Protein AF-0000000079470196 (afdb_homodimer)

Foldseek 3Di:
DPPPDDLVRLLVVLLLCVLQVLLVSSLVSLVVSCVVPVLDLSSLQSNLLSCVLLVNLVSSLVSLVSSCVSPVLAQQSLLQNLLSCVVVVNNVVSVVSQCSSCVSVPHHCVVDPDPDSQQRARPLFQFWDFDDDPNDTDIQGWPDDRSHHFDVLQCVLLCVCVVLQLVLLVLLLVCLVVLVVAAQDDDQADLAAHASDRAFHNLRLSSLLSLCLVLLAQEEEAEADGNNLSSNLCSCVVNVGNYAYEYEDLDHPYDCVVSHPHYHNDFQLPDDLVVLQPGDASYEYHYDYLLADDVSHSLVCCLPPRVVNHDFRYKYKDFQAQPSTDRGNSCSHVNRDSNVSVVVCCSVPVVQKAWNHAQNSLCVDPVSVVSSCVSNQDDPNPSRRRGGGMTMITGD/DPPPDDLVRLLVVLLLCVLQVLLVSSLVSLVVSCVVPVLDLSSLQSNLLSCVLLVNLVSSLVSLVSSCVSPVLAQQSLLQNLLSCVVVVNNVVSVVSQCSSCVSVPHHCVVDPDPDSQQRARPSQQDWDFDDDPNDTDIQGWPDDRSHHFDVLQLVLLCVCVVLQLVLLVLLLVCLVVLVPAAQDDDQADLAAHASDRAFHNLRLSSLLSLCLVLLAQEEEAEADGRNLSSNLCSCVVNVGNYAYEYEDLDHPYDCVVSHPHYHNDFQLPDDLVVLQPGDASYEYHYDYLLADDVSHSLVCCLPPRVVNHDFRYKYKDFQAQPSTDRGNSCSHVNRDSNVSVVVCCSVPVVQKAWNHAQNSLCVDPVSVVSSCVSNQDDPNPSRRRGGGMTMITGD

Sequence (792 aa):
MSEGASIDELLTTGQTRLRAHMLNLAELIFQRVLAKEPENLTALRLLGVTLHKMGESDAAITHLRAATELAPEIQFPWWDLAVVLRDAGQTEQAQAALVRALALVGRDPAATPLPPLTNLTLSDDRASRKVTVVDYPYNASIRYGAGRPSHPELTELIGQGRTRYAAFLNGLGEIQRDFAEVPMGGSYEASTPFWLNSWYPALDGMVLTGMLRAHAPKRFIEIGSGMSTKFARRAVQTYGLATTLMSIDPEPRNSVDKLCDEVIRRPLEACDLKIFQTLEAGDILFLDSSHRAFQNSDVTVFFLEILPRLKPGVILHIHDIYLPDDYISGHVFRMWNEQYLLATALLFGGDRFEVLFPAWFVGQDPELSAHAKGLLQKGPLDRLDLYGASFWMRKTMSEGASIDELLTTGQTRLRAHMLNLAELIFQRVLAKEPENLTALRLLGVTLHKMGESDAAITHLRAATELAPEIQFPWWDLAVVLRDAGQTEQAQAALVRALALVGRDPAATPLPPLTNLTLSDDRASRKVTVVDYPYNASIRYGAGRPSHPELTELIGQGRTRYAAFLNGLGEIQRDFAEVPMGGSYEASTPFWLNSWYPALDGMVLTGMLRAHAPKRFIEIGSGMSTKFARRAVQTYGLATTLMSIDPEPRNSVDKLCDEVIRRPLEACDLKIFQTLEAGDILFLDSSHRAFQNSDVTVFFLEILPRLKPGVILHIHDIYLPDDYISGHVFRMWNEQYLLATALLFGGDRFEVLFPAWFVGQDPELSAHAKGLLQKGPLDRLDLYGASFWMRKT

Secondary structure (DSSP, 8-state):
--TT--HHHHHHHHHHHHHTT-HHHHHHHHHHHHHH-TT-HHHHHHHHHHHHHTT-HHHHHHHHHHHHHH-TT-HHHHHHHHHHHHHTT-HHHHHHHHHHHHHTTT--TTTS-PPPGGG---GGG--EEEEEETTEEEEEE-SSSTTSPPPHHHHHHHHTTHHHHHHHHHHHHHTHHHHHTS-SS--TTSSS--SS-SSS-HHHHHHHHHHHHHH--SEEEEES-SHHHHHHHHHHHHTT--PEEEEE-SS-SS--GGG-SEEE-S-GGGS-GGGGGG--TT-EEEE-S-----TT-HHHHIIIIIGGGPPTT-EEEESS--TTSPPPGGGTTTT--HHHHHHHHHHHHGGGEEEEEEHHHHHHSHHHHHHHHHHH--GGGTT-------EEEEE-/--TT--HHHHHHHHHHHHHTT-HHHHHHHHHHHHHH-TT-HHHHHHHHHHHHHTT-HHHHHHHHHHHHHH-TT-HHHHHHHHHHHHHTT-HHHHHHHHHHHHHTTT--TTTS-PPPGGG---GGG--EEEEEETTEEEEEE-SSSTTSPPPHHHHHHHHTTHHHHHHHHHHHHHTHHHHHTS-SS--TTSSS--SS-SSS-HHHHHHHHHHHHHH--SEEEEES-SHHHHHHHHHHHHTT---EEEEE-SS-SS--GGG-SEEE-S-GGGS-GGGGGG--TT-EEEE-S-----TT-HHHHIIIIIGGGPPTT-EEEESS--TTSPPPGGGTTTT--HHHHHHHHHHHHGGGEEEEEEHHHHHHSHHHHHHHHHHH--GGGTT-------EEEEE-

InterPro domains:
  IPR011990 Tetratricopeptide-like helical domain superfamily [G3DSA:1.25.40.10] (8-131)
  IPR011990 Tetratricopeptide-like helical domain superfamily [SSF48452] (8-111)
  IPR019734 Tetratricopeptide repeat [PF13181] (46-73)
  IPR019734 Tetratricopeptide repeat [PS50005] (41-74)
  IPR019734 Tetratricopeptide repeat [SM00028] (7-40)
  IPR019734 Tetratricopeptide repeat [SM00028] (41-74)
  IPR029063 S-adenosyl-L-methionine-dependent methyltransferase superfamily [G3DSA:3.40.50.150] (202-345)
  IPR029063 S-adenosyl-L-methionine-dependent methyltransferase superfamily [SSF53335] (194-334)

Solvent-accessible surface area (backbone atoms only — not comparable to full-atom values): 41294 Å² total; per-residue (Å²): 127,69,92,78,60,51,69,68,55,46,50,54,52,23,50,52,28,45,36,63,65,37,42,64,62,16,44,54,44,30,51,53,49,35,72,76,36,76,83,39,56,70,42,33,35,53,38,13,54,43,32,41,77,71,65,38,53,68,63,12,51,53,32,20,50,52,28,32,69,76,39,72,80,52,39,65,38,27,42,40,40,15,48,54,29,43,76,71,66,40,51,70,63,14,50,53,30,38,51,53,24,37,48,67,71,73,42,48,65,88,76,39,83,70,73,62,75,74,64,48,49,52,74,75,48,65,43,62,41,82,43,77,45,78,96,42,76,48,60,23,38,63,75,20,31,67,47,39,64,54,39,62,68,50,43,55,62,63,53,71,34,52,68,54,36,50,52,49,45,52,57,43,35,76,47,35,70,67,57,61,70,48,42,57,64,81,54,76,79,48,75,61,51,40,45,74,51,96,82,50,42,41,38,35,49,52,48,52,34,44,52,46,68,75,52,55,24,62,41,35,41,27,33,39,49,38,62,64,49,24,38,50,42,48,37,35,62,74,67,68,48,84,48,42,39,32,40,35,30,57,72,50,83,35,82,50,68,87,70,38,78,40,78,42,73,44,52,68,64,75,50,74,70,69,65,60,64,71,51,44,62,45,14,38,44,35,41,45,72,85,44,33,52,37,53,57,24,48,48,36,42,42,60,71,58,47,57,75,63,47,46,56,43,24,30,37,37,38,51,81,27,42,54,45,28,42,70,48,46,56,44,55,80,54,63,50,32,40,55,57,44,51,50,32,26,43,76,49,13,45,80,45,42,44,71,55,41,48,31,26,43,40,43,69,32,69,66,53,29,52,51,45,44,73,46,54,46,51,77,88,34,50,81,60,62,62,44,22,28,32,35,30,30,28,36,84,127,69,91,76,61,50,69,67,56,47,51,53,50,23,52,51,28,44,35,63,65,37,44,64,60,18,45,54,42,30,51,54,48,35,72,77,37,76,81,40,55,69,43,35,36,52,37,14,54,41,32,40,76,73,66,38,51,70,63,12,52,53,32,22,52,52,27,33,69,74,40,73,82,50,39,65,40,28,42,42,40,16,48,55,28,42,77,71,65,39,52,68,63,12,51,53,30,38,48,52,23,37,48,67,71,71,43,48,64,88,77,38,81,69,73,61,75,73,62,49,49,52,74,77,49,67,47,61,41,82,43,75,46,78,96,40,77,48,58,24,38,64,77,18,31,69,48,38,64,55,38,64,69,50,43,53,62,63,52,70,34,51,69,53,36,51,52,49,46,53,57,44,35,75,48,36,70,66,57,59,69,48,41,58,64,81,55,74,78,49,77,60,51,40,44,74,53,96,82,50,42,41,38,35,48,52,48,52,35,44,50,46,69,75,52,54,21,61,41,34,43,28,34,39,50,38,62,65,48,24,38,50,41,50,38,36,61,75,68,67,48,83,48,40,38,33,39,36,30,57,72,50,82,33,82,51,67,89,70,36,78,39,80,42,73,43,53,68,64,75,50,74,69,71,65,58,65,72,51,42,62,46,14,36,44,34,41,45,71,84,44,32,52,38,55,55,24,49,47,36,41,40,59,70,58,47,57,76,63,47,46,56,42,24,30,36,37,39,51,81,27,43,52,45,29,42,70,49,48,56,44,54,78,53,63,49,31,40,56,57,45,52,49,32,26,43,76,49,14,45,80,43,44,44,72,55,41,48,31,27,43,38,43,69,34,70,67,52,29,52,52,46,44,74,47,53,44,53,77,90,33,51,83,58,64,62,44,24,27,33,34,31,31,26,37,86

Radius of gyration: 29.62 Å; Cα contacts (8 Å, |Δi|>4): 1465; chains: 2; bounding box: 53×84×70 Å

pLDDT: mean 93.31, std 7.82, range [45.19, 98.88]

Nearest PDB structures (foldseek):
  6e37-assembly1_A  TM=3.581E-01  e=5.113E-06  Homo sapiens
  5nps-assembly1_A  TM=3.576E-01  e=4.429E-06  Homo sapiens
  4n3c-assembly1_A  TM=3.608E-01  e=5.363E-06  Homo sapiens
  5lwv-assembly1_A  TM=3.329E-01  e=1.048E-05  Homo sapiens
  6tka-assembly1_AAA  TM=3.384E-01  e=1.396E-05  Homo sapiens

Structure (mmCIF, N/CA/C/O backbone):
data_AF-0000000079470196-model_v1
#
loop_
_entity.id
_entity.type
_entity.pdbx_description
1 polymer 'Class I SAM-dependent methyltransferase'
#
loop_
_atom_site.group_PDB
_atom_site.id
_atom_site.type_symbol
_atom_site.label_atom_id
_atom_site.label_alt_id
_atom_site.label_comp_id
_atom_site.label_asym_id
_atom_site.label_entity_id
_atom_site.label_seq_id
_atom_site.pdbx_PDB_ins_code
_atom_site.Cartn_x
_atom_site.Cartn_y
_atom_site.Cartn_z
_atom_site.occupancy
_atom_site.B_iso_or_equiv
_atom_site.auth_seq_id
_atom_site.auth_comp_id
_atom_site.auth_asym_id
_atom_site.auth_atom_id
_atom_site.pdbx_PDB_model_num
ATOM 1 N N . MET A 1 1 ? 17.578 26.812 15.461 1 45.19 1 MET A N 1
ATOM 2 C CA . MET A 1 1 ? 18.25 26.938 14.164 1 45.19 1 MET A CA 1
ATOM 3 C C . MET A 1 1 ? 19.594 27.609 14.32 1 45.19 1 MET A C 1
ATOM 5 O O . MET A 1 1 ? 19.766 28.516 15.148 1 45.19 1 MET A O 1
ATOM 9 N N . SER A 1 2 ? 20.516 27.016 13.805 1 48.5 2 SER A N 1
ATOM 10 C CA . SER A 1 2 ? 21.875 27.484 14.07 1 48.5 2 SER A CA 1
ATOM 11 C C . SER A 1 2 ? 22.047 28.938 13.625 1 48.5 2 SER A C 1
ATOM 13 O O . SER A 1 2 ? 21.641 29.312 12.523 1 48.5 2 SER A O 1
ATOM 15 N N . GLU A 1 3 ? 22.188 29.828 14.5 1 57.12 3 GLU A N 1
ATOM 16 C CA . GLU A 1 3 ? 22.547 31.234 14.297 1 57.12 3 GLU A CA 1
ATOM 17 C C . GLU A 1 3 ? 23.469 31.391 13.086 1 57.12 3 GLU A C 1
ATOM 19 O O . GLU A 1 3 ? 23.453 32.438 12.422 1 57.12 3 GLU A O 1
ATOM 24 N N . GLY A 1 4 ? 24 30.344 12.648 1 65.88 4 GLY A N 1
ATOM 25 C CA . GLY A 1 4 ? 25.047 30.453 11.641 1 65.88 4 GLY A CA 1
ATOM 26 C C . GLY A 1 4 ? 24.641 29.906 10.289 1 65.88 4 GLY A C 1
ATOM 27 O O . GLY A 1 4 ? 25.469 29.797 9.383 1 65.88 4 GLY A O 1
ATOM 28 N N . ALA A 1 5 ? 23.312 29.688 10.117 1 75.44 5 ALA A N 1
ATOM 29 C CA . ALA A 1 5 ? 22.922 29.094 8.844 1 75.44 5 ALA A CA 1
ATOM 30 C C . ALA A 1 5 ? 22.906 30.141 7.734 1 75.44 5 ALA A C 1
ATOM 32 O O . ALA A 1 5 ? 22.469 31.281 7.949 1 75.44 5 ALA A O 1
ATOM 33 N N . SER A 1 6 ? 23.406 29.828 6.594 1 92 6 SER A N 1
ATOM 34 C CA . SER A 1 6 ? 23.375 30.688 5.422 1 92 6 SER A CA 1
ATOM 35 C C . SER A 1 6 ? 21.938 30.938 4.965 1 92 6 SER A C 1
ATOM 37 O O . SER A 1 6 ? 21.016 30.203 5.359 1 92 6 SER A O 1
ATOM 39 N N . ILE A 1 7 ? 21.719 31.984 4.328 1 94.62 7 ILE A N 1
ATOM 40 C CA . ILE A 1 7 ? 20.406 32.344 3.793 1 94.62 7 ILE A CA 1
ATOM 41 C C . ILE A 1 7 ? 19.875 31.188 2.938 1 94.62 7 ILE A C 1
ATOM 43 O O . ILE A 1 7 ? 18.688 30.828 3.037 1 94.62 7 ILE A O 1
ATOM 47 N N . ASP A 1 8 ? 20.719 30.625 2.229 1 93.56 8 ASP A N 1
ATOM 48 C CA . ASP A 1 8 ? 20.312 29.516 1.366 1 93.56 8 ASP A CA 1
ATOM 49 C C . ASP A 1 8 ? 19.828 28.328 2.191 1 93.56 8 ASP A C 1
ATOM 51 O O . ASP A 1 8 ? 18.844 27.672 1.823 1 93.56 8 ASP A O 1
ATOM 55 N N . GLU A 1 9 ? 20.5 28.062 3.166 1 93.5 9 GLU A N 1
ATOM 56 C CA . GLU A 1 9 ? 20.109 26.969 4.047 1 93.5 9 GLU A CA 1
ATOM 57 C C . GLU A 1 9 ? 18.766 27.25 4.715 1 93.5 9 GLU A C 1
ATOM 59 O O . GLU A 1 9 ? 17.922 26.359 4.84 1 93.5 9 GLU A O 1
ATOM 64 N N . LEU A 1 10 ? 18.562 28.453 5.133 1 94.94 10 LEU A N 1
ATOM 65 C CA . LEU A 1 10 ? 17.297 28.875 5.742 1 94.94 10 LEU A CA 1
ATOM 66 C C . LEU A 1 10 ? 16.156 28.734 4.75 1 94.94 10 LEU A C 1
ATOM 68 O O . LEU A 1 10 ? 15.086 28.219 5.102 1 94.94 10 LEU A O 1
ATOM 72 N N . LEU A 1 11 ? 16.422 29.141 3.537 1 95.25 11 LEU A N 1
ATOM 73 C CA . LEU A 1 11 ? 15.391 29.078 2.508 1 95.25 11 LEU A CA 1
ATOM 74 C C . LEU A 1 11 ? 14.992 27.625 2.236 1 95.25 11 LEU A C 1
ATOM 76 O O . LEU A 1 11 ? 13.805 27.312 2.125 1 95.25 11 LEU A O 1
ATOM 80 N N . THR A 1 12 ? 15.945 26.781 2.164 1 93.5 12 THR A N 1
ATOM 81 C CA . THR A 1 12 ? 15.695 25.375 1.927 1 93.5 12 THR A CA 1
ATOM 82 C C . THR A 1 12 ? 14.898 24.766 3.08 1 93.5 12 THR A C 1
ATOM 84 O O . THR A 1 12 ? 13.945 24.016 2.855 1 93.5 12 THR A O 1
ATOM 87 N N . THR A 1 13 ? 15.273 25.078 4.23 1 93.75 13 THR A N 1
ATOM 88 C CA . THR A 1 13 ? 14.578 24.578 5.414 1 93.75 13 THR A CA 1
ATOM 89 C C . THR A 1 13 ? 13.141 25.094 5.457 1 93.75 13 THR A C 1
ATOM 91 O O . THR A 1 13 ? 12.211 24.344 5.734 1 93.75 13 THR A O 1
ATOM 94 N N . GLY A 1 14 ? 12.984 26.375 5.199 1 95 14 GLY A N 1
ATOM 95 C CA . GLY A 1 14 ? 11.648 26.969 5.164 1 95 14 GLY A CA 1
ATOM 96 C C . GLY A 1 14 ? 10.734 26.312 4.145 1 95 14 GLY A C 1
ATOM 97 O O . GLY A 1 14 ? 9.57 26.047 4.43 1 95 14 GLY A O 1
ATOM 98 N N . GLN A 1 15 ? 11.289 26.062 2.99 1 92.88 15 GLN A N 1
ATOM 99 C CA . GLN A 1 15 ? 10.516 25.422 1.932 1 92.88 15 GLN A CA 1
ATOM 100 C C . GLN A 1 15 ? 10.094 24.016 2.34 1 92.88 15 GLN A C 1
ATOM 102 O O . GLN A 1 15 ? 8.961 23.594 2.066 1 92.88 15 GLN A O 1
ATOM 107 N N . THR A 1 16 ? 10.961 23.328 2.969 1 90.25 16 THR A N 1
ATOM 108 C CA . THR A 1 16 ? 10.656 22 3.459 1 90.25 16 THR A CA 1
ATOM 109 C C . THR A 1 16 ? 9.531 22.031 4.484 1 90.25 16 THR A C 1
ATOM 111 O O . THR A 1 16 ? 8.609 21.219 4.438 1 90.25 16 THR A O 1
ATOM 114 N N . ARG A 1 17 ? 9.562 23.016 5.398 1 92.56 17 ARG A N 1
ATOM 115 C CA . ARG A 1 17 ? 8.516 23.156 6.406 1 92.56 17 ARG A CA 1
ATOM 116 C C . ARG A 1 17 ? 7.184 23.531 5.762 1 92.56 17 ARG A C 1
ATOM 118 O O . ARG A 1 17 ? 6.129 23.016 6.16 1 92.56 17 ARG A O 1
ATOM 125 N N . LEU A 1 18 ? 7.203 24.359 4.766 1 92.75 18 LEU A N 1
ATOM 126 C CA . LEU A 1 18 ? 6.008 24.766 4.035 1 92.75 18 LEU A CA 1
ATOM 127 C C . LEU A 1 18 ? 5.352 23.578 3.354 1 92.75 18 LEU A C 1
ATOM 129 O O . LEU A 1 18 ? 4.145 23.359 3.484 1 92.75 18 LEU A O 1
ATOM 133 N N . ARG A 1 19 ? 6.141 22.766 2.701 1 89.19 19 ARG A N 1
ATOM 134 C CA . ARG A 1 19 ? 5.641 21.609 1.967 1 89.19 19 ARG A CA 1
ATOM 135 C C . ARG A 1 19 ? 5.082 20.547 2.92 1 89.19 19 ARG A C 1
ATOM 137 O O . ARG A 1 19 ? 4.164 19.812 2.564 1 89.19 19 ARG A O 1
ATOM 144 N N . ALA A 1 20 ? 5.578 20.5 4.16 1 87.94 20 ALA A N 1
ATOM 145 C CA . ALA A 1 20 ? 5.109 19.578 5.188 1 87.94 20 ALA A CA 1
ATOM 146 C C . ALA A 1 20 ? 3.953 20.172 5.984 1 87.94 20 ALA A C 1
ATOM 148 O O . ALA A 1 20 ? 3.531 19.609 6.996 1 87.94 20 ALA A O 1
ATOM 149 N N . HIS A 1 21 ? 3.506 21.391 5.59 1 90.62 21 HIS A N 1
ATOM 150 C CA . HIS A 1 21 ? 2.371 22.125 6.148 1 90.62 21 HIS A CA 1
ATOM 151 C C . HIS A 1 21 ? 2.654 22.578 7.578 1 90.62 21 HIS A C 1
ATOM 153 O O . HIS A 1 21 ? 1.729 22.75 8.375 1 90.62 21 HIS A O 1
ATOM 159 N N . MET A 1 22 ? 3.969 22.625 7.906 1 90.69 22 MET A N 1
ATOM 160 C CA . MET A 1 22 ? 4.375 23.25 9.164 1 90.69 22 MET A CA 1
ATOM 161 C C . MET A 1 22 ? 4.488 24.766 9.023 1 90.69 22 MET A C 1
ATOM 163 O O . MET A 1 22 ? 5.586 25.312 9.07 1 90.69 22 MET A O 1
ATOM 167 N N . LEU A 1 23 ? 3.383 25.422 9.047 1 93.5 23 LEU A N 1
ATOM 168 C CA . LEU A 1 23 ? 3.27 26.766 8.492 1 93.5 23 LEU A CA 1
ATOM 169 C C . LEU A 1 23 ? 3.838 27.797 9.461 1 93.5 23 LEU A C 1
ATOM 171 O O . LEU A 1 23 ? 4.465 28.781 9.047 1 93.5 23 LEU A O 1
ATOM 175 N N . ASN A 1 24 ? 3.625 27.578 10.781 1 93.88 24 ASN A N 1
ATOM 176 C CA . ASN A 1 24 ? 4.188 28.531 11.734 1 93.88 24 ASN A CA 1
ATOM 177 C C . ASN A 1 24 ? 5.715 28.531 11.68 1 93.88 24 ASN A C 1
ATOM 179 O O . ASN A 1 24 ? 6.34 29.594 11.758 1 93.88 24 ASN A O 1
ATOM 183 N N . LEU A 1 25 ? 6.227 27.375 11.539 1 93.06 25 LEU A N 1
ATOM 184 C CA . LEU A 1 25 ? 7.68 27.266 11.438 1 93.06 25 LEU A CA 1
ATOM 185 C C . LEU A 1 25 ? 8.18 27.891 10.141 1 93.06 25 LEU A C 1
ATOM 187 O O . LEU A 1 25 ? 9.188 28.609 10.141 1 93.06 25 LEU A O 1
ATOM 191 N N . ALA A 1 26 ? 7.484 27.656 9.07 1 94.88 26 ALA A N 1
ATOM 192 C CA . ALA A 1 26 ? 7.84 28.25 7.789 1 94.88 26 ALA A CA 1
ATOM 193 C C . ALA A 1 26 ? 7.781 29.781 7.863 1 94.88 26 ALA A C 1
ATOM 195 O O . ALA A 1 26 ? 8.703 30.469 7.414 1 94.88 26 ALA A O 1
ATOM 196 N N . GLU A 1 27 ? 6.758 30.312 8.422 1 95 27 GLU A N 1
ATOM 197 C CA . GLU A 1 27 ? 6.586 31.75 8.57 1 95 27 GLU A CA 1
ATOM 198 C C . GLU A 1 27 ? 7.766 32.375 9.32 1 95 27 GLU A C 1
ATOM 200 O O . GLU A 1 27 ? 8.336 33.375 8.875 1 95 27 GLU A O 1
ATOM 205 N N . LEU A 1 28 ? 8.125 31.734 10.422 1 93.69 28 LEU A N 1
ATOM 206 C CA . LEU A 1 28 ? 9.227 32.25 11.242 1 93.69 28 LEU A CA 1
ATOM 207 C C . LEU A 1 28 ? 10.531 32.281 10.453 1 93.69 28 LEU A C 1
ATOM 209 O O . LEU A 1 28 ? 11.297 33.219 10.547 1 93.69 28 LEU A O 1
ATOM 213 N N . ILE A 1 29 ? 10.742 31.281 9.727 1 95.5 29 ILE A N 1
ATOM 214 C CA . ILE A 1 29 ? 11.977 31.156 8.969 1 95.5 29 ILE A CA 1
ATOM 215 C C . ILE A 1 29 ? 12.023 32.219 7.875 1 95.5 29 ILE A C 1
ATOM 217 O O . ILE A 1 29 ? 13.031 32.906 7.715 1 95.5 29 ILE A O 1
ATOM 221 N N . PHE A 1 30 ? 10.984 32.438 7.145 1 97 30 PHE A N 1
ATOM 222 C CA . PHE A 1 30 ? 10.977 33.406 6.047 1 97 30 PHE A CA 1
ATOM 223 C C . PHE A 1 30 ? 11.039 34.812 6.57 1 97 30 PHE A C 1
ATOM 225 O O . PHE A 1 30 ? 11.648 35.688 5.949 1 97 30 PHE A O 1
ATOM 232 N N . GLN A 1 31 ? 10.422 35.094 7.707 1 96.5 31 GLN A N 1
ATOM 233 C CA . GLN A 1 31 ? 10.531 36.406 8.344 1 96.5 31 GLN A CA 1
ATOM 234 C C . GLN A 1 31 ? 11.977 36.688 8.742 1 96.5 31 GLN A C 1
ATOM 236 O O . GLN A 1 31 ? 12.445 37.812 8.617 1 96.5 31 GLN A O 1
ATOM 241 N N . ARG A 1 32 ? 12.609 35.688 9.219 1 96.12 32 ARG A N 1
ATOM 242 C CA . ARG A 1 32 ? 14.016 35.844 9.586 1 96.12 32 ARG A CA 1
ATOM 243 C C . ARG A 1 32 ? 14.859 36.156 8.367 1 96.12 32 ARG A C 1
ATOM 245 O O . ARG A 1 32 ? 15.758 37.031 8.438 1 96.12 32 ARG A O 1
ATOM 252 N N . VAL A 1 33 ? 14.625 35.562 7.309 1 97 33 VAL A N 1
ATOM 253 C CA . VAL A 1 33 ? 15.344 35.812 6.066 1 97 33 VAL A CA 1
ATOM 254 C C . VAL A 1 33 ? 15.094 37.25 5.625 1 97 33 VAL A C 1
ATOM 256 O O . VAL A 1 33 ? 16.031 37.969 5.27 1 97 33 VAL A O 1
ATOM 259 N N . LEU A 1 34 ? 13.898 37.75 5.711 1 96.75 34 LEU A N 1
ATOM 260 C CA . LEU A 1 34 ? 13.531 39.062 5.238 1 96.75 34 LEU A CA 1
ATOM 261 C C . LEU A 1 34 ? 14.062 40.156 6.176 1 96.75 34 LEU A C 1
ATOM 263 O O . LEU A 1 34 ? 14.281 41.281 5.762 1 96.75 34 LEU A O 1
ATOM 267 N N . ALA A 1 35 ? 14.195 39.781 7.383 1 96.38 35 ALA A N 1
ATOM 268 C CA . ALA A 1 35 ? 14.828 40.719 8.312 1 96.38 35 ALA A CA 1
ATOM 269 C C . ALA A 1 35 ? 16.281 41 7.922 1 96.38 35 ALA A C 1
ATOM 271 O O . ALA A 1 35 ? 16.781 42.094 8.094 1 96.38 35 ALA A O 1
ATOM 272 N N . LYS A 1 36 ? 16.906 39.969 7.387 1 96.06 36 LYS A N 1
ATOM 273 C CA . LYS A 1 36 ? 18.297 40.062 6.957 1 96.06 36 LYS A CA 1
ATOM 274 C C . LYS A 1 36 ? 18.391 40.625 5.539 1 96.06 36 LYS A C 1
ATOM 276 O O . LYS A 1 36 ? 19.281 41.406 5.234 1 96.06 36 LYS A O 1
ATOM 281 N N . GLU A 1 37 ? 17.469 40.156 4.691 1 96.75 37 GLU A N 1
ATOM 282 C CA . GLU A 1 37 ? 17.391 40.594 3.299 1 96.75 37 GLU A CA 1
ATOM 283 C C . GLU A 1 37 ? 15.969 40.938 2.904 1 96.75 37 GLU A C 1
ATOM 285 O O . GLU A 1 37 ? 15.266 40.156 2.273 1 96.75 37 GLU A O 1
ATOM 290 N N . PRO A 1 38 ? 15.625 42.188 2.967 1 96 38 PRO A N 1
ATOM 291 C CA . PRO A 1 38 ? 14.234 42.594 2.766 1 96 38 PRO A CA 1
ATOM 292 C C . PRO A 1 38 ? 13.766 42.406 1.322 1 96 38 PRO A C 1
ATOM 294 O O . PRO A 1 38 ? 12.57 42.281 1.069 1 96 38 PRO A O 1
ATOM 297 N N . GLU A 1 39 ? 14.648 42.375 0.4 1 96.31 39 GLU A N 1
ATOM 298 C CA . GLU A 1 39 ? 14.273 42.25 -1.005 1 96.31 39 GLU A CA 1
ATOM 299 C C . GLU A 1 39 ? 14.594 40.844 -1.538 1 96.31 39 GLU A C 1
ATOM 301 O O . GLU A 1 39 ? 14.961 40.688 -2.705 1 96.31 39 GLU A O 1
ATOM 306 N N . ASN A 1 40 ? 14.578 39.906 -0.66 1 96.94 40 ASN A N 1
ATOM 307 C CA . ASN A 1 40 ? 14.75 38.531 -1.109 1 96.94 40 ASN A CA 1
ATOM 308 C C . ASN A 1 40 ? 13.492 38 -1.787 1 96.94 40 ASN A C 1
ATOM 310 O O . ASN A 1 40 ? 12.477 37.75 -1.125 1 96.94 40 ASN A O 1
ATOM 314 N N . LEU A 1 41 ? 13.539 37.75 -3.045 1 96.81 41 LEU A N 1
ATOM 315 C CA . LEU A 1 41 ? 12.383 37.406 -3.865 1 96.81 41 LEU A CA 1
ATOM 316 C C . LEU A 1 41 ? 11.766 36.094 -3.402 1 96.81 41 LEU A C 1
ATOM 318 O O . LEU A 1 41 ? 10.547 36 -3.262 1 96.81 41 LEU A O 1
ATOM 322 N N . THR A 1 42 ? 12.586 35.031 -3.211 1 96.25 42 THR A N 1
ATOM 323 C CA . THR A 1 42 ? 12.109 33.719 -2.82 1 96.25 42 THR A CA 1
ATOM 324 C C . THR A 1 42 ? 11.391 33.781 -1.478 1 96.25 42 THR A C 1
ATOM 326 O O . THR A 1 42 ? 10.305 33.219 -1.324 1 96.25 42 THR A O 1
ATOM 329 N N . ALA A 1 43 ? 11.953 34.5 -0.55 1 97.38 43 ALA A N 1
ATOM 330 C CA . ALA A 1 43 ? 11.352 34.625 0.776 1 97.38 43 ALA A CA 1
ATOM 331 C C . ALA A 1 43 ? 10.039 35.406 0.716 1 97.38 43 ALA A C 1
ATOM 333 O O . ALA A 1 43 ? 9.07 35.031 1.401 1 97.38 43 ALA A O 1
ATOM 334 N N . LEU A 1 44 ? 9.945 36.469 -0.062 1 97.38 44 LEU A N 1
ATOM 335 C CA . LEU A 1 44 ? 8.719 37.25 -0.224 1 97.38 44 LEU A CA 1
ATOM 336 C C . LEU A 1 44 ? 7.594 36.375 -0.761 1 97.38 44 LEU A C 1
ATOM 338 O O . LEU A 1 44 ? 6.484 36.375 -0.222 1 97.38 44 LEU A O 1
ATOM 342 N N . ARG A 1 45 ? 7.891 35.594 -1.806 1 96.56 45 ARG A N 1
ATOM 343 C CA . ARG A 1 45 ? 6.902 34.75 -2.439 1 96.56 45 ARG A CA 1
ATOM 344 C C . ARG A 1 45 ? 6.426 33.656 -1.476 1 96.56 45 ARG A C 1
ATOM 346 O O . ARG A 1 45 ? 5.219 33.5 -1.266 1 96.56 45 ARG A O 1
ATOM 353 N N . LEU A 1 46 ? 7.375 32.938 -0.867 1 96.75 46 LEU A N 1
ATOM 354 C CA . LEU A 1 46 ? 7.039 31.781 -0.051 1 96.75 46 LEU A CA 1
ATOM 355 C C . LEU A 1 46 ? 6.363 32.219 1.247 1 96.75 46 LEU A C 1
ATOM 357 O O . LEU A 1 46 ? 5.504 31.5 1.768 1 96.75 46 LEU A O 1
ATOM 361 N N . LEU A 1 47 ? 6.699 33.375 1.749 1 97.31 47 LEU A N 1
ATOM 362 C CA . LEU A 1 47 ? 5.945 33.938 2.877 1 97.31 47 LEU A CA 1
ATOM 363 C C . LEU A 1 47 ? 4.504 34.219 2.48 1 97.31 47 LEU A C 1
ATOM 365 O O . LEU A 1 47 ? 3.574 33.938 3.24 1 97.31 47 LEU A O 1
ATOM 369 N N . GLY A 1 48 ? 4.297 34.844 1.295 1 97.25 48 GLY A N 1
ATOM 370 C CA . GLY A 1 48 ? 2.947 35.062 0.8 1 97.25 48 GLY A CA 1
ATOM 371 C C . GLY A 1 48 ? 2.133 33.781 0.719 1 97.25 48 GLY A C 1
ATOM 372 O O . GLY A 1 48 ? 0.983 33.75 1.162 1 97.25 48 GLY A O 1
ATOM 373 N N . VAL A 1 49 ? 2.686 32.719 0.189 1 94.88 49 VAL A N 1
ATOM 374 C CA . VAL A 1 49 ? 2.039 31.406 0.075 1 94.88 49 VAL A CA 1
ATOM 375 C C . VAL A 1 49 ? 1.719 30.859 1.466 1 94.88 49 VAL A C 1
ATOM 377 O O . VAL A 1 49 ? 0.621 30.344 1.702 1 94.88 49 VAL A O 1
ATOM 380 N N . THR A 1 50 ? 2.662 30.969 2.402 1 95.56 50 THR A N 1
ATOM 381 C CA . THR A 1 50 ? 2.5 30.5 3.773 1 95.56 50 THR A CA 1
ATOM 382 C C . THR A 1 50 ? 1.331 31.203 4.453 1 95.56 50 THR A C 1
ATOM 384 O O . THR A 1 50 ? 0.476 30.562 5.059 1 95.56 50 THR A O 1
ATOM 387 N N . LEU A 1 51 ? 1.267 32.5 4.293 1 95.5 51 LEU A N 1
ATOM 388 C CA . LEU A 1 51 ? 0.219 33.312 4.918 1 95.5 51 LEU A CA 1
ATOM 389 C C . LEU A 1 51 ? -1.148 32.969 4.34 1 95.5 51 LEU A C 1
ATOM 391 O O . LEU A 1 51 ? -2.146 32.938 5.062 1 95.5 51 LEU A O 1
ATOM 395 N N . HIS A 1 52 ? -1.226 32.719 3.078 1 94.06 52 HIS A N 1
ATOM 396 C CA . HIS A 1 52 ? -2.475 32.281 2.463 1 94.06 52 HIS A CA 1
ATOM 397 C C . HIS A 1 52 ? -2.979 31 3.098 1 94.06 52 HIS A C 1
ATOM 399 O O . HIS A 1 52 ? -4.156 30.891 3.445 1 94.06 52 HIS A O 1
ATOM 405 N N . LYS A 1 53 ? -2.078 30.047 3.26 1 90.94 53 LYS A N 1
ATOM 406 C CA . LYS A 1 53 ? -2.439 28.75 3.824 1 90.94 53 LYS A CA 1
ATOM 407 C C . LYS A 1 53 ? -2.869 28.891 5.281 1 90.94 53 LYS A C 1
ATOM 409 O O . LYS A 1 53 ? -3.645 28.078 5.785 1 90.94 53 LYS A O 1
ATOM 414 N N . MET A 1 54 ? -2.377 29.938 5.926 1 90.88 54 MET A N 1
ATOM 415 C CA . MET A 1 54 ? -2.744 30.219 7.312 1 90.88 54 MET A CA 1
ATOM 416 C C . MET A 1 54 ? -4.07 30.969 7.387 1 90.88 54 MET A C 1
ATOM 418 O O . MET A 1 54 ? -4.582 31.219 8.477 1 90.88 54 MET A O 1
ATOM 422 N N . GLY A 1 55 ? -4.578 31.469 6.18 1 87.56 55 GLY A N 1
ATOM 423 C CA . GLY A 1 55 ? -5.859 32.156 6.133 1 87.56 55 GLY A CA 1
ATOM 424 C C . GLY A 1 55 ? -5.723 33.656 6.18 1 87.56 55 GLY A C 1
ATOM 425 O O . GLY A 1 55 ? -6.723 34.375 6.27 1 87.56 55 GLY A O 1
ATOM 426 N N . GLU A 1 56 ? -4.512 34.125 6.121 1 90.19 56 GLU A N 1
ATOM 427 C CA . GLU A 1 56 ? -4.246 35.562 6.129 1 90.19 56 GLU A CA 1
ATOM 428 C C . GLU A 1 56 ? -4.184 36.094 4.711 1 90.19 56 GLU A C 1
ATOM 430 O O . GLU A 1 56 ? -3.129 36.562 4.266 1 90.19 56 GLU A O 1
ATOM 435 N N . SER A 1 57 ? -5.32 36.25 4.121 1 90.75 57 SER A N 1
ATOM 436 C CA . SER A 1 57 ? -5.43 36.5 2.688 1 90.75 57 SER A CA 1
ATOM 437 C C . SER A 1 57 ? -4.879 37.875 2.324 1 90.75 57 SER A C 1
ATOM 439 O O . SER A 1 57 ? -4.145 38.031 1.347 1 90.75 57 SER A O 1
ATOM 441 N N . ASP A 1 58 ? -5.215 38.875 3.082 1 94.81 58 ASP A N 1
ATOM 442 C CA . ASP A 1 58 ? -4.781 40.219 2.76 1 94.81 58 ASP A CA 1
ATOM 443 C C . ASP A 1 58 ? -3.262 40.344 2.832 1 94.81 58 ASP A C 1
ATOM 445 O O . ASP A 1 58 ? -2.639 40.938 1.942 1 94.81 58 ASP A O 1
ATOM 449 N N . ALA A 1 59 ? -2.777 39.812 3.904 1 96.31 59 ALA A N 1
ATOM 450 C CA . ALA A 1 59 ? -1.323 39.844 4.047 1 96.31 59 ALA A CA 1
ATOM 451 C C . ALA A 1 59 ? -0.647 39.031 2.936 1 96.31 59 ALA A C 1
ATOM 453 O O . ALA A 1 59 ? 0.412 39.438 2.439 1 96.31 59 ALA A O 1
ATOM 454 N N . ALA A 1 60 ? -1.239 37.969 2.58 1 97.44 60 ALA A N 1
ATOM 455 C CA . ALA A 1 60 ? -0.714 37.125 1.502 1 97.44 60 ALA A CA 1
ATOM 456 C C . ALA A 1 60 ? -0.641 37.906 0.191 1 97.44 60 ALA A C 1
ATOM 458 O O . ALA A 1 60 ? 0.393 37.906 -0.48 1 97.44 60 ALA A O 1
ATOM 459 N N . ILE A 1 61 ? -1.704 38.594 -0.135 1 97.44 61 ILE A N 1
ATOM 460 C CA . ILE A 1 61 ? -1.796 39.375 -1.365 1 97.44 61 ILE A CA 1
ATOM 461 C C . ILE A 1 61 ? -0.738 40.469 -1.358 1 97.44 61 ILE A C 1
ATOM 463 O O . ILE A 1 61 ? -0.063 40.688 -2.365 1 97.44 61 ILE A O 1
ATOM 467 N N . THR A 1 62 ? -0.548 41.094 -0.256 1 97.62 62 THR A N 1
ATOM 468 C CA . THR A 1 62 ? 0.426 42.188 -0.12 1 97.62 62 THR A CA 1
ATOM 469 C C . THR A 1 62 ? 1.833 41.688 -0.436 1 97.62 62 THR A C 1
ATOM 471 O O . THR A 1 62 ? 2.561 42.312 -1.209 1 97.62 62 THR A O 1
ATOM 474 N N . HIS A 1 63 ? 2.211 40.531 0.124 1 97.62 63 HIS A N 1
ATOM 475 C CA . HIS A 1 63 ? 3.555 40 -0.076 1 97.62 63 HIS A CA 1
ATOM 476 C C . HIS A 1 63 ? 3.74 39.5 -1.503 1 97.62 63 HIS A C 1
ATOM 478 O O . HIS A 1 63 ? 4.809 39.688 -2.096 1 97.62 63 HIS A O 1
ATOM 484 N N . LEU A 1 64 ? 2.754 38.906 -2.086 1 97.94 64 LEU A N 1
ATOM 485 C CA . LEU A 1 64 ? 2.859 38.375 -3.445 1 97.94 64 LEU A CA 1
ATOM 486 C C . LEU A 1 64 ? 2.896 39.531 -4.457 1 97.94 64 LEU A C 1
ATOM 488 O O . LEU A 1 64 ? 3.6 39.438 -5.469 1 97.94 64 LEU A O 1
ATOM 492 N N . ARG A 1 65 ? 2.199 40.594 -4.223 1 98.06 65 ARG A N 1
ATOM 493 C CA . ARG A 1 65 ? 2.289 41.781 -5.078 1 98.06 65 ARG A CA 1
ATOM 494 C C . ARG A 1 65 ? 3.68 42.406 -5.012 1 98.06 65 ARG A C 1
ATOM 496 O O . ARG A 1 65 ? 4.23 42.812 -6.035 1 98.06 65 ARG A O 1
ATOM 503 N N . ALA A 1 66 ? 4.191 42.5 -3.842 1 97.88 66 ALA A N 1
ATOM 504 C CA . ALA A 1 66 ? 5.555 43 -3.693 1 97.88 66 ALA A CA 1
ATOM 505 C C . ALA A 1 66 ? 6.535 42.156 -4.508 1 97.88 66 ALA A C 1
ATOM 507 O O . ALA A 1 66 ? 7.469 42.688 -5.113 1 97.88 66 ALA A O 1
ATOM 508 N N . ALA A 1 67 ? 6.352 40.844 -4.535 1 97.56 67 ALA A N 1
ATOM 509 C CA . ALA A 1 67 ? 7.207 39.938 -5.301 1 97.56 67 ALA A CA 1
ATOM 510 C C . ALA A 1 67 ? 7.082 40.188 -6.797 1 97.56 67 ALA A C 1
ATOM 512 O O . ALA A 1 67 ? 8.086 40.219 -7.516 1 97.56 67 ALA A O 1
ATOM 513 N N . THR A 1 68 ? 5.859 40.406 -7.297 1 97.56 68 THR A N 1
ATOM 514 C CA . THR A 1 68 ? 5.648 40.656 -8.719 1 97.56 68 THR A CA 1
ATOM 515 C C . THR A 1 68 ? 6.246 42 -9.117 1 97.56 68 THR A C 1
ATOM 517 O O . THR A 1 68 ? 6.711 42.188 -10.25 1 97.56 68 THR A O 1
ATOM 520 N N . GLU A 1 69 ? 6.246 42.938 -8.25 1 97.5 69 GLU A N 1
ATOM 521 C CA . GLU A 1 69 ? 6.844 44.25 -8.508 1 97.5 69 GLU A CA 1
ATOM 522 C C . GLU A 1 69 ? 8.367 44.156 -8.547 1 97.5 69 GLU A C 1
ATOM 524 O O . GLU A 1 69 ? 9.008 44.812 -9.375 1 97.5 69 GLU A O 1
ATOM 529 N N . LEU A 1 70 ? 8.883 43.406 -7.66 1 97.06 70 LEU A N 1
ATOM 530 C CA . LEU A 1 70 ? 10.328 43.219 -7.57 1 97.06 70 LEU A CA 1
ATOM 531 C C . LEU A 1 70 ? 10.867 42.5 -8.805 1 97.06 70 LEU A C 1
ATOM 533 O O . LEU A 1 70 ? 11.961 42.812 -9.281 1 97.06 70 LEU A O 1
ATOM 537 N N . ALA A 1 71 ? 10.141 41.5 -9.305 1 96.88 71 ALA A N 1
ATOM 538 C CA . ALA A 1 71 ? 10.57 40.719 -10.461 1 96.88 71 ALA A CA 1
ATOM 539 C C . ALA A 1 71 ? 9.406 40.469 -11.414 1 96.88 71 ALA A C 1
ATOM 541 O O . ALA A 1 71 ? 8.922 39.344 -11.523 1 96.88 71 ALA A O 1
ATOM 542 N N . PRO A 1 72 ? 9.039 41.375 -12.211 1 96.38 72 PRO A N 1
ATOM 543 C CA . PRO A 1 72 ? 7.863 41.281 -13.078 1 96.38 72 PRO A CA 1
ATOM 544 C C . PRO A 1 72 ? 8.055 40.25 -14.203 1 96.38 72 PRO A C 1
ATOM 546 O O . PRO A 1 72 ? 7.09 39.844 -14.859 1 96.38 72 PRO A O 1
ATOM 549 N N . GLU A 1 73 ? 9.273 39.75 -14.367 1 95.56 73 GLU A N 1
ATOM 550 C CA . GLU A 1 73 ? 9.562 38.844 -15.477 1 95.56 73 GLU A CA 1
ATOM 551 C C . GLU A 1 73 ? 9.555 37.406 -15.023 1 95.56 73 GLU A C 1
ATOM 553 O O . GLU A 1 73 ? 9.734 36.5 -15.836 1 95.56 73 GLU A O 1
ATOM 558 N N . ILE A 1 74 ? 9.398 37.219 -13.828 1 94.19 74 ILE A N 1
ATOM 559 C CA . ILE A 1 74 ? 9.391 35.844 -13.305 1 94.19 74 ILE A CA 1
ATOM 560 C C . ILE A 1 74 ? 7.949 35.344 -13.18 1 94.19 74 ILE A C 1
ATOM 562 O O . ILE A 1 74 ? 7.09 36.031 -12.625 1 94.19 74 ILE A O 1
ATOM 566 N N . GLN A 1 75 ? 7.566 34.094 -13.617 1 93 75 GLN A N 1
ATOM 567 C CA . GLN A 1 75 ? 6.223 33.531 -13.773 1 93 75 GLN A CA 1
ATOM 568 C C . GLN A 1 75 ? 5.605 33.188 -12.43 1 93 75 GLN A C 1
ATOM 570 O O . GLN A 1 75 ? 4.438 33.5 -12.18 1 93 75 GLN A O 1
ATOM 575 N N . PHE A 1 76 ? 6.352 32.562 -11.445 1 92.75 76 PHE A N 1
ATOM 576 C CA . PHE A 1 76 ? 5.801 31.875 -10.289 1 92.75 76 PHE A CA 1
ATOM 577 C C . PHE A 1 76 ? 5.098 32.844 -9.352 1 92.75 76 PHE A C 1
ATOM 579 O O . PHE A 1 76 ? 4.02 32.531 -8.836 1 92.75 76 PHE A O 1
ATOM 586 N N . PRO A 1 77 ? 5.648 34.031 -9.164 1 95.5 77 PRO A N 1
ATOM 587 C CA . PRO A 1 77 ? 4.922 34.969 -8.305 1 95.5 77 PRO A CA 1
ATOM 588 C C . PRO A 1 77 ? 3.551 35.344 -8.875 1 95.5 77 PRO A C 1
ATOM 590 O O . PRO A 1 77 ? 2.58 35.469 -8.117 1 95.5 77 PRO A O 1
ATOM 593 N N . TRP A 1 78 ? 3.479 35.469 -10.156 1 94.94 78 TRP A N 1
ATOM 594 C CA . TRP A 1 78 ? 2.213 35.781 -10.805 1 94.94 78 TRP A CA 1
ATOM 595 C C . TRP A 1 78 ? 1.22 34.625 -10.664 1 94.94 78 TRP A C 1
ATOM 597 O O . TRP A 1 78 ? 0.032 34.875 -10.422 1 94.94 78 TRP A O 1
ATOM 607 N N . TRP A 1 79 ? 1.698 33.469 -10.859 1 92.94 79 TRP A N 1
ATOM 608 C CA . TRP A 1 79 ? 0.859 32.281 -10.711 1 92.94 79 TRP A CA 1
ATOM 609 C C . TRP A 1 79 ? 0.274 32.188 -9.305 1 92.94 79 TRP A C 1
ATOM 611 O O . TRP A 1 79 ? -0.935 32 -9.141 1 92.94 79 TRP A O 1
ATOM 621 N N . ASP A 1 80 ? 1.135 32.281 -8.273 1 94.62 80 ASP A N 1
ATOM 622 C CA . ASP A 1 80 ? 0.692 32.156 -6.891 1 94.62 80 ASP A CA 1
ATOM 623 C C . ASP A 1 80 ? -0.265 33.312 -6.531 1 94.62 80 ASP A C 1
ATOM 625 O O . ASP A 1 80 ? -1.23 33.094 -5.789 1 94.62 80 ASP A O 1
ATOM 629 N N . LEU A 1 81 ? -0.027 34.469 -7.094 1 96.38 81 LEU A N 1
ATOM 630 C CA . LEU A 1 81 ? -0.93 35.594 -6.875 1 96.38 81 LEU A CA 1
ATOM 631 C C . LEU A 1 81 ? -2.311 35.281 -7.457 1 96.38 81 LEU A C 1
ATOM 633 O O . LEU A 1 81 ? -3.328 35.594 -6.832 1 96.38 81 LEU A O 1
ATOM 637 N N . ALA A 1 82 ? -2.352 34.719 -8.617 1 94.62 82 ALA A N 1
ATOM 638 C CA . ALA A 1 82 ? -3.621 34.375 -9.25 1 94.62 82 ALA A CA 1
ATOM 639 C C . ALA A 1 82 ? -4.438 33.438 -8.367 1 94.62 82 ALA A C 1
ATOM 641 O O . ALA A 1 82 ? -5.645 33.625 -8.195 1 94.62 82 ALA A O 1
ATOM 642 N N . VAL A 1 83 ? -3.838 32.469 -7.797 1 91.88 83 VAL A N 1
ATOM 643 C CA . VAL A 1 83 ? -4.5 31.469 -6.945 1 91.88 83 VAL A CA 1
ATOM 644 C C . VAL A 1 83 ? -5.086 32.156 -5.715 1 91.88 83 VAL A C 1
ATOM 646 O O . VAL A 1 83 ? -6.246 31.938 -5.367 1 91.88 83 VAL A O 1
ATOM 649 N N . VAL A 1 84 ? -4.316 33.031 -5.062 1 94.44 84 VAL A N 1
ATOM 650 C CA . VAL A 1 84 ? -4.719 33.656 -3.811 1 94.44 84 VAL A CA 1
ATOM 651 C C . VAL A 1 84 ? -5.855 34.656 -4.074 1 94.44 84 VAL A C 1
ATOM 653 O O . VAL A 1 84 ? -6.793 34.75 -3.281 1 94.44 84 VAL A O 1
ATOM 656 N N . LEU A 1 85 ? -5.801 35.344 -5.176 1 95.62 85 LEU A N 1
ATOM 657 C CA . LEU A 1 85 ? -6.852 36.281 -5.551 1 95.62 85 LEU A CA 1
ATOM 658 C C . LEU A 1 85 ? -8.156 35.562 -5.855 1 95.62 85 LEU A C 1
ATOM 660 O O . LEU A 1 85 ? -9.234 36.031 -5.461 1 95.62 85 LEU A O 1
ATOM 664 N N . ARG A 1 86 ? -8.055 34.469 -6.547 1 92.56 86 ARG A N 1
ATOM 665 C CA . ARG A 1 86 ? -9.234 33.625 -6.809 1 92.56 86 ARG A CA 1
ATOM 666 C C . ARG A 1 86 ? -9.922 33.219 -5.508 1 92.56 86 ARG A C 1
ATOM 668 O O . ARG A 1 86 ? -11.141 33.406 -5.363 1 92.56 86 ARG A O 1
ATOM 675 N N . ASP A 1 87 ? -9.156 32.812 -4.574 1 89.25 87 ASP A N 1
ATOM 676 C CA . ASP A 1 87 ? -9.695 32.281 -3.318 1 89.25 87 ASP A CA 1
ATOM 677 C C . ASP A 1 87 ? -10.281 33.438 -2.475 1 89.25 87 ASP A C 1
ATOM 679 O O . ASP A 1 87 ? -11.172 33.188 -1.652 1 89.25 87 ASP A O 1
ATOM 683 N N . ALA A 1 88 ? -9.797 34.625 -2.738 1 91.94 88 ALA A N 1
ATOM 684 C CA . ALA A 1 88 ? -10.289 35.812 -2.033 1 91.94 88 ALA A CA 1
ATOM 685 C C . ALA A 1 88 ? -11.531 36.375 -2.715 1 91.94 88 ALA A C 1
ATOM 687 O O . ALA A 1 88 ? -12.102 37.344 -2.258 1 91.94 88 ALA A O 1
ATOM 688 N N . GLY A 1 89 ? -11.898 35.781 -3.871 1 90.31 89 GLY A N 1
ATOM 689 C CA . GLY A 1 89 ? -13.094 36.219 -4.578 1 90.31 89 GLY A CA 1
ATOM 690 C C . GLY A 1 89 ? -12.836 37.344 -5.535 1 90.31 89 GLY A C 1
ATOM 691 O O . GLY A 1 89 ? -13.781 37.938 -6.086 1 90.31 89 GLY A O 1
ATOM 692 N N . GLN A 1 90 ? -11.633 37.719 -5.695 1 94.19 90 GLN A N 1
ATOM 693 C CA . GLN A 1 90 ? -11.266 38.781 -6.629 1 94.19 90 GLN A CA 1
ATOM 694 C C . GLN A 1 90 ? -10.984 38.219 -8.016 1 94.19 90 GLN A C 1
ATOM 696 O O . GLN A 1 90 ? -9.852 38.281 -8.508 1 94.19 90 GLN A O 1
ATOM 701 N N . THR A 1 91 ? -11.961 37.844 -8.703 1 93.06 91 THR A N 1
ATOM 702 C CA . THR A 1 91 ? -11.906 37.031 -9.898 1 93.06 91 THR A CA 1
ATOM 703 C C . THR A 1 91 ? -11.242 37.75 -11.047 1 93.06 91 THR A C 1
ATOM 705 O O . THR A 1 91 ? -10.414 37.188 -11.766 1 93.06 91 THR A O 1
ATOM 708 N N . GLU A 1 92 ? -11.586 39 -11.258 1 94 92 GLU A N 1
ATOM 709 C CA . GLU A 1 92 ? -11.031 39.75 -12.367 1 94 92 GLU A CA 1
ATOM 710 C C . GLU A 1 92 ? -9.523 39.938 -12.227 1 94 92 GLU A C 1
ATOM 712 O O . GLU A 1 92 ? -8.781 39.75 -13.195 1 94 92 GLU A O 1
ATOM 717 N N . GLN A 1 93 ? -9.188 40.312 -11.062 1 95.94 93 GLN A N 1
ATOM 718 C CA . GLN A 1 93 ? -7.758 40.469 -10.82 1 95.94 93 GLN A CA 1
ATOM 719 C C . GLN A 1 93 ? -7.023 39.156 -10.914 1 95.94 93 GLN A C 1
ATOM 721 O O . GLN A 1 93 ? -5.867 39.094 -11.336 1 95.94 93 GLN A O 1
ATOM 726 N N . ALA A 1 94 ? -7.625 38.062 -10.445 1 95 94 ALA A N 1
ATOM 727 C CA . ALA A 1 94 ? -7.055 36.719 -10.555 1 95 94 ALA A CA 1
ATOM 728 C C . ALA A 1 94 ? -6.801 36.344 -12.008 1 95 94 ALA A C 1
ATOM 730 O O . ALA A 1 94 ? -5.738 35.812 -12.344 1 95 94 ALA A O 1
ATOM 731 N N . GLN A 1 95 ? -7.695 36.625 -12.867 1 91.81 95 GLN A N 1
ATOM 732 C CA . GLN A 1 95 ? -7.566 36.344 -14.297 1 91.81 95 GLN A CA 1
ATOM 733 C C . GLN A 1 95 ? -6.422 37.125 -14.914 1 91.81 95 GLN A C 1
ATOM 735 O O . GLN A 1 95 ? -5.656 36.594 -15.719 1 91.81 95 GLN A O 1
ATOM 740 N N . ALA A 1 96 ? -6.395 38.375 -14.555 1 93.75 96 ALA A N 1
ATOM 741 C CA . ALA A 1 96 ? -5.328 39.219 -15.078 1 93.75 96 ALA A CA 1
ATOM 742 C C . ALA A 1 96 ? -3.955 38.656 -14.695 1 93.75 96 ALA A C 1
ATOM 744 O O . ALA A 1 96 ? -3.035 38.656 -15.516 1 93.75 96 ALA A O 1
ATOM 745 N N . ALA A 1 97 ? -3.793 38.312 -13.461 1 95.19 97 ALA A N 1
ATOM 746 C CA . ALA A 1 97 ? -2.533 37.719 -12.992 1 95.19 97 ALA A CA 1
ATOM 747 C C . ALA A 1 97 ? -2.211 36.438 -13.727 1 95.19 97 ALA A C 1
ATOM 749 O O . ALA A 1 97 ? -1.055 36.188 -14.078 1 95.19 97 ALA A O 1
ATOM 750 N N . LEU A 1 98 ? -3.174 35.594 -13.961 1 92.38 98 LEU A N 1
ATOM 751 C CA . LEU A 1 98 ? -2.992 34.312 -14.672 1 92.38 98 LEU A CA 1
ATOM 752 C C . LEU A 1 98 ? -2.547 34.562 -16.109 1 92.38 98 LEU A C 1
ATOM 754 O O . LEU A 1 98 ? -1.664 33.875 -16.609 1 92.38 98 LEU A O 1
ATOM 758 N N . VAL A 1 99 ? -3.168 35.438 -16.766 1 91.62 99 VAL A N 1
ATOM 759 C CA . VAL A 1 99 ? -2.803 35.781 -18.141 1 91.62 99 VAL A CA 1
ATOM 760 C C . VAL A 1 99 ? -1.335 36.219 -18.188 1 91.62 99 VAL A C 1
ATOM 762 O O . VAL A 1 99 ? -0.592 35.781 -19.078 1 91.62 99 VAL A O 1
ATOM 765 N N . ARG A 1 100 ? -0.97 37.031 -17.281 1 92.88 100 ARG A N 1
ATOM 766 C CA . ARG A 1 100 ? 0.423 37.469 -17.219 1 92.88 100 ARG A CA 1
ATOM 767 C C . ARG A 1 100 ? 1.356 36.281 -17 1 92.88 100 ARG A C 1
ATOM 769 O O . ARG A 1 100 ? 2.406 36.188 -17.641 1 92.88 100 ARG A O 1
ATOM 776 N N . ALA A 1 101 ? 1.054 35.438 -16.062 1 92.5 101 ALA A N 1
ATOM 777 C CA . ALA A 1 101 ? 1.863 34.25 -15.781 1 92.5 101 ALA A CA 1
ATOM 778 C C . ALA A 1 101 ? 2.051 33.406 -17.031 1 92.5 101 ALA A C 1
ATOM 780 O O . ALA A 1 101 ? 3.16 32.938 -17.328 1 92.5 101 ALA A O 1
ATOM 781 N N . LEU A 1 102 ? 1.01 33.188 -17.797 1 89.56 102 LEU A N 1
ATOM 782 C CA . LEU A 1 102 ? 1.047 32.344 -18.984 1 89.56 102 LEU A CA 1
ATOM 783 C C . LEU A 1 102 ? 1.821 33 -20.109 1 89.56 102 LEU A C 1
ATOM 785 O O . LEU A 1 102 ? 2.533 32.344 -20.875 1 89.56 102 LEU A O 1
ATOM 789 N N . ALA A 1 103 ? 1.691 34.219 -20.266 1 89.5 103 ALA A N 1
ATOM 790 C CA . ALA A 1 103 ? 2.422 34.969 -21.266 1 89.5 103 ALA A CA 1
ATOM 791 C C . ALA A 1 103 ? 3.93 34.844 -21.078 1 89.5 103 ALA A C 1
ATOM 793 O O . ALA A 1 103 ? 4.688 34.812 -22.047 1 89.5 103 ALA A O 1
ATOM 794 N N . LEU A 1 104 ? 4.336 34.75 -19.922 1 91.75 104 LEU A N 1
ATOM 795 C CA . LEU A 1 104 ? 5.754 34.719 -19.594 1 91.75 104 LEU A CA 1
ATOM 796 C C . LEU A 1 104 ? 6.375 33.375 -20.016 1 91.75 104 LEU A C 1
ATOM 798 O O . LEU A 1 104 ? 7.598 33.281 -20.125 1 91.75 104 LEU A O 1
ATOM 802 N N . VAL A 1 105 ? 5.57 32.438 -20.219 1 88.19 105 VAL A N 1
ATOM 803 C CA . VAL A 1 105 ? 6.109 31.156 -20.672 1 88.19 105 VAL A CA 1
ATOM 804 C C . VAL A 1 105 ? 5.676 30.891 -22.125 1 88.19 105 VAL A C 1
ATOM 806 O O . VAL A 1 105 ? 5.672 29.75 -22.578 1 88.19 105 VAL A O 1
ATOM 809 N N . GLY A 1 106 ? 5.227 31.781 -22.812 1 84.25 106 GLY A N 1
ATOM 810 C CA . GLY A 1 106 ? 4.973 31.734 -24.234 1 84.25 106 GLY A CA 1
ATOM 811 C C . GLY A 1 106 ? 3.598 31.188 -24.578 1 84.25 106 GLY A C 1
ATOM 812 O O . GLY A 1 106 ? 3.334 30.844 -25.734 1 84.25 106 GLY A O 1
ATOM 813 N N . ARG A 1 107 ? 2.809 30.969 -23.578 1 80.75 107 ARG A N 1
ATOM 814 C CA . ARG A 1 107 ? 1.457 30.5 -23.859 1 80.75 107 ARG A CA 1
ATOM 815 C C . ARG A 1 107 ? 0.524 31.672 -24.172 1 80.75 107 ARG A C 1
ATOM 817 O O . ARG A 1 107 ? 0.495 32.656 -23.438 1 80.75 107 ARG A O 1
ATOM 824 N N . ASP A 1 108 ? -0.042 31.656 -25.297 1 75.5 108 ASP A N 1
ATOM 825 C CA . ASP A 1 108 ? -0.975 32.688 -25.734 1 75.5 108 ASP A CA 1
ATOM 826 C C . ASP A 1 108 ? -2.381 32.406 -25.203 1 75.5 108 ASP A C 1
ATOM 828 O O . ASP A 1 108 ? -3.014 31.438 -25.594 1 75.5 108 ASP A O 1
ATOM 832 N N . PRO A 1 109 ? -2.725 33.25 -24.266 1 68 109 PRO A N 1
ATOM 833 C CA . PRO A 1 109 ? -4.062 33 -23.719 1 68 109 PRO A CA 1
ATOM 834 C C . PRO A 1 109 ? -5.145 32.969 -24.797 1 68 109 PRO A C 1
ATOM 836 O O . PRO A 1 109 ? -6.211 32.406 -24.578 1 68 109 PRO A O 1
ATOM 839 N N . ALA A 1 110 ? -4.875 33.562 -25.859 1 64.94 110 ALA A N 1
ATOM 840 C CA . ALA A 1 110 ? -5.855 33.562 -26.938 1 64.94 110 ALA A CA 1
ATOM 841 C C . ALA A 1 110 ? -5.891 32.219 -27.641 1 64.94 110 ALA A C 1
ATOM 843 O O . ALA A 1 110 ? -6.926 31.812 -28.188 1 64.94 110 ALA A O 1
ATOM 844 N N . ALA A 1 111 ? -4.875 31.594 -27.578 1 65.69 111 ALA A N 1
ATOM 845 C CA . ALA A 1 111 ? -4.75 30.344 -28.328 1 65.69 111 ALA A CA 1
ATOM 846 C C . ALA A 1 111 ? -5.012 29.125 -27.438 1 65.69 111 ALA A C 1
ATOM 848 O O . ALA A 1 111 ? -5.383 28.062 -27.922 1 65.69 111 ALA A O 1
ATOM 849 N N . THR A 1 112 ? -4.711 29.297 -26.25 1 64.31 112 THR A N 1
ATOM 850 C CA . THR A 1 112 ? -4.848 28.172 -25.328 1 64.31 112 THR A CA 1
ATOM 851 C C . THR A 1 112 ? -5.91 28.469 -24.266 1 64.31 112 THR A C 1
ATOM 853 O O . THR A 1 112 ? -5.836 29.5 -23.578 1 64.31 112 THR A O 1
ATOM 856 N N . PRO A 1 113 ? -6.953 27.75 -24.422 1 66.81 113 PRO A N 1
ATOM 857 C CA . PRO A 1 113 ? -7.941 27.953 -23.375 1 66.81 113 PRO A CA 1
ATOM 858 C C . PRO A 1 113 ? -7.312 28.031 -21.984 1 66.81 113 PRO A C 1
ATOM 860 O O . PRO A 1 113 ? -6.426 27.234 -21.656 1 66.81 113 PRO A O 1
ATOM 863 N N . LEU A 1 114 ? -7.602 29.062 -21.312 1 69.44 114 LEU A N 1
ATOM 864 C CA . LEU A 1 114 ? -7.168 29.219 -19.922 1 69.44 114 LEU A CA 1
ATOM 865 C C . LEU A 1 114 ? -7.719 28.094 -19.047 1 69.44 114 LEU A C 1
ATOM 867 O O . LEU A 1 114 ? -8.883 27.719 -19.188 1 69.44 114 LEU A O 1
ATOM 871 N N . PRO A 1 115 ? -6.824 27.484 -18.359 1 67.38 115 PRO A N 1
ATOM 872 C CA . PRO A 1 115 ? -7.387 26.531 -17.391 1 67.38 115 PRO A CA 1
ATOM 873 C C . PRO A 1 115 ? -8.391 27.172 -16.438 1 67.38 115 PRO A C 1
ATOM 875 O O . PRO A 1 115 ? -8.25 28.344 -16.094 1 67.38 115 PRO A O 1
ATOM 878 N N . PRO A 1 116 ? -9.406 26.375 -16.234 1 71.38 116 PRO A N 1
ATOM 879 C CA . PRO A 1 116 ? -10.328 26.922 -15.234 1 71.38 116 PRO A CA 1
ATOM 880 C C . PRO A 1 116 ? -9.625 27.281 -13.922 1 71.38 116 PRO A C 1
ATOM 882 O O . PRO A 1 116 ? -8.766 26.531 -13.453 1 71.38 116 PRO A O 1
ATOM 885 N N . LEU A 1 117 ? -9.891 28.469 -13.445 1 74.69 117 LEU A N 1
ATOM 886 C CA . LEU A 1 117 ? -9.312 28.953 -12.188 1 74.69 117 LEU A CA 1
ATOM 887 C C . LEU A 1 117 ? -9.5 27.922 -11.078 1 74.69 117 LEU A C 1
ATOM 889 O O . LEU A 1 117 ? -8.672 27.828 -10.164 1 74.69 117 LEU A O 1
ATOM 893 N N . THR A 1 118 ? -10.516 27.125 -11.242 1 69.5 118 THR A N 1
ATOM 894 C CA . THR A 1 118 ? -10.906 26.203 -10.188 1 69.5 118 THR A CA 1
ATOM 895 C C . THR A 1 118 ? -9.883 25.078 -10.055 1 69.5 118 THR A C 1
ATOM 897 O O . THR A 1 118 ? -9.828 24.406 -9.023 1 69.5 118 THR A O 1
ATOM 900 N N . ASN A 1 119 ? -9 25.016 -11 1 71.31 119 ASN A N 1
ATOM 901 C CA . ASN A 1 119 ? -8.062 23.891 -10.992 1 71.31 119 ASN A CA 1
ATOM 902 C C . ASN A 1 119 ? -6.652 24.359 -10.633 1 71.31 119 ASN A C 1
ATOM 904 O O . ASN A 1 119 ? -5.719 23.547 -10.602 1 71.31 119 ASN A O 1
ATOM 908 N N . LEU A 1 120 ? -6.562 25.594 -10.367 1 78.62 120 LEU A N 1
ATOM 909 C CA . LEU A 1 120 ? -5.23 26.125 -10.086 1 78.62 120 LEU A CA 1
ATOM 910 C C . LEU A 1 120 ? -4.77 25.703 -8.695 1 78.62 120 LEU A C 1
ATOM 912 O O . LEU A 1 120 ? -5.562 25.688 -7.75 1 78.62 120 LEU A O 1
ATOM 916 N N . THR A 1 121 ? -3.441 25.328 -8.586 1 80.94 121 THR A N 1
ATOM 917 C CA . THR A 1 121 ? -2.795 25.031 -7.312 1 80.94 121 THR A CA 1
ATOM 918 C C . THR A 1 121 ? -1.578 25.938 -7.105 1 80.94 121 THR A C 1
ATOM 920 O O . THR A 1 121 ? -1.04 26.5 -8.062 1 80.94 121 THR A O 1
ATOM 923 N N . LEU A 1 122 ? -1.296 26.156 -5.84 1 86.44 122 LEU A N 1
ATOM 924 C CA . LEU A 1 122 ? -0.046 26.859 -5.57 1 86.44 122 LEU A CA 1
ATOM 925 C C . LEU A 1 122 ? 1.133 26.125 -6.215 1 86.44 122 LEU A C 1
ATOM 927 O O . LEU A 1 122 ? 1.137 24.906 -6.309 1 86.44 122 LEU A O 1
ATOM 931 N N . SER A 1 123 ? 2.072 26.859 -6.664 1 81.94 123 SER A N 1
ATOM 932 C CA . SER A 1 123 ? 3.195 26.328 -7.426 1 81.94 123 SER A CA 1
ATOM 933 C C . SER A 1 123 ? 3.932 25.25 -6.641 1 81.94 123 SER A C 1
ATOM 935 O O . SER A 1 123 ? 4.402 24.266 -7.215 1 81.94 123 SER A O 1
ATOM 937 N N . ASP A 1 124 ? 4.016 25.422 -5.324 1 80 124 ASP A N 1
ATOM 938 C CA . ASP A 1 124 ? 4.762 24.484 -4.488 1 80 124 ASP A CA 1
ATOM 939 C C . ASP A 1 124 ? 3.939 23.234 -4.199 1 80 124 ASP A C 1
ATOM 941 O O . ASP A 1 124 ? 4.457 22.266 -3.65 1 80 124 ASP A O 1
ATOM 945 N N . ASP A 1 125 ? 2.715 23.219 -4.582 1 82.38 125 ASP A N 1
ATOM 946 C CA . ASP A 1 125 ? 1.85 22.078 -4.305 1 82.38 125 ASP A CA 1
ATOM 947 C C . ASP A 1 125 ? 1.658 21.219 -5.551 1 82.38 125 ASP A C 1
ATOM 949 O O . ASP A 1 125 ? 0.968 20.188 -5.508 1 82.38 125 ASP A O 1
ATOM 953 N N . ARG A 1 126 ? 2.199 21.547 -6.676 1 74.38 126 ARG A N 1
ATOM 954 C CA . ARG A 1 126 ? 2.121 20.812 -7.941 1 74.38 126 ARG A CA 1
ATOM 955 C C . ARG A 1 126 ? 3.176 19.719 -8.016 1 74.38 126 ARG A C 1
ATOM 957 O O . ARG A 1 126 ? 3.52 19.25 -9.102 1 74.38 126 ARG A O 1
ATOM 964 N N . ALA A 1 127 ? 3.463 19.312 -6.844 1 73.75 127 ALA A N 1
ATOM 965 C CA . ALA A 1 127 ? 4.625 18.438 -6.777 1 73.75 127 ALA A CA 1
ATOM 966 C C . ALA A 1 127 ? 4.348 17.109 -7.488 1 73.75 127 ALA A C 1
ATOM 968 O O . ALA A 1 127 ? 3.271 16.531 -7.336 1 73.75 127 ALA A O 1
ATOM 969 N N . SER A 1 128 ? 5.039 16.828 -8.391 1 80.69 128 SER A N 1
ATOM 970 C CA . SER A 1 128 ? 5.176 15.516 -9.016 1 80.69 128 SER A CA 1
ATOM 971 C C . SER A 1 128 ? 6.633 15.062 -9.031 1 80.69 128 SER A C 1
ATOM 973 O O . SER A 1 128 ? 7.543 15.891 -9.094 1 80.69 128 SER A O 1
ATOM 975 N N . ARG A 1 129 ? 6.707 13.891 -8.719 1 82.12 129 ARG A N 1
ATOM 976 C CA . ARG A 1 129 ? 8.062 13.344 -8.711 1 82.12 129 ARG A CA 1
ATOM 977 C C . ARG A 1 129 ? 8.117 12.008 -9.438 1 82.12 129 ARG A C 1
ATOM 979 O O . ARG A 1 129 ? 7.355 11.094 -9.117 1 82.12 129 ARG A O 1
ATOM 986 N N . LYS A 1 130 ? 8.953 12.008 -10.406 1 82.88 130 LYS A N 1
ATOM 987 C CA . LYS A 1 130 ? 9.211 10.711 -11.023 1 82.88 130 LYS A CA 1
ATOM 988 C C . LYS A 1 130 ? 10.008 9.805 -10.086 1 82.88 130 LYS A C 1
ATOM 990 O O . LYS A 1 130 ? 11.008 10.234 -9.508 1 82.88 130 LYS A O 1
ATOM 995 N N . VAL A 1 131 ? 9.422 8.641 -9.859 1 82.38 131 VAL A N 1
ATOM 996 C CA . VAL A 1 131 ? 10.062 7.695 -8.953 1 82.38 131 VAL A CA 1
ATOM 997 C C . VAL A 1 131 ? 10.219 6.344 -9.641 1 82.38 131 VAL A C 1
ATOM 999 O O . VAL A 1 131 ? 9.312 5.891 -10.352 1 82.38 131 VAL A O 1
ATOM 1002 N N . THR A 1 132 ? 11.359 5.707 -9.516 1 80.94 132 THR A N 1
ATOM 1003 C CA . THR A 1 132 ? 11.555 4.348 -10 1 80.94 132 THR A CA 1
ATOM 1004 C C . THR A 1 132 ? 11.703 3.371 -8.836 1 80.94 132 THR A C 1
ATOM 1006 O O . THR A 1 132 ? 12.625 3.498 -8.031 1 80.94 132 THR A O 1
ATOM 1009 N N . VAL A 1 133 ? 10.695 2.592 -8.766 1 80.25 133 VAL A N 1
ATOM 1010 C CA . VAL A 1 133 ? 10.719 1.481 -7.824 1 80.25 133 VAL A CA 1
ATOM 1011 C C . VAL A 1 133 ? 11.141 0.2 -8.539 1 80.25 133 VAL A C 1
ATOM 1013 O O . VAL A 1 133 ? 10.883 0.04 -9.734 1 80.25 133 VAL A O 1
ATOM 1016 N N . VAL A 1 134 ? 11.852 -0.689 -7.926 1 77.5 134 VAL A N 1
ATOM 1017 C CA . VAL A 1 134 ? 12.406 -1.905 -8.508 1 77.5 134 VAL A CA 1
ATOM 1018 C C . VAL A 1 134 ? 11.68 -2.232 -9.812 1 77.5 134 VAL A C 1
ATOM 1020 O O . VAL A 1 134 ? 10.672 -2.938 -9.805 1 77.5 134 VAL A O 1
ATOM 1023 N N . ASP A 1 135 ? 12.133 -1.72 -10.977 1 77.12 135 ASP A N 1
ATOM 1024 C CA . ASP A 1 135 ? 11.727 -2.018 -12.352 1 77.12 135 ASP A CA 1
ATOM 1025 C C . ASP A 1 135 ? 10.367 -1.398 -12.672 1 77.12 135 ASP A C 1
ATOM 1027 O O . ASP A 1 135 ? 9.648 -1.889 -13.539 1 77.12 135 ASP A O 1
ATOM 1031 N N . TYR A 1 136 ? 9.922 -0.442 -11.867 1 84.38 136 TYR A N 1
ATOM 1032 C CA . TYR A 1 136 ? 8.617 0.188 -12.055 1 84.38 136 TYR A CA 1
ATOM 1033 C C . TYR A 1 136 ? 8.727 1.705 -11.961 1 84.38 136 TYR A C 1
ATOM 1035 O O . TYR A 1 136 ? 8.75 2.262 -10.859 1 84.38 136 TYR A O 1
ATOM 1043 N N . PRO A 1 137 ? 8.836 2.33 -13.102 1 85.56 137 PRO A N 1
ATOM 1044 C CA . PRO A 1 137 ? 8.766 3.793 -13.086 1 85.56 137 PRO A CA 1
ATOM 1045 C C . PRO A 1 137 ? 7.328 4.312 -13.016 1 85.56 137 PRO A C 1
ATOM 1047 O O . PRO A 1 137 ? 6.445 3.793 -13.703 1 85.56 137 PRO A O 1
ATOM 1050 N N . TYR A 1 138 ? 7.023 5.234 -12.117 1 85.44 138 TYR A N 1
ATOM 1051 C CA . TYR A 1 138 ? 5.711 5.875 -12.094 1 85.44 138 TYR A CA 1
ATOM 1052 C C . TYR A 1 138 ? 5.82 7.328 -11.641 1 85.44 138 TYR A C 1
ATOM 1054 O O . TYR A 1 138 ? 6.895 7.785 -11.25 1 85.44 138 TYR A O 1
ATOM 1062 N N . ASN A 1 139 ? 4.832 8.094 -11.82 1 88.25 139 ASN A N 1
ATOM 1063 C CA . ASN A 1 139 ? 4.777 9.492 -11.406 1 88.25 139 ASN A CA 1
ATOM 1064 C C . ASN A 1 139 ? 3.955 9.664 -10.133 1 88.25 139 ASN A C 1
ATOM 1066 O O . ASN A 1 139 ? 2.732 9.508 -10.148 1 88.25 139 ASN A O 1
ATOM 1070 N N . ALA A 1 140 ? 4.73 9.953 -9.047 1 90 140 ALA A N 1
ATOM 1071 C CA . ALA A 1 140 ? 4.035 10.305 -7.812 1 90 140 ALA A CA 1
ATOM 1072 C C . ALA A 1 140 ? 3.453 11.711 -7.887 1 90 140 ALA A C 1
ATOM 1074 O O . ALA A 1 140 ? 4.184 12.688 -8.078 1 90 140 ALA A O 1
ATOM 1075 N N . SER A 1 141 ? 2.172 11.828 -7.867 1 89.5 141 SER A N 1
ATOM 1076 C CA . SER A 1 141 ? 1.521 13.133 -7.965 1 89.5 141 SER A CA 1
ATOM 1077 C C . SER A 1 141 ? 0.258 13.188 -7.113 1 89.5 141 SER A C 1
ATOM 1079 O O . SER A 1 141 ? -0.298 12.141 -6.754 1 89.5 141 SER A O 1
ATOM 1081 N N . ILE A 1 142 ? -0.161 14.312 -6.77 1 90.5 142 ILE A N 1
ATOM 1082 C CA . ILE A 1 142 ? -1.37 14.531 -5.984 1 90.5 142 ILE A CA 1
ATOM 1083 C C . ILE A 1 142 ? -2.594 14.492 -6.898 1 90.5 142 ILE A C 1
ATOM 1085 O O . ILE A 1 142 ? -2.691 15.273 -7.852 1 90.5 142 ILE A O 1
ATOM 1089 N N . ARG A 1 143 ? -3.471 13.602 -6.645 1 91.12 143 ARG A N 1
ATOM 1090 C CA . ARG A 1 143 ? -4.695 13.477 -7.43 1 91.12 143 ARG A CA 1
ATOM 1091 C C . ARG A 1 143 ? -5.859 14.18 -6.738 1 91.12 143 ARG A C 1
ATOM 1093 O O . ARG A 1 143 ? -6.719 14.766 -7.398 1 91.12 143 ARG A O 1
ATOM 1100 N N . TYR A 1 144 ? -5.863 14.125 -5.453 1 93 144 TYR A N 1
ATOM 1101 C CA . TYR A 1 144 ? -6.898 14.734 -4.621 1 93 144 TYR A CA 1
ATOM 1102 C C . TYR A 1 144 ? -6.285 15.672 -3.588 1 93 144 TYR A C 1
ATOM 1104 O O . TYR A 1 144 ? -5.34 15.305 -2.887 1 93 144 TYR A O 1
ATOM 1112 N N . GLY A 1 145 ? -6.816 16.859 -3.469 1 89 145 GLY A N 1
ATOM 1113 C CA . GLY A 1 145 ? -6.246 17.859 -2.586 1 89 145 GLY A CA 1
ATOM 1114 C C . GLY A 1 145 ? -5.281 18.797 -3.293 1 89 145 GLY A C 1
ATOM 1115 O O . GLY A 1 145 ? -5.117 18.719 -4.512 1 89 145 GLY A O 1
ATOM 1116 N N . ALA A 1 146 ? -4.77 19.781 -2.605 1 83.38 146 ALA A N 1
ATOM 1117 C CA . ALA A 1 146 ? -3.809 20.734 -3.141 1 83.38 146 ALA A CA 1
ATOM 1118 C C . ALA A 1 146 ? -4.406 21.516 -4.305 1 83.38 146 ALA A C 1
ATOM 1120 O O . ALA A 1 146 ? -3.801 21.609 -5.379 1 83.38 146 ALA A O 1
ATOM 1121 N N . GLY A 1 147 ? -5.559 22.062 -4.066 1 75.81 147 GLY A N 1
ATOM 1122 C CA . GLY A 1 147 ? -6.215 22.859 -5.078 1 75.81 147 GLY A CA 1
ATOM 1123 C C . GLY A 1 147 ? -7.188 22.078 -5.938 1 75.81 147 GLY A C 1
ATOM 1124 O O . GLY A 1 147 ? -8.039 22.656 -6.613 1 75.81 147 GLY A O 1
ATOM 1125 N N . ARG A 1 148 ? -7.078 20.781 -5.859 1 82.31 148 ARG A N 1
ATOM 1126 C CA . ARG A 1 148 ? -8.016 19.906 -6.551 1 82.31 148 ARG A CA 1
ATOM 1127 C C . ARG A 1 148 ? -9.117 19.422 -5.609 1 82.31 148 ARG A C 1
ATOM 1129 O O . ARG A 1 148 ? -9 19.562 -4.391 1 82.31 148 ARG A O 1
ATOM 1136 N N . PRO A 1 149 ? -10.172 18.891 -6.277 1 88.19 149 PRO A N 1
ATOM 1137 C CA . PRO A 1 149 ? -11.211 18.344 -5.406 1 88.19 149 PRO A CA 1
ATOM 1138 C C . PRO A 1 149 ? -10.711 17.172 -4.566 1 88.19 149 PRO A C 1
ATOM 1140 O O . PRO A 1 149 ? -9.789 16.469 -4.973 1 88.19 149 PRO A O 1
ATOM 1143 N N . SER A 1 150 ? -11.328 17.031 -3.422 1 94.94 150 SER A N 1
ATOM 1144 C CA . SER A 1 150 ? -11.055 15.859 -2.596 1 94.94 150 SER A CA 1
ATOM 1145 C C . SER A 1 150 ? -11.766 14.625 -3.137 1 94.94 150 SER A C 1
ATOM 1147 O O . SER A 1 150 ? -12.703 14.742 -3.934 1 94.94 150 SER A O 1
ATOM 1149 N N . HIS A 1 151 ? -11.328 13.414 -2.756 1 97.62 151 HIS A N 1
ATOM 1150 C CA . HIS A 1 151 ? -11.977 12.172 -3.16 1 97.62 151 HIS A CA 1
ATOM 1151 C C . HIS A 1 151 ? -13.445 12.164 -2.74 1 97.62 151 HIS A C 1
ATOM 1153 O O . HIS A 1 151 ? -13.75 12.211 -1.547 1 97.62 151 HIS A O 1
ATOM 1159 N N . PRO A 1 152 ? -14.375 12.039 -3.641 1 96.62 152 PRO A N 1
ATOM 1160 C CA . PRO A 1 152 ? -15.781 12.336 -3.348 1 96.62 152 PRO A CA 1
ATOM 1161 C C . PRO A 1 152 ? -16.391 11.352 -2.354 1 96.62 152 PRO A C 1
ATOM 1163 O O . PRO A 1 152 ? -17.047 11.766 -1.388 1 96.62 152 PRO A O 1
ATOM 1166 N N . GLU A 1 153 ? -16.234 10.023 -2.547 1 97.5 153 GLU A N 1
ATOM 1167 C CA . GLU A 1 153 ? -16.844 9.016 -1.678 1 97.5 153 GLU A CA 1
ATOM 1168 C C . GLU A 1 153 ? -16.281 9.094 -0.265 1 97.5 153 GLU A C 1
ATOM 1170 O O . GLU A 1 153 ? -17.016 8.961 0.715 1 97.5 153 GLU A O 1
ATOM 1175 N N . LEU A 1 154 ? -14.984 9.297 -0.187 1 98.44 154 LEU A N 1
ATOM 1176 C CA . LEU A 1 154 ? -14.367 9.43 1.129 1 98.44 154 LEU A CA 1
ATOM 1177 C C . LEU A 1 154 ? -14.828 10.711 1.82 1 98.44 154 LEU A C 1
ATOM 1179 O O . LEU A 1 154 ? -15.008 10.727 3.041 1 98.44 154 LEU A O 1
ATOM 1183 N N . THR A 1 155 ? -14.984 11.797 1.038 1 98.19 155 THR A N 1
ATOM 1184 C CA . THR A 1 155 ? -15.484 13.047 1.585 1 98.19 155 THR A CA 1
ATOM 1185 C C . THR A 1 155 ? -16.875 12.859 2.188 1 98.19 155 THR A C 1
ATOM 1187 O O . THR A 1 155 ? -17.156 13.344 3.285 1 98.19 155 THR A O 1
ATOM 1190 N N . GLU A 1 156 ? -17.688 12.164 1.45 1 97.12 156 GLU A N 1
ATOM 1191 C CA . GLU A 1 156 ? -19.047 11.898 1.93 1 97.12 156 GLU A CA 1
ATOM 1192 C C . GLU A 1 156 ? -19.016 11.055 3.199 1 97.12 156 GLU A C 1
ATOM 1194 O O . GLU A 1 156 ? -19.703 11.375 4.172 1 97.12 156 GLU A O 1
ATOM 1199 N N . LEU A 1 157 ? -18.25 9.984 3.193 1 97.56 157 LEU A N 1
ATOM 1200 C CA . LEU A 1 157 ? -18.172 9.062 4.32 1 97.56 157 LEU A CA 1
ATOM 1201 C C . LEU A 1 157 ? -17.641 9.766 5.566 1 97.56 157 LEU A C 1
ATOM 1203 O O . LEU A 1 157 ? -18.25 9.68 6.637 1 97.56 157 LEU A O 1
ATOM 1207 N N . ILE A 1 158 ? -16.562 10.469 5.449 1 98.12 158 ILE A N 1
ATOM 1208 C CA . ILE A 1 158 ? -15.922 11.164 6.562 1 98.12 158 ILE A CA 1
ATOM 1209 C C . ILE A 1 158 ? -16.797 12.32 7.027 1 98.12 158 ILE A C 1
ATOM 1211 O O . ILE A 1 158 ? -16.875 12.602 8.227 1 98.12 158 ILE A O 1
ATOM 1215 N N . GLY A 1 159 ? -17.516 12.922 6.105 1 97.81 159 GLY A N 1
ATOM 1216 C CA . GLY A 1 159 ? -18.328 14.094 6.387 1 97.81 159 GLY A CA 1
ATOM 1217 C C . GLY A 1 159 ? -19.562 13.773 7.199 1 97.81 159 GLY A C 1
ATOM 1218 O O . GLY A 1 159 ? -20.203 14.672 7.746 1 97.81 159 GLY A O 1
ATOM 1219 N N . GLN A 1 160 ? -19.906 12.531 7.352 1 97.12 160 GLN A N 1
ATOM 1220 C CA . GLN A 1 160 ? -21.094 12.117 8.094 1 97.12 160 GLN A CA 1
ATOM 1221 C C . GLN A 1 160 ? -20.953 12.453 9.578 1 97.12 160 GLN A C 1
ATOM 1223 O O . GLN A 1 160 ? -21.953 12.539 10.297 1 97.12 160 GLN A O 1
ATOM 1228 N N . GLY A 1 161 ? -19.766 12.648 10.016 1 97.88 161 GLY A N 1
ATOM 1229 C CA . GLY A 1 161 ? -19.531 12.875 11.438 1 97.88 161 GLY A CA 1
ATOM 1230 C C . GLY A 1 161 ? -19.375 14.344 11.789 1 97.88 161 GLY A C 1
ATOM 1231 O O . GLY A 1 161 ? -18.891 14.68 12.875 1 97.88 161 GLY A O 1
ATOM 1232 N N . ARG A 1 162 ? -19.781 15.281 10.984 1 98.12 162 ARG A N 1
ATOM 1233 C CA . ARG A 1 162 ? -19.516 16.703 11.156 1 98.12 162 ARG A CA 1
ATOM 1234 C C . ARG A 1 162 ? -20.062 17.203 12.484 1 98.12 162 ARG A C 1
ATOM 1236 O O . ARG A 1 162 ? -19.406 17.984 13.18 1 98.12 162 ARG A O 1
ATOM 1243 N N . THR A 1 163 ? -21.266 16.719 12.82 1 98.25 163 THR A N 1
ATOM 1244 C CA . THR A 1 163 ? -21.844 17.141 14.086 1 98.25 163 THR A CA 1
ATOM 1245 C C . THR A 1 163 ? -21.016 16.625 15.266 1 98.25 163 THR A C 1
ATOM 1247 O O . THR A 1 163 ? -20.797 17.328 16.25 1 98.25 163 THR A O 1
ATOM 1250 N N . ARG A 1 164 ? -20.547 15.414 15.125 1 98.38 164 ARG A N 1
ATOM 1251 C CA . ARG A 1 164 ? -19.703 14.805 16.141 1 98.38 164 ARG A CA 1
ATOM 1252 C C . ARG A 1 164 ? -18.375 15.539 16.266 1 98.38 164 ARG A C 1
ATOM 1254 O O . ARG A 1 164 ? -17.875 15.766 17.375 1 98.38 164 ARG A O 1
ATOM 1261 N N . TYR A 1 165 ? -17.828 15.922 15.141 1 98.81 165 TYR A N 1
ATOM 1262 C CA . TYR A 1 165 ? -16.547 16.641 15.141 1 98.81 165 TYR A CA 1
ATOM 1263 C C . TYR A 1 165 ? -16.703 17.984 15.836 1 98.81 165 TYR A C 1
ATOM 1265 O O . TYR A 1 165 ? -15.852 18.375 16.641 1 98.81 165 TYR A O 1
ATOM 1273 N N . ALA A 1 166 ? -17.781 18.672 15.469 1 98.75 166 ALA A N 1
ATOM 1274 C CA . ALA A 1 166 ? -18.047 19.969 16.078 1 98.75 166 ALA A CA 1
ATOM 1275 C C . ALA A 1 166 ? -18.25 19.844 17.578 1 98.75 166 ALA A C 1
ATOM 1277 O O . ALA A 1 166 ? -17.75 20.688 18.344 1 98.75 166 ALA A O 1
ATOM 1278 N N . ALA A 1 167 ? -18.984 18.859 17.969 1 98.75 167 ALA A N 1
ATOM 1279 C CA . ALA A 1 167 ? -19.219 18.625 19.391 1 98.75 167 ALA A CA 1
ATOM 1280 C C . ALA A 1 167 ? -17.906 18.359 20.109 1 98.75 167 ALA A C 1
ATOM 1282 O O . ALA A 1 167 ? -17.703 18.828 21.234 1 98.75 167 ALA A O 1
ATOM 1283 N N . PHE A 1 168 ? -17.094 17.578 19.5 1 98.75 168 PHE A N 1
ATOM 1284 C CA . PHE A 1 168 ? -15.797 17.281 20.094 1 98.75 168 PHE A CA 1
ATOM 1285 C C . PHE A 1 168 ? -14.969 18.562 20.219 1 98.75 168 PHE A C 1
ATOM 1287 O O . PHE A 1 168 ? -14.305 18.766 21.234 1 98.75 168 PHE A O 1
ATOM 1294 N N . LEU A 1 169 ? -14.961 19.375 19.219 1 98.75 169 LEU A N 1
ATOM 1295 C CA . LEU A 1 169 ? -14.273 20.672 19.266 1 98.75 169 LEU A CA 1
ATOM 1296 C C . LEU A 1 169 ? -14.773 21.516 20.422 1 98.75 169 LEU A C 1
ATOM 1298 O O . LEU A 1 169 ? -13.992 22.203 21.078 1 98.75 169 LEU A O 1
ATOM 1302 N N . ASN A 1 170 ? -16.078 21.5 20.625 1 98.75 170 ASN A N 1
ATOM 1303 C CA . ASN A 1 170 ? -16.625 22.219 21.781 1 98.75 170 ASN A CA 1
ATOM 1304 C C . ASN A 1 170 ? -15.992 21.734 23.094 1 98.75 170 ASN A C 1
ATOM 1306 O O . ASN A 1 170 ? -15.672 22.547 23.969 1 98.75 170 ASN A O 1
ATOM 1310 N N . GLY A 1 171 ? -15.852 20.453 23.125 1 98.62 171 GLY A N 1
ATOM 1311 C CA . GLY A 1 171 ? -15.188 19.891 24.281 1 98.62 171 GLY A CA 1
ATOM 1312 C C . GLY A 1 171 ? -13.758 20.375 24.453 1 98.62 171 GLY A C 1
ATOM 1313 O O . GLY A 1 171 ? -13.305 20.609 25.562 1 98.62 171 GLY A O 1
ATOM 1314 N N . LEU A 1 172 ? -13.039 20.5 23.406 1 98.62 172 LEU A N 1
ATOM 1315 C CA . LEU A 1 172 ? -11.688 21.047 23.453 1 98.62 172 LEU A CA 1
ATOM 1316 C C . LEU A 1 172 ? -11.695 22.5 23.906 1 98.62 172 LEU A C 1
ATOM 1318 O O . LEU A 1 172 ? -10.797 22.938 24.625 1 98.62 172 LEU A O 1
ATOM 1322 N N . GLY A 1 173 ? -12.672 23.25 23.422 1 98.25 173 GLY A N 1
ATOM 1323 C CA . GLY A 1 173 ? -12.812 24.641 23.812 1 98.25 173 GLY A CA 1
ATOM 1324 C C . GLY A 1 173 ? -12.938 24.828 25.312 1 98.25 173 GLY A C 1
ATOM 1325 O O . GLY A 1 173 ? -12.469 25.812 25.875 1 98.25 173 GLY A O 1
ATOM 1326 N N . GLU A 1 174 ? -13.531 23.875 25.953 1 98.12 174 GLU A N 1
ATOM 1327 C CA . GLU A 1 174 ? -13.742 23.938 27.406 1 98.12 174 GLU A CA 1
ATOM 1328 C C . GLU A 1 174 ? -12.422 23.844 28.156 1 98.12 174 GLU A C 1
ATOM 1330 O O . GLU A 1 174 ? -12.32 24.297 29.297 1 98.12 174 GLU A O 1
ATOM 1335 N N . ILE A 1 175 ? -11.422 23.266 27.531 1 98.06 175 ILE A N 1
ATOM 1336 C CA . ILE A 1 175 ? -10.148 23.125 28.219 1 98.06 175 ILE A CA 1
ATOM 1337 C C . ILE A 1 175 ? -9.07 23.922 27.5 1 98.06 175 ILE A C 1
ATOM 1339 O O . ILE A 1 175 ? -7.891 23.578 27.562 1 98.06 175 ILE A O 1
ATOM 1343 N N . GLN A 1 176 ? -9.398 24.906 26.812 1 97.69 176 GLN A N 1
ATOM 1344 C CA . GLN A 1 176 ? -8.492 25.766 26.047 1 97.69 176 GLN A CA 1
ATOM 1345 C C . GLN A 1 176 ? -7.387 26.328 26.922 1 97.69 176 GLN A C 1
ATOM 1347 O O . GLN A 1 176 ? -6.242 26.453 26.484 1 97.69 176 GLN A O 1
ATOM 1352 N N . ARG A 1 177 ? -7.68 26.672 28.172 1 97 177 ARG A N 1
ATOM 1353 C CA . ARG A 1 177 ? -6.699 27.234 29.094 1 97 177 ARG A CA 1
ATOM 1354 C C . ARG A 1 177 ? -5.57 26.25 29.375 1 97 177 ARG A C 1
ATOM 1356 O O . ARG A 1 177 ? -4.418 26.656 29.562 1 97 177 ARG A O 1
ATOM 1363 N N . ASP A 1 178 ? -5.918 24.969 29.422 1 98 178 ASP A N 1
ATOM 1364 C CA . ASP A 1 178 ? -4.902 23.938 29.641 1 98 178 ASP A CA 1
ATOM 1365 C C . ASP A 1 178 ? -3.904 23.906 28.484 1 98 178 ASP A C 1
ATOM 1367 O O . ASP A 1 178 ? -2.723 23.625 28.688 1 98 178 ASP A O 1
ATOM 1371 N N . PHE A 1 179 ? -4.348 24.172 27.25 1 98.19 179 PHE A N 1
ATOM 1372 C CA . PHE A 1 179 ? -3.473 24.188 26.078 1 98.19 179 PHE A CA 1
ATOM 1373 C C . PHE A 1 179 ? -2.547 25.406 26.125 1 98.19 179 PHE A C 1
ATOM 1375 O O . PHE A 1 179 ? -1.405 25.328 25.656 1 98.19 179 PHE A O 1
ATOM 1382 N N . ALA A 1 180 ? -3.021 26.5 26.703 1 96.19 180 ALA A N 1
ATOM 1383 C CA . ALA A 1 180 ? -2.254 27.734 26.781 1 96.19 180 ALA A CA 1
ATOM 1384 C C . ALA A 1 180 ? -1.035 27.562 27.688 1 96.19 180 ALA A C 1
ATOM 1386 O O . ALA A 1 180 ? -0.076 28.328 27.594 1 96.19 180 ALA A O 1
ATOM 1387 N N . GLU A 1 181 ? -1.059 26.547 28.484 1 96.69 181 GLU A N 1
ATOM 1388 C CA . GLU A 1 181 ? 0.04 26.281 29.422 1 96.69 181 GLU A CA 1
ATOM 1389 C C . GLU A 1 181 ? 1.187 25.562 28.719 1 96.69 181 GLU A C 1
ATOM 1391 O O . GLU A 1 181 ? 2.301 25.5 29.234 1 96.69 181 GLU A O 1
ATOM 1396 N N . VAL A 1 182 ? 0.969 24.922 27.547 1 97.56 182 VAL A N 1
ATOM 1397 C CA . VAL A 1 182 ? 2.012 24.266 26.766 1 97.56 182 VAL A CA 1
ATOM 1398 C C . VAL A 1 182 ? 2.867 25.312 26.062 1 97.56 182 VAL A C 1
ATOM 1400 O O . VAL A 1 182 ? 2.342 26.188 25.375 1 97.56 182 VAL A O 1
ATOM 1403 N N . PRO A 1 183 ? 4.156 25.266 26.234 1 96.62 183 PRO A N 1
ATOM 1404 C CA . PRO A 1 183 ? 5.004 26.266 25.594 1 96.62 183 PRO A CA 1
ATOM 1405 C C . PRO A 1 183 ? 4.973 26.188 24.062 1 96.62 183 PRO A C 1
ATOM 1407 O O . PRO A 1 183 ? 4.781 25.094 23.516 1 96.62 183 PRO A O 1
ATOM 1410 N N . MET A 1 184 ? 5.238 27.312 23.375 1 95 184 MET A N 1
ATOM 1411 C CA . MET A 1 184 ? 5.281 27.359 21.906 1 95 184 MET A CA 1
ATOM 1412 C C . MET A 1 184 ? 6.508 26.625 21.375 1 95 184 MET A C 1
ATOM 1414 O O . MET A 1 184 ? 6.418 25.875 20.406 1 95 184 MET A O 1
ATOM 1418 N N . GLY A 1 185 ? 7.672 26.891 21.953 1 93.38 185 GLY A N 1
ATOM 1419 C CA . GLY A 1 185 ? 8.922 26.25 21.594 1 93.38 185 GLY A CA 1
ATOM 1420 C C . GLY A 1 185 ? 9.562 25.484 22.719 1 93.38 185 GLY A C 1
ATOM 1421 O O . GLY A 1 185 ? 9.148 25.609 23.875 1 93.38 185 GLY A O 1
ATOM 1422 N N . GLY A 1 186 ? 10.523 24.562 22.328 1 91.94 186 GLY A N 1
ATOM 1423 C CA . GLY A 1 186 ? 11.211 23.766 23.328 1 91.94 186 GLY A CA 1
ATOM 1424 C C . GLY A 1 186 ? 12.281 22.875 22.75 1 91.94 186 GLY A C 1
ATOM 1425 O O . GLY A 1 186 ? 12.656 23.016 21.594 1 91.94 186 GLY A O 1
ATOM 1426 N N . SER A 1 187 ? 12.734 22.062 23.719 1 91.81 187 SER A N 1
ATOM 1427 C CA . SER A 1 187 ? 13.75 21.078 23.328 1 91.81 187 SER A CA 1
ATOM 1428 C C . SER A 1 187 ? 13.156 19.688 23.219 1 91.81 187 SER A C 1
ATOM 1430 O O . SER A 1 187 ? 12.32 19.297 24.031 1 91.81 187 SER A O 1
ATOM 1432 N N . TYR A 1 188 ? 13.625 18.953 22.266 1 90.88 188 TYR A N 1
ATOM 1433 C CA . TYR A 1 188 ? 13.148 17.594 22.078 1 90.88 188 TYR A CA 1
ATOM 1434 C C . TYR A 1 188 ? 13.609 16.672 23.203 1 90.88 188 TYR A C 1
ATOM 1436 O O . TYR A 1 188 ? 13.023 15.617 23.438 1 90.88 188 TYR A O 1
ATOM 1444 N N . GLU A 1 189 ? 14.617 17.078 23.953 1 90.44 189 GLU A N 1
ATOM 1445 C CA . GLU A 1 189 ? 15.172 16.281 25.047 1 90.44 189 GLU A CA 1
ATOM 1446 C C . GLU A 1 189 ? 14.344 16.438 26.328 1 90.44 189 GLU A C 1
ATOM 1448 O O . GLU A 1 189 ? 14.438 15.625 27.234 1 90.44 189 GLU A O 1
ATOM 1453 N N . ALA A 1 190 ? 13.602 17.484 26.344 1 92.19 190 ALA A N 1
ATOM 1454 C CA . ALA A 1 190 ? 12.766 17.719 27.516 1 92.19 190 ALA A CA 1
ATOM 1455 C C . ALA A 1 190 ? 11.617 16.734 27.578 1 92.19 190 ALA A C 1
ATOM 1457 O O . ALA A 1 190 ? 11.258 16.125 26.578 1 92.19 190 ALA A O 1
ATOM 1458 N N . SER A 1 191 ? 11.016 16.578 28.734 1 93.56 191 SER A N 1
ATOM 1459 C CA . SER A 1 191 ? 9.906 15.656 28.938 1 93.56 191 SER A CA 1
ATOM 1460 C C . SER A 1 191 ? 8.57 16.312 28.609 1 93.56 191 SER A C 1
ATOM 1462 O O . SER A 1 191 ? 7.555 15.625 28.469 1 93.56 191 SER A O 1
ATOM 1464 N N . THR A 1 192 ? 8.625 17.578 28.391 1 94.56 192 THR A N 1
ATOM 1465 C CA . THR A 1 192 ? 7.402 18.328 28.125 1 94.56 192 THR A CA 1
ATOM 1466 C C . THR A 1 192 ? 7.211 18.562 26.641 1 94.56 192 THR A C 1
ATOM 1468 O O . THR A 1 192 ? 8.18 18.828 25.922 1 94.56 192 THR A O 1
ATOM 1471 N N . PRO A 1 193 ? 5.949 18.484 26.188 1 96.88 193 PRO A N 1
ATOM 1472 C CA . PRO A 1 193 ? 5.703 18.797 24.781 1 96.88 193 PRO A CA 1
ATOM 1473 C C . PRO A 1 193 ? 5.699 20.297 24.5 1 96.88 193 PRO A C 1
ATOM 1475 O O . PRO A 1 193 ? 5.691 21.109 25.422 1 96.88 193 PRO A O 1
ATOM 1478 N N . PHE A 1 194 ? 5.758 20.703 23.25 1 96.5 194 PHE A N 1
ATOM 1479 C CA . PHE A 1 194 ? 5.656 22.094 22.797 1 96.5 194 PHE A CA 1
ATOM 1480 C C . PHE A 1 194 ? 5.02 22.172 21.406 1 96.5 194 PHE A C 1
ATOM 1482 O O . PHE A 1 194 ? 5.062 21.203 20.641 1 96.5 194 PHE A O 1
ATOM 1489 N N . TRP A 1 195 ? 4.387 23.266 21.078 1 96.75 195 TRP A N 1
ATOM 1490 C CA . TRP A 1 195 ? 3.492 23.359 19.938 1 96.75 195 TRP A CA 1
ATOM 1491 C C . TRP A 1 195 ? 4.281 23.422 18.625 1 96.75 195 TRP A C 1
ATOM 1493 O O . TRP A 1 195 ? 3.912 22.781 17.641 1 96.75 195 TRP A O 1
ATOM 1503 N N . LEU A 1 196 ? 5.316 24.219 18.484 1 93.81 196 LEU A N 1
ATOM 1504 C CA . LEU A 1 196 ? 6.062 24.391 17.25 1 93.81 196 LEU A CA 1
ATOM 1505 C C . LEU A 1 196 ? 7.145 23.328 17.109 1 93.81 196 LEU A C 1
ATOM 1507 O O . LEU A 1 196 ? 8.336 23.641 17.094 1 93.81 196 LEU A O 1
ATOM 1511 N N . ASN A 1 197 ? 6.738 22.078 17.031 1 92.12 197 ASN A N 1
ATOM 1512 C CA . ASN A 1 197 ? 7.621 20.953 16.766 1 92.12 197 ASN A CA 1
ATOM 1513 C C . ASN A 1 197 ? 7.445 20.422 15.352 1 92.12 197 ASN A C 1
ATOM 1515 O O . ASN A 1 197 ? 6.484 20.781 14.664 1 92.12 197 ASN A O 1
ATOM 1519 N N . SER A 1 198 ? 8.297 19.578 14.852 1 89.38 198 SER A N 1
ATOM 1520 C CA . SER A 1 198 ? 8.312 19.172 13.445 1 89.38 198 SER A CA 1
ATOM 1521 C C . SER A 1 198 ? 7.605 17.828 13.258 1 89.38 198 SER A C 1
ATOM 1523 O O . SER A 1 198 ? 7.621 17.266 12.156 1 89.38 198 SER A O 1
ATOM 1525 N N . TRP A 1 199 ? 6.906 17.312 14.305 1 90.38 199 TRP A N 1
ATOM 1526 C CA . TRP A 1 199 ? 6.5 15.914 14.188 1 90.38 199 TRP A CA 1
ATOM 1527 C C . TRP A 1 199 ? 5.008 15.758 14.461 1 90.38 199 TRP A C 1
ATOM 1529 O O . TRP A 1 199 ? 4.359 14.867 13.906 1 90.38 199 TRP A O 1
ATOM 1539 N N . TYR A 1 200 ? 4.566 16.547 15.359 1 95.31 200 TYR A N 1
ATOM 1540 C CA . TYR A 1 200 ? 3.191 16.375 15.812 1 95.31 200 TYR A CA 1
ATOM 1541 C C . TYR A 1 200 ? 2.449 17.703 15.852 1 95.31 200 TYR A C 1
ATOM 1543 O O . TYR A 1 200 ? 2.609 18.484 16.797 1 95.31 200 TYR A O 1
ATOM 1551 N N . PRO A 1 201 ? 1.557 17.969 14.875 1 96.12 201 PRO A N 1
ATOM 1552 C CA . PRO A 1 201 ? 0.893 19.266 14.703 1 96.12 201 PRO A CA 1
ATOM 1553 C C . PRO A 1 201 ? 0.037 19.641 15.906 1 96.12 201 PRO A C 1
ATOM 1555 O O . PRO A 1 201 ? -0.363 18.781 16.688 1 96.12 201 PRO A O 1
ATOM 1558 N N . ALA A 1 202 ? -0.21 20.875 16.016 1 96.69 202 ALA A N 1
ATOM 1559 C CA . ALA A 1 202 ? -0.854 21.438 17.203 1 96.69 202 ALA A CA 1
ATOM 1560 C C . ALA A 1 202 ? -2.238 20.844 17.422 1 96.69 202 ALA A C 1
ATOM 1562 O O . ALA A 1 202 ? -2.568 20.406 18.531 1 96.69 202 ALA A O 1
ATOM 1563 N N . LEU A 1 203 ? -3.041 20.812 16.344 1 97.81 203 LEU A N 1
ATOM 1564 C CA . LEU A 1 203 ? -4.387 20.266 16.5 1 97.81 203 LEU A CA 1
ATOM 1565 C C . LEU A 1 203 ? -4.332 18.812 16.922 1 97.81 203 LEU A C 1
ATOM 1567 O O . LEU A 1 203 ? -5.188 18.344 17.672 1 97.81 203 LEU A O 1
ATOM 1571 N N . ASP A 1 204 ? -3.369 18.062 16.438 1 98.62 204 ASP A N 1
ATOM 1572 C CA . ASP A 1 204 ? -3.213 16.672 16.812 1 98.62 204 ASP A CA 1
ATOM 1573 C C . ASP A 1 204 ? -2.957 16.516 18.312 1 98.62 204 ASP A C 1
ATOM 1575 O O . ASP A 1 204 ? -3.521 15.633 18.953 1 98.62 204 ASP A O 1
ATOM 1579 N N . GLY A 1 205 ? -2.076 17.391 18.828 1 98.56 205 GLY A N 1
ATOM 1580 C CA . GLY A 1 205 ? -1.82 17.375 20.266 1 98.56 205 GLY A CA 1
ATOM 1581 C C . GLY A 1 205 ? -3.051 17.703 21.094 1 98.56 205 GLY A C 1
ATOM 1582 O O . GLY A 1 205 ? -3.285 17.078 22.125 1 98.56 205 GLY A O 1
ATOM 1583 N N . MET A 1 206 ? -3.803 18.656 20.641 1 98.75 206 MET A N 1
ATOM 1584 C CA . MET A 1 206 ? -5.016 19.062 21.359 1 98.75 206 MET A CA 1
ATOM 1585 C C . MET A 1 206 ? -6.043 17.938 21.359 1 98.75 206 MET A C 1
ATOM 1587 O O . MET A 1 206 ? -6.652 17.641 22.375 1 98.75 206 MET A O 1
ATOM 1591 N N . VAL A 1 207 ? -6.191 17.281 20.203 1 98.88 207 VAL A N 1
ATOM 1592 C CA . VAL A 1 207 ? -7.176 16.219 20.062 1 98.88 207 VAL A CA 1
ATOM 1593 C C . VAL A 1 207 ? -6.75 15.008 20.891 1 98.88 207 VAL A C 1
ATOM 1595 O O . VAL A 1 207 ? -7.578 14.383 21.562 1 98.88 207 VAL A O 1
ATOM 1598 N N . LEU A 1 208 ? -5.469 14.672 20.844 1 98.88 208 LEU A N 1
ATOM 1599 C CA . LEU A 1 208 ? -4.961 13.586 21.672 1 98.88 208 LEU A CA 1
ATOM 1600 C C . LEU A 1 208 ? -5.277 13.836 23.141 1 98.88 208 LEU A C 1
ATOM 1602 O O . LEU A 1 208 ? -5.77 12.945 23.844 1 98.88 208 LEU A O 1
ATOM 1606 N N . THR A 1 209 ? -5.004 15.023 23.625 1 98.81 209 THR A N 1
ATOM 1607 C CA . THR A 1 209 ? -5.305 15.414 25 1 98.81 209 THR A CA 1
ATOM 1608 C C . THR A 1 209 ? -6.797 15.273 25.281 1 98.81 209 THR A C 1
ATOM 1610 O O . THR A 1 209 ? -7.184 14.719 26.312 1 98.81 209 THR A O 1
ATOM 1613 N N . GLY A 1 210 ? -7.621 15.773 24.359 1 98.81 210 GLY A N 1
ATOM 1614 C CA . GLY A 1 210 ? -9.062 15.672 24.516 1 98.81 210 GLY A CA 1
ATOM 1615 C C . GLY A 1 210 ? -9.562 14.242 24.516 1 98.81 210 GLY A C 1
ATOM 1616 O O . GLY A 1 210 ? -10.484 13.906 25.266 1 98.81 210 GLY A O 1
ATOM 1617 N N . MET A 1 211 ? -9.039 13.359 23.719 1 98.88 211 MET A N 1
ATOM 1618 C CA . MET A 1 211 ? -9.438 11.953 23.656 1 98.88 211 MET A CA 1
ATOM 1619 C C . MET A 1 211 ? -9.133 11.242 24.969 1 98.88 211 MET A C 1
ATOM 1621 O O . MET A 1 211 ? -9.961 10.477 25.469 1 98.88 211 MET A O 1
ATOM 1625 N N . LEU A 1 212 ? -7.941 11.5 25.5 1 98.88 212 LEU A N 1
ATOM 1626 C CA . LEU A 1 212 ? -7.566 10.891 26.766 1 98.88 212 LEU A CA 1
ATOM 1627 C C . LEU A 1 212 ? -8.469 11.391 27.891 1 98.88 212 LEU A C 1
ATOM 1629 O O . LEU A 1 212 ? -8.938 10.602 28.719 1 98.88 212 LEU A O 1
ATOM 1633 N N . ARG A 1 213 ? -8.742 12.656 27.938 1 98.62 213 ARG A N 1
ATOM 1634 C CA . ARG A 1 213 ? -9.594 13.234 28.969 1 98.62 213 ARG A CA 1
ATOM 1635 C C . ARG A 1 213 ? -11.016 12.68 28.875 1 98.62 213 ARG A C 1
ATOM 1637 O O . ARG A 1 213 ? -11.602 12.297 29.891 1 98.62 213 ARG A O 1
ATOM 1644 N N . ALA A 1 214 ? -11.562 12.617 27.688 1 98.25 214 ALA A N 1
ATOM 1645 C CA . ALA A 1 214 ? -12.969 12.273 27.469 1 98.25 214 ALA A CA 1
ATOM 1646 C C . ALA A 1 214 ? -13.203 10.781 27.719 1 98.25 214 ALA A C 1
ATOM 1648 O O . ALA A 1 214 ? -14.266 10.398 28.219 1 98.25 214 ALA A O 1
ATOM 1649 N N . HIS A 1 215 ? -12.195 9.914 27.422 1 98.38 215 HIS A N 1
ATOM 1650 C CA . HIS A 1 215 ? -12.453 8.477 27.438 1 98.38 215 HIS A CA 1
ATOM 1651 C C . HIS A 1 215 ? -11.75 7.809 28.609 1 98.38 215 HIS A C 1
ATOM 1653 O O . HIS A 1 215 ? -12.102 6.691 29 1 98.38 215 HIS A O 1
ATOM 1659 N N . ALA A 1 216 ? -10.734 8.445 29.125 1 98.62 216 ALA A N 1
ATOM 1660 C CA . ALA A 1 216 ? -10 7.922 30.281 1 98.62 216 ALA A CA 1
ATOM 1661 C C . ALA A 1 216 ? -9.688 6.438 30.094 1 98.62 216 ALA A C 1
ATOM 1663 O O . ALA A 1 216 ? -10.047 5.617 30.953 1 98.62 216 ALA A O 1
ATOM 1664 N N . PRO A 1 217 ? -9.008 6.098 29.016 1 98.81 217 PRO A N 1
ATOM 1665 C CA . PRO A 1 217 ? -8.742 4.684 28.75 1 98.81 217 PRO A CA 1
ATOM 1666 C C . PRO A 1 217 ? -7.914 4.031 29.859 1 98.81 217 PRO A C 1
ATOM 1668 O O . PRO A 1 217 ? -7.031 4.672 30.438 1 98.81 217 PRO A O 1
ATOM 1671 N N . LYS A 1 218 ? -8.188 2.756 30.125 1 98.62 218 LYS A N 1
ATOM 1672 C CA . LYS A 1 218 ? -7.328 2.006 31.031 1 98.62 218 LYS A CA 1
ATOM 1673 C C . LYS A 1 218 ? -5.957 1.751 30.406 1 98.62 218 LYS A C 1
ATOM 1675 O O . LYS A 1 218 ? -4.934 1.837 31.094 1 98.62 218 LYS A O 1
ATOM 1680 N N . ARG A 1 219 ? -5.941 1.438 29.203 1 98.56 219 ARG A N 1
ATOM 1681 C CA . ARG A 1 219 ? -4.711 1.151 28.469 1 98.56 219 ARG A CA 1
ATOM 1682 C C . ARG A 1 219 ? -4.562 2.066 27.25 1 98.56 219 ARG A C 1
ATOM 1684 O O . ARG A 1 219 ? -5.52 2.264 26.5 1 98.56 219 ARG A O 1
ATOM 1691 N N . PHE A 1 220 ? -3.441 2.641 27.141 1 98.81 220 PHE A N 1
ATOM 1692 C CA . PHE A 1 220 ? -2.977 3.363 25.953 1 98.81 220 PHE A CA 1
ATOM 1693 C C . PHE A 1 220 ? -1.736 2.699 25.375 1 98.81 220 PHE A C 1
ATOM 1695 O O . PHE A 1 220 ? -0.646 2.797 25.938 1 98.81 220 PHE A O 1
ATOM 1702 N N . ILE A 1 221 ? -1.909 1.986 24.25 1 98.75 221 ILE A N 1
ATOM 1703 C CA . ILE A 1 221 ? -0.783 1.347 23.578 1 98.75 221 ILE A CA 1
ATOM 1704 C C . ILE A 1 221 ? -0.378 2.166 22.359 1 98.75 221 ILE A C 1
ATOM 1706 O O . ILE A 1 221 ? -1.179 2.355 21.438 1 98.75 221 ILE A O 1
ATOM 1710 N N . GLU A 1 222 ? 0.824 2.627 22.375 1 98.31 222 GLU A N 1
ATOM 1711 C CA . GLU A 1 222 ? 1.338 3.51 21.328 1 98.31 222 GLU A CA 1
ATOM 1712 C C . GLU A 1 222 ? 2.43 2.822 20.516 1 98.31 222 GLU A C 1
ATOM 1714 O O . GLU A 1 222 ? 3.463 2.428 21.062 1 98.31 222 GLU A O 1
ATOM 1719 N N . ILE A 1 223 ? 2.164 2.684 19.219 1 98.12 223 ILE A N 1
ATOM 1720 C CA . ILE A 1 223 ? 3.178 2.238 18.266 1 98.12 223 ILE A CA 1
ATOM 1721 C C . ILE A 1 223 ? 3.834 3.447 17.609 1 98.12 223 ILE A C 1
ATOM 1723 O O . ILE A 1 223 ? 3.199 4.152 16.828 1 98.12 223 ILE A O 1
ATOM 1727 N N . GLY A 1 224 ? 5.059 3.674 17.75 1 95.31 224 GLY A N 1
ATOM 1728 C CA . GLY A 1 224 ? 5.699 4.941 17.438 1 95.31 224 GLY A CA 1
ATOM 1729 C C . GLY A 1 224 ? 5.609 5.949 18.562 1 95.31 224 GLY A C 1
ATOM 1730 O O . GLY A 1 224 ? 4.516 6.246 19.047 1 95.31 224 GLY A O 1
ATOM 1731 N N . SER A 1 225 ? 6.84 6.43 18.984 1 93.81 225 SER A N 1
ATOM 1732 C CA . SER A 1 225 ? 6.848 7.266 20.172 1 93.81 225 SER A CA 1
ATOM 1733 C C . SER A 1 225 ? 7.727 8.5 19.984 1 93.81 225 SER A C 1
ATOM 1735 O O . SER A 1 225 ? 8.727 8.445 19.266 1 93.81 225 SER A O 1
ATOM 1737 N N . GLY A 1 226 ? 7.34 9.547 20.594 1 95.25 226 GLY A N 1
ATOM 1738 C CA . GLY A 1 226 ? 8.031 10.828 20.531 1 95.25 226 GLY A CA 1
ATOM 1739 C C . GLY A 1 226 ? 7.242 11.969 21.141 1 95.25 226 GLY A C 1
ATOM 1740 O O . GLY A 1 226 ? 6.922 11.938 22.328 1 95.25 226 GLY A O 1
ATOM 1741 N N . MET A 1 227 ? 6.93 12.922 20.344 1 96.31 227 MET A N 1
ATOM 1742 C CA . MET A 1 227 ? 6.199 14.094 20.828 1 96.31 227 MET A CA 1
ATOM 1743 C C . MET A 1 227 ? 4.793 13.711 21.281 1 96.31 227 MET A C 1
ATOM 1745 O O . MET A 1 227 ? 4.289 14.25 22.266 1 96.31 227 MET A O 1
ATOM 1749 N N . SER A 1 228 ? 4.168 12.742 20.594 1 97.69 228 SER A N 1
ATOM 1750 C CA . SER A 1 228 ? 2.842 12.266 20.984 1 97.69 228 SER A CA 1
ATOM 1751 C C . SER A 1 228 ? 2.857 11.664 22.375 1 97.69 228 SER A C 1
ATOM 1753 O O . SER A 1 228 ? 1.909 11.836 23.141 1 97.69 228 SER A O 1
ATOM 1755 N N . THR A 1 229 ? 3.922 10.992 22.719 1 97.94 229 THR A N 1
ATOM 1756 C CA . THR A 1 229 ? 4.062 10.406 24.047 1 97.94 229 THR A CA 1
ATOM 1757 C C . THR A 1 229 ? 4.055 11.484 25.125 1 97.94 229 THR A C 1
ATOM 1759 O O . THR A 1 229 ? 3.451 11.305 26.188 1 97.94 229 THR A O 1
ATOM 1762 N N . LYS A 1 230 ? 4.75 12.562 24.859 1 98 230 LYS A N 1
ATOM 1763 C CA . LYS A 1 230 ? 4.82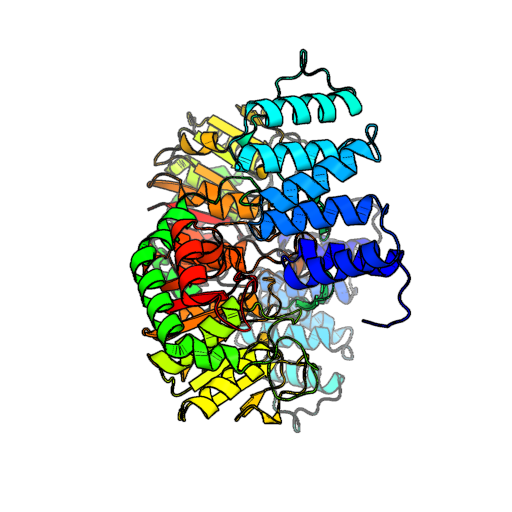 13.672 25.797 1 98 230 LYS A CA 1
ATOM 1764 C C . LYS A 1 230 ? 3.447 14.297 26.031 1 98 230 LYS A C 1
ATOM 1766 O O . LYS A 1 230 ? 3.076 14.609 27.156 1 98 230 LYS A O 1
ATOM 1771 N N . PHE A 1 231 ? 2.693 14.461 24.938 1 98.38 231 PHE A N 1
ATOM 1772 C CA . PHE A 1 231 ? 1.339 14.984 25.062 1 98.38 231 PHE A CA 1
ATOM 1773 C C . PHE A 1 231 ? 0.458 14.023 25.844 1 98.38 231 PHE A C 1
ATOM 1775 O O . PHE A 1 231 ? -0.341 14.453 26.688 1 98.38 231 PHE A O 1
ATOM 1782 N N . ALA A 1 232 ? 0.571 12.711 25.625 1 98.75 232 ALA A N 1
ATOM 1783 C CA . ALA A 1 232 ? -0.229 11.711 26.328 1 98.75 232 ALA A CA 1
ATOM 1784 C C . ALA A 1 232 ? 0.074 11.719 27.828 1 98.75 232 ALA A C 1
ATOM 1786 O O . ALA A 1 232 ? -0.842 11.719 28.641 1 98.75 232 ALA A O 1
ATOM 1787 N N . ARG A 1 233 ? 1.337 11.727 28.141 1 98.5 233 ARG A N 1
ATOM 1788 C CA . ARG A 1 233 ? 1.728 11.734 29.547 1 98.5 233 ARG A CA 1
ATOM 1789 C C . ARG A 1 233 ? 1.239 13 30.25 1 98.5 233 ARG A C 1
ATOM 1791 O O . ARG A 1 233 ? 0.755 12.945 31.375 1 98.5 233 ARG A O 1
ATOM 1798 N N . ARG A 1 234 ? 1.417 14.133 29.578 1 98.31 234 ARG A N 1
ATOM 1799 C CA . ARG A 1 234 ? 0.928 15.383 30.156 1 98.31 234 ARG A CA 1
ATOM 1800 C C . ARG A 1 234 ? -0.566 15.305 30.453 1 98.31 234 ARG A C 1
ATOM 1802 O O . ARG A 1 234 ? -1.023 15.773 31.484 1 98.31 234 ARG A O 1
ATOM 1809 N N . ALA A 1 235 ? -1.338 14.727 29.516 1 98.75 235 ALA A N 1
ATOM 1810 C CA . ALA A 1 235 ? -2.779 14.594 29.719 1 98.75 235 ALA A CA 1
ATOM 1811 C C . ALA A 1 235 ? -3.09 13.711 30.922 1 98.75 235 ALA A C 1
ATOM 1813 O O . ALA A 1 235 ? -3.943 14.055 31.75 1 98.75 235 ALA A O 1
ATOM 1814 N N . VAL A 1 236 ? -2.422 12.578 31.031 1 98.69 236 VAL A N 1
ATOM 1815 C CA . VAL A 1 236 ? -2.625 11.641 32.125 1 98.69 236 VAL A CA 1
ATOM 1816 C C . VAL A 1 236 ? -2.365 12.344 33.469 1 98.69 236 VAL A C 1
ATOM 1818 O O . VAL A 1 236 ? -3.139 12.203 34.406 1 98.69 236 VAL A O 1
ATOM 1821 N N . GLN A 1 237 ? -1.342 13.117 33.531 1 98.12 237 GLN A N 1
ATOM 1822 C CA . GLN A 1 237 ? -0.953 13.82 34.75 1 98.12 237 GLN A CA 1
ATOM 1823 C C . GLN A 1 237 ? -1.912 14.969 35.062 1 98.12 237 GLN A C 1
ATOM 1825 O O . GLN A 1 237 ? -2.354 15.125 36.188 1 98.12 237 GLN A O 1
ATOM 1830 N N . THR A 1 238 ? -2.211 15.734 34.062 1 98.31 238 THR A N 1
ATOM 1831 C CA . THR A 1 238 ? -3.037 16.922 34.219 1 98.31 238 THR A CA 1
ATOM 1832 C C . THR A 1 238 ? -4.43 16.547 34.719 1 98.31 238 THR A C 1
ATOM 1834 O O . THR A 1 238 ? -4.996 17.25 35.562 1 98.31 238 THR A O 1
ATOM 1837 N N . TYR A 1 239 ? -4.902 15.461 34.219 1 98.44 239 TYR A N 1
ATOM 1838 C CA . TYR A 1 239 ? -6.289 15.141 34.562 1 98.44 239 TYR A CA 1
ATOM 1839 C C . TYR A 1 239 ? -6.363 13.984 35.531 1 98.44 239 TYR A C 1
ATOM 1841 O O . TYR A 1 239 ? -7.449 13.469 35.812 1 98.44 239 TYR A O 1
ATOM 1849 N N . GLY A 1 240 ? -5.293 13.516 36.062 1 98.44 240 GLY A N 1
ATOM 1850 C CA . GLY A 1 240 ? -5.254 12.469 37.062 1 98.44 240 GLY A CA 1
ATOM 1851 C C . GLY A 1 240 ? -5.84 11.156 36.562 1 98.44 240 GLY A C 1
ATOM 1852 O O . GLY A 1 240 ? -6.625 10.523 37.281 1 98.44 240 GLY A O 1
ATOM 1853 N N . LEU A 1 241 ? -5.516 10.766 35.375 1 98.56 241 LEU A N 1
ATOM 1854 C CA . LEU A 1 241 ? -6.059 9.547 34.781 1 98.56 241 LEU A CA 1
ATOM 1855 C C . LEU A 1 241 ? -5.293 8.32 35.281 1 98.56 241 LEU A C 1
ATOM 1857 O O . LEU A 1 241 ? -4.098 8.406 35.562 1 98.56 241 LEU A O 1
ATOM 1861 N N . ALA A 1 242 ? -5.988 7.211 35.312 1 98.31 242 ALA A N 1
ATOM 1862 C CA . ALA A 1 242 ? -5.379 5.945 35.719 1 98.31 242 ALA A CA 1
ATOM 1863 C C . ALA A 1 242 ? -4.797 5.215 34.5 1 98.31 242 ALA A C 1
ATOM 1865 O O . ALA A 1 242 ? -4.371 4.062 34.625 1 98.31 242 ALA A O 1
ATOM 1866 N N . THR A 1 243 ? -4.676 5.863 33.406 1 98.75 243 THR A N 1
ATOM 1867 C CA . THR A 1 243 ? -4.277 5.285 32.125 1 98.75 243 THR A CA 1
ATOM 1868 C C . THR A 1 243 ? -2.836 4.785 32.188 1 98.75 243 THR A C 1
ATOM 1870 O O . THR A 1 243 ? -1.939 5.512 32.625 1 98.75 243 THR A O 1
ATOM 1873 N N . THR A 1 244 ? -2.629 3.541 31.781 1 98.62 244 THR A N 1
ATOM 1874 C CA . THR A 1 244 ? -1.282 3.016 31.594 1 98.62 244 THR A CA 1
ATOM 1875 C C . THR A 1 244 ? -0.8 3.258 30.156 1 98.62 244 THR A C 1
ATOM 1877 O O . THR A 1 244 ? -1.485 2.9 29.203 1 98.62 244 THR A O 1
ATOM 1880 N N . LEU A 1 245 ? 0.409 3.842 30.047 1 98.5 245 LEU A N 1
ATOM 1881 C CA . LEU A 1 245 ? 0.997 4.121 28.734 1 98.5 245 LEU A CA 1
ATOM 1882 C C . LEU A 1 245 ? 2.031 3.064 28.375 1 98.5 245 LEU A C 1
ATOM 1884 O O . LEU A 1 245 ? 3.049 2.922 29.047 1 98.5 245 LEU A O 1
ATOM 1888 N N . MET A 1 246 ? 1.771 2.328 27.344 1 98.12 246 MET A N 1
ATOM 1889 C CA . MET A 1 246 ? 2.736 1.386 26.781 1 98.12 246 MET A CA 1
ATOM 1890 C C . MET A 1 246 ? 3.285 1.894 25.453 1 98.12 246 MET A C 1
ATOM 1892 O O . MET A 1 246 ? 2.52 2.281 24.562 1 98.12 246 MET A O 1
ATOM 1896 N N . SER A 1 247 ? 4.637 1.903 25.328 1 97.5 247 SER A N 1
ATOM 1897 C CA . SER A 1 247 ? 5.293 2.375 24.109 1 97.5 247 SER A CA 1
ATOM 1898 C C . SER A 1 247 ? 5.984 1.231 23.375 1 97.5 247 SER A C 1
ATOM 1900 O O . SER A 1 247 ? 6.832 0.543 23.953 1 97.5 247 SER A O 1
ATOM 1902 N N . ILE A 1 248 ? 5.594 0.992 22.156 1 97.38 248 ILE A N 1
ATOM 1903 C CA . ILE A 1 248 ? 6.242 0.039 21.266 1 97.38 248 ILE A CA 1
ATOM 1904 C C . ILE A 1 248 ? 6.98 0.79 20.156 1 97.38 248 ILE A C 1
ATOM 1906 O O . ILE A 1 248 ? 6.355 1.425 19.297 1 97.38 248 ILE A O 1
ATOM 1910 N N . ASP A 1 249 ? 8.305 0.736 20.078 1 94.81 249 ASP A N 1
ATOM 1911 C CA . ASP A 1 249 ? 9.172 1.438 19.125 1 94.81 249 ASP A CA 1
ATOM 1912 C C . ASP A 1 249 ? 10.586 0.872 19.156 1 94.81 249 ASP A C 1
ATOM 1914 O O . ASP A 1 249 ? 11.219 0.815 20.219 1 94.81 249 ASP A O 1
ATOM 1918 N N . PRO A 1 250 ? 11.07 0.475 17.984 1 91.44 250 PRO A N 1
ATOM 1919 C CA . PRO A 1 250 ? 12.438 -0.049 18.031 1 91.44 250 PRO A CA 1
ATOM 1920 C C . PRO A 1 250 ? 13.461 1.017 18.406 1 91.44 250 PRO A C 1
ATOM 1922 O O . PRO A 1 250 ? 14.477 0.709 19.047 1 91.44 250 PRO A O 1
ATOM 1925 N N . GLU A 1 251 ? 13.266 2.244 17.953 1 88.69 251 GLU A N 1
ATOM 1926 C CA . GLU A 1 251 ? 14.172 3.365 18.203 1 88.69 251 GLU A CA 1
ATOM 1927 C C . GLU A 1 251 ? 13.398 4.684 18.281 1 88.69 251 GLU A C 1
ATOM 1929 O O . GLU A 1 251 ? 13.383 5.457 17.328 1 88.69 251 GLU A O 1
ATOM 1934 N N . PRO A 1 252 ? 12.938 4.961 19.453 1 84.06 252 PRO A N 1
ATOM 1935 C CA . PRO A 1 252 ? 12.156 6.195 19.547 1 84.06 252 PRO A CA 1
ATOM 1936 C C . PRO A 1 252 ? 12.984 7.445 19.266 1 84.06 252 PRO A C 1
ATOM 1938 O O . PRO A 1 252 ? 14.195 7.453 19.516 1 84.06 252 PRO A O 1
ATOM 1941 N N . ARG A 1 253 ? 12.477 8.391 18.703 1 75.88 253 ARG A N 1
ATOM 1942 C CA . ARG A 1 253 ? 13.148 9.609 18.266 1 75.88 253 ARG A CA 1
ATOM 1943 C C . ARG A 1 253 ? 13.594 10.453 19.453 1 75.88 253 ARG A C 1
ATOM 1945 O O . ARG A 1 253 ? 14.555 11.219 19.344 1 75.88 253 ARG A O 1
ATOM 1952 N N . ASN A 1 254 ? 12.812 10.367 20.469 1 77.06 254 ASN A N 1
ATOM 1953 C CA . ASN A 1 254 ? 13.117 11.086 21.688 1 77.06 254 ASN A CA 1
ATOM 1954 C C . ASN A 1 254 ? 13.219 10.133 22.891 1 77.06 254 ASN A C 1
ATOM 1956 O O . ASN A 1 254 ? 12.734 9 22.828 1 77.06 254 ASN A O 1
ATOM 1960 N N . SER A 1 255 ? 13.977 10.633 23.828 1 81.44 255 SER A N 1
ATOM 1961 C CA . SER A 1 255 ? 14.031 9.812 25.031 1 81.44 255 SER A CA 1
ATOM 1962 C C . SER A 1 255 ? 12.727 9.898 25.828 1 81.44 255 SER A C 1
ATOM 1964 O O . SER A 1 255 ? 12.484 10.883 26.531 1 81.44 255 SER A O 1
ATOM 1966 N N . VAL A 1 256 ? 11.828 8.898 25.625 1 91.75 256 VAL A N 1
ATOM 1967 C CA . VAL A 1 256 ? 10.508 8.977 26.234 1 91.75 256 VAL A CA 1
ATOM 1968 C C . VAL A 1 256 ? 10.297 7.781 27.156 1 91.75 256 VAL A C 1
ATOM 1970 O O . VAL A 1 256 ? 9.188 7.559 27.656 1 91.75 256 VAL A O 1
ATOM 1973 N N . ASP A 1 257 ? 11.312 7.066 27.5 1 93.12 257 ASP A N 1
ATOM 1974 C CA . ASP A 1 257 ? 11.164 5.852 28.297 1 93.12 257 ASP A CA 1
ATOM 1975 C C . ASP A 1 257 ? 10.617 6.172 29.688 1 93.12 257 ASP A C 1
ATOM 1977 O O . ASP A 1 257 ? 9.742 5.465 30.188 1 93.12 257 ASP A O 1
ATOM 1981 N N . LYS A 1 258 ? 11.062 7.215 30.219 1 94.12 258 LYS A N 1
ATOM 1982 C CA . LYS A 1 258 ? 10.688 7.582 31.578 1 94.12 258 LYS A CA 1
ATOM 1983 C C . LYS A 1 258 ? 9.234 8.039 31.641 1 94.12 258 LYS A C 1
ATOM 1985 O O . LYS A 1 258 ? 8.641 8.102 32.719 1 94.12 258 LYS A O 1
ATOM 1990 N N . LEU A 1 259 ? 8.68 8.344 30.484 1 96.56 259 LEU A N 1
ATOM 1991 C CA . LEU A 1 259 ? 7.312 8.844 30.438 1 96.56 259 LEU A CA 1
ATOM 1992 C C . LEU A 1 259 ? 6.316 7.699 30.297 1 96.56 259 LEU A C 1
ATOM 1994 O O . LEU A 1 259 ? 5.105 7.898 30.438 1 96.56 259 LEU A O 1
ATOM 1998 N N . CYS A 1 260 ? 6.785 6.5 30.094 1 97.31 260 CYS A N 1
ATOM 1999 C CA . CYS A 1 260 ? 5.941 5.344 29.812 1 97.31 260 CYS A CA 1
ATOM 2000 C C . CYS A 1 260 ? 5.938 4.383 31 1 97.31 260 CYS A C 1
ATOM 2002 O O . CYS A 1 260 ? 6.914 4.309 31.75 1 97.31 260 CYS A O 1
ATOM 2004 N N . ASP A 1 261 ? 4.879 3.682 31.109 1 98.12 261 ASP A N 1
ATOM 2005 C CA . ASP A 1 261 ? 4.766 2.682 32.156 1 98.12 261 ASP A CA 1
ATOM 2006 C C . ASP A 1 261 ? 5.336 1.34 31.719 1 98.12 261 ASP A C 1
ATOM 2008 O O . ASP A 1 261 ? 5.824 0.561 32.531 1 98.12 261 ASP A O 1
ATOM 2012 N N . GLU A 1 262 ? 5.168 1.028 30.484 1 96.88 262 GLU A N 1
ATOM 2013 C CA . GLU A 1 262 ? 5.73 -0.157 29.844 1 96.88 262 GLU A CA 1
ATOM 2014 C C . GLU A 1 262 ? 6.359 0.188 28.5 1 96.88 262 GLU A C 1
ATOM 2016 O O . GLU A 1 262 ? 5.84 1.025 27.766 1 96.88 262 GLU A O 1
ATOM 2021 N N . VAL A 1 263 ? 7.539 -0.473 28.219 1 96.62 263 VAL A N 1
ATOM 2022 C CA . VAL A 1 263 ? 8.227 -0.186 26.953 1 96.62 263 VAL A CA 1
ATOM 2023 C C . VAL A 1 263 ? 8.617 -1.494 26.266 1 96.62 263 VAL A C 1
ATOM 2025 O O . VAL A 1 263 ? 9.047 -2.443 26.938 1 96.62 263 VAL A O 1
ATOM 2028 N N . ILE A 1 264 ? 8.367 -1.61 25 1 96.38 264 ILE A N 1
ATOM 2029 C CA . ILE A 1 264 ? 8.859 -2.668 24.109 1 96.38 264 ILE A CA 1
ATOM 2030 C C . ILE A 1 264 ? 9.688 -2.061 22.984 1 96.38 264 ILE A C 1
ATOM 2032 O O . ILE A 1 264 ? 9.156 -1.315 22.156 1 96.38 264 ILE A O 1
ATOM 2036 N N . ARG A 1 265 ? 10.938 -2.34 22.938 1 95.31 265 ARG A N 1
ATOM 2037 C CA . ARG A 1 265 ? 11.836 -1.748 21.953 1 95.31 265 ARG A CA 1
ATOM 2038 C C . ARG A 1 265 ? 12.188 -2.754 20.859 1 95.31 265 ARG A C 1
ATOM 2040 O O . ARG A 1 265 ? 13.344 -3.148 20.719 1 95.31 265 ARG A O 1
ATOM 2047 N N . ARG A 1 266 ? 11.156 -3.113 20.109 1 93.94 266 ARG A N 1
ATOM 2048 C CA . ARG A 1 266 ? 11.188 -4.008 18.953 1 93.94 266 ARG A CA 1
ATOM 2049 C C . ARG A 1 266 ? 10.281 -3.49 17.844 1 93.94 266 ARG A C 1
ATOM 2051 O O . ARG A 1 266 ? 9.328 -2.76 18.109 1 93.94 266 ARG A O 1
ATOM 2058 N N . PRO A 1 267 ? 10.648 -3.844 16.594 1 94 267 PRO A N 1
ATOM 2059 C CA . PRO A 1 267 ? 9.688 -3.52 15.539 1 94 267 PRO A CA 1
ATOM 2060 C C . PRO A 1 267 ? 8.336 -4.207 15.734 1 94 267 PRO A C 1
ATOM 2062 O O . PRO A 1 267 ? 8.289 -5.352 16.188 1 94 267 PRO A O 1
ATOM 2065 N N . LEU A 1 268 ? 7.285 -3.527 15.414 1 96.62 268 LEU A N 1
ATOM 2066 C CA . LEU A 1 268 ? 5.934 -4.035 15.625 1 96.62 268 LEU A CA 1
ATOM 2067 C C . LEU A 1 268 ? 5.785 -5.441 15.055 1 96.62 268 LEU A C 1
ATOM 2069 O O . LEU A 1 268 ? 5.195 -6.316 15.688 1 96.62 268 LEU A O 1
ATOM 2073 N N . GLU A 1 269 ? 6.328 -5.691 13.789 1 94.56 269 GLU A N 1
ATOM 2074 C CA . GLU A 1 269 ? 6.121 -6.945 13.07 1 94.56 269 GLU A CA 1
ATOM 2075 C C . GLU A 1 269 ? 6.844 -8.102 13.766 1 94.56 269 GLU A C 1
ATOM 2077 O O . GLU A 1 269 ? 6.605 -9.266 13.445 1 94.56 269 GLU A O 1
ATOM 2082 N N . ALA A 1 270 ? 7.684 -7.762 14.703 1 93.5 270 ALA A N 1
ATOM 2083 C CA . ALA A 1 270 ? 8.43 -8.789 15.43 1 93.5 270 ALA A CA 1
ATOM 2084 C C . ALA A 1 270 ? 7.844 -9.008 16.828 1 93.5 270 ALA A C 1
ATOM 2086 O O . ALA A 1 270 ? 8.312 -9.875 17.562 1 93.5 270 ALA A O 1
ATOM 2087 N N . CYS A 1 271 ? 6.809 -8.273 17.172 1 95.38 271 CYS A N 1
ATOM 2088 C CA . CYS A 1 271 ? 6.207 -8.375 18.484 1 95.38 271 CYS A CA 1
ATOM 2089 C C . CYS A 1 271 ? 5.207 -9.523 18.547 1 95.38 271 CYS A C 1
ATOM 2091 O O . CYS A 1 271 ? 4.75 -10.008 17.516 1 95.38 271 CYS A O 1
ATOM 2093 N N . ASP A 1 272 ? 5 -10 19.766 1 95.12 272 ASP A N 1
ATOM 2094 C CA . ASP A 1 272 ? 3.85 -10.867 20 1 95.12 272 ASP A CA 1
ATOM 2095 C C . ASP A 1 272 ? 2.543 -10.078 19.922 1 95.12 272 ASP A C 1
ATOM 2097 O O . ASP A 1 272 ? 2.234 -9.289 20.828 1 95.12 272 ASP A O 1
ATOM 2101 N N . LEU A 1 273 ? 1.724 -10.383 18.984 1 96.31 273 LEU A N 1
ATOM 2102 C CA . LEU A 1 273 ? 0.574 -9.547 18.656 1 96.31 273 LEU A CA 1
ATOM 2103 C C . LEU A 1 273 ? -0.572 -9.797 19.641 1 96.31 273 LEU A C 1
ATOM 2105 O O . LEU A 1 273 ? -1.559 -9.055 19.641 1 96.31 273 LEU A O 1
ATOM 2109 N N . LYS A 1 274 ? -0.451 -10.789 20.531 1 95.31 274 LYS A N 1
ATOM 2110 C CA . LYS A 1 274 ? -1.481 -11.086 21.531 1 95.31 274 LYS A CA 1
ATOM 2111 C C . LYS A 1 274 ? -1.655 -9.922 22.5 1 95.31 274 LYS A C 1
ATOM 2113 O O . LYS A 1 274 ? -2.691 -9.805 23.156 1 95.31 274 LYS A O 1
ATOM 2118 N N . ILE A 1 275 ? -0.69 -9.062 22.547 1 96.56 275 ILE A N 1
ATOM 2119 C CA . ILE A 1 275 ? -0.73 -7.898 23.422 1 96.56 275 ILE A CA 1
ATOM 2120 C C . ILE A 1 275 ? -1.92 -7.016 23.062 1 96.56 275 ILE A C 1
ATOM 2122 O O . ILE A 1 275 ? -2.547 -6.414 23.938 1 96.56 275 ILE A O 1
ATOM 2126 N N . PHE A 1 276 ? -2.299 -6.996 21.828 1 98.06 276 PHE A N 1
ATOM 2127 C CA . PHE A 1 276 ? -3.346 -6.094 21.375 1 98.06 276 PHE A CA 1
ATOM 2128 C C . PHE A 1 276 ? -4.727 -6.668 21.672 1 98.06 276 PHE A C 1
ATOM 2130 O O . PHE A 1 276 ? -5.727 -5.945 21.641 1 98.06 276 PHE A O 1
ATOM 2137 N N . GLN A 1 277 ? -4.766 -7.906 21.953 1 95.88 277 GLN A N 1
ATOM 2138 C CA . GLN A 1 277 ? -6.027 -8.555 22.281 1 95.88 277 GLN A CA 1
ATOM 2139 C C . GLN A 1 277 ? -6.461 -8.211 23.703 1 95.88 277 GLN A C 1
ATOM 2141 O O . GLN A 1 277 ? -7.609 -8.453 24.094 1 95.88 277 GLN A O 1
ATOM 2146 N N . THR A 1 278 ? -5.594 -7.602 24.453 1 96.75 278 THR A N 1
ATOM 2147 C CA . THR A 1 278 ? -5.906 -7.184 25.812 1 96.75 278 THR A CA 1
ATOM 2148 C C . THR A 1 278 ? -6.73 -5.898 25.812 1 96.75 278 THR A C 1
ATOM 2150 O O . THR A 1 278 ? -7.32 -5.531 26.828 1 96.75 278 THR A O 1
ATOM 2153 N N . LEU A 1 279 ? -6.773 -5.199 24.719 1 98.56 279 LEU A N 1
ATOM 2154 C CA . LEU A 1 279 ? -7.516 -3.943 24.625 1 98.56 279 LEU A CA 1
ATOM 2155 C C . LEU A 1 279 ? -9.016 -4.191 24.719 1 98.56 279 LEU A C 1
ATOM 2157 O O . LEU A 1 279 ? -9.523 -5.16 24.156 1 98.56 279 LEU A O 1
ATOM 2161 N N . GLU A 1 280 ? -9.672 -3.326 25.438 1 98.31 280 GLU A N 1
ATOM 2162 C CA . GLU A 1 280 ? -11.117 -3.367 25.625 1 98.31 280 GLU A CA 1
ATOM 2163 C C . GLU A 1 280 ? -11.773 -2.072 25.141 1 98.31 280 GLU A C 1
ATOM 2165 O O . GLU A 1 280 ? -11.086 -1.107 24.812 1 98.31 280 GLU A O 1
ATOM 2170 N N . ALA A 1 281 ? -13.117 -2.102 25.141 1 98.5 281 ALA A N 1
ATOM 2171 C CA . ALA A 1 281 ? -13.859 -0.901 24.766 1 98.5 281 ALA A CA 1
ATOM 2172 C C . ALA A 1 281 ? -13.414 0.3 25.594 1 98.5 281 ALA A C 1
ATOM 2174 O O . ALA A 1 281 ? -13.312 0.211 26.828 1 98.5 281 ALA A O 1
ATOM 2175 N N . GLY A 1 282 ? -13.086 1.331 24.891 1 98.44 282 GLY A N 1
ATOM 2176 C CA . GLY A 1 282 ? -12.656 2.547 25.562 1 98.44 282 GLY A CA 1
ATOM 2177 C C . GLY A 1 282 ? -11.148 2.705 25.609 1 98.44 282 GLY A C 1
ATOM 2178 O O . GLY A 1 282 ? -10.641 3.811 25.812 1 98.44 282 GLY A O 1
ATOM 2179 N N . ASP A 1 283 ? -10.383 1.602 25.484 1 98.88 283 ASP A N 1
ATOM 2180 C CA . ASP A 1 283 ? -8.93 1.677 25.375 1 98.88 283 ASP A CA 1
ATOM 2181 C C . ASP A 1 283 ? -8.5 2.314 24.062 1 98.88 283 ASP A C 1
ATOM 2183 O O . ASP A 1 283 ? -9.297 2.408 23.125 1 98.88 283 ASP A O 1
ATOM 2187 N N . ILE A 1 284 ? -7.223 2.779 24.031 1 98.88 284 ILE A N 1
ATOM 2188 C CA . ILE A 1 284 ? -6.758 3.479 22.828 1 98.88 284 ILE A CA 1
ATOM 2189 C C . ILE A 1 284 ? -5.547 2.756 22.25 1 98.88 284 ILE A C 1
ATOM 2191 O O . ILE A 1 284 ? -4.602 2.436 22.969 1 98.88 284 ILE A O 1
ATOM 2195 N N . LEU A 1 285 ? -5.617 2.414 21.031 1 98.88 285 LEU A N 1
ATOM 2196 C CA . LEU A 1 285 ? -4.48 1.973 20.234 1 98.88 285 LEU A CA 1
ATOM 2197 C C . LEU A 1 285 ? -4.016 3.08 19.297 1 98.88 285 LEU A C 1
ATOM 2199 O O . LEU A 1 285 ? -4.777 3.535 18.438 1 98.88 285 LEU A O 1
ATOM 2203 N N . PHE A 1 286 ? -2.787 3.533 19.469 1 98.81 286 PHE A N 1
ATOM 2204 C CA . PHE A 1 286 ? -2.191 4.664 18.766 1 98.81 286 PHE A CA 1
ATOM 2205 C C . PHE A 1 286 ? -1.114 4.195 17.797 1 98.81 286 PHE A C 1
ATOM 2207 O O . PHE A 1 286 ? -0.131 3.574 18.203 1 98.81 286 PHE A O 1
ATOM 2214 N N . LEU A 1 287 ? -1.317 4.492 16.5 1 98.69 287 LEU A N 1
ATOM 2215 C CA . LEU A 1 287 ? -0.353 4.082 15.477 1 98.69 287 LEU A CA 1
ATOM 2216 C C . LEU A 1 287 ? 0.315 5.297 14.844 1 98.69 287 LEU A C 1
ATOM 2218 O O . LEU A 1 287 ? -0.36 6.145 14.25 1 98.69 287 LEU A O 1
ATOM 2222 N N . ASP A 1 288 ? 1.575 5.492 14.875 1 97.5 288 ASP A N 1
ATOM 2223 C CA . ASP A 1 288 ? 2.484 6.391 14.172 1 97.5 288 ASP A CA 1
ATOM 2224 C C . ASP A 1 288 ? 3.801 5.691 13.836 1 97.5 288 ASP A C 1
ATOM 2226 O O . ASP A 1 288 ? 4.812 5.922 14.5 1 97.5 288 ASP A O 1
ATOM 2230 N N . SER A 1 289 ? 3.738 4.895 12.781 1 94.5 289 SER A N 1
ATOM 2231 C CA . SER A 1 289 ? 4.855 4 12.508 1 94.5 289 SER A CA 1
ATOM 2232 C C . SER A 1 289 ? 5.57 4.387 11.211 1 94.5 289 SER A C 1
ATOM 2234 O O . SER A 1 289 ? 6.016 5.523 11.062 1 94.5 289 SER A O 1
ATOM 2236 N N . SER A 1 290 ? 5.828 3.508 10.289 1 94.12 290 SER A N 1
ATOM 2237 C CA . SER A 1 290 ? 6.656 3.783 9.125 1 94.12 290 SER A CA 1
ATOM 2238 C C . SER A 1 290 ? 5.852 4.477 8.031 1 94.12 290 SER A C 1
ATOM 2240 O O . SER A 1 290 ? 6.422 5.047 7.094 1 94.12 290 SER A O 1
ATOM 2242 N N . HIS A 1 291 ? 4.5 4.363 8.031 1 96.75 291 HIS A N 1
ATOM 2243 C CA . HIS A 1 291 ? 3.557 4.93 7.074 1 96.75 291 HIS A CA 1
ATOM 2244 C C . HIS A 1 291 ? 3.611 4.188 5.742 1 96.75 291 HIS A C 1
ATOM 2246 O O . HIS A 1 291 ? 3.059 4.652 4.746 1 96.75 291 HIS A O 1
ATOM 2252 N N . ARG A 1 292 ? 4.281 3.02 5.742 1 95.56 292 ARG A N 1
ATOM 2253 C CA . ARG A 1 292 ? 4.504 2.26 4.52 1 95.56 292 ARG A CA 1
ATOM 2254 C C . ARG A 1 292 ? 3.982 0.832 4.656 1 95.56 292 ARG A C 1
ATOM 2256 O O . ARG A 1 292 ? 4.352 0.119 5.594 1 95.56 292 ARG A O 1
ATOM 2263 N N . ALA A 1 293 ? 3.217 0.432 3.66 1 96.69 293 ALA A N 1
ATOM 2264 C CA . ALA A 1 293 ? 2.65 -0.915 3.65 1 96.69 293 ALA A CA 1
ATOM 2265 C C . ALA A 1 293 ? 3.295 -1.773 2.564 1 96.69 293 ALA A C 1
ATOM 2267 O O . ALA A 1 293 ? 2.965 -1.643 1.384 1 96.69 293 ALA A O 1
ATOM 2268 N N . PHE A 1 294 ? 4.223 -2.648 2.959 1 94.44 294 PHE A N 1
ATOM 2269 C CA . PHE A 1 294 ? 4.91 -3.641 2.141 1 94.44 294 PHE A CA 1
ATOM 2270 C C . PHE A 1 294 ? 4.852 -5.016 2.799 1 94.44 294 PHE A C 1
ATOM 2272 O O . PHE A 1 294 ? 4.281 -5.168 3.881 1 94.44 294 PHE A O 1
ATOM 2279 N N . GLN A 1 295 ? 5.332 -6.027 2.117 1 94.75 295 GLN A N 1
ATOM 2280 C CA . GLN A 1 295 ? 5.34 -7.383 2.666 1 94.75 295 GLN A CA 1
ATOM 2281 C C . GLN A 1 295 ? 6.109 -7.438 3.98 1 94.75 295 GLN A C 1
ATOM 2283 O O . GLN A 1 295 ? 7.289 -7.082 4.031 1 94.75 295 GLN A O 1
ATOM 2288 N N . ASN A 1 296 ? 5.414 -7.734 5.051 1 93.88 296 ASN A N 1
ATOM 2289 C CA . ASN A 1 296 ? 5.949 -7.91 6.398 1 93.88 296 ASN A CA 1
ATOM 2290 C C . ASN A 1 296 ? 6.25 -6.57 7.062 1 93.88 296 ASN A C 1
ATOM 2292 O O . ASN A 1 296 ? 6.895 -6.523 8.109 1 93.88 296 ASN A O 1
ATOM 2296 N N . SER A 1 297 ? 5.836 -5.465 6.496 1 95.31 297 SER A N 1
ATOM 2297 C CA . SER A 1 297 ? 6.059 -4.176 7.141 1 95.31 297 SER A CA 1
ATOM 2298 C C . SER A 1 297 ? 5.125 -3.984 8.336 1 95.31 297 SER A C 1
ATOM 2300 O O . SER A 1 297 ? 4.102 -4.66 8.438 1 95.31 297 SER A O 1
ATOM 2302 N N . ASP A 1 298 ? 5.449 -3.119 9.234 1 96.69 298 ASP A N 1
ATOM 2303 C CA . ASP A 1 298 ? 4.664 -2.832 10.43 1 96.69 298 ASP A CA 1
ATOM 2304 C C . ASP A 1 298 ? 3.242 -2.412 10.07 1 96.69 298 ASP A C 1
ATOM 2306 O O . ASP A 1 298 ? 2.275 -2.9 10.656 1 96.69 298 ASP A O 1
ATOM 2310 N N . VAL A 1 299 ? 3.051 -1.586 9.047 1 98 299 VAL A N 1
ATOM 2311 C CA . VAL A 1 299 ? 1.739 -1.099 8.633 1 98 299 VAL A CA 1
ATOM 2312 C C . VAL A 1 299 ? 0.896 -2.262 8.117 1 98 299 VAL A C 1
ATOM 2314 O O . VAL A 1 299 ? -0.29 -2.367 8.438 1 98 299 VAL A O 1
ATOM 2317 N N . THR A 1 300 ? 1.491 -3.152 7.32 1 98.19 300 THR A N 1
ATOM 2318 C CA . THR A 1 300 ? 0.768 -4.301 6.785 1 98.19 300 THR A CA 1
ATOM 2319 C C . THR A 1 300 ? 0.303 -5.223 7.91 1 98.19 300 THR A C 1
ATOM 2321 O O . THR A 1 300 ? -0.843 -5.672 7.914 1 98.19 300 THR A O 1
ATOM 2324 N N . VAL A 1 301 ? 1.185 -5.449 8.859 1 97.88 301 VAL A N 1
ATOM 2325 C CA . VAL A 1 301 ? 0.853 -6.277 10.016 1 97.88 301 VAL A CA 1
ATOM 2326 C C . VAL A 1 301 ? -0.285 -5.633 10.805 1 97.88 301 VAL A C 1
ATOM 2328 O O . VAL A 1 301 ? -1.225 -6.312 11.219 1 97.88 301 VAL A O 1
ATOM 2331 N N . PHE A 1 302 ? -0.192 -4.336 10.953 1 98.62 302 PHE A N 1
ATOM 2332 C CA . PHE A 1 302 ? -1.22 -3.613 11.688 1 98.62 302 PHE A CA 1
ATOM 2333 C C . PHE A 1 302 ? -2.584 -3.787 11.031 1 98.62 302 PHE A C 1
ATOM 2335 O O . PHE A 1 302 ? -3.557 -4.148 11.695 1 98.62 302 PHE A O 1
ATOM 2342 N N . PHE A 1 303 ? -2.727 -3.639 9.758 1 98.5 303 PHE A N 1
ATOM 2343 C CA . PHE A 1 303 ? -4.004 -3.6 9.055 1 98.5 303 PHE A CA 1
ATOM 2344 C C . PHE A 1 303 ? -4.551 -5.008 8.852 1 98.5 303 PHE A C 1
ATOM 2346 O O . PHE A 1 303 ? -5.77 -5.207 8.805 1 98.5 303 PHE A O 1
ATOM 2353 N N . LEU A 1 304 ? -3.654 -6.008 8.75 1 98.44 304 LEU A N 1
ATOM 2354 C CA . LEU A 1 304 ? -4.141 -7.324 8.352 1 98.44 304 LEU A CA 1
ATOM 2355 C C . LEU A 1 304 ? -4.262 -8.242 9.562 1 98.44 304 LEU A C 1
ATOM 2357 O O . LEU A 1 304 ? -4.98 -9.25 9.516 1 98.44 304 LEU A O 1
ATOM 2361 N N . GLU A 1 305 ? -3.557 -7.906 10.648 1 98.06 305 GLU A N 1
ATOM 2362 C CA . GLU A 1 305 ? -3.521 -8.859 11.75 1 98.06 305 GLU A CA 1
ATOM 2363 C C . GLU A 1 305 ? -4.043 -8.227 13.039 1 98.06 305 GLU A C 1
ATOM 2365 O O . GLU A 1 305 ? -4.742 -8.883 13.82 1 98.06 305 GLU A O 1
ATOM 2370 N N . ILE A 1 306 ? -3.775 -6.988 13.281 1 98.38 306 ILE A N 1
ATOM 2371 C CA . ILE A 1 306 ? -4.141 -6.363 14.555 1 98.38 306 ILE A CA 1
ATOM 2372 C C . ILE A 1 306 ? -5.535 -5.754 14.445 1 98.38 306 ILE A C 1
ATOM 2374 O O . ILE A 1 306 ? -6.434 -6.109 15.211 1 98.38 306 ILE A O 1
ATOM 2378 N N . LEU A 1 307 ? -5.758 -4.938 13.453 1 97.88 307 LEU A N 1
ATOM 2379 C CA . LEU A 1 307 ? -6.969 -4.137 13.312 1 97.88 307 LEU A CA 1
ATOM 2380 C C . LEU A 1 307 ? -8.195 -5.031 13.18 1 97.88 307 LEU A C 1
ATOM 2382 O O . LEU A 1 307 ? -9.211 -4.801 13.836 1 97.88 307 LEU A O 1
ATOM 2386 N N . PRO A 1 308 ? -8.109 -6.102 12.328 1 96.62 308 PRO A N 1
ATOM 2387 C CA . PRO A 1 308 ? -9.312 -6.922 12.172 1 96.62 308 PRO A CA 1
ATOM 2388 C C . PRO A 1 308 ? -9.703 -7.652 13.453 1 96.62 308 PRO A C 1
ATOM 2390 O O . PRO A 1 308 ? -10.875 -7.992 13.641 1 96.62 308 PRO A O 1
ATOM 2393 N N . ARG A 1 309 ? -8.781 -7.801 14.414 1 96.75 309 ARG A N 1
ATOM 2394 C CA . ARG A 1 309 ? -9 -8.641 15.586 1 96.75 309 ARG A CA 1
ATOM 2395 C C . ARG A 1 309 ? -9.32 -7.797 16.812 1 96.75 309 ARG A C 1
ATOM 2397 O O . ARG A 1 309 ? -9.594 -8.328 17.891 1 96.75 309 ARG A O 1
ATOM 2404 N N . LEU A 1 310 ? -9.258 -6.504 16.656 1 97.56 310 LEU A N 1
ATOM 2405 C CA . LEU A 1 310 ? -9.562 -5.621 17.781 1 97.56 310 LEU A CA 1
ATOM 2406 C C . LEU A 1 310 ? -11.016 -5.766 18.219 1 97.56 310 LEU A C 1
ATOM 2408 O O . LEU A 1 310 ? -11.906 -5.906 17.375 1 97.56 310 LEU A O 1
ATOM 2412 N N . LYS A 1 311 ? -11.273 -5.656 19.469 1 97.94 311 LYS A N 1
ATOM 2413 C CA . LYS A 1 311 ? -12.633 -5.719 20.016 1 97.94 311 LYS A CA 1
ATOM 2414 C C . LYS A 1 311 ? -13.414 -4.449 19.688 1 97.94 311 LYS A C 1
ATOM 2416 O O . LYS A 1 311 ? -12.836 -3.361 19.625 1 97.94 311 LYS A O 1
ATOM 2421 N N . PRO A 1 312 ? -14.758 -4.586 19.516 1 97.88 312 PRO A N 1
ATOM 2422 C CA . PRO A 1 312 ? -15.578 -3.387 19.328 1 97.88 312 PRO A CA 1
ATOM 2423 C C . PRO A 1 312 ? -15.445 -2.396 20.484 1 97.88 312 PRO A C 1
ATOM 2425 O O . PRO A 1 312 ? -15.359 -2.805 21.641 1 97.88 312 PRO A O 1
ATOM 2428 N N . GLY A 1 313 ? -15.391 -1.143 20.156 1 98.62 313 GLY A N 1
ATOM 2429 C CA . GLY A 1 313 ? -15.328 -0.095 21.172 1 98.62 313 GLY A CA 1
ATOM 2430 C C . GLY A 1 313 ? -13.93 0.449 21.391 1 98.62 313 GLY A C 1
ATOM 2431 O O . GLY A 1 313 ? -13.758 1.518 21.969 1 98.62 313 GLY A O 1
ATOM 2432 N N . VAL A 1 314 ? -12.938 -0.289 20.906 1 98.81 314 VAL A N 1
ATOM 2433 C CA . VAL A 1 314 ? -11.57 0.211 21 1 98.81 314 VAL A CA 1
ATOM 2434 C C . VAL A 1 314 ? -11.406 1.449 20.125 1 98.81 314 VAL A C 1
ATOM 2436 O O . VAL A 1 314 ? -11.898 1.486 19 1 98.81 314 VAL A O 1
ATOM 2439 N N . ILE A 1 315 ? -10.766 2.453 20.656 1 98.88 315 ILE A N 1
ATOM 2440 C CA . ILE A 1 315 ? -10.508 3.697 19.938 1 98.88 315 ILE A CA 1
ATOM 2441 C C . ILE A 1 315 ? -9.156 3.627 19.25 1 98.88 315 ILE A C 1
ATOM 2443 O O . ILE A 1 315 ? -8.156 3.215 19.844 1 98.88 315 ILE A O 1
ATOM 2447 N N . LEU A 1 316 ? -9.148 4.035 18.016 1 98.75 316 LEU A N 1
ATOM 2448 C CA . LEU A 1 316 ? -7.965 3.928 17.172 1 98.75 316 LEU A CA 1
ATOM 2449 C C . LEU A 1 316 ? -7.488 5.305 16.719 1 98.75 316 LEU A C 1
ATOM 2451 O O . LEU A 1 316 ? -8.305 6.168 16.375 1 98.75 316 LEU A O 1
ATOM 2455 N N . HIS A 1 317 ? -6.234 5.449 16.766 1 98.88 317 HIS A N 1
ATOM 2456 C CA . HIS A 1 317 ? -5.562 6.605 16.188 1 98.88 317 HIS A CA 1
ATOM 2457 C C . HIS A 1 317 ? -4.547 6.18 15.133 1 98.88 317 HIS A C 1
ATOM 2459 O O . HIS A 1 317 ? -3.771 5.246 15.352 1 98.88 317 HIS A O 1
ATOM 2465 N N . ILE A 1 318 ? -4.559 6.789 13.969 1 98.88 318 ILE A N 1
ATOM 2466 C CA . ILE A 1 318 ? -3.521 6.645 12.953 1 98.88 318 ILE A CA 1
ATOM 2467 C C . ILE A 1 318 ? -3.006 8.023 12.547 1 98.88 318 ILE A C 1
ATOM 2469 O O . ILE A 1 318 ? -3.791 8.914 12.211 1 98.88 318 ILE A O 1
ATOM 2473 N N . HIS A 1 319 ? -1.698 8.203 12.562 1 98.44 319 HIS A N 1
ATOM 2474 C CA . HIS A 1 319 ? -1.115 9.516 12.312 1 98.44 319 HIS A CA 1
ATOM 2475 C C . HIS A 1 319 ? -0.697 9.664 10.852 1 98.44 319 HIS A C 1
ATOM 2477 O O . HIS A 1 319 ? -0.509 8.664 10.148 1 98.44 319 HIS A O 1
ATOM 2483 N N . ASP A 1 320 ? -0.572 10.945 10.383 1 97.62 320 ASP A N 1
ATOM 2484 C CA . ASP A 1 320 ? -0.189 11.352 9.031 1 97.62 320 ASP A CA 1
ATOM 2485 C C . ASP A 1 320 ? -1.172 10.812 7.996 1 97.62 320 ASP A C 1
ATOM 2487 O O . ASP A 1 320 ? -0.767 10.172 7.023 1 97.62 320 ASP A O 1
ATOM 2491 N N . ILE A 1 321 ? -2.408 10.969 8.336 1 98.62 321 ILE A N 1
ATOM 2492 C CA . ILE A 1 321 ? -3.51 10.648 7.434 1 98.62 321 ILE A CA 1
ATOM 2493 C C . ILE A 1 321 ? -4.133 11.938 6.902 1 98.62 321 ILE A C 1
ATOM 2495 O O . ILE A 1 321 ? -4.629 12.758 7.676 1 98.62 321 ILE A O 1
ATOM 2499 N N . TYR A 1 322 ? -4.16 12.086 5.598 1 97.88 322 TYR A N 1
ATOM 2500 C CA . TYR A 1 322 ? -4.621 13.312 4.965 1 97.88 322 TYR A CA 1
ATOM 2501 C C . TYR A 1 322 ? -5.93 13.086 4.215 1 97.88 322 TYR A C 1
ATOM 2503 O O . TYR A 1 322 ? -6.316 13.898 3.369 1 97.88 322 TYR A O 1
ATOM 2511 N N . LEU A 1 323 ? -6.598 11.953 4.531 1 98.44 323 LEU A N 1
ATOM 2512 C CA . LEU A 1 323 ? -7.887 11.68 3.902 1 98.44 323 LEU A CA 1
ATOM 2513 C C . LEU A 1 323 ? -8.898 12.766 4.242 1 98.44 323 LEU A C 1
ATOM 2515 O O . LEU A 1 323 ? -8.922 13.266 5.371 1 98.44 323 LEU A O 1
ATOM 2519 N N . PRO A 1 324 ? -9.695 13.102 3.213 1 98.31 324 PRO A N 1
ATOM 2520 C CA . PRO A 1 324 ? -9.969 12.438 1.937 1 98.31 324 PRO A CA 1
ATOM 2521 C C . PRO A 1 324 ? -9.023 12.883 0.824 1 98.31 324 PRO A C 1
ATOM 2523 O O . PRO A 1 324 ? -9.266 12.594 -0.351 1 98.31 324 PRO A O 1
ATOM 2526 N N . ASP A 1 325 ? -7.961 13.609 1.132 1 96.62 325 ASP A N 1
ATOM 2527 C CA . ASP A 1 325 ? -6.973 14.062 0.156 1 96.62 325 ASP A CA 1
ATOM 2528 C C . ASP A 1 325 ? -5.789 13.102 0.093 1 96.62 325 ASP A C 1
ATOM 2530 O O . ASP A 1 325 ? -5.688 12.18 0.903 1 96.62 325 ASP A O 1
ATOM 2534 N N . ASP A 1 326 ? -4.949 13.273 -0.932 1 95.88 326 ASP A N 1
ATOM 2535 C CA . ASP A 1 326 ? -3.666 12.586 -1.016 1 95.88 326 ASP A CA 1
ATOM 2536 C C . ASP A 1 326 ? -2.646 13.211 -0.066 1 95.88 326 ASP A C 1
ATOM 2538 O O . ASP A 1 326 ? -2.908 14.25 0.539 1 95.88 326 ASP A O 1
ATOM 2542 N N . TYR A 1 327 ? -1.562 12.523 0.107 1 95.75 327 TYR A N 1
ATOM 2543 C CA . TYR A 1 327 ? -0.456 13.102 0.861 1 95.75 327 TYR A CA 1
ATOM 2544 C C . TYR A 1 327 ? -0.003 14.422 0.245 1 95.75 327 TYR A C 1
ATOM 2546 O O . TYR A 1 327 ? -0.039 14.586 -0.977 1 95.75 327 TYR A O 1
ATOM 2554 N N . ILE A 1 328 ? 0.455 15.289 1.064 1 92.31 328 ILE A N 1
ATOM 2555 C CA . ILE A 1 328 ? 0.823 16.641 0.659 1 92.31 328 ILE A CA 1
ATOM 2556 C C . ILE A 1 328 ? 2.189 16.625 -0.02 1 92.31 328 ILE A C 1
ATOM 2558 O O . ILE A 1 328 ? 2.883 15.602 -0.007 1 92.31 328 ILE A O 1
ATOM 2562 N N . SER A 1 329 ? 2.557 17.688 -0.603 1 86.44 329 SER A N 1
ATOM 2563 C CA . SER A 1 329 ? 3.717 17.781 -1.481 1 86.44 329 SER A CA 1
ATOM 2564 C C . SER A 1 329 ? 4.996 17.391 -0.751 1 86.44 329 SER A C 1
ATOM 2566 O O . SER A 1 329 ? 5.895 16.781 -1.341 1 86.44 329 SER A O 1
ATOM 2568 N N . GLY A 1 330 ? 5.055 17.656 0.522 1 83.75 330 GLY A N 1
ATOM 2569 C CA . GLY A 1 330 ? 6.254 17.328 1.284 1 83.75 330 GLY A CA 1
ATOM 2570 C C . GLY A 1 330 ? 6.488 15.844 1.431 1 83.75 330 GLY A C 1
ATOM 2571 O O . GLY A 1 330 ? 7.598 15.414 1.757 1 83.75 330 GLY A O 1
ATOM 2572 N N . HIS A 1 331 ? 5.41 15.078 1.104 1 87.62 331 HIS A N 1
ATOM 2573 C CA . HIS A 1 331 ? 5.496 13.648 1.352 1 87.62 331 HIS A CA 1
ATOM 2574 C C . HIS A 1 331 ? 5.547 12.867 0.043 1 87.62 331 HIS A C 1
ATOM 2576 O O . HIS A 1 331 ? 5.688 11.641 0.051 1 87.62 331 HIS A O 1
ATOM 2582 N N . VAL A 1 332 ? 5.457 13.477 -1.086 1 84.44 332 VAL A N 1
ATOM 2583 C CA . VAL A 1 332 ? 5.258 12.836 -2.381 1 84.44 332 VAL A CA 1
ATOM 2584 C C . VAL A 1 332 ? 6.414 11.875 -2.668 1 84.44 332 VAL A C 1
ATOM 2586 O O . VAL A 1 332 ? 6.223 10.828 -3.283 1 84.44 332 VAL A O 1
ATOM 2589 N N . PHE A 1 333 ? 7.551 12.094 -2.119 1 81.88 333 PHE A N 1
ATOM 2590 C CA . PHE A 1 333 ? 8.695 11.266 -2.477 1 81.88 333 PHE A CA 1
ATOM 2591 C C . PHE A 1 333 ? 8.969 10.227 -1.395 1 81.88 333 PHE A C 1
ATOM 2593 O O . PHE A 1 333 ? 9.836 9.367 -1.56 1 81.88 333 PHE A O 1
ATOM 2600 N N . ARG A 1 334 ? 8.18 10.18 -0.382 1 89.12 334 ARG A N 1
ATOM 2601 C CA . ARG A 1 334 ? 8.461 9.32 0.766 1 89.12 334 ARG A CA 1
ATOM 2602 C C . ARG A 1 334 ? 7.922 7.914 0.542 1 89.12 334 ARG A C 1
ATOM 2604 O O . ARG A 1 334 ? 8.289 6.98 1.258 1 89.12 334 ARG A O 1
ATOM 2611 N N . MET A 1 335 ? 7.055 7.691 -0.45 1 90.38 335 MET A N 1
ATOM 2612 C CA . MET A 1 335 ? 6.422 6.426 -0.811 1 90.38 335 MET A CA 1
ATOM 2613 C C . MET A 1 335 ? 5.484 5.949 0.296 1 90.38 335 MET A C 1
ATOM 2615 O O . MET A 1 335 ? 5.367 4.75 0.54 1 90.38 335 MET A O 1
ATOM 2619 N N . TRP A 1 336 ? 4.977 6.926 1.065 1 95.19 336 TRP A N 1
ATOM 2620 C CA . TRP A 1 336 ? 3.955 6.602 2.057 1 95.19 336 TRP A CA 1
ATOM 2621 C C . TRP A 1 336 ? 2.686 6.094 1.382 1 95.19 336 TRP A C 1
ATOM 2623 O O . TRP A 1 336 ? 2.289 6.602 0.329 1 95.19 336 TRP A O 1
ATOM 2633 N N . ASN A 1 337 ? 2.15 5.02 1.907 1 96.75 337 ASN A N 1
ATOM 2634 C CA . ASN A 1 337 ? 0.953 4.48 1.271 1 96.75 337 ASN A CA 1
ATOM 2635 C C . ASN A 1 337 ? -0.002 3.875 2.297 1 96.75 337 ASN A C 1
ATOM 2637 O O . ASN A 1 337 ? -0.927 3.146 1.935 1 96.75 337 ASN A O 1
ATOM 2641 N N . GLU A 1 338 ? 0.188 4.156 3.574 1 98 338 GLU A N 1
ATOM 2642 C CA . GLU A 1 338 ? -0.625 3.646 4.672 1 98 338 GLU A CA 1
ATOM 2643 C C . GLU A 1 338 ? -2.072 4.117 4.555 1 98 338 GLU A C 1
ATOM 2645 O O . GLU A 1 338 ? -3.002 3.363 4.855 1 98 338 GLU A O 1
ATOM 2650 N N . GLN A 1 339 ? -2.271 5.352 4.168 1 98.56 339 GLN A N 1
ATOM 2651 C CA . GLN A 1 339 ? -3.627 5.895 4.156 1 98.56 339 GLN A CA 1
ATOM 2652 C C . GLN A 1 339 ? -4.473 5.23 3.074 1 98.56 339 GLN A C 1
ATOM 2654 O O . GLN A 1 339 ? -5.703 5.281 3.123 1 98.56 339 GLN A O 1
ATOM 2659 N N . TYR A 1 340 ? -3.811 4.625 2.1 1 98.62 340 TYR A N 1
ATOM 2660 C CA . TYR A 1 340 ? -4.59 3.992 1.041 1 98.62 340 TYR A CA 1
ATOM 2661 C C . TYR A 1 340 ? -5.164 2.66 1.509 1 98.62 340 TYR A C 1
ATOM 2663 O O . TYR A 1 340 ? -6.223 2.232 1.039 1 98.62 340 TYR A O 1
ATOM 2671 N N . LEU A 1 341 ? -4.477 1.949 2.488 1 98.69 341 LEU A N 1
ATOM 2672 C CA . LEU A 1 341 ? -5.109 0.818 3.156 1 98.69 341 LEU A CA 1
ATOM 2673 C C . LEU A 1 341 ? -6.305 1.277 3.986 1 98.69 341 LEU A C 1
ATOM 2675 O O . LEU A 1 341 ? -7.363 0.648 3.957 1 98.69 341 LEU A O 1
ATOM 2679 N N . LEU A 1 342 ? -6.125 2.4 4.703 1 98.75 342 LEU A N 1
ATOM 2680 C CA . LEU A 1 342 ? -7.223 2.938 5.496 1 98.75 342 LEU A CA 1
ATOM 2681 C C . LEU A 1 342 ? -8.398 3.334 4.605 1 98.75 342 LEU A C 1
ATOM 2683 O O . LEU A 1 342 ? -9.547 3.035 4.922 1 98.75 342 LEU A O 1
ATOM 2687 N N . ALA A 1 343 ? -8.055 4.055 3.496 1 98.75 343 ALA A N 1
ATOM 2688 C CA . ALA A 1 343 ? -9.094 4.438 2.541 1 98.75 343 ALA A CA 1
ATOM 2689 C C . ALA A 1 343 ? -9.859 3.219 2.043 1 98.75 343 ALA A C 1
ATOM 2691 O O . ALA A 1 343 ? -11.094 3.244 1.956 1 98.75 343 ALA A O 1
ATOM 2692 N N . THR A 1 344 ? -9.133 2.154 1.74 1 98.5 344 THR A N 1
ATOM 2693 C CA . THR A 1 344 ? -9.75 0.917 1.275 1 98.5 344 THR A CA 1
ATOM 2694 C C . THR A 1 344 ? -10.656 0.324 2.354 1 98.5 344 THR A C 1
ATOM 2696 O O . THR A 1 344 ? -11.789 -0.062 2.076 1 98.5 344 THR A O 1
ATOM 2699 N N . ALA A 1 345 ? -10.188 0.285 3.592 1 98.19 345 ALA A N 1
ATOM 2700 C CA . ALA A 1 345 ? -10.977 -0.232 4.707 1 98.19 345 ALA A CA 1
ATOM 2701 C C . ALA A 1 345 ? -12.266 0.565 4.887 1 98.19 345 ALA A C 1
ATOM 2703 O O . ALA A 1 345 ? -13.328 -0.01 5.117 1 98.19 345 ALA A O 1
ATOM 2704 N N . LEU A 1 346 ? -12.18 1.86 4.723 1 98.06 346 LEU A N 1
ATOM 2705 C CA . LEU A 1 346 ? -13.336 2.732 4.926 1 98.06 346 LEU A CA 1
ATOM 2706 C C . LEU A 1 346 ? -14.32 2.596 3.775 1 98.06 346 LEU A C 1
ATOM 2708 O O . LEU A 1 346 ? -15.531 2.535 3.998 1 98.06 346 LEU A O 1
ATOM 2712 N N . LEU A 1 347 ? -13.82 2.576 2.551 1 97.5 347 LEU A N 1
ATOM 2713 C CA . LEU A 1 347 ? -14.68 2.545 1.367 1 97.5 347 LEU A CA 1
ATOM 2714 C C . LEU A 1 347 ? -15.484 1.251 1.311 1 97.5 347 LEU A C 1
ATOM 2716 O O . LEU A 1 347 ? -16.641 1.252 0.883 1 97.5 347 LEU A O 1
ATOM 2720 N N . PHE A 1 348 ? -14.875 0.152 1.812 1 95.94 348 PHE A N 1
ATOM 2721 C CA . PHE A 1 348 ? -15.547 -1.131 1.66 1 95.94 348 PHE A CA 1
ATOM 2722 C C . PHE A 1 348 ? -16.156 -1.579 2.982 1 95.94 348 PHE A C 1
ATOM 2724 O O . PHE A 1 348 ? -17.125 -2.342 2.998 1 95.94 348 PHE A O 1
ATOM 2731 N N . GLY A 1 349 ? -15.578 -1.135 4.043 1 93.06 349 GLY A N 1
ATOM 2732 C CA . GLY A 1 349 ? -16.062 -1.544 5.355 1 93.06 349 GLY A CA 1
ATOM 2733 C C . GLY A 1 349 ? -16.422 -0.374 6.25 1 93.06 349 GLY A C 1
ATOM 2734 O O . GLY A 1 349 ? -16.062 -0.359 7.434 1 93.06 349 GLY A O 1
ATOM 2735 N N . GLY A 1 350 ? -17.062 0.589 5.723 1 84.81 350 GLY A N 1
ATOM 2736 C CA . GLY A 1 350 ? -17.344 1.812 6.457 1 84.81 350 GLY A CA 1
ATOM 2737 C C . GLY A 1 350 ? -18.125 1.573 7.738 1 84.81 350 GLY A C 1
ATOM 2738 O O . GLY A 1 350 ? -17.953 2.299 8.719 1 84.81 350 GLY A O 1
ATOM 2739 N N . ASP A 1 351 ? -18.875 0.532 7.797 1 91.19 351 ASP A N 1
ATOM 2740 C CA . ASP A 1 351 ? -19.719 0.256 8.953 1 91.19 351 ASP A CA 1
ATOM 2741 C C . ASP A 1 351 ? -18.906 -0.371 10.086 1 91.19 351 ASP A C 1
ATOM 2743 O O . ASP A 1 351 ? -19.391 -0.47 11.219 1 91.19 351 ASP A O 1
ATOM 2747 N N . ARG A 1 352 ? -17.703 -0.697 9.828 1 94.56 352 ARG A N 1
ATOM 2748 C CA . ARG A 1 352 ? -16.859 -1.337 10.836 1 94.56 352 ARG A CA 1
ATOM 2749 C C . ARG A 1 352 ? -16.188 -0.298 11.727 1 94.56 352 ARG A C 1
ATOM 2751 O O . ARG A 1 352 ? -15.57 -0.645 12.742 1 94.56 352 ARG A O 1
ATOM 2758 N N . PHE A 1 353 ? -16.391 0.982 11.344 1 97.06 353 PHE A N 1
ATOM 2759 C CA . PHE A 1 353 ? -15.719 2.057 12.078 1 97.06 353 PHE A CA 1
ATOM 2760 C C . PHE A 1 353 ? -16.656 3.252 12.242 1 97.06 353 PHE A C 1
ATOM 2762 O O . PHE A 1 353 ? -17.516 3.494 11.391 1 97.06 353 PHE A O 1
ATOM 2769 N N . GLU A 1 354 ? -16.562 3.879 13.273 1 97.94 354 GLU A N 1
ATOM 2770 C CA . GLU A 1 354 ? -17.109 5.215 13.477 1 97.94 354 GLU A CA 1
ATOM 2771 C C . GLU A 1 354 ? -16 6.266 13.539 1 97.94 354 GLU A C 1
ATOM 2773 O O . GLU A 1 354 ? -15.18 6.262 14.461 1 97.94 354 GLU A O 1
ATOM 2778 N N . VAL A 1 355 ? -15.969 7.117 12.555 1 98.62 355 VAL A N 1
ATOM 2779 C CA . VAL A 1 355 ? -14.953 8.164 12.562 1 98.62 355 VAL A CA 1
ATOM 2780 C C . VAL A 1 355 ? -15.234 9.148 13.695 1 98.62 355 VAL A C 1
ATOM 2782 O O . VAL A 1 355 ? -16.344 9.688 13.797 1 98.62 355 VAL A O 1
ATOM 2785 N N . LEU A 1 356 ? -14.242 9.344 14.516 1 98.75 356 LEU A N 1
ATOM 2786 C CA . LEU A 1 356 ? -14.422 10.203 15.68 1 98.75 356 LEU A CA 1
ATOM 2787 C C . LEU A 1 356 ? -13.898 11.602 15.406 1 98.75 356 LEU A C 1
ATOM 2789 O O . LEU A 1 356 ? -14.492 12.594 15.836 1 98.75 356 LEU A O 1
ATOM 2793 N N . PHE A 1 357 ? -12.766 11.68 14.719 1 98.88 357 PHE A N 1
ATOM 2794 C CA . PHE A 1 357 ? -12.195 12.992 14.438 1 98.88 357 PHE A CA 1
ATOM 2795 C C . PHE A 1 357 ? -11.109 12.898 13.375 1 98.88 357 PHE A C 1
ATOM 2797 O O . PHE A 1 357 ? -9.977 12.5 13.664 1 98.88 357 PHE A O 1
ATOM 2804 N N . PRO A 1 358 ? -11.336 13.25 12.195 1 98.81 358 PRO A N 1
ATOM 2805 C CA . PRO A 1 358 ? -10.352 13.359 11.117 1 98.81 358 PRO A CA 1
ATOM 2806 C C . PRO A 1 358 ? -9.727 14.75 11.023 1 98.81 358 PRO A C 1
ATOM 2808 O O . PRO A 1 358 ? -10.273 15.641 10.367 1 98.81 358 PRO A O 1
ATOM 2811 N N . ALA A 1 359 ? -8.578 14.953 11.578 1 98.75 359 ALA A N 1
ATOM 2812 C CA . ALA A 1 359 ? -8.016 16.266 11.828 1 98.75 359 ALA A CA 1
ATOM 2813 C C . ALA A 1 359 ? -7.766 17.016 10.523 1 98.75 359 ALA A C 1
ATOM 2815 O O . ALA A 1 359 ? -8.016 18.219 10.43 1 98.75 359 ALA A O 1
ATOM 2816 N N . TRP A 1 360 ? -7.238 16.328 9.477 1 98.19 360 TRP A N 1
ATOM 2817 C CA . TRP A 1 360 ? -6.984 16.984 8.195 1 98.19 360 TRP A CA 1
ATOM 2818 C C . TRP A 1 360 ? -8.281 17.5 7.582 1 98.19 360 TRP A C 1
ATOM 2820 O O . TRP A 1 360 ? -8.367 18.656 7.172 1 98.19 360 TRP A O 1
ATOM 2830 N N . PHE A 1 361 ? -9.32 16.625 7.598 1 98.25 361 PHE A N 1
ATOM 2831 C CA . PHE A 1 361 ? -10.625 17 7.062 1 98.25 361 PHE A CA 1
ATOM 2832 C C . PHE A 1 361 ? -11.188 18.203 7.797 1 98.25 361 PHE A C 1
ATOM 2834 O O . PHE A 1 361 ? -11.695 19.141 7.168 1 98.25 361 PHE A O 1
ATOM 2841 N N . VAL A 1 362 ? -11.07 18.234 9.117 1 98.12 362 VAL A N 1
ATOM 2842 C CA . VAL A 1 362 ? -11.57 19.328 9.945 1 98.12 362 VAL A CA 1
ATOM 2843 C C . VAL A 1 362 ? -10.836 20.625 9.602 1 98.12 362 VAL A C 1
ATOM 2845 O O . VAL A 1 362 ? -11.453 21.688 9.523 1 98.12 362 VAL A O 1
ATOM 2848 N N . GLY A 1 363 ? -9.57 20.516 9.391 1 95 363 GLY A N 1
ATOM 2849 C CA . GLY A 1 363 ? -8.773 21.672 9.031 1 95 363 GLY A CA 1
ATOM 2850 C C . GLY A 1 363 ? -9.109 22.234 7.66 1 95 363 GLY A C 1
ATOM 2851 O O . GLY A 1 363 ? -9 23.438 7.426 1 95 363 GLY A O 1
ATOM 2852 N N . GLN A 1 364 ? -9.531 21.391 6.734 1 91.88 364 GLN A N 1
ATOM 2853 C CA . GLN A 1 364 ? -9.805 21.797 5.359 1 91.88 364 GLN A CA 1
ATOM 2854 C C . GLN A 1 364 ? -11.25 22.25 5.199 1 91.88 364 GLN A C 1
ATOM 2856 O O . GLN A 1 364 ? -11.57 23.031 4.289 1 91.88 364 GLN A O 1
ATOM 2861 N N . ASP A 1 365 ? -12.125 21.828 6.074 1 94.06 365 ASP A N 1
ATOM 2862 C CA . ASP A 1 365 ? -13.531 22.203 6.031 1 94.06 365 ASP A CA 1
ATOM 2863 C C . ASP A 1 365 ? -13.734 23.641 6.527 1 94.06 365 ASP A C 1
ATOM 2865 O O . ASP A 1 365 ? -13.375 23.953 7.66 1 94.06 365 ASP A O 1
ATOM 2869 N N . PRO A 1 366 ? -14.328 24.5 5.762 1 91.94 366 PRO A N 1
ATOM 2870 C CA . PRO A 1 366 ? -14.414 25.906 6.125 1 91.94 366 PRO A CA 1
ATOM 2871 C C . PRO A 1 366 ? -15.172 26.141 7.426 1 91.94 366 PRO A C 1
ATOM 2873 O O . PRO A 1 366 ? -14.758 26.953 8.25 1 91.94 366 PRO A O 1
ATOM 2876 N N . GLU A 1 367 ? -16.234 25.422 7.617 1 96.69 367 GLU A N 1
ATOM 2877 C CA . GLU A 1 367 ? -17.047 25.625 8.812 1 96.69 367 GLU A CA 1
ATOM 2878 C C . GLU A 1 367 ? -16.359 25.062 10.055 1 96.69 367 GLU A C 1
ATOM 2880 O O . GLU A 1 367 ? -16.297 25.734 11.086 1 96.69 367 GLU A O 1
ATOM 2885 N N . LEU A 1 368 ? -15.867 23.875 9.969 1 98 368 LEU A N 1
ATOM 2886 C CA . LEU A 1 368 ? -15.219 23.234 11.109 1 98 368 LEU A CA 1
ATOM 2887 C C . LEU A 1 368 ? -13.922 23.938 11.477 1 98 368 LEU A C 1
ATOM 2889 O O . LEU A 1 368 ? -13.594 24.078 12.656 1 98 368 LEU A O 1
ATOM 2893 N N . SER A 1 369 ? -13.227 24.359 10.469 1 96.19 369 SER A N 1
ATOM 2894 C CA . SER A 1 369 ? -11.984 25.078 10.719 1 96.19 369 SER A CA 1
ATOM 2895 C C . SER A 1 369 ? -12.242 26.406 11.43 1 96.19 369 SER A C 1
ATOM 2897 O O . SER A 1 369 ? -11.516 26.766 12.359 1 96.19 369 SER A O 1
ATOM 2899 N N . ALA A 1 370 ? -13.219 27.156 10.938 1 96 370 ALA A N 1
ATOM 2900 C CA . ALA A 1 370 ? -13.594 28.406 11.586 1 96 370 ALA A CA 1
ATOM 2901 C C . ALA A 1 370 ? -14.023 28.156 13.031 1 96 370 ALA A C 1
ATOM 2903 O O . ALA A 1 370 ? -13.695 28.953 13.922 1 96 370 ALA A O 1
ATOM 2904 N N . HIS A 1 371 ? -14.805 27.094 13.211 1 98 371 HIS A N 1
ATOM 2905 C CA . HIS A 1 371 ? -15.258 26.719 14.539 1 98 371 HIS A CA 1
ATOM 2906 C C . HIS A 1 371 ? -14.078 26.422 15.469 1 98 371 HIS A C 1
ATOM 2908 O O . HIS A 1 371 ? -14.039 26.906 16.594 1 98 371 HIS A O 1
ATOM 2914 N N . ALA A 1 372 ? -13.141 25.688 15.031 1 98 372 ALA A N 1
ATOM 2915 C CA . ALA A 1 372 ? -11.945 25.359 15.797 1 98 372 ALA A CA 1
ATOM 2916 C C . ALA A 1 372 ? -11.164 26.609 16.156 1 98 372 ALA A C 1
ATOM 2918 O O . ALA A 1 372 ? -10.734 26.781 17.312 1 98 372 ALA A O 1
ATOM 2919 N N . LYS A 1 373 ? -10.984 27.484 15.234 1 96.5 373 LYS A N 1
ATOM 2920 C CA . LYS A 1 373 ? -10.25 28.734 15.445 1 96.5 373 LYS A CA 1
ATOM 2921 C C . LYS A 1 373 ? -10.93 29.594 16.5 1 96.5 373 LYS A C 1
ATOM 2923 O O . LYS A 1 373 ? -10.266 30.156 17.375 1 96.5 373 LYS A O 1
ATOM 2928 N N . GLY A 1 374 ? -12.203 29.688 16.375 1 97.31 374 GLY A N 1
ATOM 2929 C CA . GLY A 1 374 ? -12.961 30.469 17.328 1 97.31 374 GLY A CA 1
ATOM 2930 C C . GLY A 1 374 ? -12.82 29.953 18.75 1 97.31 374 GLY A C 1
ATOM 2931 O O . GLY A 1 374 ? -12.844 30.75 19.703 1 97.31 374 GLY A O 1
ATOM 2932 N N . LEU A 1 375 ? -12.625 28.656 18.875 1 98.06 375 LEU A N 1
ATOM 2933 C CA . LEU A 1 375 ? -12.602 28.031 20.188 1 98.06 375 LEU A CA 1
ATOM 2934 C C . LEU A 1 375 ? -11.188 27.984 20.766 1 98.06 375 LEU A C 1
ATOM 2936 O O . LEU A 1 375 ? -10.992 28.109 21.969 1 98.06 375 LEU A O 1
ATOM 2940 N N . LEU A 1 376 ? -10.18 27.828 19.859 1 97.88 376 LEU A N 1
ATOM 2941 C CA . LEU A 1 376 ? -8.891 27.375 20.359 1 97.88 376 LEU A CA 1
ATOM 2942 C C . LEU A 1 376 ? -7.824 28.453 20.188 1 97.88 376 LEU A C 1
ATOM 2944 O O . LEU A 1 376 ? -6.793 28.422 20.859 1 97.88 376 LEU A O 1
ATOM 2948 N N . GLN A 1 377 ? -8.023 29.344 19.25 1 96.12 377 GLN A N 1
ATOM 2949 C CA . GLN A 1 377 ? -7.059 30.406 19.016 1 96.12 377 GLN A CA 1
ATOM 2950 C C . GLN A 1 377 ? -7.332 31.609 19.922 1 96.12 377 GLN A C 1
ATOM 2952 O O . GLN A 1 377 ? -7.855 32.625 19.453 1 96.12 377 GLN A O 1
ATOM 2957 N N . LYS A 1 378 ? -6.895 31.547 21.109 1 95 378 LYS A N 1
ATOM 2958 C CA . LYS A 1 378 ? -7.059 32.594 22.109 1 95 378 LYS A CA 1
ATOM 2959 C C . LYS A 1 378 ? -5.789 32.781 22.938 1 95 378 LYS A C 1
ATOM 2961 O O . LYS A 1 378 ? -5.055 31.812 23.172 1 95 378 LYS A O 1
ATOM 2966 N N . GLY A 1 379 ? -5.57 34 23.344 1 94.38 379 GLY A N 1
ATOM 2967 C CA . GLY A 1 379 ? -4.426 34.25 24.203 1 94.38 379 GLY A CA 1
ATOM 2968 C C . GLY A 1 379 ? -3.098 33.938 23.531 1 94.38 379 GLY A C 1
ATOM 2969 O O . GLY A 1 379 ? -2.846 34.406 22.406 1 94.38 379 GLY A O 1
ATOM 2970 N N . PRO A 1 380 ? -2.256 33.156 24.234 1 94.44 380 PRO A N 1
ATOM 2971 C CA . PRO A 1 380 ? -0.935 32.844 23.688 1 94.44 380 PRO A CA 1
ATOM 2972 C C . PRO A 1 380 ? -1.007 32 22.422 1 94.44 380 PRO A C 1
ATOM 2974 O O . PRO A 1 380 ? -0.007 31.844 21.703 1 94.44 380 PRO A O 1
ATOM 2977 N N . LEU A 1 381 ? -2.111 31.469 22.188 1 96.12 381 LEU A N 1
ATOM 2978 C CA . LEU A 1 381 ? -2.246 30.562 21.047 1 96.12 381 LEU A CA 1
ATOM 2979 C C . LEU A 1 381 ? -2.902 31.281 19.875 1 96.12 381 LEU A C 1
ATOM 2981 O O . LEU A 1 381 ? -3.289 30.641 18.891 1 96.12 381 LEU A O 1
ATOM 2985 N N . ASP A 1 382 ? -2.789 32.562 20.062 1 91.69 382 ASP A N 1
ATOM 2986 C CA . ASP A 1 382 ? -3.363 33.344 18.969 1 91.69 382 ASP A CA 1
ATOM 2987 C C . ASP A 1 382 ? -2.596 33.125 17.672 1 91.69 382 ASP A C 1
ATOM 2989 O O . ASP A 1 382 ? -1.362 33.125 17.672 1 91.69 382 ASP A O 1
ATOM 2993 N N . ARG A 1 383 ? -3.057 32.75 16.562 1 87.06 383 ARG A N 1
ATOM 2994 C CA . ARG A 1 383 ? -2.523 32.594 15.219 1 87.06 383 ARG A CA 1
ATOM 2995 C C . ARG A 1 383 ? -1.874 31.234 15.023 1 87.06 383 ARG A C 1
ATOM 2997 O O . ARG A 1 383 ? -1.218 30.984 14.016 1 87.06 383 ARG A O 1
ATOM 3004 N N . LEU A 1 384 ? -1.836 30.438 16.141 1 94.06 384 LEU A N 1
ATOM 3005 C CA . LEU A 1 384 ? -1.335 29.078 15.984 1 94.06 384 LEU A CA 1
ATOM 3006 C C . LEU A 1 384 ? -2.076 28.359 14.859 1 94.06 384 LEU A C 1
ATOM 3008 O O . LEU A 1 384 ? -3.309 28.359 14.82 1 94.06 384 LEU A O 1
ATOM 3012 N N . ASP A 1 385 ? -1.325 27.859 13.898 1 93.06 385 ASP A N 1
ATOM 3013 C CA . ASP A 1 385 ? -1.962 27.078 12.836 1 93.06 385 ASP A CA 1
ATOM 3014 C C . ASP A 1 385 ? -2.574 25.797 13.383 1 93.06 385 ASP A C 1
ATOM 3016 O O . ASP A 1 385 ? -1.893 25.016 14.039 1 93.06 385 ASP A O 1
ATOM 3020 N N . LEU A 1 386 ? -3.848 25.594 13.133 1 94.06 386 LEU A N 1
ATOM 3021 C CA . LEU A 1 386 ? -4.57 24.453 13.68 1 94.06 386 LEU A CA 1
ATOM 3022 C C . LEU A 1 386 ? -4.793 23.391 12.609 1 94.06 386 LEU A C 1
ATOM 3024 O O . LEU A 1 386 ? -5.914 22.906 12.43 1 94.06 386 LEU A O 1
ATOM 3028 N N . TYR A 1 387 ? -3.785 22.938 11.953 1 89.69 387 TYR A N 1
ATOM 3029 C CA . TYR A 1 387 ? -3.986 21.766 11.102 1 89.69 387 TYR A CA 1
ATOM 3030 C C . TYR A 1 387 ? -3.613 20.484 11.836 1 89.69 387 TYR A C 1
ATOM 3032 O O . TYR A 1 387 ? -2.938 20.531 12.867 1 89.69 387 TYR A O 1
ATOM 3040 N N . GLY A 1 388 ? -4 19.453 11.406 1 96.75 388 GLY A N 1
ATOM 3041 C CA . GLY A 1 388 ? -3.641 18.141 11.914 1 96.75 388 GLY A CA 1
ATOM 3042 C C . GLY A 1 388 ? -3.764 17.047 10.875 1 96.75 388 GLY A C 1
ATOM 3043 O O . GLY A 1 388 ? -4.355 17.25 9.812 1 96.75 388 GLY A O 1
ATOM 3044 N N . ALA A 1 389 ? -3.094 15.977 11.203 1 97.75 389 ALA A N 1
ATOM 3045 C CA . ALA A 1 389 ? -3.125 14.812 10.32 1 97.75 389 ALA A CA 1
ATOM 3046 C C . ALA A 1 389 ? -3.396 13.531 11.109 1 97.75 389 ALA A C 1
ATOM 3048 O O . ALA A 1 389 ? -2.973 12.445 10.711 1 97.75 389 ALA A O 1
ATOM 3049 N N . SER A 1 390 ? -4.02 13.68 12.281 1 98.62 390 SER A N 1
ATOM 3050 C CA . SER A 1 390 ? -4.48 12.547 13.07 1 98.62 390 SER A CA 1
ATOM 3051 C C . SER A 1 390 ? -5.852 12.07 12.609 1 98.62 390 SER A C 1
ATOM 3053 O O . SER A 1 390 ? -6.738 12.883 12.336 1 98.62 390 SER A O 1
ATOM 3055 N N . PHE A 1 391 ? -5.988 10.773 12.469 1 98.88 391 PHE A N 1
ATOM 3056 C CA . PHE A 1 391 ? -7.273 10.172 12.141 1 98.88 391 PHE A CA 1
ATOM 3057 C C . PHE A 1 391 ? -7.754 9.273 13.273 1 98.88 391 PHE A C 1
ATOM 3059 O O . PHE A 1 391 ? -7.152 8.234 13.547 1 98.88 391 PHE A O 1
ATOM 3066 N N . TRP A 1 392 ? -8.812 9.703 13.992 1 98.88 392 TRP A N 1
ATOM 3067 C CA . TRP A 1 392 ? -9.359 8.977 15.133 1 98.88 392 TRP A CA 1
ATOM 3068 C C . TRP A 1 392 ? -10.648 8.258 14.758 1 98.88 392 TRP A C 1
ATOM 3070 O O . TRP A 1 392 ? -11.531 8.836 14.117 1 98.88 392 TRP A O 1
ATOM 3080 N N . MET A 1 393 ? -10.75 7.016 15.086 1 98.69 393 MET A N 1
ATOM 3081 C CA . MET A 1 393 ? -11.969 6.25 14.836 1 98.69 393 MET A CA 1
ATOM 3082 C C . MET A 1 393 ? -12.195 5.215 15.93 1 98.69 393 MET A C 1
ATOM 3084 O O . MET A 1 393 ? -11.32 4.992 16.766 1 98.69 393 MET A O 1
ATOM 3088 N N . ARG A 1 394 ? -13.359 4.688 16 1 98.56 394 ARG A N 1
ATOM 3089 C CA . ARG A 1 394 ? -13.734 3.619 16.922 1 98.56 394 ARG A CA 1
ATOM 3090 C C . ARG A 1 394 ? -14.156 2.365 16.172 1 98.56 394 ARG A C 1
ATOM 3092 O O . ARG A 1 394 ? -14.914 2.443 15.195 1 98.56 394 ARG A O 1
ATOM 3099 N N . LYS A 1 395 ? -13.547 1.235 16.547 1 97.56 395 LYS A N 1
ATOM 3100 C CA . LYS A 1 395 ? -13.969 -0.046 15.992 1 97.56 395 LYS A CA 1
ATOM 3101 C C . LYS A 1 395 ? -15.406 -0.377 16.391 1 97.56 395 LYS A C 1
ATOM 3103 O O . LYS A 1 395 ? -15.773 -0.24 17.562 1 97.56 395 LYS A O 1
ATOM 3108 N N . THR A 1 396 ? -16.266 -0.807 15.422 1 95.56 396 THR A N 1
ATOM 3109 C CA . THR A 1 396 ? -17.641 -1.139 15.734 1 95.56 396 THR A CA 1
ATOM 3110 C C . THR A 1 396 ? -17.891 -2.641 15.609 1 95.56 396 THR A C 1
ATOM 3112 O O . THR A 1 396 ? -17.172 -3.328 14.867 1 95.56 396 THR A O 1
ATOM 3115 N N . MET B 1 1 ? 15.219 -21.156 -25.016 1 45.28 1 MET B N 1
ATOM 3116 C CA . MET B 1 1 ? 16.453 -20.938 -24.25 1 45.28 1 MET B CA 1
ATOM 3117 C C . MET B 1 1 ? 17.672 -21.125 -25.141 1 45.28 1 MET B C 1
ATOM 3119 O O . MET B 1 1 ? 17.672 -21.984 -26.031 1 45.28 1 MET B O 1
ATOM 3123 N N . SER B 1 2 ? 18.469 -20.203 -25.109 1 48.25 2 SER B N 1
ATOM 3124 C CA . SER B 1 2 ? 19.562 -20.203 -26.078 1 48.25 2 SER B CA 1
ATOM 3125 C C . SER B 1 2 ? 20.438 -21.453 -25.922 1 48.25 2 SER B C 1
ATOM 3127 O O . SER B 1 2 ? 20.781 -21.844 -24.812 1 48.25 2 SER B O 1
ATOM 3129 N N . GLU B 1 3 ? 20.406 -22.328 -26.844 1 56.47 3 GLU B N 1
ATOM 3130 C CA . GLU B 1 3 ? 21.297 -23.484 -27 1 56.47 3 GLU B CA 1
ATOM 3131 C C . GLU B 1 3 ? 22.688 -23.188 -26.453 1 56.47 3 GLU B C 1
ATOM 3133 O O . GLU B 1 3 ? 23.375 -24.094 -25.984 1 56.47 3 GLU B O 1
ATOM 3138 N N . GLY B 1 4 ? 22.969 -21.969 -26.25 1 65.06 4 GLY B N 1
ATOM 3139 C CA . GLY B 1 4 ? 24.344 -21.625 -25.953 1 65.06 4 GLY B CA 1
ATOM 3140 C C . GLY B 1 4 ? 24.531 -21.125 -24.531 1 65.06 4 GLY B C 1
ATOM 3141 O O . GLY B 1 4 ? 25.609 -20.641 -24.172 1 65.06 4 GLY B O 1
ATOM 3142 N N . ALA B 1 5 ? 23.516 -21.359 -23.672 1 75.06 5 ALA B N 1
ATOM 3143 C CA . ALA B 1 5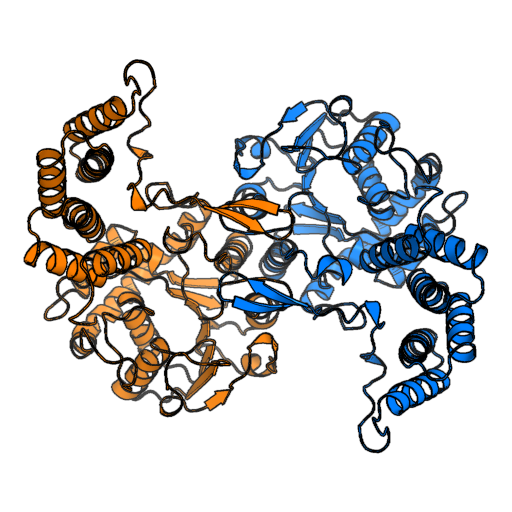 ? 23.672 -20.812 -22.328 1 75.06 5 ALA B CA 1
ATOM 3144 C C . ALA B 1 5 ? 24.594 -21.688 -21.469 1 75.06 5 ALA B C 1
ATOM 3146 O O . ALA B 1 5 ? 24.531 -22.922 -21.547 1 75.06 5 ALA B O 1
ATOM 3147 N N . SER B 1 6 ? 25.469 -21.109 -20.734 1 91.75 6 SER B N 1
ATOM 3148 C CA . SER B 1 6 ? 26.344 -21.812 -19.797 1 91.75 6 SER B CA 1
ATOM 3149 C C . SER B 1 6 ? 25.547 -22.484 -18.688 1 91.75 6 SER B C 1
ATOM 3151 O O . SER B 1 6 ? 24.359 -22.172 -18.484 1 91.75 6 SER B O 1
ATOM 3153 N N . ILE B 1 7 ? 26.062 -23.484 -18.141 1 94.38 7 ILE B N 1
ATOM 3154 C CA . ILE B 1 7 ? 25.438 -24.219 -17.047 1 94.38 7 ILE B CA 1
ATOM 3155 C C . ILE B 1 7 ? 25.047 -23.25 -15.93 1 94.38 7 ILE B C 1
ATOM 3157 O O . ILE B 1 7 ? 23.953 -23.328 -15.375 1 94.38 7 ILE B O 1
ATOM 3161 N N . ASP B 1 8 ? 25.891 -22.344 -15.703 1 93.38 8 ASP B N 1
ATOM 3162 C CA . ASP B 1 8 ? 25.625 -21.375 -14.648 1 93.38 8 ASP B CA 1
ATOM 3163 C C . ASP B 1 8 ? 24.391 -20.516 -14.984 1 93.38 8 ASP B C 1
ATOM 3165 O O . ASP B 1 8 ? 23.594 -20.203 -14.109 1 93.38 8 ASP B O 1
ATOM 3169 N N . GLU B 1 9 ? 24.328 -20.125 -16.141 1 93.38 9 GLU B N 1
ATOM 3170 C CA . GLU B 1 9 ? 23.188 -19.344 -16.578 1 93.38 9 GLU B CA 1
ATOM 3171 C C . GLU B 1 9 ? 21.891 -20.141 -16.484 1 93.38 9 GLU B C 1
ATOM 3173 O O . GLU B 1 9 ? 20.859 -19.625 -16.062 1 93.38 9 GLU B O 1
ATOM 3178 N N . LEU B 1 10 ? 21.938 -21.375 -16.859 1 94.69 10 LEU B N 1
ATOM 3179 C CA . LEU B 1 10 ? 20.781 -22.266 -16.766 1 94.69 10 LEU B CA 1
ATOM 3180 C C . LEU B 1 10 ? 20.344 -22.438 -15.328 1 94.69 10 LEU B C 1
ATOM 3182 O O . LEU B 1 10 ? 19.141 -22.359 -15.023 1 94.69 10 LEU B O 1
ATOM 3186 N N . LEU B 1 11 ? 21.312 -22.594 -14.469 1 95.12 11 LEU B N 1
ATOM 3187 C CA . LEU B 1 11 ? 21 -22.781 -13.055 1 95.12 11 LEU B CA 1
ATOM 3188 C C . LEU B 1 11 ? 20.328 -21.531 -12.484 1 95.12 11 LEU B C 1
ATOM 3190 O O . LEU B 1 11 ? 19.344 -21.641 -11.75 1 95.12 11 LEU B O 1
ATOM 3194 N N . THR B 1 12 ? 20.828 -20.422 -12.828 1 93.44 12 THR B N 1
ATOM 3195 C CA . THR B 1 12 ? 20.266 -19.172 -12.359 1 93.44 12 THR B CA 1
ATOM 3196 C C . THR B 1 12 ? 18.828 -19 -12.875 1 93.44 12 THR B C 1
ATOM 3198 O O . THR B 1 12 ? 17.938 -18.609 -12.125 1 93.44 12 THR B O 1
ATOM 3201 N N . THR B 1 13 ? 18.641 -19.281 -14.078 1 93.25 13 THR B N 1
ATOM 3202 C CA . THR B 1 13 ? 17.312 -19.188 -14.68 1 93.25 13 THR B CA 1
ATOM 3203 C C . THR B 1 13 ? 16.344 -20.172 -14.031 1 93.25 13 THR B C 1
ATOM 3205 O O . THR B 1 13 ? 15.211 -19.812 -13.719 1 93.25 13 THR B O 1
ATOM 3208 N N . GLY B 1 14 ? 16.797 -21.391 -13.859 1 94.56 14 GLY B N 1
ATOM 3209 C CA . GLY B 1 14 ? 15.969 -22.391 -13.203 1 94.56 14 GLY B CA 1
ATOM 3210 C C . GLY B 1 14 ? 15.547 -22 -11.805 1 94.56 14 GLY B C 1
ATOM 3211 O O . GLY B 1 14 ? 14.391 -22.172 -11.43 1 94.56 14 GLY B O 1
ATOM 3212 N N . GLN B 1 15 ? 16.484 -21.469 -11.078 1 92.62 15 GLN B N 1
ATOM 3213 C CA . GLN B 1 15 ? 16.203 -21.016 -9.719 1 92.62 15 GLN B CA 1
ATOM 3214 C C . GLN B 1 15 ? 15.164 -19.891 -9.719 1 92.62 15 GLN B C 1
ATOM 3216 O O . GLN B 1 15 ? 14.266 -19.875 -8.867 1 92.62 15 GLN B O 1
ATOM 3221 N N . THR B 1 16 ? 15.281 -19.016 -10.633 1 89.94 16 THR B N 1
ATOM 3222 C CA . THR B 1 16 ? 14.32 -17.922 -10.766 1 89.94 16 THR B CA 1
ATOM 3223 C C . THR B 1 16 ? 12.922 -18.469 -11.062 1 89.94 16 THR B C 1
ATOM 3225 O O . THR B 1 16 ? 11.945 -18.016 -10.477 1 89.94 16 THR B O 1
ATOM 3228 N N . ARG B 1 17 ? 12.836 -19.453 -11.953 1 92.06 17 ARG B N 1
ATOM 3229 C CA . ARG B 1 17 ? 11.547 -20.062 -12.289 1 92.06 17 ARG B CA 1
ATOM 3230 C C . ARG B 1 17 ? 10.961 -20.797 -11.094 1 92.06 17 ARG B C 1
ATOM 3232 O O . ARG B 1 17 ? 9.758 -20.719 -10.836 1 92.06 17 ARG B O 1
ATOM 3239 N N . LEU B 1 18 ? 11.773 -21.469 -10.336 1 92.38 18 LEU B N 1
ATOM 3240 C CA . LEU B 1 18 ? 11.344 -22.188 -9.133 1 92.38 18 LEU B CA 1
ATOM 3241 C C . LEU B 1 18 ? 10.766 -21.234 -8.109 1 92.38 18 LEU B C 1
ATOM 3243 O O . LEU B 1 18 ? 9.672 -21.469 -7.582 1 92.38 18 LEU B O 1
ATOM 3247 N N . ARG B 1 19 ? 11.43 -20.141 -7.883 1 88.75 19 ARG B N 1
ATOM 3248 C CA . ARG B 1 19 ? 11.008 -19.156 -6.891 1 88.75 19 ARG B CA 1
ATOM 3249 C C . ARG B 1 19 ? 9.711 -18.469 -7.312 1 88.75 19 ARG B C 1
ATOM 3251 O O . ARG B 1 19 ? 8.914 -18.062 -6.469 1 88.75 19 ARG B O 1
ATOM 3258 N N . ALA B 1 20 ? 9.438 -18.375 -8.617 1 87.19 20 ALA B N 1
ATOM 3259 C CA . ALA B 1 20 ? 8.219 -17.797 -9.164 1 87.19 20 ALA B CA 1
ATOM 3260 C C . ALA B 1 20 ? 7.125 -18.844 -9.312 1 87.19 20 ALA B C 1
ATOM 3262 O O . ALA B 1 20 ? 6.078 -18.578 -9.914 1 87.19 20 ALA B O 1
ATOM 3263 N N . HIS B 1 21 ? 7.406 -20.094 -8.867 1 90.19 21 HIS B N 1
ATOM 3264 C CA . HIS B 1 21 ? 6.492 -21.234 -8.844 1 90.19 21 HIS B CA 1
ATOM 3265 C C . HIS B 1 21 ? 6.148 -21.703 -10.25 1 90.19 21 HIS B C 1
ATOM 3267 O O . HIS B 1 21 ? 5.078 -22.266 -10.477 1 90.19 21 HIS B O 1
ATOM 3273 N N . MET B 1 22 ? 7.023 -21.344 -11.195 1 89.88 22 MET B N 1
ATOM 3274 C CA . MET B 1 22 ? 6.926 -21.906 -12.539 1 89.88 22 MET B CA 1
ATOM 3275 C C . MET B 1 22 ? 7.621 -23.266 -12.617 1 89.88 22 MET B C 1
ATOM 3277 O O . MET B 1 22 ? 8.664 -23.406 -13.25 1 89.88 22 MET B O 1
ATOM 3281 N N . LEU B 1 23 ? 6.965 -24.266 -12.148 1 93 23 LEU B N 1
ATOM 3282 C CA . LEU B 1 23 ? 7.625 -25.5 -11.742 1 93 23 LEU B CA 1
ATOM 3283 C C . LEU B 1 23 ? 7.945 -26.375 -12.961 1 93 23 LEU B C 1
ATOM 3285 O O . LEU B 1 23 ? 9 -27.016 -13.008 1 93 23 LEU B O 1
ATOM 3289 N N . ASN B 1 24 ? 7.031 -26.375 -13.961 1 93.62 24 ASN B N 1
ATOM 3290 C CA . ASN B 1 24 ? 7.324 -27.156 -15.148 1 93.62 24 ASN B CA 1
ATOM 3291 C C . ASN B 1 24 ? 8.555 -26.625 -15.883 1 93.62 24 ASN B C 1
ATOM 3293 O O . ASN B 1 24 ? 9.375 -27.406 -16.375 1 93.62 24 ASN B O 1
ATOM 3297 N N . LEU B 1 25 ? 8.625 -25.359 -15.914 1 92.5 25 LEU B N 1
ATOM 3298 C CA . LEU B 1 25 ? 9.781 -24.75 -16.547 1 92.5 25 LEU B CA 1
ATOM 3299 C C . LEU B 1 25 ? 11.055 -25.016 -15.75 1 92.5 25 LEU B C 1
ATOM 3301 O O . LEU B 1 25 ? 12.094 -25.344 -16.328 1 92.5 25 LEU B O 1
ATOM 3305 N N . ALA B 1 26 ? 10.969 -24.922 -14.461 1 94.5 26 ALA B N 1
ATOM 3306 C CA . ALA B 1 26 ? 12.109 -25.219 -13.602 1 94.5 26 ALA B CA 1
ATOM 3307 C C . ALA B 1 26 ? 12.555 -26.672 -13.773 1 94.5 26 ALA B C 1
ATOM 3309 O O . ALA B 1 26 ? 13.75 -26.938 -13.922 1 94.5 26 ALA B O 1
ATOM 3310 N N . GLU B 1 27 ? 11.648 -27.578 -13.781 1 94.75 27 GLU B N 1
ATOM 3311 C CA . GLU B 1 27 ? 11.945 -29 -13.961 1 94.75 27 GLU B CA 1
ATOM 3312 C C . GLU B 1 27 ? 12.711 -29.25 -15.258 1 94.75 27 GLU B C 1
ATOM 3314 O O . GLU B 1 27 ? 13.742 -29.938 -15.258 1 94.75 27 GLU B O 1
ATOM 3319 N N . LEU B 1 28 ? 12.195 -28.656 -16.328 1 93.38 28 LEU B N 1
ATOM 3320 C CA . LEU B 1 28 ? 12.82 -28.828 -17.641 1 93.38 28 LEU B CA 1
ATOM 3321 C C . LEU B 1 28 ? 14.258 -28.312 -17.625 1 93.38 28 LEU B C 1
ATOM 3323 O O . LEU B 1 28 ? 15.156 -28.938 -18.188 1 93.38 28 LEU B O 1
ATOM 3327 N N . ILE B 1 29 ? 14.453 -27.219 -17.031 1 95 29 ILE B N 1
ATOM 3328 C CA . ILE B 1 29 ? 15.766 -26.594 -17 1 95 29 ILE B CA 1
ATOM 3329 C C . ILE B 1 29 ? 16.734 -27.453 -16.188 1 95 29 ILE B C 1
ATOM 3331 O O . ILE B 1 29 ? 17.844 -27.719 -16.641 1 95 29 ILE B O 1
ATOM 3335 N N . PHE B 1 30 ? 16.375 -27.938 -15.047 1 96.81 30 PHE B N 1
ATOM 3336 C CA . PHE B 1 30 ? 17.266 -28.719 -14.195 1 96.81 30 PHE B CA 1
ATOM 3337 C C . PHE B 1 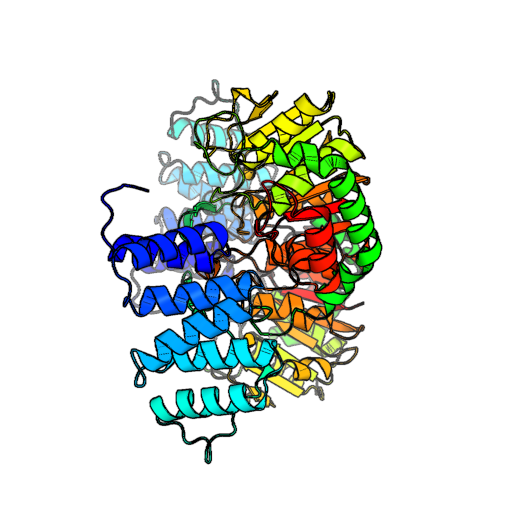30 ? 17.547 -30.078 -14.812 1 96.81 30 PHE B C 1
ATOM 3339 O O . PHE B 1 30 ? 18.656 -30.609 -14.68 1 96.81 30 PHE B O 1
ATOM 3346 N N . GLN B 1 31 ? 16.578 -30.672 -15.492 1 96.31 31 GLN B N 1
ATOM 3347 C CA . GLN B 1 31 ? 16.797 -31.922 -16.203 1 96.31 31 GLN B CA 1
ATOM 3348 C C . GLN B 1 31 ? 17.828 -31.75 -17.328 1 96.31 31 GLN B C 1
ATOM 3350 O O . GLN B 1 31 ? 18.672 -32.625 -17.547 1 96.31 31 GLN B O 1
ATOM 3355 N N . ARG B 1 32 ? 17.734 -30.625 -17.953 1 95.94 32 ARG B N 1
ATOM 3356 C CA . ARG B 1 32 ? 18.703 -30.328 -19 1 95.94 32 ARG B CA 1
ATOM 3357 C C . ARG B 1 32 ? 20.109 -30.203 -18.422 1 95.94 32 ARG B C 1
ATOM 3359 O O . ARG B 1 32 ? 21.078 -30.703 -19.016 1 95.94 32 ARG B O 1
ATOM 3366 N N . VAL B 1 33 ? 20.234 -29.609 -17.344 1 96.81 33 VAL B N 1
ATOM 3367 C CA . VAL B 1 33 ? 21.531 -29.469 -16.672 1 96.81 33 VAL B CA 1
ATOM 3368 C C . VAL B 1 33 ? 22.062 -30.859 -16.312 1 96.81 33 VAL B C 1
ATOM 3370 O O . VAL B 1 33 ? 23.234 -31.156 -16.562 1 96.81 33 VAL B O 1
ATOM 3373 N N . LEU B 1 34 ? 21.266 -31.734 -15.797 1 96.5 34 LEU B N 1
ATOM 3374 C CA . LEU B 1 34 ? 21.688 -33.031 -15.336 1 96.5 34 LEU B CA 1
ATOM 3375 C C . LEU B 1 34 ? 22 -33.969 -16.5 1 96.5 34 LEU B C 1
ATOM 3377 O O . LEU B 1 34 ? 22.781 -34.906 -16.375 1 96.5 34 LEU B O 1
ATOM 3381 N N . ALA B 1 35 ? 21.359 -33.719 -17.594 1 96.19 35 ALA B N 1
ATOM 3382 C CA . ALA B 1 35 ? 21.703 -34.469 -18.797 1 96.19 35 ALA B CA 1
ATOM 3383 C C . ALA B 1 35 ? 23.125 -34.156 -19.234 1 96.19 35 ALA B C 1
ATOM 3385 O O . ALA B 1 35 ? 23.828 -35.031 -19.734 1 96.19 35 ALA B O 1
ATOM 3386 N N . LYS B 1 36 ? 23.547 -32.938 -19 1 95.88 36 LYS B N 1
ATOM 3387 C CA . LYS B 1 36 ? 24.891 -32.5 -19.344 1 95.88 36 LYS B CA 1
ATOM 3388 C C . LYS B 1 36 ? 25.891 -32.844 -18.234 1 95.88 36 LYS B C 1
ATOM 3390 O O . LYS B 1 36 ? 27.016 -33.219 -18.516 1 95.88 36 LYS B O 1
ATOM 3395 N N . GLU B 1 37 ? 25.422 -32.625 -16.984 1 96.69 37 GLU B N 1
ATOM 3396 C CA . GLU B 1 37 ? 26.234 -32.906 -15.805 1 96.69 37 GLU B CA 1
ATOM 3397 C C . GLU B 1 37 ? 25.438 -33.688 -14.766 1 96.69 37 GLU B C 1
ATOM 3399 O O . GLU B 1 37 ? 24.938 -33.125 -13.797 1 96.69 37 GLU B O 1
ATOM 3404 N N . PRO B 1 38 ? 25.578 -34.969 -14.773 1 95.81 38 PRO B N 1
ATOM 3405 C CA . PRO B 1 38 ? 24.734 -35.812 -13.922 1 95.81 38 PRO B CA 1
ATOM 3406 C C . PRO B 1 38 ? 25.047 -35.656 -12.438 1 95.81 38 PRO B C 1
ATOM 3408 O O . PRO B 1 38 ? 24.188 -35.906 -11.594 1 95.81 38 PRO B O 1
ATOM 3411 N N . GLU B 1 39 ? 26.188 -35.188 -12.094 1 96.19 39 GLU B N 1
ATOM 3412 C CA . GLU B 1 39 ? 26.562 -35.031 -10.688 1 96.19 39 GLU B CA 1
ATOM 3413 C C . GLU B 1 39 ? 26.594 -33.562 -10.273 1 96.19 39 GLU B C 1
ATOM 3415 O O . GLU B 1 39 ? 27.422 -33.188 -9.445 1 96.19 39 GLU B O 1
ATOM 3420 N N . ASN B 1 40 ? 25.812 -32.812 -10.93 1 96.81 40 ASN B N 1
ATOM 3421 C CA . ASN B 1 40 ? 25.688 -31.406 -10.508 1 96.81 40 ASN B CA 1
ATOM 3422 C C . ASN B 1 40 ? 24.859 -31.281 -9.234 1 96.81 40 ASN B C 1
ATOM 3424 O O . ASN B 1 40 ? 23.641 -31.469 -9.258 1 96.81 40 ASN B O 1
ATOM 3428 N N . LEU B 1 41 ? 25.453 -30.906 -8.164 1 96.69 41 LEU B N 1
ATOM 3429 C CA . LEU B 1 41 ? 24.844 -30.891 -6.836 1 96.69 41 LEU B CA 1
ATOM 3430 C C . LEU B 1 41 ? 23.656 -29.922 -6.797 1 96.69 41 LEU B C 1
ATOM 3432 O O . LEU B 1 41 ? 22.594 -30.266 -6.285 1 96.69 41 LEU B O 1
ATOM 3436 N N . THR B 1 42 ? 23.844 -28.688 -7.289 1 96.25 42 THR B N 1
ATOM 3437 C CA . THR B 1 42 ? 22.812 -27.656 -7.262 1 96.25 42 THR B CA 1
ATOM 3438 C C . THR B 1 42 ? 21.578 -28.109 -8.039 1 96.25 42 THR B C 1
ATOM 3440 O O . THR B 1 42 ? 20.453 -27.984 -7.559 1 96.25 42 THR B O 1
ATOM 3443 N N . ALA B 1 43 ? 21.797 -28.703 -9.18 1 97.31 43 ALA B N 1
ATOM 3444 C CA . ALA B 1 43 ? 20.688 -29.156 -10.016 1 97.31 43 ALA B CA 1
ATOM 3445 C C . ALA B 1 43 ? 19.953 -30.328 -9.359 1 97.31 43 ALA B C 1
ATOM 3447 O O . ALA B 1 43 ? 18.719 -30.406 -9.414 1 97.31 43 ALA B O 1
ATOM 3448 N N . LEU B 1 44 ? 20.656 -31.266 -8.742 1 97.31 44 LEU B N 1
ATOM 3449 C CA . LEU B 1 44 ? 20.047 -32.406 -8.047 1 97.31 44 LEU B CA 1
ATOM 3450 C C . LEU B 1 44 ? 19.125 -31.906 -6.93 1 97.31 44 LEU B C 1
ATOM 3452 O O . LEU B 1 44 ? 17.984 -32.344 -6.824 1 97.31 44 LEU B O 1
ATOM 3456 N N . ARG B 1 45 ? 19.625 -31 -6.117 1 96.5 45 ARG B N 1
ATOM 3457 C CA . ARG B 1 45 ? 18.875 -30.453 -4.992 1 96.5 45 ARG B CA 1
ATOM 3458 C C . ARG B 1 45 ? 17.625 -29.719 -5.473 1 96.5 45 ARG B C 1
ATOM 3460 O O . ARG B 1 45 ? 16.516 -30 -5.023 1 96.5 45 ARG B O 1
ATOM 3467 N N . LEU B 1 46 ? 17.812 -28.797 -6.414 1 96.69 46 LEU B N 1
ATOM 3468 C CA . LEU B 1 46 ? 16.719 -27.922 -6.836 1 96.69 46 LEU B CA 1
ATOM 3469 C C . LEU B 1 46 ? 15.672 -28.703 -7.629 1 96.69 46 LEU B C 1
ATOM 3471 O O . LEU B 1 46 ? 14.484 -28.391 -7.562 1 96.69 46 LEU B O 1
ATOM 3475 N N . LEU B 1 47 ? 16.109 -29.734 -8.336 1 97.19 47 LEU B N 1
ATOM 3476 C CA . LEU B 1 47 ? 15.125 -30.609 -8.961 1 97.19 47 LEU B CA 1
ATOM 3477 C C . LEU B 1 47 ? 14.297 -31.344 -7.91 1 97.19 47 LEU B C 1
ATOM 3479 O O . LEU B 1 47 ? 13.086 -31.484 -8.055 1 97.19 47 LEU B O 1
ATOM 3483 N N . GLY B 1 48 ? 14.961 -31.875 -6.852 1 97.19 48 GLY B N 1
ATOM 3484 C CA . GLY B 1 48 ? 14.227 -32.469 -5.754 1 97.19 48 GLY B CA 1
ATOM 3485 C C . GLY B 1 48 ? 13.18 -31.562 -5.152 1 97.19 48 GLY B C 1
ATOM 3486 O O . GLY B 1 48 ? 12.039 -31.984 -4.938 1 97.19 48 GLY B O 1
ATOM 3487 N N . VAL B 1 49 ? 13.5 -30.312 -4.895 1 94.81 49 VAL B N 1
ATOM 3488 C CA . VAL B 1 49 ? 12.594 -29.312 -4.344 1 94.81 49 VAL B CA 1
ATOM 3489 C C . VAL B 1 49 ? 11.438 -29.078 -5.316 1 94.81 49 VAL B C 1
ATOM 3491 O O . VAL B 1 49 ? 10.281 -29.016 -4.91 1 94.81 49 VAL B O 1
ATOM 3494 N N . THR B 1 50 ? 11.75 -28.953 -6.602 1 95.44 50 THR B N 1
ATOM 3495 C CA . THR B 1 50 ? 10.758 -28.734 -7.645 1 95.44 50 THR B CA 1
ATOM 3496 C C . THR B 1 50 ? 9.742 -29.859 -7.691 1 95.44 50 THR B C 1
ATOM 3498 O O . THR B 1 50 ? 8.531 -29.625 -7.707 1 95.44 50 THR B O 1
ATOM 3501 N N . LEU B 1 51 ? 10.234 -31.094 -7.641 1 95.25 51 LEU B N 1
ATOM 3502 C CA . LEU B 1 51 ? 9.383 -32.281 -7.707 1 95.25 51 LEU B CA 1
ATOM 3503 C C . LEU B 1 51 ? 8.477 -32.344 -6.477 1 95.25 51 LEU B C 1
ATOM 3505 O O . LEU B 1 51 ? 7.32 -32.75 -6.582 1 95.25 51 LEU B O 1
ATOM 3509 N N . HIS B 1 52 ? 8.969 -32 -5.34 1 93.94 52 HIS B N 1
ATOM 3510 C CA . HIS B 1 52 ? 8.156 -31.969 -4.133 1 93.94 52 HIS B CA 1
ATOM 3511 C C . HIS B 1 52 ? 6.98 -31 -4.301 1 93.94 52 HIS B C 1
ATOM 3513 O O . HIS B 1 52 ? 5.84 -31.344 -3.98 1 93.94 52 HIS B O 1
ATOM 3519 N N . LYS B 1 53 ? 7.27 -29.844 -4.809 1 90.56 53 LYS B N 1
ATOM 3520 C CA . LYS B 1 53 ? 6.242 -28.812 -4.988 1 90.56 53 LYS B CA 1
ATOM 3521 C C . LYS B 1 53 ? 5.211 -29.25 -6.023 1 90.56 53 LYS B C 1
ATOM 3523 O O . LYS B 1 53 ? 4.059 -28.812 -5.984 1 90.56 53 LYS B O 1
ATOM 3528 N N . MET B 1 54 ? 5.637 -30.141 -6.918 1 90.44 54 MET B N 1
ATOM 3529 C CA . MET B 1 54 ? 4.734 -30.672 -7.934 1 90.44 54 MET B CA 1
ATOM 3530 C C . MET B 1 54 ? 3.92 -31.844 -7.379 1 90.44 54 MET B C 1
ATOM 3532 O O . MET B 1 54 ? 3.059 -32.375 -8.07 1 90.44 54 MET B O 1
ATOM 3536 N N . GLY B 1 55 ? 4.324 -32.344 -6.125 1 87.19 55 GLY B N 1
ATOM 3537 C CA . GLY B 1 55 ? 3.584 -33.406 -5.488 1 87.19 55 GLY B CA 1
ATOM 3538 C C . GLY B 1 55 ? 4.195 -34.781 -5.727 1 87.19 55 GLY B C 1
ATOM 3539 O O . GLY B 1 55 ? 3.613 -35.812 -5.352 1 87.19 55 GLY B O 1
ATOM 3540 N N . GLU B 1 56 ? 5.316 -34.781 -6.359 1 90.19 56 GLU B N 1
ATOM 3541 C CA . GLU B 1 56 ? 6.023 -36.031 -6.625 1 90.19 56 GLU B CA 1
ATOM 3542 C C . GLU B 1 56 ? 6.992 -36.375 -5.492 1 90.19 56 GLU B C 1
ATOM 3544 O O . GLU B 1 56 ? 8.211 -36.375 -5.691 1 90.19 56 GLU B O 1
ATOM 3549 N N . SER B 1 57 ? 6.457 -36.812 -4.422 1 90.69 57 SER B N 1
ATOM 3550 C CA . SER B 1 57 ? 7.188 -36.938 -3.162 1 90.69 57 SER B CA 1
ATOM 3551 C C . SER B 1 57 ? 8.289 -37.969 -3.256 1 90.69 57 SER B C 1
ATOM 3553 O O . SER B 1 57 ? 9.422 -37.75 -2.824 1 90.69 57 SER B O 1
ATOM 3555 N N . ASP B 1 58 ? 7.992 -39.094 -3.812 1 94.62 58 ASP B N 1
ATOM 3556 C CA . ASP B 1 58 ? 8.977 -40.188 -3.877 1 94.62 58 ASP B CA 1
ATOM 3557 C C . ASP B 1 58 ? 10.18 -39.781 -4.73 1 94.62 58 ASP B C 1
ATOM 3559 O O . ASP B 1 58 ? 11.328 -40 -4.34 1 94.62 58 ASP B O 1
ATOM 3563 N N . ALA B 1 59 ? 9.82 -39.25 -5.855 1 96.25 59 ALA B N 1
ATOM 3564 C CA . ALA B 1 59 ? 10.898 -38.781 -6.73 1 96.25 59 ALA B CA 1
ATOM 3565 C C . ALA B 1 59 ? 11.711 -37.688 -6.062 1 96.25 59 ALA B C 1
ATOM 3567 O O . ALA B 1 59 ? 12.938 -37.625 -6.223 1 96.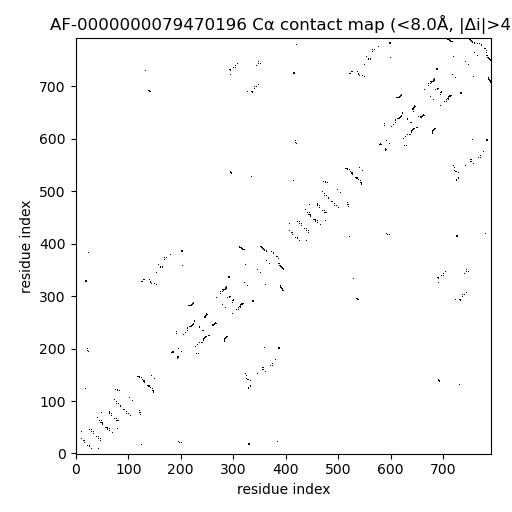25 59 ALA B O 1
ATOM 3568 N N . ALA B 1 60 ? 11.047 -36.844 -5.363 1 97.31 60 ALA B N 1
ATOM 3569 C CA . ALA B 1 60 ? 11.711 -35.75 -4.645 1 97.31 60 ALA B CA 1
ATOM 3570 C C . ALA B 1 60 ? 12.711 -36.312 -3.633 1 97.31 60 ALA B C 1
ATOM 3572 O O . ALA B 1 60 ? 13.867 -35.875 -3.6 1 97.31 60 ALA B O 1
ATOM 3573 N N . ILE B 1 61 ? 12.273 -37.25 -2.857 1 97.31 61 ILE B N 1
ATOM 3574 C CA . ILE B 1 61 ? 13.109 -37.875 -1.829 1 97.31 61 ILE B CA 1
ATOM 3575 C C . ILE B 1 61 ? 14.32 -38.531 -2.477 1 97.31 61 ILE B C 1
ATOM 3577 O O . ILE B 1 61 ? 15.445 -38.406 -1.986 1 97.31 61 ILE B O 1
ATOM 3581 N N . THR B 1 62 ? 14.125 -39.188 -3.572 1 97.56 62 THR B N 1
ATOM 3582 C CA . THR B 1 62 ? 15.195 -39.875 -4.285 1 97.56 62 THR B CA 1
ATOM 3583 C C . THR B 1 62 ? 16.281 -38.906 -4.699 1 97.56 62 THR B C 1
ATOM 3585 O O . THR B 1 62 ? 17.469 -39.156 -4.469 1 97.56 62 THR B O 1
ATOM 3588 N N . HIS B 1 63 ? 15.906 -37.781 -5.273 1 97.56 63 HIS B N 1
ATOM 3589 C CA . HIS B 1 63 ? 16.875 -36.781 -5.746 1 97.56 63 HIS B CA 1
ATOM 3590 C C . HIS B 1 63 ? 17.578 -36.094 -4.582 1 97.56 63 HIS B C 1
ATOM 3592 O O . HIS B 1 63 ? 18.781 -35.844 -4.641 1 97.56 63 HIS B O 1
ATOM 3598 N N . LEU B 1 64 ? 16.891 -35.812 -3.527 1 97.94 64 LEU B N 1
ATOM 3599 C CA . LEU B 1 64 ? 17.484 -35.125 -2.377 1 97.94 64 LEU B CA 1
ATOM 3600 C C . LEU B 1 64 ? 18.422 -36.062 -1.635 1 97.94 64 LEU B C 1
ATOM 3602 O O . LEU B 1 64 ? 19.469 -35.656 -1.132 1 97.94 64 LEU B O 1
ATOM 3606 N N . ARG B 1 65 ? 18.125 -37.312 -1.563 1 97.94 65 ARG B N 1
ATOM 3607 C CA . ARG B 1 65 ? 19.047 -38.312 -0.983 1 97.94 65 ARG B CA 1
ATOM 3608 C C . ARG B 1 65 ? 20.328 -38.406 -1.811 1 97.94 65 ARG B C 1
ATOM 3610 O O . ARG B 1 65 ? 21.422 -38.5 -1.258 1 97.94 65 ARG B O 1
ATOM 3617 N N . ALA B 1 66 ? 20.156 -38.438 -3.094 1 97.75 66 ALA B N 1
ATOM 3618 C CA . ALA B 1 66 ? 21.328 -38.469 -3.967 1 97.75 66 ALA B CA 1
ATOM 3619 C C . ALA B 1 66 ? 22.219 -37.25 -3.703 1 97.75 66 ALA B C 1
ATOM 3621 O O . ALA B 1 66 ? 23.453 -37.344 -3.715 1 97.75 66 ALA B O 1
ATOM 3622 N N . ALA B 1 67 ? 21.625 -36.094 -3.467 1 97.56 67 ALA B N 1
ATOM 3623 C CA . ALA B 1 67 ? 22.375 -34.875 -3.176 1 97.56 67 ALA B CA 1
ATOM 3624 C C . ALA B 1 67 ? 23.125 -35 -1.858 1 97.56 67 ALA B C 1
ATOM 3626 O O . ALA B 1 67 ? 24.297 -34.594 -1.765 1 97.56 67 ALA B O 1
ATOM 3627 N N . THR B 1 68 ? 22.5 -35.562 -0.822 1 97.5 68 THR B N 1
ATOM 3628 C CA . THR B 1 68 ? 23.156 -35.688 0.474 1 97.5 68 THR B CA 1
ATOM 3629 C C . THR B 1 68 ? 24.297 -36.719 0.391 1 97.5 68 THR B C 1
ATOM 3631 O O . THR B 1 68 ? 25.297 -36.562 1.099 1 97.5 68 THR B O 1
ATOM 3634 N N . GLU B 1 69 ? 24.172 -37.688 -0.43 1 97.44 69 GLU B N 1
ATOM 3635 C CA . GLU B 1 69 ? 25.234 -38.656 -0.633 1 97.44 69 GLU B CA 1
ATOM 3636 C C . GLU B 1 69 ? 26.422 -38.062 -1.374 1 97.44 69 GLU B C 1
ATOM 3638 O O . GLU B 1 69 ? 27.562 -38.344 -1.055 1 97.44 69 GLU B O 1
ATOM 3643 N N . LEU B 1 70 ? 26.109 -37.281 -2.33 1 97 70 LEU B N 1
ATOM 3644 C CA . LEU B 1 70 ? 27.141 -36.625 -3.133 1 97 70 LEU B CA 1
ATOM 3645 C C . LEU B 1 70 ? 27.938 -35.625 -2.295 1 97 70 LEU B C 1
ATOM 3647 O O . LEU B 1 70 ? 29.156 -35.5 -2.477 1 97 70 LEU B O 1
ATOM 3651 N N . ALA B 1 71 ? 27.281 -34.875 -1.425 1 96.81 71 ALA B N 1
ATOM 3652 C CA . ALA B 1 71 ? 27.938 -33.875 -0.59 1 96.81 71 ALA B CA 1
ATOM 3653 C C . ALA B 1 71 ? 27.422 -33.938 0.845 1 96.81 71 ALA B C 1
ATOM 3655 O O . ALA B 1 71 ? 26.703 -33.031 1.29 1 96.81 71 ALA B O 1
ATOM 3656 N N . PRO B 1 72 ? 27.844 -34.844 1.631 1 96.25 72 PRO B N 1
ATOM 3657 C CA . PRO B 1 72 ? 27.328 -35.031 2.988 1 96.25 72 PRO B CA 1
ATOM 3658 C C . PRO B 1 72 ? 27.703 -33.906 3.934 1 96.25 72 PRO B C 1
ATOM 3660 O O . PRO B 1 72 ? 27.141 -33.781 5.027 1 96.25 72 PRO B O 1
ATOM 3663 N N . GLU B 1 73 ? 28.578 -33.031 3.482 1 95.44 73 GLU B N 1
ATOM 3664 C CA . GLU B 1 73 ? 29.062 -31.953 4.359 1 95.44 73 GLU B CA 1
ATOM 3665 C C . GLU B 1 73 ? 28.312 -30.641 4.109 1 95.44 73 GLU B C 1
ATOM 3667 O O . GLU B 1 73 ? 28.547 -29.656 4.797 1 95.44 73 GLU B O 1
ATOM 3672 N N . ILE B 1 74 ? 27.516 -30.656 3.166 1 94.12 74 ILE B N 1
ATOM 3673 C CA . ILE B 1 74 ? 26.766 -29.453 2.844 1 94.12 74 ILE B CA 1
ATOM 3674 C C . ILE B 1 74 ? 25.406 -29.484 3.527 1 94.12 74 ILE B C 1
ATOM 3676 O O . ILE B 1 74 ? 24.688 -30.484 3.438 1 94.12 74 ILE B O 1
ATOM 3680 N N . GLN B 1 75 ? 24.875 -28.406 4.211 1 92.81 75 GLN B N 1
ATOM 3681 C CA . GLN B 1 75 ? 23.719 -28.344 5.09 1 92.81 75 GLN B CA 1
ATOM 3682 C C . GLN B 1 75 ? 22.422 -28.375 4.289 1 92.81 75 GLN B C 1
ATOM 3684 O O . GLN B 1 75 ? 21.484 -29.078 4.652 1 92.81 75 GLN B O 1
ATOM 3689 N N . PHE B 1 76 ? 22.297 -27.641 3.135 1 92.88 76 PHE B N 1
ATOM 3690 C CA . PHE B 1 76 ? 21.031 -27.297 2.502 1 92.88 76 PHE B CA 1
ATOM 3691 C C . PHE B 1 76 ? 20.328 -28.547 1.978 1 92.88 76 PHE B C 1
ATOM 3693 O O . PHE B 1 76 ? 19.125 -28.703 2.117 1 92.88 76 PHE B O 1
ATOM 3700 N N . PRO B 1 77 ? 21.094 -29.5 1.43 1 95.44 77 PRO B N 1
ATOM 3701 C CA . PRO B 1 77 ? 20.406 -30.719 0.991 1 95.44 77 PRO B CA 1
ATOM 3702 C C . PRO B 1 77 ? 19.75 -31.469 2.145 1 95.44 77 PRO B C 1
ATOM 3704 O O . PRO B 1 77 ? 18.641 -31.984 1.996 1 95.44 77 PRO B O 1
ATOM 3707 N N . TRP B 1 78 ? 20.391 -31.469 3.271 1 94.88 78 TRP B N 1
ATOM 3708 C CA . TRP B 1 78 ? 19.844 -32.125 4.449 1 94.88 78 TRP B CA 1
ATOM 3709 C C . TRP B 1 78 ? 18.594 -31.406 4.941 1 94.88 78 TRP B C 1
ATOM 3711 O O . TRP B 1 78 ? 17.609 -32.062 5.324 1 94.88 78 TRP B O 1
ATOM 3721 N N . TRP B 1 79 ? 18.656 -30.141 4.957 1 92.88 79 TRP B N 1
ATOM 3722 C CA . TRP B 1 79 ? 17.516 -29.328 5.371 1 92.88 79 TRP B CA 1
ATOM 3723 C C . TRP B 1 79 ? 16.297 -29.609 4.484 1 92.88 79 TRP B C 1
ATOM 3725 O O . TRP B 1 79 ? 15.211 -29.875 4.98 1 92.88 79 TRP B O 1
ATOM 3735 N N . ASP B 1 80 ? 16.469 -29.5 3.158 1 94.56 80 ASP B N 1
ATOM 3736 C CA . ASP B 1 80 ? 15.383 -29.703 2.217 1 94.56 80 ASP B CA 1
ATOM 3737 C C . ASP B 1 80 ? 14.844 -31.125 2.307 1 94.56 80 ASP B C 1
ATOM 3739 O O . ASP B 1 80 ? 13.633 -31.359 2.193 1 94.56 80 ASP B O 1
ATOM 3743 N N . LEU B 1 81 ? 15.719 -32.062 2.566 1 96.25 81 LEU B N 1
ATOM 3744 C CA . LEU B 1 81 ? 15.297 -33.438 2.752 1 96.25 81 LEU B CA 1
ATOM 3745 C C . LEU B 1 81 ? 14.406 -33.594 3.982 1 96.25 81 LEU B C 1
ATOM 3747 O O . LEU B 1 81 ? 13.391 -34.281 3.951 1 96.25 81 LEU B O 1
ATOM 3751 N N . ALA B 1 82 ? 14.766 -32.938 5.047 1 94.5 82 ALA B N 1
ATOM 3752 C CA . ALA B 1 82 ? 13.969 -32.969 6.27 1 94.5 82 ALA B CA 1
ATOM 3753 C C . ALA B 1 82 ? 12.547 -32.469 6.016 1 94.5 82 ALA B C 1
ATOM 3755 O O . ALA B 1 82 ? 11.578 -33.094 6.473 1 94.5 82 ALA B O 1
ATOM 3756 N N . VAL B 1 83 ? 12.391 -31.422 5.316 1 91.81 83 VAL B N 1
ATOM 3757 C CA . VAL B 1 83 ? 11.094 -30.812 5.02 1 91.81 83 VAL B CA 1
ATOM 3758 C C . VAL B 1 83 ? 10.25 -31.797 4.211 1 91.81 83 VAL B C 1
ATOM 3760 O O . VAL B 1 83 ? 9.078 -32.031 4.535 1 91.81 83 VAL B O 1
ATOM 3763 N N . VAL B 1 84 ? 10.812 -32.406 3.172 1 94.31 84 VAL B N 1
ATOM 3764 C CA . VAL B 1 84 ? 10.078 -33.281 2.258 1 94.31 84 VAL B CA 1
ATOM 3765 C C . VAL B 1 84 ? 9.664 -34.562 2.98 1 94.31 84 VAL B C 1
ATOM 3767 O O . VAL B 1 84 ? 8.555 -35.062 2.779 1 94.31 84 VAL B O 1
ATOM 3770 N N . LEU B 1 85 ? 10.5 -35.062 3.846 1 95.5 85 LEU B N 1
ATOM 3771 C CA . LEU B 1 85 ? 10.195 -36.25 4.625 1 95.5 85 LEU B CA 1
ATOM 3772 C C . LEU B 1 85 ? 9.07 -36 5.617 1 95.5 85 LEU B C 1
ATOM 3774 O O . LEU B 1 85 ? 8.18 -36.812 5.797 1 95.5 85 LEU B O 1
ATOM 3778 N N . ARG B 1 86 ? 9.117 -34.844 6.25 1 92.44 86 ARG B N 1
ATOM 3779 C CA . ARG B 1 86 ? 8.031 -34.469 7.148 1 92.44 86 ARG B CA 1
ATOM 3780 C C . ARG B 1 86 ? 6.691 -34.469 6.43 1 92.44 86 ARG B C 1
ATOM 3782 O O . ARG B 1 86 ? 5.719 -35.031 6.918 1 92.44 86 ARG B O 1
ATOM 3789 N N . ASP B 1 87 ? 6.668 -33.906 5.281 1 89.31 87 ASP B N 1
ATOM 3790 C CA . ASP B 1 87 ? 5.426 -33.75 4.531 1 89.31 87 ASP B CA 1
ATOM 3791 C C . ASP B 1 87 ? 4.93 -35.094 4.02 1 89.31 87 ASP B C 1
ATOM 3793 O O . ASP B 1 87 ? 3.73 -35.281 3.793 1 89.31 87 ASP B O 1
ATOM 3797 N N . ALA B 1 88 ? 5.867 -36.031 3.898 1 91.56 88 ALA B N 1
ATOM 3798 C CA . ALA B 1 88 ? 5.527 -37.375 3.455 1 91.56 88 ALA B CA 1
ATOM 3799 C C . ALA B 1 88 ? 5.09 -38.25 4.633 1 91.56 88 ALA B C 1
ATOM 3801 O O . ALA B 1 88 ? 4.758 -39.406 4.453 1 91.56 88 ALA B O 1
ATOM 3802 N N . GLY B 1 89 ? 5.168 -37.688 5.84 1 90 89 GLY B N 1
ATOM 3803 C CA . GLY B 1 89 ? 4.738 -38.406 7.023 1 90 89 GLY B CA 1
ATOM 3804 C C . GLY B 1 89 ? 5.82 -39.281 7.617 1 90 89 GLY B C 1
ATOM 3805 O O . GLY B 1 89 ? 5.559 -40.062 8.516 1 90 89 GLY B O 1
ATOM 3806 N N . GLN B 1 90 ? 6.973 -39.188 7.102 1 94 90 GLN B N 1
ATOM 3807 C CA . GLN B 1 90 ? 8.102 -39.938 7.625 1 94 90 GLN B CA 1
ATOM 3808 C C . GLN B 1 90 ? 8.836 -39.156 8.711 1 94 90 GLN B C 1
ATOM 3810 O O . GLN B 1 90 ? 10 -38.781 8.539 1 94 90 GLN B O 1
ATOM 3815 N N . THR B 1 91 ? 8.289 -39.062 9.812 1 92.88 91 THR B N 1
ATOM 3816 C CA . THR B 1 91 ? 8.656 -38.125 10.875 1 92.88 91 THR B CA 1
ATOM 3817 C C . THR B 1 91 ? 10.023 -38.469 11.445 1 92.88 91 THR B C 1
ATOM 3819 O O . THR B 1 91 ? 10.852 -37.594 11.68 1 92.88 91 THR B O 1
ATOM 3822 N N . GLU B 1 92 ? 10.281 -39.719 11.688 1 93.75 92 GLU B N 1
ATOM 3823 C CA . GLU B 1 92 ? 11.547 -40.125 12.289 1 93.75 92 GLU B CA 1
ATOM 3824 C C . GLU B 1 92 ? 12.727 -39.781 11.375 1 93.75 92 GLU B C 1
ATOM 3826 O O . GLU B 1 92 ? 13.734 -39.25 11.828 1 93.75 92 GLU B O 1
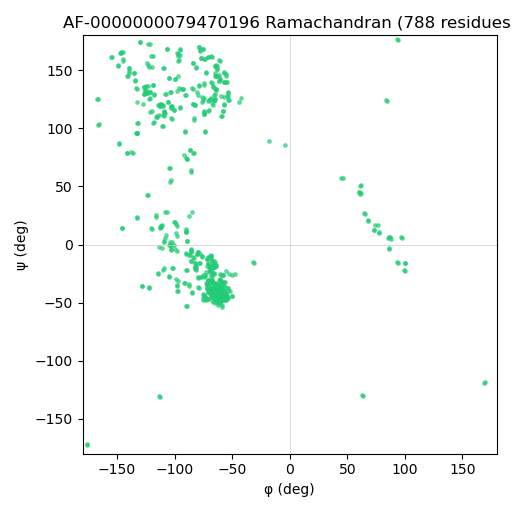ATOM 3831 N N . GLN B 1 93 ? 12.523 -40.188 10.164 1 95.75 93 GLN B N 1
ATOM 3832 C CA . GLN B 1 93 ? 13.586 -39.875 9.211 1 95.75 93 GLN B CA 1
ATOM 3833 C C . GLN B 1 93 ? 13.75 -38.375 9.023 1 95.75 93 GLN B C 1
ATOM 3835 O O . GLN B 1 93 ? 14.859 -37.875 8.781 1 95.75 93 GLN B O 1
ATOM 3840 N N . ALA B 1 94 ? 12.664 -37.625 9.039 1 94.75 94 ALA B N 1
ATOM 3841 C CA . ALA B 1 94 ? 12.711 -36.156 8.953 1 94.75 94 ALA B CA 1
ATOM 3842 C C . ALA B 1 94 ? 13.523 -35.562 10.094 1 94.75 94 ALA B C 1
ATOM 3844 O O . ALA B 1 94 ? 14.352 -34.688 9.883 1 94.75 94 ALA B O 1
ATOM 3845 N N . GLN B 1 95 ? 13.352 -36.031 11.258 1 91.56 95 GLN B N 1
ATOM 3846 C CA . GLN B 1 95 ? 14.078 -35.562 12.43 1 91.56 95 GLN B CA 1
ATOM 3847 C C . GLN B 1 95 ? 15.57 -35.844 12.305 1 91.56 95 GLN B C 1
ATOM 3849 O O . GLN B 1 95 ? 16.406 -34.969 12.641 1 91.56 95 GLN B O 1
ATOM 3854 N N . ALA B 1 96 ? 15.836 -37.031 11.875 1 93.5 96 ALA B N 1
ATOM 3855 C CA . ALA B 1 96 ? 17.234 -37.406 11.703 1 93.5 96 ALA B CA 1
ATOM 3856 C C . ALA B 1 96 ? 17.922 -36.469 10.711 1 93.5 96 ALA B C 1
ATOM 3858 O O . ALA B 1 96 ? 19.062 -36.062 10.938 1 93.5 96 ALA B O 1
ATOM 3859 N N . ALA B 1 97 ? 17.312 -36.219 9.609 1 95 97 ALA B N 1
ATOM 3860 C CA . ALA B 1 97 ? 17.859 -35.312 8.602 1 95 97 ALA B CA 1
ATOM 3861 C C . ALA B 1 97 ? 18.047 -33.906 9.17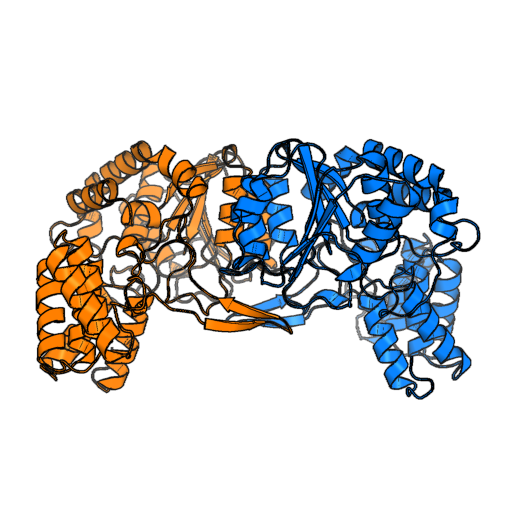2 1 95 97 ALA B C 1
ATOM 3863 O O . ALA B 1 97 ? 19.047 -33.25 8.898 1 95 97 ALA B O 1
ATOM 3864 N N . LEU B 1 98 ? 17.125 -33.406 9.945 1 92.25 98 LEU B N 1
ATOM 3865 C CA . LEU B 1 98 ? 17.188 -32.094 10.562 1 92.25 98 LEU B CA 1
ATOM 3866 C C . LEU B 1 98 ? 18.359 -32 11.539 1 92.25 98 LEU B C 1
ATOM 3868 O O . LEU B 1 98 ? 19.078 -31 11.562 1 92.25 98 LEU B O 1
ATOM 3872 N N . VAL B 1 99 ? 18.5 -32.969 12.344 1 91.38 99 VAL B N 1
ATOM 3873 C CA . VAL B 1 99 ? 19.609 -33.031 13.289 1 91.38 99 VAL B CA 1
ATOM 3874 C C . VAL B 1 99 ? 20.938 -32.906 12.547 1 91.38 99 VAL B C 1
ATOM 3876 O O . VAL B 1 99 ? 21.828 -32.156 12.953 1 91.38 99 VAL B O 1
ATOM 3879 N N . ARG B 1 100 ? 21.047 -33.656 11.5 1 92.69 100 ARG B N 1
ATOM 3880 C CA . ARG B 1 100 ? 22.266 -33.594 10.695 1 92.69 100 ARG B CA 1
ATOM 3881 C C . ARG B 1 100 ? 22.469 -32.188 10.133 1 92.69 100 ARG B C 1
ATOM 3883 O O . ARG B 1 100 ? 23.594 -31.688 10.141 1 92.69 100 ARG B O 1
ATOM 3890 N N . ALA B 1 101 ? 21.469 -31.625 9.562 1 92.44 101 ALA B N 1
ATOM 3891 C CA . ALA B 1 101 ? 21.547 -30.281 9 1 92.44 101 ALA B CA 1
ATOM 3892 C C . ALA B 1 101 ? 22.047 -29.281 10.047 1 92.44 101 ALA B C 1
ATOM 3894 O O . ALA B 1 101 ? 22.922 -28.453 9.758 1 92.44 101 ALA B O 1
ATOM 3895 N N . LEU B 1 102 ? 21.547 -29.344 11.25 1 89.56 102 LEU B N 1
ATOM 3896 C CA . LEU B 1 102 ? 21.891 -28.406 12.312 1 89.56 102 LEU B CA 1
ATOM 3897 C C . LEU B 1 102 ? 23.297 -28.641 12.812 1 89.56 102 LEU B C 1
ATOM 3899 O O . LEU B 1 102 ? 24.016 -27.703 13.148 1 89.56 102 LEU B O 1
ATOM 3903 N N . ALA B 1 103 ? 23.688 -29.812 12.891 1 89.31 103 ALA B N 1
ATOM 3904 C CA . ALA B 1 103 ? 25.047 -30.156 13.312 1 89.31 103 ALA B CA 1
ATOM 3905 C C . ALA B 1 103 ? 26.094 -29.547 12.375 1 89.31 103 ALA B C 1
ATOM 3907 O O . ALA B 1 103 ? 27.172 -29.156 12.812 1 89.31 103 ALA B O 1
ATOM 3908 N N . LEU B 1 104 ? 25.797 -29.453 11.18 1 91.69 104 LEU B N 1
ATOM 3909 C CA . LEU B 1 104 ? 26.719 -28.969 10.172 1 91.69 104 LEU B CA 1
ATOM 3910 C C . LEU B 1 104 ? 26.969 -27.484 10.328 1 91.69 104 LEU B C 1
ATOM 3912 O O . LEU B 1 104 ? 27.953 -26.953 9.797 1 91.69 104 LEU B O 1
ATOM 3916 N N . VAL B 1 105 ? 26.094 -26.844 10.992 1 88.12 105 VAL B N 1
ATOM 3917 C CA . VAL B 1 105 ? 26.312 -25.422 11.203 1 88.12 105 VAL B CA 1
ATOM 3918 C C . VAL B 1 105 ? 26.609 -25.156 12.68 1 88.12 105 VAL B C 1
ATOM 3920 O O . VAL B 1 105 ? 26.438 -24.031 13.164 1 88.12 105 VAL B O 1
ATOM 3923 N N . GLY B 1 106 ? 26.938 -26.062 13.414 1 84.19 106 GLY B N 1
ATOM 3924 C CA . GLY B 1 106 ? 27.453 -25.938 14.773 1 84.19 106 GLY B CA 1
ATOM 3925 C C . GLY B 1 106 ? 26.359 -25.844 15.82 1 84.19 106 GLY B C 1
ATOM 3926 O O . GLY B 1 106 ? 26.609 -25.484 16.969 1 84.19 106 GLY B O 1
ATOM 3927 N N . ARG B 1 107 ? 25.141 -26 15.375 1 80.31 107 ARG B N 1
ATOM 3928 C CA . ARG B 1 107 ? 24.047 -25.969 16.359 1 80.31 107 ARG B CA 1
ATOM 3929 C C . ARG B 1 107 ? 23.859 -27.344 17.016 1 80.31 107 ARG B C 1
ATOM 3931 O O . ARG B 1 107 ? 23.828 -28.359 16.328 1 80.31 107 ARG B O 1
ATOM 3938 N N . ASP B 1 108 ? 23.984 -27.375 18.281 1 75.19 108 ASP B N 1
ATOM 3939 C CA . ASP B 1 108 ? 23.828 -28.594 19.047 1 75.19 108 ASP B CA 1
ATOM 3940 C C . ASP B 1 108 ? 22.344 -28.875 19.328 1 75.19 108 ASP B C 1
ATOM 3942 O O . ASP B 1 108 ? 21.703 -28.109 20.062 1 75.19 108 ASP B O 1
ATOM 3946 N N . PRO B 1 109 ? 21.859 -29.859 18.625 1 67.5 109 PRO B N 1
ATOM 3947 C CA . PRO B 1 109 ? 20.438 -30.141 18.844 1 67.5 109 PRO B CA 1
ATOM 3948 C C . PRO B 1 109 ? 20.109 -30.344 20.312 1 67.5 109 PRO B C 1
ATOM 3950 O O . PRO B 1 109 ? 18.953 -30.172 20.719 1 67.5 109 PRO B O 1
ATOM 3953 N N . ALA B 1 110 ? 21.062 -30.734 21.047 1 65.5 110 ALA B N 1
ATOM 3954 C CA . ALA B 1 110 ? 20.812 -30.938 22.469 1 65.5 110 ALA B CA 1
ATOM 3955 C C . ALA B 1 110 ? 20.688 -29.594 23.188 1 65.5 110 ALA B C 1
ATOM 3957 O O . ALA B 1 110 ? 19.984 -29.5 24.203 1 65.5 110 ALA B O 1
ATOM 3958 N N . ALA B 1 111 ? 21.266 -28.656 22.688 1 65.94 111 ALA B N 1
ATOM 3959 C CA . ALA B 1 111 ? 21.328 -27.359 23.375 1 65.94 111 ALA B CA 1
ATOM 3960 C C . ALA B 1 111 ? 20.25 -26.422 22.844 1 65.94 111 ALA B C 1
ATOM 3962 O O . ALA B 1 111 ? 19.844 -25.484 23.531 1 65.94 111 ALA B O 1
ATOM 3963 N N . THR B 1 112 ? 19.953 -26.594 21.656 1 64 112 THR B N 1
ATOM 3964 C CA . THR B 1 112 ? 18.984 -25.703 21.031 1 64 112 THR B CA 1
ATOM 3965 C C . THR B 1 112 ? 17.703 -26.453 20.672 1 64 112 THR B C 1
ATOM 3967 O O . THR B 1 112 ? 17.75 -27.453 19.953 1 64 112 THR B O 1
ATOM 3970 N N . PRO B 1 113 ? 16.719 -26.078 21.391 1 66 113 PRO B N 1
ATOM 3971 C CA . PRO B 1 113 ? 15.453 -26.719 21 1 66 113 PRO B CA 1
ATOM 3972 C C . PRO B 1 113 ? 15.258 -26.75 19.484 1 66 113 PRO B C 1
ATOM 3974 O O . PRO B 1 113 ? 15.516 -25.75 18.812 1 66 113 PRO B O 1
ATOM 3977 N N . LEU B 1 114 ? 15.086 -27.922 18.969 1 68.62 114 LEU B N 1
ATOM 3978 C CA . LEU B 1 114 ? 14.766 -28.078 17.562 1 68.62 114 LEU B CA 1
ATOM 3979 C C . LEU B 1 114 ? 13.5 -27.312 17.203 1 68.62 114 LEU B C 1
ATOM 3981 O O . LEU B 1 114 ? 12.523 -27.328 17.953 1 68.62 114 LEU B O 1
ATOM 3985 N N . PRO B 1 115 ? 13.648 -26.5 16.203 1 67.25 115 PRO B N 1
ATOM 3986 C CA . PRO B 1 115 ? 12.383 -25.906 15.75 1 67.25 115 PRO B CA 1
ATOM 3987 C C . PRO B 1 115 ? 11.328 -26.969 15.414 1 67.25 115 PRO B C 1
ATOM 3989 O O . PRO B 1 115 ? 11.664 -28.062 14.953 1 67.25 115 PRO B O 1
ATOM 3992 N N . PRO B 1 116 ? 10.141 -26.578 15.844 1 71.12 116 PRO B N 1
ATOM 3993 C CA . PRO B 1 116 ? 9.102 -27.516 15.422 1 71.12 116 PRO B CA 1
ATOM 3994 C C . PRO B 1 116 ? 9.102 -27.766 13.914 1 71.12 116 PRO B C 1
ATOM 3996 O O . PRO B 1 116 ? 9.273 -26.844 13.133 1 71.12 116 PRO B O 1
ATOM 3999 N N . LEU B 1 117 ? 9.086 -29.047 13.562 1 73.88 117 LEU B N 1
ATOM 4000 C CA . LEU B 1 117 ? 9.062 -29.453 12.164 1 73.88 117 LEU B CA 1
ATOM 4001 C C . LEU B 1 117 ? 7.992 -28.672 11.391 1 73.88 117 LEU B C 1
ATOM 4003 O O . LEU B 1 117 ? 8.141 -28.422 10.195 1 73.88 117 LEU B O 1
ATOM 4007 N N . THR B 1 118 ? 7.008 -28.234 12.133 1 69.31 118 THR B N 1
ATOM 4008 C CA . THR B 1 118 ? 5.836 -27.625 11.516 1 69.31 118 THR B CA 1
ATOM 4009 C C . THR B 1 118 ? 6.18 -26.25 10.945 1 69.31 118 THR B C 1
ATOM 4011 O O . THR B 1 118 ? 5.469 -25.734 10.078 1 69.31 118 THR B O 1
ATOM 4014 N N . ASN B 1 119 ? 7.328 -25.781 11.305 1 71.56 119 ASN B N 1
ATOM 4015 C CA . ASN B 1 119 ? 7.672 -24.438 10.883 1 71.56 119 ASN B CA 1
ATOM 4016 C C . ASN B 1 119 ? 8.766 -24.438 9.82 1 71.56 119 ASN B C 1
ATOM 4018 O O . ASN B 1 119 ? 9.203 -23.375 9.375 1 71.56 119 ASN B O 1
ATOM 4022 N N . LEU B 1 120 ? 9.125 -25.594 9.453 1 78.75 120 LEU B N 1
ATOM 4023 C CA . LEU B 1 120 ? 10.219 -25.688 8.5 1 78.75 120 LEU B CA 1
ATOM 4024 C C . LEU B 1 120 ? 9.75 -25.297 7.098 1 78.75 120 LEU B C 1
ATOM 4026 O O . LEU B 1 120 ? 8.648 -25.672 6.688 1 78.75 120 LEU B O 1
ATOM 4030 N N . THR B 1 121 ? 10.602 -24.484 6.371 1 81.38 121 THR B N 1
ATOM 4031 C CA . THR B 1 121 ? 10.375 -24.141 4.973 1 81.38 121 THR B CA 1
ATOM 4032 C C . THR B 1 121 ? 11.531 -24.625 4.102 1 81.38 121 THR B C 1
ATOM 4034 O O . THR B 1 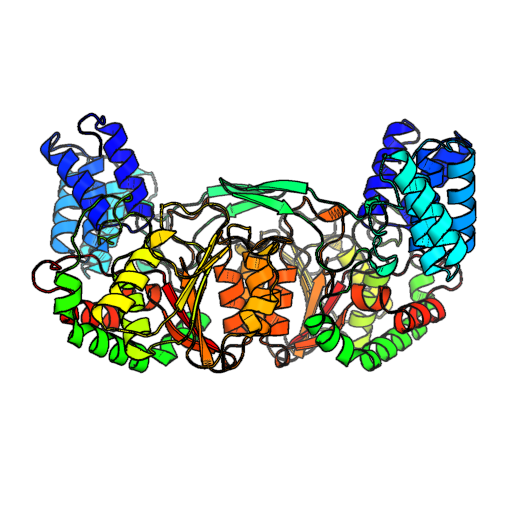121 ? 12.633 -24.859 4.602 1 81.38 121 THR B O 1
ATOM 4037 N N . LEU B 1 122 ? 11.203 -24.875 2.861 1 86.88 122 LEU B N 1
ATOM 4038 C CA . LEU B 1 122 ? 12.289 -25.156 1.933 1 86.88 122 LEU B CA 1
ATOM 4039 C C . LEU B 1 122 ? 13.312 -24.016 1.931 1 86.88 122 LEU B C 1
ATOM 4041 O O . LEU B 1 122 ? 12.953 -22.859 2.129 1 86.88 122 LEU B O 1
ATOM 4045 N N . SER B 1 123 ? 14.539 -24.359 1.741 1 82.81 123 SER B N 1
ATOM 4046 C CA . SER B 1 123 ? 15.641 -23.406 1.842 1 82.81 123 SER B CA 1
ATOM 4047 C C . SER B 1 123 ? 15.453 -22.234 0.878 1 82.81 123 SER B C 1
ATOM 4049 O O . SER B 1 123 ? 15.797 -21.094 1.199 1 82.81 123 SER B O 1
ATOM 4051 N N . ASP B 1 124 ? 14.898 -22.531 -0.295 1 80.31 124 ASP B N 1
ATOM 4052 C CA . ASP B 1 124 ? 14.727 -21.5 -1.313 1 80.31 124 ASP B CA 1
ATOM 4053 C C . ASP B 1 124 ? 13.523 -20.609 -1.005 1 80.31 124 ASP B C 1
ATOM 4055 O O . ASP B 1 124 ? 13.32 -19.578 -1.651 1 80.31 124 ASP B O 1
ATOM 4059 N N . ASP B 1 125 ? 12.758 -20.969 -0.021 1 83.06 125 ASP B N 1
ATOM 4060 C CA . ASP B 1 125 ? 11.562 -20.203 0.315 1 83.06 125 ASP B CA 1
ATOM 4061 C C . ASP B 1 125 ? 11.789 -19.344 1.557 1 83.06 125 ASP B C 1
ATOM 4063 O O . ASP B 1 125 ? 10.883 -18.641 2.012 1 83.06 125 ASP B O 1
ATOM 4067 N N . ARG B 1 126 ? 12.953 -19.344 2.139 1 74.62 126 ARG B N 1
ATOM 4068 C CA . ARG B 1 126 ? 13.312 -18.578 3.33 1 74.62 126 ARG B CA 1
ATOM 4069 C C . ARG B 1 126 ? 13.805 -17.172 2.959 1 74.62 126 ARG B C 1
ATOM 4071 O O . ARG B 1 126 ? 14.461 -16.516 3.762 1 74.62 126 ARG B O 1
ATOM 4078 N N . ALA B 1 127 ? 13.32 -16.828 1.819 1 73.31 127 ALA B N 1
ATOM 4079 C CA . ALA B 1 127 ? 13.891 -15.594 1.286 1 73.31 127 ALA B CA 1
ATOM 4080 C C . ALA B 1 127 ? 13.492 -14.391 2.139 1 73.31 127 ALA B C 1
ATOM 4082 O O . ALA B 1 127 ? 12.344 -14.281 2.568 1 73.31 127 ALA B O 1
ATOM 4083 N N . SER B 1 128 ? 14.352 -13.75 2.619 1 80.81 128 SER B N 1
ATOM 4084 C CA . SER B 1 128 ? 14.25 -12.406 3.184 1 80.81 128 SER B CA 1
ATOM 4085 C C . SER B 1 128 ? 15.211 -11.445 2.506 1 80.81 128 SER B C 1
ATOM 4087 O O . SER B 1 128 ? 16.266 -11.852 2.021 1 80.81 128 SER B O 1
ATOM 4089 N N . ARG B 1 129 ? 14.688 -10.406 2.266 1 81.38 129 ARG B N 1
ATOM 4090 C CA . ARG B 1 129 ? 15.523 -9.398 1.616 1 81.38 129 ARG B CA 1
ATOM 4091 C C . ARG B 1 129 ? 15.477 -8.078 2.371 1 81.38 129 ARG B C 1
ATOM 4093 O O . ARG B 1 129 ? 14.391 -7.531 2.611 1 81.38 129 ARG B O 1
ATOM 4100 N N . LYS B 1 130 ? 16.625 -7.688 2.781 1 83 130 LYS B N 1
ATOM 4101 C CA . LYS B 1 130 ? 16.688 -6.336 3.328 1 83 130 LYS B CA 1
ATOM 4102 C C . LYS B 1 130 ? 16.531 -5.289 2.229 1 83 130 LYS B C 1
ATOM 4104 O O . LYS B 1 130 ? 17.188 -5.371 1.189 1 83 130 LYS B O 1
ATOM 4109 N N . VAL B 1 131 ? 15.547 -4.461 2.443 1 81.94 131 VAL B N 1
ATOM 4110 C CA . VAL B 1 131 ? 15.258 -3.434 1.45 1 81.94 131 VAL B CA 1
ATOM 4111 C C . VAL B 1 131 ? 15.227 -2.061 2.119 1 81.94 131 VAL B C 1
ATOM 4113 O O . VAL B 1 131 ? 14.703 -1.915 3.227 1 81.94 131 VAL B O 1
ATOM 4116 N N . THR B 1 132 ? 15.836 -1.062 1.518 1 80.62 132 THR B N 1
ATOM 4117 C CA . THR B 1 132 ? 15.734 0.311 2 1 80.62 132 THR B CA 1
ATOM 4118 C C . THR B 1 132 ? 14.898 1.159 1.043 1 80.62 132 THR B C 1
ATOM 4120 O O . THR B 1 132 ? 15.266 1.324 -0.124 1 80.62 132 THR B O 1
ATOM 4123 N N . VAL B 1 133 ? 13.781 1.491 1.564 1 79.19 133 VAL B N 1
ATOM 4124 C CA . VAL B 1 133 ? 12.898 2.416 0.863 1 79.19 133 VAL B CA 1
ATOM 4125 C C . VAL B 1 133 ? 13.086 3.828 1.41 1 79.19 133 VAL B C 1
ATOM 4127 O O . VAL B 1 133 ? 13.047 4.043 2.623 1 79.19 133 VAL B O 1
ATOM 4130 N N . VAL B 1 134 ? 13.242 4.844 0.615 1 77.31 134 VAL B N 1
ATOM 4131 C CA . VAL B 1 134 ? 13.516 6.238 0.955 1 77.31 134 VAL B CA 1
ATOM 4132 C C . VAL B 1 134 ? 13.516 6.41 2.473 1 77.31 134 VAL B C 1
ATOM 4134 O O . VAL B 1 134 ? 12.492 6.785 3.059 1 77.31 134 VAL B O 1
ATOM 4137 N N . ASP B 1 135 ? 14.594 6.176 3.199 1 76.44 135 ASP B N 1
ATOM 4138 C CA . ASP B 1 135 ? 14.891 6.438 4.605 1 76.44 135 ASP B CA 1
ATOM 4139 C C . ASP B 1 135 ? 14.211 5.41 5.508 1 76.44 135 ASP B C 1
ATOM 4141 O O . ASP B 1 135 ? 13.961 5.684 6.684 1 76.44 135 ASP B O 1
ATOM 4145 N N . TYR B 1 136 ? 13.773 4.297 4.965 1 84.31 136 TYR B N 1
ATOM 4146 C CA . TYR B 1 136 ? 13.078 3.266 5.727 1 84.31 136 TYR B CA 1
ATOM 4147 C C . TYR B 1 136 ? 13.648 1.886 5.426 1 84.31 136 TYR B C 1
ATOM 4149 O O . TYR B 1 136 ? 13.281 1.263 4.426 1 84.31 136 TYR B O 1
ATOM 4157 N N . PRO B 1 137 ? 14.539 1.463 6.277 1 85.5 137 PRO B N 1
ATOM 4158 C CA . PRO B 1 137 ? 15 0.078 6.141 1 85.5 137 PRO B CA 1
ATOM 4159 C C . PRO B 1 137 ? 14.023 -0.928 6.742 1 85.5 137 PRO B C 1
ATOM 4161 O O . PRO B 1 137 ? 13.492 -0.704 7.836 1 85.5 137 PRO B O 1
ATOM 4164 N N . TYR B 1 138 ? 13.633 -1.947 6.02 1 85.25 138 TYR B N 1
ATOM 4165 C CA . TYR B 1 138 ? 12.812 -3.008 6.598 1 85.25 138 TYR B CA 1
ATOM 4166 C C . TYR B 1 138 ? 13.172 -4.363 5.992 1 85.25 138 TYR B C 1
ATOM 4168 O O . TYR B 1 138 ? 13.969 -4.441 5.062 1 85.25 138 TYR B O 1
ATOM 4176 N N . ASN B 1 139 ? 12.758 -5.406 6.566 1 88 139 ASN B N 1
ATOM 4177 C CA . ASN B 1 139 ? 12.992 -6.762 6.086 1 88 139 ASN B CA 1
ATOM 4178 C C . ASN B 1 139 ? 11.75 -7.344 5.422 1 88 139 ASN B C 1
ATOM 4180 O O . ASN B 1 139 ? 10.758 -7.625 6.09 1 88 139 ASN B O 1
ATOM 4184 N N . ALA B 1 140 ? 11.883 -7.449 4.074 1 89.94 140 ALA B N 1
ATOM 4185 C CA . ALA B 1 140 ? 10.82 -8.141 3.352 1 89.94 140 ALA B CA 1
ATOM 4186 C C . ALA B 1 140 ? 10.898 -9.648 3.568 1 89.94 140 ALA B C 1
ATOM 4188 O O . ALA B 1 140 ? 11.914 -10.273 3.262 1 89.94 140 ALA B O 1
ATOM 4189 N N . SER B 1 141 ? 9.914 -10.219 4.199 1 89.38 141 SER B N 1
ATOM 4190 C CA . SER B 1 141 ? 9.914 -11.648 4.473 1 89.38 141 SER B CA 1
ATOM 4191 C C . SER B 1 141 ? 8.5 -12.219 4.395 1 89.38 141 SER B C 1
ATOM 4193 O O . SER B 1 141 ? 7.52 -11.477 4.461 1 89.38 141 SER B O 1
ATOM 4195 N N . ILE B 1 142 ? 8.375 -13.461 4.223 1 90.38 142 ILE B N 1
ATOM 4196 C CA . ILE B 1 142 ? 7.102 -14.172 4.148 1 90.38 142 ILE B CA 1
ATOM 4197 C C . ILE B 1 142 ? 6.59 -14.461 5.559 1 90.38 142 ILE B C 1
ATOM 4199 O O . ILE B 1 142 ? 7.273 -15.125 6.344 1 90.38 142 ILE B O 1
ATOM 4203 N N . ARG B 1 143 ? 5.469 -13.969 5.863 1 91.06 143 ARG B N 1
ATOM 4204 C CA . ARG B 1 143 ? 4.863 -14.203 7.172 1 91.06 143 ARG B CA 1
ATOM 4205 C C . ARG B 1 143 ? 3.838 -15.328 7.102 1 91.06 143 ARG B C 1
ATOM 4207 O O . ARG B 1 143 ? 3.699 -16.109 8.047 1 91.06 143 ARG B O 1
ATOM 4214 N N . TYR B 1 144 ? 3.16 -15.414 6.008 1 93.06 144 TYR B N 1
ATOM 4215 C CA . TYR B 1 144 ? 2.137 -16.422 5.762 1 93.06 144 TYR B CA 1
ATOM 4216 C C . TYR B 1 144 ? 2.422 -17.188 4.477 1 93.06 144 TYR B C 1
ATOM 4218 O O . TYR B 1 144 ? 2.695 -16.578 3.436 1 93.06 144 TYR B O 1
ATOM 4226 N N . GLY B 1 145 ? 2.338 -18.5 4.531 1 89.44 145 GLY B N 1
ATOM 4227 C CA . GLY B 1 145 ? 2.682 -19.328 3.387 1 89.44 145 GLY B CA 1
ATOM 4228 C C . GLY B 1 145 ? 4.125 -19.797 3.404 1 89.44 145 GLY B C 1
ATOM 4229 O O . GLY B 1 145 ? 4.852 -19.547 4.371 1 89.44 145 GLY B O 1
ATOM 4230 N N . ALA B 1 146 ? 4.516 -20.594 2.453 1 83.69 146 ALA B N 1
ATOM 4231 C CA . ALA B 1 146 ? 5.879 -21.109 2.32 1 83.69 146 ALA B CA 1
ATOM 4232 C C . ALA B 1 146 ? 6.277 -21.938 3.545 1 83.69 146 ALA B C 1
ATOM 4234 O O . ALA B 1 146 ? 7.328 -21.688 4.145 1 83.69 146 ALA B O 1
ATOM 4235 N N . GLY B 1 147 ? 5.418 -22.859 3.877 1 75.81 147 GLY B N 1
ATOM 4236 C CA . GLY B 1 147 ? 5.699 -23.734 5 1 75.81 147 GLY B CA 1
ATOM 4237 C C . GLY B 1 147 ? 5.094 -23.25 6.305 1 75.81 147 GLY B C 1
ATOM 4238 O O . GLY B 1 147 ? 4.961 -24.031 7.254 1 75.81 147 GLY B O 1
ATOM 4239 N N . ARG B 1 148 ? 4.703 -22.016 6.32 1 82.75 148 ARG B N 1
ATOM 4240 C CA . ARG B 1 148 ? 4.012 -21.453 7.477 1 82.75 148 ARG B CA 1
ATOM 4241 C C . ARG B 1 148 ? 2.502 -21.469 7.277 1 82.75 148 ARG B C 1
ATOM 4243 O O . ARG B 1 148 ? 2.02 -21.688 6.164 1 82.75 148 ARG B O 1
ATOM 4250 N N . PRO B 1 149 ? 1.827 -21.281 8.438 1 88.56 149 PRO B N 1
ATOM 4251 C CA . PRO B 1 149 ? 0.373 -21.219 8.281 1 88.56 149 PRO B CA 1
ATOM 4252 C C . PRO B 1 149 ? -0.073 -20.031 7.426 1 88.56 149 PRO B C 1
ATOM 4254 O O . PRO B 1 149 ? 0.612 -19 7.379 1 88.56 149 PRO B O 1
ATOM 4257 N N . SER B 1 150 ? -1.179 -20.234 6.77 1 95.19 150 SER B N 1
ATOM 4258 C CA . SER B 1 150 ? -1.792 -19.125 6.039 1 95.19 150 SER B CA 1
ATOM 4259 C C . SER B 1 150 ? -2.51 -18.172 6.988 1 95.19 150 SER B C 1
ATOM 4261 O O . SER B 1 150 ? -2.801 -18.531 8.133 1 95.19 150 SER B O 1
ATOM 4263 N N . HIS B 1 151 ? -2.785 -16.922 6.555 1 97.69 151 HIS B N 1
ATOM 4264 C CA . HIS B 1 151 ? -3.527 -15.945 7.352 1 97.69 151 HIS B CA 1
ATOM 4265 C C . HIS B 1 151 ? -4.898 -16.484 7.738 1 97.69 151 HIS B C 1
ATOM 4267 O O . HIS B 1 151 ? -5.734 -16.75 6.871 1 97.69 151 HIS B O 1
ATOM 4273 N N . PRO B 1 152 ? -5.219 -16.609 8.992 1 96.62 152 PRO B N 1
ATOM 4274 C CA . PRO B 1 152 ? -6.371 -17.406 9.43 1 96.62 152 PRO B CA 1
ATOM 4275 C C . PRO B 1 152 ? -7.703 -16.797 8.984 1 96.62 152 PRO B C 1
ATOM 4277 O O . PRO B 1 152 ? -8.562 -17.5 8.453 1 96.62 152 PRO B O 1
ATOM 4280 N N . GLU B 1 153 ? -7.953 -15.492 9.211 1 97.44 153 GLU B N 1
ATOM 4281 C CA . GLU B 1 153 ? -9.227 -14.859 8.875 1 97.44 153 GLU B CA 1
ATOM 4282 C C . GLU B 1 153 ? -9.469 -14.867 7.371 1 97.44 153 GLU B C 1
ATOM 4284 O O . GLU B 1 153 ? -10.594 -15.094 6.918 1 97.44 153 GLU B O 1
ATOM 4289 N N . LEU B 1 154 ? -8.422 -14.609 6.617 1 98.44 154 LEU B N 1
ATOM 4290 C CA . LEU B 1 154 ? -8.555 -14.641 5.164 1 98.44 154 LEU B CA 1
ATOM 4291 C C . LEU B 1 154 ? -8.828 -16.062 4.68 1 98.44 154 LEU B C 1
ATOM 4293 O O . LEU B 1 154 ? -9.578 -16.266 3.723 1 98.44 154 LEU B O 1
ATOM 4297 N N . THR B 1 155 ? -8.172 -17.047 5.324 1 98.19 155 THR B N 1
ATOM 4298 C CA . THR B 1 155 ? -8.406 -18.453 4.988 1 98.19 155 THR B CA 1
ATOM 4299 C C . THR B 1 155 ? -9.875 -18.812 5.199 1 98.19 155 THR B C 1
ATOM 4301 O O . THR B 1 155 ? -10.484 -19.484 4.352 1 98.19 155 THR B O 1
ATOM 4304 N N . GLU B 1 156 ? -10.375 -18.375 6.305 1 97.12 156 GLU B N 1
ATOM 4305 C CA . GLU B 1 156 ? -11.773 -18.641 6.609 1 97.12 156 GLU B CA 1
ATOM 4306 C C . GLU B 1 156 ? -12.703 -17.984 5.598 1 97.12 156 GLU B C 1
ATOM 4308 O O . GLU B 1 156 ? -13.625 -18.609 5.078 1 97.12 156 GLU B O 1
ATOM 4313 N N . LEU B 1 157 ? -12.469 -16.703 5.312 1 97.5 157 LEU B N 1
ATOM 4314 C CA . LEU B 1 157 ? -13.297 -15.93 4.398 1 97.5 157 LEU B CA 1
ATOM 4315 C C . LEU B 1 157 ? -13.266 -16.531 2.998 1 97.5 157 LEU B C 1
ATOM 4317 O O . LEU B 1 157 ? -14.32 -16.766 2.4 1 97.5 157 LEU B O 1
ATOM 4321 N N . ILE B 1 158 ? -12.109 -16.797 2.48 1 98.12 158 ILE B N 1
ATOM 4322 C CA . ILE B 1 158 ? -11.93 -17.328 1.133 1 98.12 158 ILE B CA 1
ATOM 4323 C C . ILE B 1 158 ? -12.453 -18.766 1.064 1 98.12 158 ILE B C 1
ATOM 4325 O O . ILE B 1 158 ? -13.023 -19.172 0.054 1 98.12 158 ILE B O 1
ATOM 4329 N N . GLY B 1 159 ? -12.336 -19.484 2.152 1 97.81 159 GLY B N 1
ATOM 4330 C CA . GLY B 1 159 ? -12.719 -20.891 2.205 1 97.81 159 GLY B CA 1
ATOM 4331 C C . GLY B 1 159 ? -14.219 -21.094 2.176 1 97.81 159 GLY B C 1
ATOM 4332 O O . GLY B 1 159 ? -14.688 -22.219 1.945 1 97.81 159 GLY B O 1
ATOM 4333 N N . GLN B 1 160 ? -14.992 -20.062 2.35 1 97.06 160 GLN B N 1
ATOM 4334 C CA . GLN B 1 160 ? -16.453 -20.172 2.357 1 97.06 160 GLN B CA 1
ATOM 4335 C C . GLN B 1 160 ? -16.969 -20.578 0.986 1 97.06 160 GLN B C 1
ATOM 4337 O O . GLN B 1 160 ? -18.094 -21.078 0.873 1 97.06 160 GLN B O 1
ATOM 4342 N N . GLY B 1 161 ? -16.188 -20.391 -0.017 1 97.88 161 GLY B N 1
ATOM 4343 C CA . GLY B 1 161 ? -16.641 -20.656 -1.373 1 97.88 161 GLY B CA 1
ATOM 4344 C C . GLY B 1 161 ? -16.203 -22.016 -1.896 1 97.88 161 GLY B C 1
ATOM 4345 O O . GLY B 1 161 ? -16.266 -22.266 -3.1 1 97.88 161 GLY B O 1
ATOM 4346 N N . ARG B 1 162 ? -15.773 -22.938 -1.093 1 98.12 162 ARG B N 1
ATOM 4347 C CA . ARG B 1 162 ? -15.172 -24.203 -1.505 1 98.12 162 ARG B CA 1
ATOM 4348 C C . ARG B 1 162 ? -16.109 -24.984 -2.422 1 98.12 162 ARG B C 1
ATOM 4350 O O . ARG B 1 162 ? -15.664 -25.547 -3.432 1 98.12 162 ARG B O 1
ATOM 4357 N N . THR B 1 163 ? -17.375 -24.969 -2.055 1 98.25 163 THR B N 1
ATOM 4358 C CA . THR B 1 163 ? -18.344 -25.688 -2.887 1 98.25 163 THR B CA 1
ATOM 4359 C C . THR B 1 163 ? -18.469 -25.031 -4.258 1 98.25 163 THR B C 1
ATOM 4361 O O . THR B 1 163 ? -18.547 -25.719 -5.277 1 98.25 163 THR B O 1
ATOM 4364 N N . ARG B 1 164 ? -18.453 -23.734 -4.262 1 98.38 164 ARG B N 1
ATOM 4365 C CA . ARG B 1 164 ? -18.516 -22.984 -5.504 1 98.38 164 ARG B CA 1
ATOM 4366 C C . ARG B 1 164 ? -17.266 -23.219 -6.355 1 98.38 164 ARG B C 1
ATOM 4368 O O . ARG B 1 164 ? -17.359 -23.359 -7.574 1 98.38 164 ARG B O 1
ATOM 4375 N N . TYR B 1 165 ? -16.125 -23.266 -5.715 1 98.81 165 TYR B N 1
ATOM 4376 C CA . TYR B 1 165 ? -14.883 -23.5 -6.43 1 98.81 165 TYR B CA 1
ATOM 4377 C C . TYR B 1 165 ? -14.883 -24.875 -7.082 1 98.81 165 TYR B C 1
ATOM 4379 O O . TYR B 1 165 ? -14.492 -25.016 -8.242 1 98.81 165 TYR B O 1
ATOM 4387 N N . ALA B 1 166 ? -15.312 -25.844 -6.293 1 98.69 166 ALA B N 1
ATOM 4388 C CA . ALA B 1 166 ? -15.383 -27.219 -6.797 1 98.69 166 ALA B CA 1
ATOM 4389 C C . ALA B 1 166 ? -16.344 -27.312 -7.977 1 98.69 166 ALA B C 1
ATOM 4391 O O . ALA B 1 166 ? -16.047 -28 -8.961 1 98.69 166 ALA B O 1
ATOM 4392 N N . ALA B 1 167 ? -17.469 -26.688 -7.824 1 98.75 167 ALA B N 1
ATOM 4393 C CA . ALA B 1 167 ? -18.453 -26.688 -8.906 1 98.75 167 ALA B CA 1
ATOM 4394 C C . ALA B 1 167 ? -17.875 -26.047 -10.172 1 98.75 167 ALA B C 1
ATOM 4396 O O . ALA B 1 167 ? -18.125 -26.531 -11.281 1 98.75 167 ALA B O 1
ATOM 4397 N N . PHE B 1 168 ? -17.188 -24.984 -9.969 1 98.75 168 PHE B N 1
ATOM 4398 C CA . PHE B 1 168 ? -16.578 -24.328 -11.109 1 98.75 168 PHE B CA 1
ATOM 4399 C C . PHE B 1 168 ? -15.539 -25.234 -11.766 1 98.75 168 PHE B C 1
ATOM 4401 O O . PHE B 1 168 ? -15.453 -25.312 -12.992 1 98.75 168 PHE B O 1
ATOM 4408 N N . LEU B 1 169 ? -14.742 -25.906 -11 1 98.75 169 LEU B N 1
ATOM 4409 C CA . LEU B 1 169 ? -13.773 -26.875 -11.508 1 98.75 169 LEU B CA 1
ATOM 4410 C C . LEU B 1 169 ? -14.461 -27.953 -12.328 1 98.75 169 LEU B C 1
ATOM 4412 O O . LEU B 1 169 ? -13.938 -28.391 -13.352 1 98.75 169 LEU B O 1
ATOM 4416 N N . ASN B 1 170 ? -15.609 -28.406 -11.844 1 98.75 170 ASN B N 1
ATOM 4417 C CA . ASN B 1 170 ? -16.375 -29.375 -12.625 1 98.75 170 ASN B CA 1
ATOM 4418 C C . ASN B 1 170 ? -16.703 -28.828 -14.016 1 98.75 170 ASN B C 1
ATOM 4420 O O . ASN B 1 170 ? -16.625 -29.562 -15 1 98.75 170 ASN B O 1
ATOM 4424 N N . GLY B 1 171 ? -17.062 -27.594 -13.977 1 98.56 171 GLY B N 1
ATOM 4425 C CA . GLY B 1 171 ? -17.328 -26.953 -15.258 1 98.56 171 GLY B CA 1
ATOM 4426 C C . GLY B 1 171 ? -16.109 -26.922 -16.172 1 98.56 171 GLY B C 1
ATOM 4427 O O . GLY B 1 171 ? -16.234 -27.109 -17.391 1 98.56 171 GLY B O 1
ATOM 4428 N N . LEU B 1 172 ? -14.961 -26.703 -15.656 1 98.62 172 LEU B N 1
ATOM 4429 C CA . LEU B 1 172 ? -13.734 -26.734 -16.438 1 98.62 172 LEU B CA 1
ATOM 4430 C C . LEU B 1 172 ? -13.469 -28.141 -16.969 1 98.62 172 LEU B C 1
ATOM 4432 O O . LEU B 1 172 ? -12.977 -28.312 -18.078 1 98.62 172 LEU B O 1
ATOM 4436 N N . GLY B 1 173 ? -13.719 -29.125 -16.125 1 98.25 173 GLY B N 1
ATOM 4437 C CA . GLY B 1 173 ? -13.547 -30.5 -16.531 1 98.25 173 GLY B CA 1
ATOM 4438 C C . GLY B 1 173 ? -14.352 -30.875 -17.766 1 98.25 173 GLY B C 1
ATOM 4439 O O . GLY B 1 173 ? -13.914 -31.688 -18.578 1 98.25 173 GLY B O 1
ATOM 4440 N N . GLU B 1 174 ? -15.477 -30.266 -17.922 1 98.06 174 GLU B N 1
ATOM 4441 C CA . GLU B 1 174 ? -16.359 -30.531 -19.062 1 98.06 174 GLU B CA 1
ATOM 4442 C C . GLU B 1 174 ? -15.727 -30.062 -20.375 1 98.06 174 GLU B C 1
ATOM 4444 O O . GLU B 1 174 ? -16.078 -30.562 -21.438 1 98.06 174 GLU B O 1
ATOM 4449 N N . ILE B 1 175 ? -14.828 -29.125 -20.297 1 98.06 175 ILE B N 1
ATOM 4450 C CA . ILE B 1 175 ? -14.227 -28.609 -21.516 1 98.06 175 ILE B CA 1
ATOM 4451 C C . ILE B 1 175 ? -12.734 -28.922 -21.531 1 98.06 175 ILE B C 1
ATOM 4453 O O . ILE B 1 175 ? -11.945 -28.188 -22.141 1 98.06 175 ILE B O 1
ATOM 4457 N N . GLN B 1 176 ? -12.289 -29.875 -20.859 1 97.62 176 GLN B N 1
ATOM 4458 C CA . GLN B 1 176 ? -10.891 -30.281 -20.75 1 97.62 176 GLN B CA 1
ATOM 4459 C C . GLN B 1 176 ? -10.266 -30.5 -22.125 1 97.62 176 GLN B C 1
ATOM 4461 O O . GLN B 1 176 ? -9.094 -30.188 -22.328 1 97.62 176 GLN B O 1
ATOM 4466 N N . ARG B 1 177 ? -11 -31.047 -23.078 1 97 177 ARG B N 1
ATOM 4467 C CA . ARG B 1 177 ? -10.492 -31.328 -24.406 1 97 177 ARG B CA 1
ATOM 4468 C C . ARG B 1 177 ? -10.094 -30.047 -25.125 1 97 177 ARG B C 1
ATOM 4470 O O . ARG B 1 177 ? -9.141 -30.047 -25.906 1 97 177 ARG B O 1
ATOM 4477 N N . ASP B 1 178 ? -10.844 -28.984 -24.875 1 97.94 178 ASP B N 1
ATOM 4478 C CA . ASP B 1 178 ? -10.508 -27.688 -25.469 1 97.94 178 ASP B CA 1
ATOM 4479 C C . ASP B 1 178 ? -9.148 -27.203 -24.984 1 97.94 178 ASP B C 1
ATOM 4481 O O . ASP B 1 178 ? -8.414 -26.547 -25.734 1 97.94 178 ASP B O 1
ATOM 4485 N N . PHE B 1 179 ? -8.781 -27.484 -23.734 1 98.12 179 PHE B N 1
ATOM 4486 C CA . PHE B 1 179 ? -7.488 -27.094 -23.172 1 98.12 179 PHE B CA 1
ATOM 4487 C C . PHE B 1 179 ? -6.359 -27.891 -23.797 1 98.12 179 PHE B C 1
ATOM 4489 O O . PHE B 1 179 ? -5.25 -27.391 -23.969 1 98.12 179 PHE B O 1
ATOM 4496 N N . ALA B 1 180 ? -6.652 -29.141 -24.141 1 96.12 180 ALA B N 1
ATOM 4497 C CA . ALA B 1 180 ? -5.66 -30.031 -24.734 1 96.12 180 ALA B CA 1
ATOM 4498 C C . ALA B 1 180 ? -5.219 -29.547 -26.109 1 96.12 180 ALA B C 1
ATOM 4500 O O . ALA B 1 180 ? -4.148 -29.922 -26.594 1 96.12 180 ALA B O 1
ATOM 4501 N N . GLU B 1 181 ? -5.996 -28.688 -26.688 1 96.62 181 GLU B N 1
ATOM 4502 C CA . GLU B 1 181 ? -5.688 -28.141 -28 1 96.62 181 GLU B CA 1
ATOM 4503 C C . GLU B 1 181 ? -4.68 -27 -27.922 1 96.62 181 GLU B C 1
ATOM 4505 O O . GLU B 1 181 ? -4.086 -26.609 -28.922 1 96.62 181 GLU B O 1
ATOM 4510 N N . VAL B 1 182 ? -4.48 -26.391 -26.75 1 97.44 182 VAL B N 1
ATOM 4511 C CA . VAL B 1 182 ? -3.492 -25.328 -26.547 1 97.44 182 VAL B CA 1
ATOM 4512 C C . VAL B 1 182 ? -2.094 -25.938 -26.469 1 97.44 182 VAL B C 1
ATOM 4514 O O . VAL B 1 182 ? -1.857 -26.875 -25.703 1 97.44 182 VAL B O 1
ATOM 4517 N N . PRO B 1 183 ? -1.182 -25.453 -27.266 1 96.44 183 PRO B N 1
ATOM 4518 C CA . PRO B 1 183 ? 0.16 -26.031 -27.25 1 96.44 183 PRO B CA 1
ATOM 4519 C C . PRO B 1 183 ? 0.881 -25.812 -25.922 1 96.44 183 PRO B C 1
ATOM 4521 O O . PRO B 1 183 ? 0.63 -24.812 -25.234 1 96.44 183 PRO B O 1
ATOM 4524 N N . MET B 1 184 ? 1.841 -26.703 -25.562 1 94.62 184 MET B N 1
ATOM 4525 C CA . MET B 1 184 ? 2.635 -26.594 -24.344 1 94.62 184 MET B CA 1
ATOM 4526 C C . MET B 1 184 ? 3.615 -25.422 -24.438 1 94.62 184 MET B C 1
ATOM 4528 O O . MET B 1 184 ? 3.773 -24.656 -23.5 1 94.62 184 MET B O 1
ATOM 4532 N N . GLY B 1 185 ? 4.324 -25.328 -25.562 1 92.94 185 GLY B N 1
ATOM 4533 C CA . GLY B 1 185 ? 5.277 -24.266 -25.812 1 92.94 185 GLY B CA 1
ATOM 4534 C C . GLY B 1 185 ? 4.934 -23.438 -27.047 1 92.94 185 GLY B C 1
ATOM 4535 O O . GLY B 1 185 ? 4.082 -23.828 -27.844 1 92.94 185 GLY B O 1
ATOM 4536 N N . GLY B 1 186 ? 5.559 -22.203 -27.109 1 91.5 186 GLY B N 1
ATOM 4537 C CA . GLY B 1 186 ? 5.316 -21.328 -28.234 1 91.5 186 GLY B CA 1
ATOM 4538 C C . GLY B 1 186 ? 6.141 -20.062 -28.203 1 91.5 186 GLY B C 1
ATOM 4539 O O . GLY B 1 186 ? 7.074 -19.938 -27.406 1 91.5 186 GLY B O 1
ATOM 4540 N N . SER B 1 187 ? 5.727 -19.234 -29.172 1 91.44 187 SER B N 1
ATOM 4541 C CA . SER B 1 187 ? 6.379 -17.938 -29.266 1 91.44 187 SER B CA 1
ATOM 4542 C C . SER B 1 187 ? 5.48 -16.828 -28.734 1 91.44 187 SER B C 1
ATOM 4544 O O . SER B 1 187 ? 4.273 -16.828 -28.984 1 91.44 187 SER B O 1
ATOM 4546 N N . TYR B 1 188 ? 6.07 -15.891 -28.094 1 90.69 188 TYR B N 1
ATOM 4547 C CA . TYR B 1 188 ? 5.316 -14.766 -27.562 1 90.69 188 TYR B CA 1
ATOM 4548 C C . TYR B 1 188 ? 4.793 -13.875 -28.672 1 90.69 188 TYR B C 1
ATOM 4550 O O . TYR B 1 188 ? 3.844 -13.109 -28.484 1 90.69 188 TYR B O 1
ATOM 4558 N N . GLU B 1 189 ? 5.336 -13.969 -29.844 1 90.06 189 GLU B N 1
ATOM 4559 C CA . GLU B 1 189 ? 4.945 -13.148 -31 1 90.06 189 GLU B CA 1
ATOM 4560 C C . GLU B 1 189 ? 3.703 -13.719 -31.672 1 90.06 189 GLU B C 1
ATOM 4562 O O . GLU B 1 189 ? 3.029 -13.016 -32.438 1 90.06 189 GLU B O 1
ATOM 4567 N N . ALA B 1 190 ? 3.475 -14.945 -31.422 1 91.94 190 ALA B N 1
ATOM 4568 C CA . ALA B 1 190 ? 2.303 -15.578 -32.031 1 91.94 190 ALA B CA 1
ATOM 4569 C C . ALA B 1 190 ? 1.015 -15.055 -31.391 1 91.94 190 ALA B C 1
ATOM 4571 O O . ALA B 1 190 ? 1.034 -14.508 -30.281 1 91.94 190 ALA B O 1
ATOM 4572 N N . SER B 1 191 ? -0.089 -15.242 -32.062 1 93.31 191 SER B N 1
ATOM 4573 C CA . SER B 1 191 ? -1.386 -14.781 -31.578 1 93.31 191 SER B CA 1
ATOM 4574 C C . SER B 1 191 ? -2.047 -15.82 -30.672 1 93.31 191 SER B C 1
ATOM 4576 O O . SER B 1 191 ? -3.02 -15.516 -29.984 1 93.31 191 SER B O 1
ATOM 4578 N N . THR B 1 192 ? -1.456 -16.953 -30.641 1 94.38 192 THR B N 1
ATOM 4579 C CA . THR B 1 192 ? -2.031 -18.047 -29.875 1 94.38 192 THR B CA 1
ATOM 4580 C C . THR B 1 192 ? -1.335 -18.188 -28.516 1 94.38 192 THR B C 1
ATOM 4582 O O . THR B 1 192 ? -0.116 -18.031 -28.422 1 94.38 192 THR B O 1
ATOM 4585 N N . PRO B 1 193 ? -2.125 -18.516 -27.484 1 96.75 193 PRO B N 1
ATOM 4586 C CA . PRO B 1 193 ? -1.493 -18.75 -26.188 1 96.75 193 PRO B CA 1
ATOM 4587 C C . PRO B 1 193 ? -0.829 -20.125 -26.094 1 96.75 193 PRO B C 1
ATOM 4589 O O . PRO B 1 193 ? -1.028 -20.969 -26.953 1 96.75 193 PRO B O 1
ATOM 4592 N N . PHE B 1 194 ? -0.002 -20.359 -25.078 1 96.25 194 PHE B N 1
ATOM 4593 C CA . PHE B 1 194 ? 0.631 -21.641 -24.781 1 96.25 194 PHE B CA 1
ATOM 4594 C C . PHE B 1 194 ? 0.856 -21.797 -23.281 1 96.25 194 PHE B C 1
ATOM 4596 O O . PHE B 1 194 ? 0.939 -20.797 -22.562 1 96.25 194 PHE B O 1
ATOM 4603 N N . TRP B 1 195 ? 0.921 -23.016 -22.781 1 96.38 195 TRP B N 1
ATOM 4604 C CA . TRP B 1 195 ? 0.829 -23.297 -21.359 1 96.38 195 TRP B CA 1
ATOM 4605 C C . TRP B 1 195 ? 2.129 -22.938 -20.656 1 96.38 195 TRP B C 1
ATOM 4607 O O . TRP B 1 195 ? 2.109 -22.359 -19.562 1 96.38 195 TRP B O 1
ATOM 4617 N N . LEU B 1 196 ? 3.287 -23.312 -21.125 1 93.19 196 LEU B N 1
ATOM 4618 C CA . LEU B 1 196 ? 4.566 -23.078 -20.453 1 93.19 196 LEU B CA 1
ATOM 4619 C C . LEU B 1 196 ? 5.117 -21.703 -20.797 1 93.19 196 LEU B C 1
ATOM 4621 O O . LEU B 1 196 ? 6.164 -21.578 -21.438 1 93.19 196 LEU B O 1
ATOM 4625 N N . ASN B 1 197 ? 4.406 -20.688 -20.391 1 91.19 197 ASN B N 1
ATOM 4626 C CA . ASN B 1 197 ? 4.848 -19.297 -20.5 1 91.19 197 ASN B CA 1
ATOM 4627 C C . ASN B 1 197 ? 5.254 -18.719 -19.156 1 91.19 197 ASN B C 1
ATOM 4629 O O . ASN B 1 197 ? 4.988 -19.328 -18.109 1 91.19 197 ASN B O 1
ATOM 4633 N N . SER B 1 198 ? 5.875 -17.609 -19.062 1 88.44 198 SER B N 1
ATOM 4634 C CA . SER B 1 198 ? 6.461 -17.078 -17.844 1 88.44 198 SER B CA 1
ATOM 4635 C C . SER B 1 198 ? 5.535 -16.062 -17.172 1 88.44 198 SER B C 1
ATOM 4637 O O . SER B 1 198 ? 5.887 -15.469 -16.156 1 88.44 198 SER B O 1
ATOM 4639 N N . TRP B 1 199 ? 4.277 -15.906 -17.672 1 89.62 199 TRP B N 1
ATOM 4640 C CA . TRP B 1 199 ? 3.535 -14.734 -17.219 1 89.62 199 TRP B CA 1
ATOM 4641 C C . TRP B 1 199 ? 2.162 -15.125 -16.688 1 89.62 199 TRP B C 1
ATOM 4643 O O . TRP B 1 199 ? 1.629 -14.477 -15.789 1 89.62 199 TRP B O 1
ATOM 4653 N N . TYR B 1 200 ? 1.623 -16.109 -17.328 1 95.06 200 TYR B N 1
ATOM 4654 C CA . TYR B 1 200 ? 0.246 -16.453 -17 1 95.06 200 TYR B CA 1
ATOM 4655 C C . TYR B 1 200 ? 0.103 -17.969 -16.781 1 95.06 200 TYR B C 1
ATOM 4657 O O . TYR B 1 200 ? 0.022 -18.734 -17.75 1 95.06 200 TYR B O 1
ATOM 4665 N N . PRO B 1 201 ? -0.012 -18.422 -15.516 1 95.88 201 PRO B N 1
ATOM 4666 C CA . PRO B 1 201 ? -0.001 -19.844 -15.156 1 95.88 201 PRO B CA 1
ATOM 4667 C C . PRO B 1 201 ? -1.15 -20.625 -15.797 1 95.88 201 PRO B C 1
ATOM 4669 O O . PRO B 1 201 ? -2.164 -20.031 -16.172 1 95.88 201 PRO B O 1
ATOM 4672 N N . ALA B 1 202 ? -0.977 -21.875 -15.898 1 96.44 202 ALA B N 1
ATOM 4673 C CA . ALA B 1 202 ? -1.89 -22.734 -16.641 1 96.44 202 ALA B CA 1
ATOM 4674 C C . ALA B 1 202 ? -3.299 -22.672 -16.062 1 96.44 202 ALA B C 1
ATOM 4676 O O . ALA B 1 202 ? -4.273 -22.5 -16.797 1 96.44 202 ALA B O 1
ATOM 4677 N N . LEU B 1 203 ? -3.395 -22.844 -14.734 1 97.69 203 LEU B N 1
ATOM 4678 C CA . LEU B 1 203 ? -4.719 -22.797 -14.117 1 97.69 203 LEU B CA 1
ATOM 4679 C C . LEU B 1 203 ? -5.398 -21.453 -14.367 1 97.69 203 LEU B C 1
ATOM 4681 O O . LEU B 1 203 ? -6.621 -21.406 -14.539 1 97.69 203 LEU B O 1
ATOM 4685 N N . ASP B 1 204 ? -4.66 -20.391 -14.375 1 98.56 204 ASP B N 1
ATOM 4686 C CA . ASP B 1 204 ? -5.211 -19.062 -14.633 1 98.56 204 ASP B CA 1
ATOM 4687 C C . ASP B 1 204 ? -5.82 -18.984 -16.031 1 98.56 204 ASP B C 1
ATOM 4689 O O . ASP B 1 204 ? -6.902 -18.422 -16.219 1 98.56 204 ASP B O 1
ATOM 4693 N N . GLY B 1 205 ? -5.094 -19.547 -17.016 1 98.5 205 GLY B N 1
ATOM 4694 C CA . GLY B 1 205 ? -5.625 -19.594 -18.359 1 98.5 205 GLY B CA 1
ATOM 4695 C C . GLY B 1 205 ? -6.906 -20.391 -18.484 1 98.5 205 GLY B C 1
ATOM 4696 O O . GLY B 1 205 ? -7.836 -19.984 -19.188 1 98.5 205 GLY B O 1
ATOM 4697 N N . MET B 1 206 ? -6.934 -21.5 -17.812 1 98.69 206 MET B N 1
ATOM 4698 C CA . MET B 1 206 ? -8.109 -22.359 -17.844 1 98.69 206 MET B CA 1
ATOM 4699 C C . MET B 1 206 ? -9.312 -21.672 -17.203 1 98.69 206 MET B C 1
ATOM 4701 O O . MET B 1 206 ? -10.414 -21.703 -17.734 1 98.69 206 MET B O 1
ATOM 4705 N N . VAL B 1 207 ? -9.055 -21.016 -16.078 1 98.81 207 VAL B N 1
ATOM 4706 C CA . VAL B 1 207 ? -10.133 -20.344 -15.352 1 98.81 207 VAL B CA 1
ATOM 4707 C C . VAL B 1 207 ? -10.641 -19.156 -16.172 1 98.81 207 VAL B C 1
ATOM 4709 O O . VAL B 1 207 ? -11.852 -18.922 -16.25 1 98.81 207 VAL B O 1
ATOM 4712 N N . LEU B 1 208 ? -9.719 -18.375 -16.734 1 98.88 208 LEU B N 1
ATOM 4713 C CA . LEU B 1 208 ? -10.125 -17.281 -17.594 1 98.88 208 LEU B CA 1
ATOM 4714 C C . LEU B 1 208 ? -11.031 -17.766 -18.719 1 98.88 208 LEU B C 1
ATOM 4716 O O . LEU B 1 208 ? -12.086 -17.172 -18.969 1 98.88 208 LEU B O 1
ATOM 4720 N N . THR B 1 209 ? -10.648 -18.828 -19.375 1 98.81 209 THR B N 1
ATOM 4721 C CA . THR B 1 209 ? -11.445 -19.422 -20.438 1 98.81 209 THR B CA 1
ATOM 4722 C C . THR B 1 209 ? -12.82 -19.844 -19.922 1 98.81 209 THR B C 1
ATOM 4724 O O . THR B 1 209 ? -13.844 -19.547 -20.547 1 98.81 209 THR B O 1
ATOM 4727 N N . GLY B 1 210 ? -12.82 -20.516 -18.766 1 98.81 210 GLY B N 1
ATOM 4728 C CA . GLY B 1 210 ? -14.07 -20.938 -18.141 1 98.81 210 GLY B CA 1
ATOM 4729 C C . GLY B 1 210 ? -14.969 -19.766 -17.766 1 98.81 210 GLY B C 1
ATOM 4730 O O . GLY B 1 210 ? -16.188 -19.844 -17.906 1 98.81 210 GLY B O 1
ATOM 4731 N N . MET B 1 211 ? -14.453 -18.688 -17.25 1 98.88 211 MET B N 1
ATOM 4732 C CA . MET B 1 211 ? -15.211 -17.5 -16.859 1 98.88 211 MET B CA 1
ATOM 4733 C C . MET B 1 211 ? -15.891 -16.875 -18.062 1 98.88 211 MET B C 1
ATOM 4735 O O . MET B 1 211 ? -17.062 -16.484 -18 1 98.88 211 MET B O 1
ATOM 4739 N N . LEU B 1 212 ? -15.133 -16.734 -19.156 1 98.88 212 LEU B N 1
ATOM 4740 C CA . LEU B 1 212 ? -15.695 -16.172 -20.375 1 98.88 212 LEU B CA 1
ATOM 4741 C C . LEU B 1 212 ? -16.797 -17.062 -20.922 1 98.88 212 LEU B C 1
ATOM 4743 O O . LEU B 1 212 ? -17.859 -16.562 -21.312 1 98.88 212 LEU B O 1
ATOM 4747 N N . ARG B 1 213 ? -16.609 -18.328 -20.953 1 98.62 213 ARG B N 1
ATOM 4748 C CA . ARG B 1 213 ? -17.594 -19.266 -21.453 1 98.62 213 ARG B CA 1
ATOM 4749 C C . ARG B 1 213 ? -18.859 -19.234 -20.609 1 98.62 213 ARG B C 1
ATOM 4751 O O . ARG B 1 213 ? -19.969 -19.188 -21.141 1 98.62 213 ARG B O 1
ATOM 4758 N N . ALA B 1 214 ? -18.703 -19.25 -19.297 1 98.25 214 ALA B N 1
ATOM 4759 C CA . ALA B 1 214 ? -19.828 -19.391 -18.359 1 98.25 214 ALA B CA 1
ATOM 4760 C C . ALA B 1 214 ? -20.656 -18.125 -18.312 1 98.25 214 ALA B C 1
ATOM 4762 O O . ALA B 1 214 ? -21.875 -18.172 -18.172 1 98.25 214 ALA B O 1
ATOM 4763 N N . HIS B 1 215 ? -20 -16.938 -18.469 1 98.38 215 HIS B N 1
ATOM 4764 C CA . HIS B 1 215 ? -20.719 -15.688 -18.219 1 98.38 215 HIS B CA 1
ATOM 4765 C C . HIS B 1 215 ? -20.984 -14.93 -19.516 1 98.38 215 HIS B C 1
ATOM 4767 O O . HIS B 1 215 ? -21.859 -14.047 -19.562 1 98.38 215 HIS B O 1
ATOM 4773 N N . ALA B 1 216 ? -20.234 -15.234 -20.547 1 98.62 216 ALA B N 1
ATOM 4774 C CA . ALA B 1 216 ? -20.422 -14.602 -21.844 1 98.62 216 ALA B CA 1
ATOM 4775 C C . ALA B 1 216 ? -20.609 -13.094 -21.703 1 98.62 216 ALA B C 1
ATOM 4777 O O . ALA B 1 216 ? -21.594 -12.539 -22.172 1 98.62 216 ALA B O 1
ATOM 4778 N N . PRO B 1 217 ? -19.625 -12.438 -21.094 1 98.81 217 PRO B N 1
ATOM 4779 C CA . PRO B 1 217 ? -19.781 -10.992 -20.875 1 98.81 217 PRO B CA 1
ATOM 4780 C C . PRO B 1 217 ? -19.906 -10.211 -22.172 1 98.81 217 PRO B C 1
ATOM 4782 O O . PRO B 1 217 ? -19.281 -10.555 -23.172 1 98.81 217 PRO B O 1
ATOM 4785 N N . LYS B 1 218 ? -20.719 -9.141 -22.125 1 98.69 218 LYS B N 1
ATOM 4786 C CA . LYS B 1 218 ? -20.766 -8.234 -23.266 1 98.69 218 LYS B CA 1
ATOM 4787 C C . LYS B 1 218 ? -19.453 -7.453 -23.406 1 98.69 218 LYS B C 1
ATOM 4789 O O . LYS B 1 218 ? -18.969 -7.242 -24.516 1 98.69 218 LYS B O 1
ATOM 4794 N N . ARG B 1 219 ? -18.938 -7.051 -22.344 1 98.56 219 ARG B N 1
ATOM 4795 C CA . ARG B 1 219 ? -17.688 -6.281 -22.328 1 98.56 219 ARG B CA 1
ATOM 4796 C C . ARG B 1 219 ? -16.641 -6.961 -21.453 1 98.56 219 ARG B C 1
ATOM 4798 O O . ARG B 1 219 ? -16.953 -7.406 -20.344 1 98.56 219 ARG B O 1
ATOM 4805 N N . PHE B 1 220 ? -15.492 -7.086 -21.969 1 98.81 220 PHE B N 1
ATOM 4806 C CA . PHE B 1 220 ? -14.281 -7.48 -21.266 1 98.81 220 PHE B CA 1
ATOM 4807 C C . PHE B 1 220 ? -13.234 -6.375 -21.328 1 98.81 220 PHE B C 1
ATOM 4809 O O . PHE B 1 220 ? -12.625 -6.145 -22.375 1 98.81 220 PHE B O 1
ATOM 4816 N N . ILE B 1 221 ? -13.039 -5.656 -20.219 1 98.75 221 ILE B N 1
ATOM 4817 C CA . ILE B 1 221 ? -12.031 -4.602 -20.156 1 98.75 221 ILE B CA 1
ATOM 4818 C C . ILE B 1 221 ? -10.812 -5.105 -19.391 1 98.75 221 ILE B C 1
ATOM 4820 O O . ILE B 1 221 ? -10.906 -5.469 -18.219 1 98.75 221 ILE B O 1
ATOM 4824 N N . GLU B 1 222 ? -9.719 -5.117 -20.062 1 98.31 222 GLU B N 1
ATOM 4825 C CA . GLU B 1 222 ? -8.477 -5.656 -19.516 1 98.31 222 GLU B CA 1
ATOM 4826 C C . GLU B 1 222 ? -7.441 -4.559 -19.297 1 98.31 222 GLU B C 1
ATOM 4828 O O . GLU B 1 222 ? -7.043 -3.883 -20.25 1 98.31 222 GLU B O 1
ATOM 4833 N N . ILE B 1 223 ? -7.043 -4.395 -18.047 1 98.12 223 ILE B N 1
ATOM 4834 C CA . ILE B 1 223 ? -5.914 -3.533 -17.703 1 98.12 223 ILE B CA 1
ATOM 4835 C C . ILE B 1 223 ? -4.641 -4.371 -17.594 1 98.12 223 ILE B C 1
ATOM 4837 O O . ILE B 1 223 ? -4.5 -5.176 -16.672 1 98.12 223 ILE B O 1
ATOM 4841 N N . GLY B 1 224 ? -3.666 -4.168 -18.344 1 95.25 224 GLY B N 1
ATOM 4842 C CA . GLY B 1 224 ? -2.562 -5.098 -18.531 1 95.25 224 GLY B CA 1
ATOM 4843 C C . GLY B 1 224 ? -2.855 -6.172 -19.562 1 95.25 224 GLY B C 1
ATOM 4844 O O . GLY B 1 224 ? -3.857 -6.883 -19.469 1 95.25 224 GLY B O 1
ATOM 4845 N N . SER B 1 225 ? -1.926 -6.23 -20.578 1 93.69 225 SER B N 1
ATOM 4846 C CA . SER B 1 225 ? -2.227 -7.125 -21.688 1 93.69 225 SER B CA 1
ATOM 4847 C C . SER B 1 225 ? -1.008 -7.953 -22.078 1 93.69 225 SER B C 1
ATOM 4849 O O . SER B 1 225 ? 0.129 -7.488 -21.969 1 93.69 225 SER B O 1
ATOM 4851 N N . GLY B 1 226 ? -1.263 -9.141 -22.531 1 95.06 226 GLY B N 1
ATOM 4852 C CA . GLY B 1 226 ? -0.24 -10.086 -22.938 1 95.06 226 GLY B CA 1
ATOM 4853 C C . GLY B 1 226 ? -0.782 -11.484 -23.172 1 95.06 226 GLY B C 1
ATOM 4854 O O . GLY B 1 226 ? -1.65 -11.68 -24.031 1 95.06 226 GLY B O 1
ATOM 4855 N N . MET B 1 227 ? -0.302 -12.406 -22.438 1 96.06 227 MET B N 1
ATOM 4856 C CA . MET B 1 227 ? -0.717 -13.797 -22.594 1 96.06 227 MET B CA 1
ATOM 4857 C C . MET B 1 227 ? -2.189 -13.969 -22.234 1 96.06 227 MET B C 1
ATOM 4859 O O . MET B 1 227 ? -2.904 -14.734 -22.875 1 96.06 227 MET B O 1
ATOM 4863 N N . SER B 1 228 ? -2.66 -13.211 -21.234 1 97.56 228 SER B N 1
ATOM 4864 C CA . SER B 1 228 ? -4.066 -13.273 -20.844 1 97.56 228 SER B CA 1
ATOM 4865 C C . SER B 1 228 ? -4.977 -12.844 -21.984 1 97.56 228 SER B C 1
ATOM 4867 O O . SER B 1 228 ? -6.051 -13.406 -22.172 1 97.56 228 SER B O 1
ATOM 4869 N N . THR B 1 229 ? -4.547 -11.883 -22.75 1 97.94 229 THR B N 1
ATOM 4870 C CA . THR B 1 229 ? -5.316 -11.414 -23.891 1 97.94 229 THR B CA 1
ATOM 4871 C C . THR B 1 229 ? -5.496 -12.531 -24.906 1 97.94 229 THR B C 1
ATOM 4873 O O . THR B 1 229 ? -6.574 -12.68 -25.484 1 97.94 229 THR B O 1
ATOM 4876 N N . LYS B 1 230 ? -4.438 -13.266 -25.156 1 97.94 230 LYS B N 1
ATOM 4877 C CA . LYS B 1 230 ? -4.48 -14.375 -26.109 1 97.94 230 LYS B CA 1
ATOM 4878 C C . LYS B 1 230 ? -5.457 -15.453 -25.656 1 97.94 230 LYS B C 1
ATOM 4880 O O . LYS B 1 230 ? -6.219 -15.984 -26.469 1 97.94 230 LYS B O 1
ATOM 4885 N N . PHE B 1 231 ? -5.445 -15.758 -24.359 1 98.38 231 PHE B N 1
ATOM 4886 C CA . PHE B 1 231 ? -6.391 -16.734 -23.828 1 98.38 231 PHE B CA 1
ATOM 4887 C C . PHE B 1 231 ? -7.824 -16.219 -23.969 1 98.38 231 PHE B C 1
ATOM 4889 O O . PHE B 1 231 ? -8.727 -16.984 -24.312 1 98.38 231 PHE B O 1
ATOM 4896 N N . ALA B 1 232 ? -8.062 -14.93 -23.688 1 98.75 232 ALA B N 1
ATOM 4897 C CA . ALA B 1 232 ? -9.398 -14.344 -23.797 1 98.75 232 ALA B CA 1
ATOM 4898 C C . ALA B 1 232 ? -9.922 -14.398 -25.219 1 98.75 232 ALA B C 1
ATOM 4900 O O . ALA B 1 232 ? -11.055 -14.805 -25.469 1 98.75 232 ALA B O 1
ATOM 4901 N N . ARG B 1 233 ? -9.078 -14 -26.141 1 98.5 233 ARG B N 1
ATOM 4902 C CA . ARG B 1 233 ? -9.484 -14.008 -27.547 1 98.5 233 ARG B CA 1
ATOM 4903 C C . ARG B 1 233 ? -9.781 -15.43 -28.016 1 98.5 233 ARG B C 1
ATOM 4905 O O . ARG B 1 233 ? -10.758 -15.656 -28.734 1 98.5 233 ARG B O 1
ATOM 4912 N N . ARG B 1 234 ? -8.914 -16.359 -27.656 1 98.31 234 ARG B N 1
ATOM 4913 C CA . ARG B 1 234 ? -9.156 -17.75 -28.016 1 98.31 234 ARG B CA 1
ATOM 4914 C C . ARG B 1 234 ? -10.508 -18.219 -27.516 1 98.31 234 ARG B C 1
ATOM 4916 O O . ARG B 1 234 ? -11.234 -18.922 -28.219 1 98.31 234 ARG B O 1
ATOM 4923 N N . ALA B 1 235 ? -10.844 -17.859 -26.266 1 98.75 235 ALA B N 1
ATOM 4924 C CA . ALA B 1 235 ? -12.125 -18.266 -25.688 1 98.75 235 ALA B CA 1
ATOM 4925 C C . ALA B 1 235 ? -13.289 -17.672 -26.469 1 98.75 235 ALA B C 1
ATOM 4927 O O . ALA B 1 235 ? -14.258 -18.359 -26.781 1 98.75 235 ALA B O 1
ATOM 4928 N N . VAL B 1 236 ? -13.219 -16.375 -26.797 1 98.69 236 VAL B N 1
ATOM 4929 C CA . VAL B 1 236 ? -14.258 -15.688 -27.547 1 98.69 236 VAL B CA 1
ATOM 4930 C C . VAL B 1 236 ? -14.484 -16.391 -28.891 1 98.69 236 VAL B C 1
ATOM 4932 O O . VAL B 1 236 ? -15.625 -16.609 -29.297 1 98.69 236 VAL B O 1
ATOM 4935 N N . GLN B 1 237 ? -13.438 -16.75 -29.531 1 98.12 237 GLN B N 1
ATOM 4936 C CA . GLN B 1 237 ? -13.508 -17.391 -30.844 1 98.12 237 GLN B CA 1
ATOM 4937 C C . GLN B 1 237 ? -14.016 -18.828 -30.734 1 98.12 237 GLN B C 1
ATOM 4939 O O . GLN B 1 237 ? -14.891 -19.234 -31.5 1 98.12 237 GLN B O 1
ATOM 4944 N N . THR B 1 238 ? -13.492 -19.547 -29.828 1 98.31 238 THR B N 1
ATOM 4945 C CA . THR B 1 238 ? -13.812 -20.969 -29.656 1 98.31 238 THR B CA 1
ATOM 4946 C C . THR B 1 238 ? -15.289 -21.156 -29.344 1 98.31 238 THR B C 1
ATOM 4948 O O . THR B 1 238 ? -15.922 -22.078 -29.859 1 98.31 238 THR B O 1
ATOM 4951 N N . TYR B 1 239 ? -15.789 -20.25 -28.578 1 98.38 239 TYR B N 1
ATOM 4952 C CA . TYR B 1 239 ? -17.156 -20.469 -28.125 1 98.38 239 TYR B CA 1
ATOM 4953 C C . TYR B 1 239 ? -18.125 -19.516 -28.812 1 98.38 239 TYR B C 1
ATOM 4955 O O . TYR B 1 239 ? -19.297 -19.438 -28.453 1 98.38 239 TYR B O 1
ATOM 4963 N N . GLY B 1 240 ? -17.688 -18.75 -29.75 1 98.44 240 GLY B N 1
ATOM 4964 C CA . GLY B 1 240 ? -18.531 -17.859 -30.531 1 98.44 240 GLY B CA 1
ATOM 4965 C C . GLY B 1 240 ? -19.219 -16.797 -29.688 1 98.44 240 GLY B C 1
ATOM 4966 O O . GLY B 1 240 ? -20.406 -16.547 -29.828 1 98.44 240 GLY B O 1
ATOM 4967 N N . LEU B 1 241 ? -18.469 -16.203 -28.781 1 98.56 241 LEU B N 1
ATOM 4968 C CA . LEU B 1 241 ? -19.031 -15.195 -27.875 1 98.56 241 LEU B CA 1
ATOM 4969 C C . LEU B 1 241 ? -19.109 -13.836 -28.578 1 98.56 241 LEU B C 1
ATOM 4971 O O . LEU B 1 241 ? -18.281 -13.531 -29.438 1 98.56 241 LEU B O 1
ATOM 4975 N N . ALA B 1 242 ? -20.047 -13.047 -28.141 1 98.31 242 ALA B N 1
ATOM 4976 C CA . ALA B 1 242 ? -20.219 -11.688 -28.672 1 98.31 242 ALA B CA 1
ATOM 4977 C C . ALA B 1 242 ? -19.391 -10.688 -27.859 1 98.31 242 ALA B C 1
ATOM 4979 O O . ALA B 1 242 ? -19.516 -9.477 -28.062 1 98.31 242 ALA B O 1
ATOM 4980 N N . THR B 1 243 ? -18.531 -11.148 -27.047 1 98.75 243 THR B N 1
ATOM 4981 C CA . THR B 1 243 ? -17.766 -10.336 -26.094 1 98.75 243 THR B CA 1
ATOM 4982 C C . THR B 1 243 ? -16.828 -9.375 -26.828 1 98.75 243 THR B C 1
ATOM 4984 O O . THR B 1 243 ? -16.094 -9.781 -27.719 1 98.75 243 THR B O 1
ATOM 4987 N N . THR B 1 244 ? -16.891 -8.102 -26.453 1 98.56 244 THR B N 1
ATOM 4988 C CA . THR B 1 244 ? -15.922 -7.121 -26.922 1 98.56 244 THR B CA 1
ATOM 4989 C C . THR B 1 244 ? -14.734 -7.035 -25.969 1 98.56 244 THR B C 1
ATOM 4991 O O . THR B 1 244 ? -14.914 -6.844 -24.766 1 98.56 244 THR B O 1
ATOM 4994 N N . LEU B 1 245 ? -13.508 -7.152 -26.531 1 98.5 245 LEU B N 1
ATOM 4995 C CA . LEU B 1 245 ? -12.289 -7.082 -25.734 1 98.5 245 LEU B CA 1
ATOM 4996 C C . LEU B 1 245 ? -11.648 -5.703 -25.844 1 98.5 245 LEU B C 1
ATOM 4998 O O . LEU B 1 245 ? -11.25 -5.281 -26.938 1 98.5 245 LEU B O 1
ATOM 5002 N N . MET B 1 246 ? -11.586 -5 -24.75 1 98.12 246 MET B N 1
ATOM 5003 C CA . MET B 1 246 ? -10.867 -3.73 -24.672 1 98.12 246 MET B CA 1
ATOM 5004 C C . MET B 1 246 ? -9.586 -3.883 -23.859 1 98.12 246 MET B C 1
ATOM 5006 O O . MET B 1 246 ? -9.602 -4.426 -22.766 1 98.12 246 MET B O 1
ATOM 5010 N N . SER B 1 247 ? -8.453 -3.402 -24.438 1 97.5 247 SER B N 1
ATOM 5011 C CA . SER B 1 247 ? -7.16 -3.494 -23.781 1 97.5 247 SER B CA 1
ATOM 5012 C C . SER B 1 247 ? -6.637 -2.113 -23.391 1 97.5 247 SER B C 1
ATOM 5014 O O . SER B 1 247 ? -6.504 -1.233 -24.25 1 97.5 247 SER B O 1
ATOM 5016 N N . ILE B 1 248 ? -6.402 -1.909 -22.125 1 97.38 248 ILE B N 1
ATOM 5017 C CA . ILE B 1 248 ? -5.766 -0.708 -21.594 1 97.38 248 ILE B CA 1
ATOM 5018 C C . ILE B 1 248 ? -4.363 -1.045 -21.094 1 97.38 248 ILE B C 1
ATOM 5020 O O . ILE B 1 248 ? -4.203 -1.775 -20.125 1 97.38 248 ILE B O 1
ATOM 5024 N N . ASP B 1 249 ? -3.293 -0.527 -21.688 1 94.75 249 ASP B N 1
ATOM 5025 C CA . ASP B 1 249 ? -1.888 -0.788 -21.391 1 94.75 249 ASP B CA 1
ATOM 5026 C C . ASP B 1 249 ? -0.982 0.23 -22.078 1 94.75 249 ASP B C 1
ATOM 5028 O O . ASP B 1 249 ? -1.044 0.395 -23.297 1 94.75 249 ASP B O 1
ATOM 5032 N N . PRO B 1 250 ? -0.15 0.882 -21.281 1 91.31 250 PRO B N 1
ATOM 5033 C CA . PRO B 1 250 ? 0.722 1.841 -21.953 1 91.31 250 PRO B CA 1
ATOM 5034 C C . PRO B 1 250 ? 1.713 1.166 -22.906 1 91.31 250 PRO B C 1
ATOM 5036 O O . PRO B 1 250 ? 2.078 1.74 -23.938 1 91.31 250 PRO B O 1
ATOM 5039 N N . GLU B 1 251 ? 2.209 0.002 -22.547 1 88.38 251 GLU B N 1
ATOM 5040 C CA . GLU B 1 251 ? 3.182 -0.758 -23.328 1 88.38 251 GLU B CA 1
ATOM 5041 C C . GLU B 1 251 ? 2.986 -2.26 -23.141 1 88.38 251 GLU B C 1
ATOM 5043 O O . GLU B 1 251 ? 3.717 -2.896 -22.375 1 88.38 251 GLU B O 1
ATOM 5048 N N . PRO B 1 252 ? 2.135 -2.791 -23.953 1 83.69 252 PRO B N 1
ATOM 5049 C CA . PRO B 1 252 ? 1.892 -4.223 -23.766 1 83.69 252 PRO B CA 1
ATOM 5050 C C . PRO B 1 252 ? 3.125 -5.074 -24.062 1 83.69 252 PRO B C 1
ATOM 5052 O O . PRO B 1 252 ? 3.969 -4.684 -24.875 1 83.69 252 PRO B O 1
ATOM 5055 N N . ARG B 1 253 ? 3.316 -6.105 -23.438 1 75.94 253 ARG B N 1
ATOM 5056 C CA . ARG B 1 253 ? 4.484 -6.977 -23.5 1 75.94 253 ARG B CA 1
ATOM 5057 C C . ARG B 1 253 ? 4.547 -7.711 -24.828 1 75.94 253 ARG B C 1
ATOM 5059 O O . ARG B 1 253 ? 5.625 -8.094 -25.297 1 75.94 253 ARG B O 1
ATOM 5066 N N . ASN B 1 254 ? 3.395 -7.988 -25.297 1 76.94 254 ASN B N 1
ATOM 5067 C CA . ASN B 1 254 ? 3.27 -8.656 -26.594 1 76.94 254 ASN B CA 1
ATOM 5068 C C . ASN B 1 254 ? 2.402 -7.859 -27.562 1 76.94 254 ASN B C 1
ATOM 5070 O O . ASN B 1 254 ? 1.661 -6.969 -27.141 1 76.94 254 ASN B O 1
ATOM 5074 N N . SER B 1 255 ? 2.686 -8.148 -28.797 1 81.38 255 SER B N 1
ATOM 5075 C CA . SER B 1 255 ? 1.82 -7.484 -29.766 1 81.38 255 SER B CA 1
ATOM 5076 C C . SER B 1 255 ? 0.426 -8.102 -29.781 1 81.38 255 SER B C 1
ATOM 5078 O O . SER B 1 255 ? 0.219 -9.172 -30.344 1 81.38 255 SER B O 1
ATOM 5080 N N . VAL B 1 256 ? -0.529 -7.465 -29.047 1 91.69 256 VAL B N 1
ATOM 5081 C CA . VAL B 1 256 ? -1.854 -8.055 -28.906 1 91.69 256 VAL B CA 1
ATOM 5082 C C . VAL B 1 256 ? -2.91 -7.109 -29.469 1 91.69 256 VAL B C 1
ATOM 5084 O O . VAL B 1 256 ? -4.109 -7.34 -29.312 1 91.69 256 VAL B O 1
ATOM 5087 N N . ASP B 1 257 ? -2.525 -6.113 -30.188 1 93 257 ASP B N 1
ATOM 5088 C CA . ASP B 1 257 ? -3.469 -5.113 -30.688 1 93 257 ASP B CA 1
ATOM 5089 C C . ASP B 1 257 ? -4.492 -5.738 -31.625 1 93 257 ASP B C 1
ATOM 5091 O O . ASP B 1 257 ? -5.684 -5.434 -31.547 1 93 257 ASP B O 1
ATOM 5095 N N . LYS B 1 258 ? -4.039 -6.609 -32.406 1 93.94 258 LYS B N 1
ATOM 5096 C CA . LYS B 1 258 ? -4.898 -7.219 -33.438 1 93.94 258 LYS B CA 1
ATOM 5097 C C . LYS B 1 258 ? -5.918 -8.156 -32.781 1 93.94 258 LYS B C 1
ATOM 5099 O O . LYS B 1 258 ? -6.91 -8.523 -33.438 1 93.94 258 LYS B O 1
ATOM 5104 N N . LEU B 1 259 ? -5.664 -8.523 -31.547 1 96.5 259 LEU B N 1
ATOM 5105 C CA . LEU B 1 259 ? -6.547 -9.461 -30.859 1 96.5 259 LEU B CA 1
ATOM 5106 C C . LEU B 1 259 ? -7.652 -8.727 -30.125 1 96.5 259 LEU B C 1
ATOM 5108 O O . LEU B 1 259 ? -8.602 -9.344 -29.641 1 96.5 259 LEU B O 1
ATOM 5112 N N . CYS B 1 260 ? -7.582 -7.422 -30.062 1 97.25 260 CYS B N 1
ATOM 5113 C CA . CYS B 1 260 ? -8.516 -6.609 -29.281 1 97.25 260 CYS B CA 1
ATOM 5114 C C . CYS B 1 260 ? -9.445 -5.824 -30.203 1 97.25 260 CYS B C 1
ATOM 5116 O O . CYS B 1 260 ? -9.086 -5.5 -31.328 1 97.25 260 CYS B O 1
ATOM 5118 N N . ASP B 1 261 ? -10.586 -5.555 -29.703 1 98.06 261 ASP B N 1
ATOM 5119 C CA . ASP B 1 261 ? -11.555 -4.762 -30.453 1 98.06 261 ASP B CA 1
ATOM 5120 C C . ASP B 1 261 ? -11.344 -3.268 -30.219 1 98.06 261 ASP B C 1
ATOM 5122 O O . ASP B 1 261 ? -11.641 -2.449 -31.094 1 98.06 261 ASP B O 1
ATOM 5126 N N . GLU B 1 262 ? -10.945 -2.908 -29.047 1 96.88 262 GLU B N 1
ATOM 5127 C CA . GLU B 1 262 ? -10.586 -1.547 -28.672 1 96.88 262 GLU B CA 1
ATOM 5128 C C . GLU B 1 262 ? -9.289 -1.521 -27.875 1 96.88 262 GLU B C 1
ATOM 5130 O O . GLU B 1 262 ? -9.039 -2.408 -27.047 1 96.88 262 GLU B O 1
ATOM 5135 N N . VAL B 1 263 ? -8.453 -0.466 -28.156 1 96.62 263 VAL B N 1
ATOM 5136 C CA . VAL B 1 263 ? -7.176 -0.373 -27.453 1 96.62 263 VAL B CA 1
ATOM 5137 C C . VAL B 1 263 ? -6.973 1.05 -26.938 1 96.62 263 VAL B C 1
ATOM 5139 O O . VAL B 1 263 ? -7.297 2.02 -27.625 1 96.62 263 VAL B O 1
ATOM 5142 N N . ILE B 1 264 ? -6.555 1.205 -25.719 1 96.31 264 ILE B N 1
ATOM 5143 C CA . ILE B 1 264 ? -6.098 2.447 -25.109 1 96.31 264 ILE B CA 1
ATOM 5144 C C . ILE B 1 264 ? -4.66 2.283 -24.609 1 96.31 264 ILE B C 1
ATOM 5146 O O . ILE B 1 264 ? -4.391 1.492 -23.703 1 96.31 264 ILE B O 1
ATOM 5150 N N . ARG B 1 265 ? -3.746 2.98 -25.188 1 95.31 265 ARG B N 1
ATOM 5151 C CA . ARG B 1 265 ? -2.332 2.84 -24.859 1 95.31 265 ARG B CA 1
ATOM 5152 C C . ARG B 1 265 ? -1.85 4.008 -24 1 95.31 265 ARG B C 1
ATOM 5154 O O . ARG B 1 265 ? -1 4.789 -24.438 1 95.31 265 ARG B O 1
ATOM 5161 N N . ARG B 1 266 ? -2.404 4.059 -22.797 1 94 266 ARG B N 1
ATOM 5162 C CA . ARG B 1 266 ? -2.105 5.016 -21.734 1 94 266 ARG B CA 1
ATOM 5163 C C . ARG B 1 266 ? -2.078 4.332 -20.375 1 94 266 ARG B C 1
ATOM 5165 O O . ARG B 1 266 ? -2.703 3.287 -20.188 1 94 266 ARG B O 1
ATOM 5172 N N . PRO B 1 267 ? -1.277 4.918 -19.453 1 94.06 267 PRO B N 1
ATOM 5173 C CA . PRO B 1 267 ? -1.391 4.387 -18.094 1 94.06 267 PRO B CA 1
ATOM 5174 C C . PRO B 1 267 ? -2.797 4.539 -17.516 1 94.06 267 PRO B C 1
ATOM 5176 O O . PRO B 1 267 ? -3.469 5.539 -17.781 1 94.06 267 PRO B O 1
ATOM 5179 N N . LEU B 1 268 ? -3.223 3.57 -16.781 1 96.69 268 LEU B N 1
ATOM 5180 C CA . LEU B 1 268 ? -4.57 3.553 -16.219 1 96.69 268 LEU B CA 1
ATOM 5181 C C . LEU B 1 268 ? -4.887 4.871 -15.516 1 96.69 268 LEU B C 1
ATOM 5183 O O . LEU B 1 268 ? -5.984 5.414 -15.68 1 96.69 268 LEU B O 1
ATOM 5187 N N . GLU B 1 269 ? -3.902 5.418 -14.688 1 94.75 269 GLU B N 1
ATOM 5188 C CA . GLU B 1 269 ? -4.141 6.59 -13.852 1 94.75 269 GLU B CA 1
ATOM 5189 C C . GLU B 1 269 ? -4.32 7.848 -14.703 1 94.75 269 GLU B C 1
ATOM 5191 O O . GLU B 1 269 ? -4.75 8.883 -14.195 1 94.75 269 GLU B O 1
ATOM 5196 N N . ALA B 1 270 ? -4.031 7.73 -15.977 1 93.56 270 ALA B N 1
ATOM 5197 C CA . ALA B 1 270 ? -4.172 8.875 -16.875 1 93.56 270 ALA B CA 1
ATOM 5198 C C . ALA B 1 270 ? -5.418 8.734 -17.75 1 93.56 270 ALA B C 1
ATOM 5200 O O . ALA B 1 270 ? -5.734 9.625 -18.531 1 93.56 270 ALA B O 1
ATOM 5201 N N . CYS B 1 271 ? -6.152 7.648 -17.578 1 95.56 271 CYS B N 1
ATOM 5202 C CA . CYS B 1 271 ? -7.336 7.398 -18.391 1 95.56 271 CYS B CA 1
ATOM 5203 C C . CYS B 1 271 ? -8.555 8.117 -17.828 1 95.56 271 CYS B C 1
ATOM 5205 O O . CYS B 1 271 ? -8.555 8.516 -16.656 1 95.56 271 CYS B O 1
ATOM 5207 N N . ASP B 1 272 ? -9.5 8.359 -18.719 1 95.19 272 ASP B N 1
ATOM 5208 C CA . ASP B 1 272 ? -10.828 8.75 -18.25 1 95.19 272 ASP B CA 1
ATOM 5209 C C . ASP B 1 272 ? -11.547 7.57 -17.594 1 95.19 272 ASP B C 1
ATOM 5211 O O . ASP B 1 272 ? -11.977 6.645 -18.281 1 95.19 272 ASP B O 1
ATOM 5215 N N . LEU B 1 273 ? -11.812 7.656 -16.344 1 96.38 273 LEU B N 1
ATOM 5216 C CA . LEU B 1 273 ? -12.266 6.508 -15.57 1 96.38 273 LEU B CA 1
ATOM 5217 C C . LEU B 1 273 ? -13.75 6.25 -15.797 1 96.38 273 LEU B C 1
ATOM 5219 O O . LEU B 1 273 ? -14.273 5.211 -15.383 1 96.38 273 LEU B O 1
ATOM 5223 N N . LYS B 1 274 ? -14.461 7.129 -16.531 1 95.38 274 LYS B N 1
ATOM 5224 C CA . LYS B 1 274 ? -15.883 6.949 -16.828 1 95.38 274 LYS B CA 1
ATOM 5225 C C . LYS B 1 274 ? -16.109 5.707 -17.688 1 95.38 274 LYS B C 1
ATOM 5227 O O . LYS B 1 274 ? -17.219 5.172 -17.734 1 95.38 274 LYS B O 1
ATOM 5232 N N . ILE B 1 275 ? -15.062 5.238 -18.297 1 96.56 275 ILE B N 1
ATOM 5233 C CA . ILE B 1 275 ? -15.133 4.055 -19.141 1 96.56 275 ILE B CA 1
ATOM 5234 C C . ILE B 1 275 ? -15.578 2.852 -18.312 1 96.56 275 ILE B C 1
ATOM 5236 O O . ILE B 1 275 ? -16.312 1.986 -18.797 1 96.56 275 ILE B O 1
ATOM 5240 N N . PHE B 1 276 ? -15.25 2.828 -17.062 1 98.06 276 PHE B N 1
ATOM 5241 C CA . PHE B 1 276 ? -15.531 1.664 -16.234 1 98.06 276 PHE B CA 1
ATOM 5242 C C . PHE B 1 276 ? -16.969 1.689 -15.734 1 98.06 276 PHE B C 1
ATOM 5244 O O . PHE B 1 276 ? -17.484 0.672 -15.266 1 98.06 276 PHE B O 1
ATOM 5251 N N . GLN B 1 277 ? -17.562 2.807 -15.836 1 95.94 277 GLN B N 1
ATOM 5252 C CA . GLN B 1 277 ? -18.953 2.938 -15.414 1 95.94 277 GLN B CA 1
ATOM 5253 C C . GLN B 1 277 ? -19.906 2.324 -16.438 1 95.94 277 GLN B C 1
ATOM 5255 O O . GLN B 1 277 ? -21.078 2.109 -16.156 1 95.94 277 GLN B O 1
ATOM 5260 N N . THR B 1 278 ? -19.391 1.984 -17.578 1 96.75 278 THR B N 1
ATOM 5261 C CA . THR B 1 278 ? -20.172 1.349 -18.625 1 96.75 278 THR B CA 1
ATOM 5262 C C . THR B 1 278 ? -20.375 -0.134 -18.328 1 96.75 278 THR B C 1
ATOM 5264 O O . THR B 1 278 ? -21.234 -0.783 -18.938 1 96.75 278 THR B O 1
ATOM 5267 N N . LEU B 1 279 ? -19.625 -0.694 -17.438 1 98.56 279 LEU B N 1
ATOM 5268 C CA . LEU B 1 279 ? -19.719 -2.111 -17.109 1 98.56 279 LEU B CA 1
ATOM 5269 C C . LEU B 1 279 ? -21.031 -2.412 -16.406 1 98.56 279 LEU B C 1
ATOM 5271 O O . LEU B 1 279 ? -21.484 -1.629 -15.562 1 98.56 279 LEU B O 1
ATOM 5275 N N . GLU B 1 280 ? -21.609 -3.514 -16.75 1 98.31 280 GLU B N 1
ATOM 5276 C CA . GLU B 1 280 ? -22.859 -3.996 -16.188 1 98.31 280 GLU B CA 1
ATOM 5277 C C . GLU B 1 280 ? -22.688 -5.387 -15.578 1 98.31 280 GLU B C 1
ATOM 5279 O O . GLU B 1 280 ? -21.641 -6.016 -15.742 1 98.31 280 GLU B O 1
ATOM 5284 N N . ALA B 1 281 ? -23.766 -5.824 -14.898 1 98.5 281 ALA B N 1
ATOM 5285 C CA . ALA B 1 281 ? -23.734 -7.164 -14.312 1 98.5 281 ALA B CA 1
ATOM 5286 C C . ALA B 1 281 ? -23.391 -8.211 -15.367 1 98.5 281 ALA B C 1
ATOM 5288 O O . ALA B 1 281 ? -23.969 -8.219 -16.453 1 98.5 281 ALA B O 1
ATOM 5289 N N . GLY B 1 282 ? -22.406 -8.992 -15.031 1 98.44 282 GLY B N 1
ATOM 5290 C CA . GLY B 1 282 ? -22 -10.039 -15.945 1 98.44 282 GLY B CA 1
ATOM 5291 C C . GLY B 1 282 ? -20.766 -9.672 -16.766 1 98.44 282 GLY B C 1
ATOM 5292 O O . GLY B 1 282 ? -20.094 -10.539 -17.297 1 98.44 282 GLY B O 1
ATOM 5293 N N . ASP B 1 283 ? -20.484 -8.367 -16.938 1 98.88 283 ASP B N 1
ATOM 5294 C CA . ASP B 1 283 ? -19.266 -7.922 -17.594 1 98.88 283 ASP B CA 1
ATOM 5295 C C . ASP B 1 283 ? -18.031 -8.234 -16.734 1 98.88 283 ASP B C 1
ATOM 5297 O O . ASP B 1 283 ? -18.156 -8.508 -15.547 1 98.88 283 ASP B O 1
ATOM 5301 N N . ILE B 1 284 ? -16.844 -8.211 -17.406 1 98.88 284 ILE B N 1
ATOM 5302 C CA . ILE B 1 284 ? -15.633 -8.586 -16.688 1 98.88 284 ILE B CA 1
ATOM 5303 C C . ILE B 1 284 ? -14.633 -7.434 -16.734 1 98.88 284 ILE B C 1
ATOM 5305 O O . ILE B 1 284 ? -14.359 -6.883 -17.797 1 98.88 284 ILE B O 1
ATOM 5309 N N . LEU B 1 285 ? -14.188 -7.012 -15.625 1 98.88 285 LEU B N 1
ATOM 5310 C CA . LEU B 1 285 ? -13.039 -6.125 -15.469 1 98.88 285 LEU B CA 1
ATOM 5311 C C . LEU B 1 285 ? -11.812 -6.906 -15.008 1 98.88 285 LEU B C 1
ATOM 5313 O O . LEU B 1 285 ? -11.82 -7.508 -13.938 1 98.88 285 LEU B O 1
ATOM 5317 N N . PHE B 1 286 ? -10.766 -6.926 -15.82 1 98.81 286 PHE B N 1
ATOM 5318 C CA . PHE B 1 286 ? -9.547 -7.703 -15.641 1 98.81 286 PHE B CA 1
ATOM 5319 C C . PHE B 1 286 ? -8.367 -6.797 -15.312 1 98.81 286 PHE B C 1
ATOM 5321 O O . PHE B 1 286 ? -8.016 -5.918 -16.094 1 98.81 286 PHE B O 1
ATOM 5328 N N . LEU B 1 287 ? -7.77 -7.016 -14.125 1 98.69 287 LEU B N 1
ATOM 5329 C CA . LEU B 1 287 ? -6.633 -6.199 -13.703 1 98.69 287 LEU B CA 1
ATOM 5330 C C . LEU B 1 287 ? -5.363 -7.035 -13.617 1 98.69 287 LEU B C 1
ATOM 5332 O O . LEU B 1 287 ? -5.301 -8 -12.852 1 98.69 287 LEU B O 1
ATOM 5336 N N . ASP B 1 288 ? -4.316 -6.793 -14.305 1 97.44 288 ASP B N 1
ATOM 5337 C CA . ASP B 1 288 ? -2.928 -7.246 -14.25 1 97.44 288 ASP B CA 1
ATOM 5338 C C . ASP B 1 288 ? -1.965 -6.102 -14.57 1 97.44 288 ASP B C 1
ATOM 5340 O O . ASP B 1 288 ? -1.415 -6.035 -15.664 1 97.44 288 ASP B O 1
ATOM 5344 N N . SER B 1 289 ? -1.771 -5.27 -13.555 1 94.5 289 SER B N 1
ATOM 5345 C CA . SER B 1 289 ? -1.06 -4.02 -13.797 1 94.5 289 SER B CA 1
ATOM 5346 C C . SER B 1 289 ? 0.294 -4.008 -13.094 1 94.5 289 SER B C 1
ATOM 5348 O O . SER B 1 289 ? 1.105 -4.914 -13.281 1 94.5 289 SER B O 1
ATOM 5350 N N . SER B 1 290 ? 0.663 -3 -12.359 1 94.06 290 SER B N 1
ATOM 5351 C CA . SER B 1 290 ? 2.006 -2.857 -11.805 1 94.06 290 SER B CA 1
ATOM 5352 C C . SER B 1 290 ? 2.168 -3.678 -10.531 1 94.06 290 SER B C 1
ATOM 5354 O O . SER B 1 290 ? 3.291 -3.92 -10.086 1 94.06 290 SER B O 1
ATOM 5356 N N . HIS B 1 291 ? 1.065 -4.031 -9.836 1 96.75 291 HIS B N 1
ATOM 5357 C CA . HIS B 1 291 ? 1.007 -4.793 -8.594 1 96.75 291 HIS B CA 1
ATOM 5358 C C . HIS B 1 291 ? 1.469 -3.947 -7.41 1 96.75 291 HIS B C 1
ATOM 5360 O O . HIS B 1 291 ? 1.696 -4.473 -6.316 1 96.75 291 HIS B O 1
ATOM 5366 N N . ARG B 1 292 ? 1.59 -2.629 -7.633 1 95.56 292 ARG B N 1
ATOM 5367 C CA . ARG B 1 292 ? 2.123 -1.718 -6.625 1 95.56 292 ARG B CA 1
ATOM 5368 C C . ARG B 1 292 ? 1.146 -0.584 -6.34 1 95.56 292 ARG B C 1
ATOM 5370 O O . ARG B 1 292 ? 0.71 0.115 -7.254 1 95.56 292 ARG B O 1
ATOM 5377 N N . ALA B 1 293 ? 0.914 -0.384 -5.059 1 96.69 293 ALA B N 1
ATOM 5378 C CA . ALA B 1 293 ? 0.002 0.673 -4.633 1 96.69 293 ALA B CA 1
ATOM 5379 C C . ALA B 1 293 ? 0.759 1.806 -3.943 1 96.69 293 ALA B C 1
ATOM 5381 O O . ALA B 1 293 ? 1.146 1.685 -2.779 1 96.69 293 ALA B O 1
ATOM 5382 N N . PHE B 1 294 ? 0.985 2.912 -4.664 1 94.5 294 PHE B N 1
ATOM 5383 C CA . PHE B 1 294 ? 1.591 4.16 -4.211 1 94.5 294 PHE B CA 1
ATOM 5384 C C . PHE B 1 294 ? 0.735 5.352 -4.613 1 94.5 294 PHE B C 1
ATOM 5386 O O . PHE B 1 294 ? -0.311 5.191 -5.246 1 94.5 294 PHE B O 1
ATOM 5393 N N . GLN B 1 295 ? 1.105 6.535 -4.164 1 94.88 295 GLN B N 1
ATOM 5394 C CA . GLN B 1 295 ? 0.361 7.742 -4.504 1 94.88 295 GLN B CA 1
ATOM 5395 C C . GLN B 1 295 ? 0.283 7.934 -6.016 1 94.88 295 GLN B C 1
ATOM 5397 O O . GLN B 1 295 ? 1.312 8.016 -6.691 1 94.88 295 GLN B O 1
ATOM 5402 N N . ASN B 1 296 ? -0.911 7.855 -6.555 1 94 296 ASN B N 1
ATOM 5403 C CA . ASN B 1 296 ? -1.235 8.07 -7.957 1 94 296 ASN B CA 1
ATOM 5404 C C . ASN B 1 296 ? -0.868 6.859 -8.812 1 94 296 ASN B C 1
ATOM 5406 O O . ASN B 1 296 ? -0.859 6.941 -10.039 1 94 296 ASN B O 1
ATOM 5410 N N . SER B 1 297 ? -0.531 5.746 -8.227 1 95.38 297 SER B N 1
ATOM 5411 C CA . SER B 1 297 ? -0.234 4.559 -9.016 1 95.38 297 SER B CA 1
ATOM 5412 C C . SER B 1 297 ? -1.507 3.936 -9.586 1 95.38 297 SER B C 1
ATOM 5414 O O . SER B 1 297 ? -2.605 4.199 -9.086 1 95.38 297 SER B O 1
ATOM 5416 N N . ASP B 1 298 ? -1.398 3.154 -10.602 1 96.69 298 ASP B N 1
ATOM 5417 C CA . ASP B 1 298 ? -2.525 2.494 -11.258 1 96.69 298 ASP B CA 1
ATOM 5418 C C . ASP B 1 298 ? -3.314 1.646 -10.266 1 96.69 298 ASP B C 1
ATOM 5420 O O . ASP B 1 298 ? -4.547 1.709 -10.227 1 96.69 298 ASP B O 1
ATOM 5424 N N . VAL B 1 299 ? -2.662 0.914 -9.367 1 98 299 VAL B N 1
ATOM 5425 C CA . VAL B 1 299 ? -3.316 0.046 -8.398 1 98 299 VAL B CA 1
ATOM 5426 C C . VAL B 1 299 ? -4.121 0.889 -7.414 1 98 299 VAL B C 1
ATOM 5428 O O . VAL B 1 299 ? -5.254 0.543 -7.07 1 98 299 VAL B O 1
ATOM 5431 N N . THR B 1 300 ? -3.562 2.006 -6.945 1 98.19 300 THR B N 1
ATOM 5432 C CA . THR B 1 300 ? -4.262 2.877 -6.008 1 98.19 300 THR B CA 1
ATOM 5433 C C . THR B 1 300 ? -5.52 3.461 -6.645 1 98.19 300 THR B C 1
ATOM 5435 O O . THR B 1 300 ? -6.582 3.484 -6.023 1 98.19 300 THR B O 1
ATOM 5438 N N . VAL B 1 301 ? -5.383 3.895 -7.895 1 97.94 301 VAL B N 1
ATOM 5439 C CA . VAL B 1 301 ? -6.52 4.438 -8.633 1 97.94 301 VAL B CA 1
ATOM 5440 C C . VAL B 1 301 ? -7.594 3.361 -8.789 1 97.94 301 VAL B C 1
ATOM 5442 O O . VAL B 1 301 ? -8.781 3.631 -8.602 1 97.94 301 VAL B O 1
ATOM 5445 N N . PHE B 1 302 ? -7.145 2.17 -9.078 1 98.62 302 PHE B N 1
ATOM 5446 C CA . PHE B 1 302 ? -8.078 1.064 -9.258 1 98.62 302 PHE B CA 1
ATOM 5447 C C . PHE B 1 302 ? -8.875 0.818 -7.98 1 98.62 302 PHE B C 1
ATOM 5449 O O . PHE B 1 302 ? -10.109 0.752 -8.016 1 98.62 302 PHE B O 1
ATOM 5456 N N . PHE B 1 303 ? -8.289 0.75 -6.844 1 98.56 303 PHE B N 1
ATOM 5457 C CA . PHE B 1 303 ? -8.93 0.335 -5.602 1 98.56 303 PHE B CA 1
ATOM 5458 C C . PHE B 1 303 ? -9.75 1.476 -5.004 1 98.56 303 PHE B C 1
ATOM 5460 O O . PHE B 1 303 ? -10.758 1.24 -4.336 1 98.56 303 PHE B O 1
ATOM 5467 N N . LEU B 1 304 ? -9.344 2.729 -5.281 1 98.44 304 LEU B N 1
ATOM 5468 C CA . LEU B 1 304 ? -9.984 3.824 -4.562 1 98.44 304 LEU B CA 1
ATOM 5469 C C . LEU B 1 304 ? -11.016 4.523 -5.441 1 98.44 304 LEU B C 1
ATOM 5471 O O . LEU B 1 304 ? -11.906 5.207 -4.938 1 98.44 304 LEU B O 1
ATOM 5475 N N . GLU B 1 305 ? -10.883 4.344 -6.754 1 98.12 305 GLU B N 1
ATOM 5476 C CA . GLU B 1 305 ? -11.742 5.137 -7.625 1 98.12 305 GLU B CA 1
ATOM 5477 C C . GLU B 1 305 ? -12.594 4.238 -8.523 1 98.12 305 GLU B C 1
ATOM 5479 O O . GLU B 1 305 ? -13.766 4.527 -8.766 1 98.12 305 GLU B O 1
ATOM 5484 N N . ILE B 1 306 ? -12.078 3.156 -9 1 98.38 306 ILE B N 1
ATOM 5485 C CA . ILE B 1 306 ? -12.789 2.32 -9.961 1 98.38 306 ILE B CA 1
ATOM 5486 C C . ILE B 1 306 ? -13.625 1.277 -9.219 1 98.38 306 ILE B C 1
ATOM 5488 O O . ILE B 1 306 ? -14.844 1.224 -9.375 1 98.38 306 ILE B O 1
ATOM 5492 N N . LEU B 1 307 ? -13.016 0.546 -8.344 1 97.88 307 LEU B N 1
ATOM 5493 C CA . LEU B 1 307 ? -13.617 -0.607 -7.68 1 97.88 307 LEU B CA 1
ATOM 5494 C C . LEU B 1 307 ? -14.828 -0.187 -6.855 1 97.88 307 LEU B C 1
ATOM 5496 O O . LEU B 1 307 ? -15.883 -0.824 -6.922 1 97.88 307 LEU B O 1
ATOM 5500 N N . PRO B 1 308 ? -14.695 0.92 -6.07 1 96.62 308 PRO B N 1
ATOM 5501 C CA . PRO B 1 308 ? -15.852 1.285 -5.238 1 96.62 308 PRO B CA 1
ATOM 5502 C C . PRO B 1 308 ? -17.062 1.692 -6.066 1 96.62 308 PRO B C 1
ATOM 5504 O O . PRO B 1 308 ? -18.203 1.584 -5.594 1 96.62 308 PRO B O 1
ATOM 5507 N N . ARG B 1 309 ? -16.875 2.062 -7.348 1 96.69 309 ARG B N 1
ATOM 5508 C CA . ARG B 1 309 ? -17.938 2.646 -8.156 1 96.69 309 ARG B CA 1
ATOM 5509 C C . ARG B 1 309 ? -18.516 1.621 -9.133 1 96.69 309 ARG B C 1
ATOM 5511 O O . ARG B 1 309 ? -19.469 1.913 -9.859 1 96.69 309 ARG B O 1
ATOM 5518 N N . LEU B 1 310 ? -17.938 0.453 -9.156 1 97.56 310 LEU B N 1
ATOM 5519 C CA . LEU B 1 310 ? -18.438 -0.588 -10.055 1 97.56 310 LEU B CA 1
ATOM 5520 C C . LEU B 1 310 ? -19.859 -1.003 -9.672 1 97.56 310 LEU B C 1
ATOM 5522 O O . LEU B 1 310 ? -20.188 -1.098 -8.484 1 97.56 310 LEU B O 1
ATOM 5526 N N . LYS B 1 311 ? -20.656 -1.317 -10.633 1 97.94 311 LYS B N 1
ATOM 5527 C CA . LYS B 1 311 ? -22.016 -1.776 -10.406 1 97.94 311 LYS B CA 1
ATOM 5528 C C . LYS B 1 311 ? -22.047 -3.201 -9.859 1 97.94 311 LYS B C 1
ATOM 5530 O O . LYS B 1 311 ? -21.172 -4.012 -10.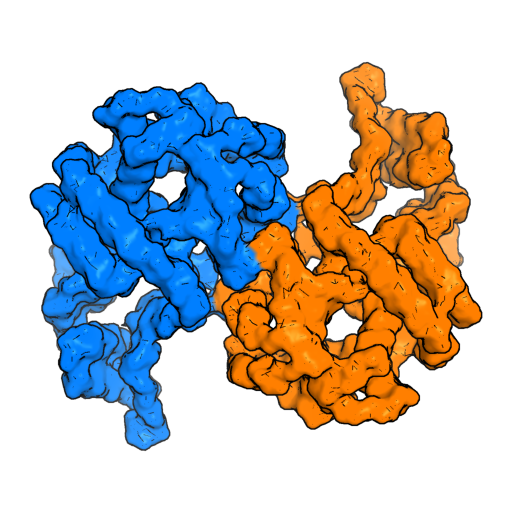195 1 97.94 311 LYS B O 1
ATOM 5535 N N . PRO B 1 312 ? -23.062 -3.508 -9.008 1 97.88 312 PRO B N 1
ATOM 5536 C CA . PRO B 1 312 ? -23.203 -4.891 -8.547 1 97.88 312 PRO B CA 1
ATOM 5537 C C . PRO B 1 312 ? -23.344 -5.883 -9.703 1 97.88 312 PRO B C 1
ATOM 5539 O O . PRO B 1 312 ? -23.984 -5.582 -10.703 1 97.88 312 PRO B O 1
ATOM 5542 N N . GLY B 1 313 ? -22.703 -7.004 -9.57 1 98.62 313 GLY B N 1
ATOM 5543 C CA . GLY B 1 313 ? -22.797 -8.062 -10.562 1 98.62 313 GLY B CA 1
ATOM 5544 C C . GLY B 1 313 ? -21.609 -8.102 -11.508 1 98.62 313 GLY B C 1
ATOM 5545 O O . GLY B 1 313 ? -21.406 -9.094 -12.211 1 98.62 313 GLY B O 1
ATOM 5546 N N . VAL B 1 314 ? -20.844 -7.027 -11.531 1 98.81 314 VAL B N 1
ATOM 5547 C CA . VAL B 1 314 ? -19.641 -7.027 -12.367 1 98.81 314 VAL B CA 1
ATOM 5548 C C . VAL B 1 314 ? -18.641 -8.039 -11.82 1 98.81 314 VAL B C 1
ATOM 5550 O O . VAL B 1 314 ? -18.438 -8.133 -10.609 1 98.81 314 VAL B O 1
ATOM 5553 N N . ILE B 1 315 ? -18.047 -8.797 -12.688 1 98.88 315 ILE B N 1
ATOM 5554 C CA . ILE B 1 315 ? -17.047 -9.797 -12.328 1 98.88 315 ILE B CA 1
ATOM 5555 C C . ILE B 1 315 ? -15.648 -9.195 -12.414 1 98.88 315 ILE B C 1
ATOM 5557 O O . ILE B 1 315 ? -15.32 -8.523 -13.398 1 98.88 315 ILE B O 1
ATOM 5561 N N . LEU B 1 316 ? -14.875 -9.453 -11.414 1 98.69 316 LEU B N 1
ATOM 5562 C CA . LEU B 1 316 ? -13.555 -8.859 -11.281 1 98.69 316 LEU B CA 1
ATOM 5563 C C . LEU B 1 316 ? -12.469 -9.938 -11.266 1 98.69 316 LEU B C 1
ATOM 5565 O O . LEU B 1 316 ? -12.641 -10.984 -10.641 1 98.69 316 LEU B O 1
ATOM 5569 N N . HIS B 1 317 ? -11.453 -9.641 -11.961 1 98.81 317 HIS B N 1
ATOM 5570 C CA . HIS B 1 317 ? -10.227 -10.43 -11.922 1 98.81 317 HIS B CA 1
ATOM 5571 C C . HIS B 1 317 ? -9.039 -9.578 -11.492 1 98.81 317 HIS B C 1
ATOM 5573 O O . HIS B 1 317 ? -8.852 -8.461 -11.984 1 98.81 317 HIS B O 1
ATOM 5579 N N . ILE B 1 318 ? -8.25 -10.031 -10.555 1 98.88 318 ILE B N 1
ATOM 5580 C CA . ILE B 1 318 ? -6.969 -9.438 -10.195 1 98.88 318 ILE B CA 1
ATOM 5581 C C . ILE B 1 318 ? -5.875 -10.508 -10.242 1 98.88 318 ILE B C 1
ATOM 5583 O O . ILE B 1 318 ? -6.02 -11.578 -9.641 1 98.88 318 ILE B O 1
ATOM 5587 N N . HIS B 1 319 ? -4.777 -10.211 -10.93 1 98.38 319 HIS B N 1
ATOM 5588 C CA . HIS B 1 319 ? -3.738 -11.211 -11.141 1 98.38 319 HIS B CA 1
ATOM 5589 C C . HIS B 1 319 ? -2.613 -11.062 -10.125 1 98.38 319 HIS B C 1
ATOM 5591 O O . HIS B 1 319 ? -2.457 -10 -9.523 1 98.38 319 HIS B O 1
ATOM 5597 N N . ASP B 1 320 ? -1.837 -12.172 -9.914 1 97.5 320 ASP B N 1
ATOM 5598 C CA . ASP B 1 320 ? -0.708 -12.289 -9 1 97.5 320 ASP B CA 1
ATOM 5599 C C . ASP B 1 320 ? -1.143 -12.031 -7.559 1 97.5 320 ASP B C 1
ATOM 5601 O O . ASP B 1 320 ? -0.548 -11.203 -6.863 1 97.5 320 ASP B O 1
ATOM 5605 N N . ILE B 1 321 ? -2.232 -12.633 -7.234 1 98.62 321 ILE B N 1
ATOM 5606 C CA . ILE B 1 321 ? -2.754 -12.633 -5.871 1 98.62 321 ILE B CA 1
ATOM 5607 C C . ILE B 1 321 ? -2.525 -13.992 -5.227 1 98.62 321 ILE B C 1
ATOM 5609 O O . ILE B 1 321 ? -3.021 -15.016 -5.719 1 98.62 321 ILE B O 1
ATOM 5613 N N . TYR B 1 322 ? -1.835 -14.016 -4.113 1 97.88 322 TYR B N 1
ATOM 5614 C CA . TYR B 1 322 ? -1.447 -15.258 -3.455 1 97.88 322 TYR B CA 1
ATOM 5615 C C . TYR B 1 322 ? -2.18 -15.422 -2.129 1 97.88 322 TYR B C 1
ATOM 5617 O O . TYR B 1 322 ? -1.779 -16.234 -1.29 1 97.88 322 TYR B O 1
ATOM 5625 N N . LEU B 1 323 ? -3.262 -14.633 -1.945 1 98.38 323 LEU B N 1
ATOM 5626 C CA . LEU B 1 323 ? -4.055 -14.766 -0.728 1 98.38 323 LEU B CA 1
ATOM 5627 C C . LEU B 1 323 ? -4.648 -16.156 -0.609 1 98.38 323 LEU B C 1
ATOM 5629 O O . LEU B 1 323 ? -5.066 -16.75 -1.609 1 98.38 323 LEU B O 1
ATOM 5633 N N . PRO B 1 324 ? -4.641 -16.641 0.652 1 98.31 324 PRO B N 1
ATOM 5634 C CA . PRO B 1 324 ? -4.438 -16 1.95 1 98.31 324 PRO B CA 1
ATOM 5635 C C . PRO B 1 324 ? -2.973 -15.977 2.379 1 98.31 324 PRO B C 1
ATOM 5637 O O . PRO B 1 324 ? -2.67 -15.68 3.537 1 98.31 324 PRO B O 1
ATOM 5640 N N . ASP B 1 325 ? -2.037 -16.312 1.503 1 96.69 325 ASP B N 1
ATOM 5641 C CA . ASP B 1 325 ? -0.606 -16.297 1.791 1 96.69 325 ASP B CA 1
ATOM 5642 C C . ASP B 1 325 ? 0.026 -14.977 1.337 1 96.69 325 ASP B C 1
ATOM 5644 O O . ASP B 1 325 ? -0.626 -14.164 0.681 1 96.69 325 ASP B O 1
ATOM 5648 N N . ASP B 1 326 ? 1.268 -14.742 1.776 1 95.88 326 ASP B N 1
ATOM 5649 C CA . ASP B 1 326 ? 2.082 -13.641 1.261 1 95.88 326 ASP B CA 1
ATOM 5650 C C . ASP B 1 326 ? 2.623 -13.969 -0.13 1 95.88 326 ASP B C 1
ATOM 5652 O O . ASP B 1 326 ? 2.469 -15.094 -0.614 1 95.88 326 ASP B O 1
ATOM 5656 N N . TYR B 1 327 ? 3.15 -12.977 -0.777 1 95.62 327 TYR B N 1
ATOM 5657 C CA . TYR B 1 327 ? 3.84 -13.203 -2.041 1 95.62 327 TYR B CA 1
ATOM 5658 C C . TYR B 1 327 ? 4.973 -14.211 -1.868 1 95.62 327 TYR B C 1
ATOM 5660 O O . TYR B 1 327 ? 5.633 -14.234 -0.827 1 95.62 327 TYR B O 1
ATOM 5668 N N . ILE B 1 328 ? 5.219 -14.953 -2.873 1 92.12 328 ILE B N 1
ATOM 5669 C CA . ILE B 1 328 ? 6.188 -16.047 -2.834 1 92.12 328 ILE B CA 1
ATOM 5670 C C . ILE B 1 328 ? 7.602 -15.484 -2.963 1 92.12 328 ILE B C 1
ATOM 5672 O O . ILE B 1 328 ? 7.785 -14.297 -3.248 1 92.12 328 ILE B O 1
ATOM 5676 N N . SER B 1 329 ? 8.562 -16.281 -2.754 1 86.25 329 SER B N 1
ATOM 5677 C CA . SER B 1 329 ? 9.961 -15.875 -2.611 1 86.25 329 SER B CA 1
ATOM 5678 C C . SER B 1 329 ? 10.453 -15.164 -3.863 1 86.25 329 SER B C 1
ATOM 5680 O O . SER B 1 329 ? 11.266 -14.234 -3.775 1 86.25 329 SER B O 1
ATOM 5682 N N . GLY B 1 330 ? 9.938 -15.516 -5.004 1 83.19 330 GLY B N 1
ATOM 5683 C CA . GLY B 1 330 ? 10.367 -14.891 -6.246 1 83.19 330 GLY B CA 1
ATOM 5684 C C . GLY B 1 330 ? 9.969 -13.43 -6.352 1 83.19 330 GLY B C 1
ATOM 5685 O O . GLY B 1 330 ? 10.516 -12.695 -7.176 1 83.19 330 GLY B O 1
ATOM 5686 N N . HIS B 1 331 ? 9.039 -13.039 -5.43 1 87.12 331 HIS B N 1
ATOM 5687 C CA . HIS B 1 331 ? 8.492 -11.695 -5.551 1 87.12 331 HIS B CA 1
ATOM 5688 C C . HIS B 1 331 ? 8.914 -10.82 -4.383 1 87.12 331 HIS B C 1
ATOM 5690 O O . HIS B 1 331 ? 8.602 -9.625 -4.344 1 87.12 331 HIS B O 1
ATOM 5696 N N . VAL B 1 332 ? 9.633 -11.32 -3.438 1 83.69 332 VAL B N 1
ATOM 5697 C CA . VAL B 1 332 ? 9.906 -10.656 -2.164 1 83.69 332 VAL B CA 1
ATOM 5698 C C . VAL B 1 332 ? 10.633 -9.336 -2.41 1 83.69 332 VAL B C 1
ATOM 5700 O O . VAL B 1 332 ? 10.414 -8.359 -1.687 1 83.69 332 VAL B O 1
ATOM 5703 N N . PHE B 1 333 ? 11.336 -9.195 -3.486 1 82.56 333 PHE B N 1
ATOM 5704 C CA . PHE B 1 333 ? 12.133 -7.996 -3.695 1 82.56 333 PHE B CA 1
ATOM 5705 C C . PHE B 1 333 ? 11.414 -7.027 -4.629 1 82.56 333 PHE B C 1
ATOM 5707 O O . PHE B 1 333 ? 11.852 -5.887 -4.805 1 82.56 333 PHE B O 1
ATOM 5714 N N . ARG B 1 334 ? 10.266 -7.363 -5.094 1 88.75 334 ARG B N 1
ATOM 5715 C CA . ARG B 1 334 ? 9.602 -6.578 -6.129 1 88.75 334 ARG B CA 1
ATOM 5716 C C . ARG B 1 334 ? 8.797 -5.434 -5.516 1 88.75 334 ARG B C 1
ATOM 5718 O O . ARG B 1 334 ? 8.391 -4.508 -6.219 1 88.75 334 ARG B O 1
ATOM 5725 N N . MET B 1 335 ? 8.547 -5.43 -4.195 1 90.19 335 MET B N 1
ATOM 5726 C CA . MET B 1 335 ? 7.785 -4.434 -3.441 1 90.19 335 MET B CA 1
ATOM 5727 C C . MET B 1 335 ? 6.324 -4.426 -3.873 1 90.19 335 MET B C 1
ATOM 5729 O O . MET B 1 335 ? 5.691 -3.367 -3.91 1 90.19 335 MET B O 1
ATOM 5733 N N . TRP B 1 336 ? 5.871 -5.586 -4.363 1 95.12 336 TRP B N 1
ATOM 5734 C CA . TRP B 1 336 ? 4.453 -5.734 -4.664 1 95.12 336 TRP B CA 1
ATOM 5735 C C . TRP B 1 336 ? 3.613 -5.641 -3.396 1 95.12 336 TRP B C 1
ATOM 5737 O O . TRP B 1 336 ? 4.008 -6.148 -2.344 1 95.12 336 TRP B O 1
ATOM 5747 N N . ASN B 1 337 ? 2.543 -4.867 -3.469 1 96.75 337 ASN B N 1
ATOM 5748 C CA . ASN B 1 337 ? 1.736 -4.711 -2.264 1 96.75 337 ASN B CA 1
ATOM 5749 C C . ASN B 1 337 ? 0.252 -4.582 -2.594 1 96.75 337 ASN B C 1
ATOM 5751 O O . ASN B 1 337 ? -0.547 -4.195 -1.74 1 96.75 337 ASN B O 1
ATOM 5755 N N . GLU B 1 338 ? -0.157 -4.902 -3.816 1 98 338 GLU B N 1
ATOM 5756 C CA . GLU B 1 338 ? -1.534 -4.812 -4.289 1 98 338 GLU B CA 1
ATOM 5757 C C . GLU B 1 338 ? -2.449 -5.746 -3.5 1 98 338 GLU B C 1
ATOM 5759 O O . GLU B 1 338 ? -3.596 -5.398 -3.209 1 98 338 GLU B O 1
ATOM 5764 N N . GLN B 1 339 ? -1.978 -6.934 -3.184 1 98.5 339 GLN B N 1
ATOM 5765 C CA . GLN B 1 339 ? -2.852 -7.906 -2.537 1 98.5 339 GLN B CA 1
ATOM 5766 C C . GLN B 1 339 ? -3.199 -7.477 -1.115 1 98.5 339 GLN B C 1
ATOM 5768 O O . GLN B 1 339 ? -4.176 -7.957 -0.537 1 98.5 339 GLN B O 1
ATOM 5773 N N . TYR B 1 340 ? -2.391 -6.578 -0.562 1 98.56 340 TYR B N 1
ATOM 5774 C CA . TYR B 1 340 ? -2.686 -6.156 0.802 1 98.56 340 TYR B CA 1
ATOM 5775 C C . TYR B 1 340 ? -3.838 -5.156 0.826 1 98.56 340 TYR B C 1
ATOM 5777 O O . TYR B 1 340 ? -4.578 -5.082 1.808 1 98.56 340 TYR B O 1
ATOM 5785 N N . LEU B 1 341 ? -4.035 -4.352 -0.289 1 98.69 341 LEU B N 1
ATOM 5786 C CA . LEU B 1 341 ? -5.27 -3.584 -0.428 1 98.69 341 LEU B CA 1
ATOM 5787 C C . LEU B 1 341 ? -6.473 -4.512 -0.58 1 98.69 341 LEU B C 1
ATOM 5789 O O . LEU B 1 341 ? -7.512 -4.293 0.044 1 98.69 341 LEU B O 1
ATOM 5793 N N . LEU B 1 342 ? -6.301 -5.57 -1.394 1 98.75 342 LEU B N 1
ATOM 5794 C CA . LEU B 1 342 ? -7.383 -6.531 -1.568 1 98.75 342 LEU B CA 1
ATOM 5795 C C . LEU B 1 342 ? -7.719 -7.223 -0.249 1 98.75 342 LEU B C 1
ATOM 5797 O O . LEU B 1 342 ? -8.891 -7.375 0.096 1 98.75 342 LEU B O 1
ATOM 5801 N N . ALA B 1 343 ? -6.637 -7.664 0.466 1 98.75 343 ALA B N 1
ATOM 5802 C CA . ALA B 1 343 ? -6.836 -8.289 1.771 1 98.75 343 ALA B CA 1
ATOM 5803 C C . ALA B 1 343 ? -7.617 -7.367 2.705 1 98.75 343 ALA B C 1
ATOM 5805 O O . ALA B 1 343 ? -8.539 -7.812 3.4 1 98.75 343 ALA B O 1
ATOM 5806 N N . THR B 1 344 ? -7.266 -6.098 2.695 1 98.5 344 THR B N 1
ATOM 5807 C CA . THR B 1 344 ? -7.945 -5.109 3.525 1 98.5 344 THR B CA 1
ATOM 5808 C C . THR B 1 344 ? -9.414 -4.98 3.117 1 98.5 344 THR B C 1
ATOM 5810 O O . THR B 1 344 ? -10.305 -4.984 3.969 1 98.5 344 THR B O 1
ATOM 5813 N N . ALA B 1 345 ? -9.688 -4.898 1.83 1 98.19 345 ALA B N 1
ATOM 5814 C CA . ALA B 1 345 ? -11.047 -4.805 1.323 1 98.19 345 ALA B CA 1
ATOM 5815 C C . ALA B 1 345 ? -11.875 -6.012 1.749 1 98.19 345 ALA B C 1
ATOM 5817 O O . ALA B 1 345 ? -13.039 -5.867 2.146 1 98.19 345 ALA B O 1
ATOM 5818 N N . LEU B 1 346 ? -11.273 -7.176 1.727 1 98.06 346 LEU B N 1
ATOM 5819 C CA . LEU B 1 346 ? -11.984 -8.406 2.055 1 98.06 346 LEU B CA 1
ATOM 5820 C C . LEU B 1 346 ? -12.227 -8.508 3.557 1 98.06 346 LEU B C 1
ATOM 5822 O O . LEU B 1 346 ? -13.312 -8.898 3.988 1 98.06 346 LEU B O 1
ATOM 5826 N N . LEU B 1 347 ? -11.219 -8.195 4.344 1 97.44 347 LEU B N 1
ATOM 5827 C CA . LEU B 1 347 ? -11.297 -8.344 5.793 1 97.44 347 LEU B CA 1
ATOM 5828 C C . LEU B 1 347 ? -12.352 -7.414 6.379 1 97.44 347 LEU B C 1
ATOM 5830 O O . LEU B 1 347 ? -13.047 -7.77 7.336 1 97.44 347 LEU B O 1
ATOM 5834 N N . PHE B 1 348 ? -12.508 -6.227 5.758 1 95.94 348 PHE B N 1
ATOM 5835 C CA . PHE B 1 348 ? -13.414 -5.25 6.355 1 95.94 348 PHE B CA 1
ATOM 5836 C C . PHE B 1 348 ? -14.719 -5.176 5.578 1 95.94 348 PHE B C 1
ATOM 5838 O O . PHE B 1 348 ? -15.758 -4.809 6.133 1 95.94 348 PHE B O 1
ATOM 5845 N N . GLY B 1 349 ? -14.648 -5.48 4.324 1 93 349 GLY B N 1
ATOM 5846 C CA . GLY B 1 349 ? -15.836 -5.395 3.484 1 93 349 GLY B CA 1
ATOM 5847 C C . GLY B 1 349 ? -16.172 -6.699 2.787 1 93 349 GLY B C 1
ATOM 5848 O O . GLY B 1 349 ? -16.484 -6.707 1.596 1 93 349 GLY B O 1
ATOM 5849 N N . GLY B 1 350 ? -16.078 -7.77 3.461 1 84.12 350 GLY B N 1
ATOM 5850 C CA . GLY B 1 350 ? -16.25 -9.078 2.857 1 84.12 350 GLY B CA 1
ATOM 5851 C C . GLY B 1 350 ? -17.609 -9.25 2.18 1 84.12 350 GLY B C 1
ATOM 5852 O O . GLY B 1 350 ? -17.719 -9.969 1.182 1 84.12 350 GLY B O 1
ATOM 5853 N N . ASP B 1 351 ? -18.578 -8.539 2.615 1 91.12 351 ASP B N 1
ATOM 5854 C CA . ASP B 1 351 ? -19.938 -8.688 2.08 1 91.12 351 ASP B CA 1
ATOM 5855 C C . ASP B 1 351 ? -20.078 -7.938 0.76 1 91.12 351 ASP B C 1
ATOM 5857 O O . ASP B 1 351 ? -21.078 -8.117 0.045 1 91.12 351 ASP B O 1
ATOM 5861 N N . ARG B 1 352 ? -19.109 -7.195 0.404 1 94.5 352 ARG B N 1
ATOM 5862 C CA . ARG B 1 352 ? -19.172 -6.402 -0.821 1 94.5 352 ARG B CA 1
ATOM 5863 C C . ARG B 1 352 ? -18.734 -7.227 -2.027 1 94.5 352 ARG B C 1
ATOM 5865 O O . ARG B 1 352 ? -18.891 -6.789 -3.172 1 94.5 352 ARG B O 1
ATOM 5872 N N . PHE B 1 353 ? -18.266 -8.453 -1.728 1 97 353 PHE B N 1
ATOM 5873 C CA . PHE B 1 353 ? -17.734 -9.297 -2.795 1 97 353 PHE B CA 1
ATOM 5874 C C . PHE B 1 353 ? -18.141 -10.75 -2.578 1 97 353 PHE B C 1
ATOM 5876 O O . PHE B 1 353 ? -18.312 -11.188 -1.439 1 97 353 PHE B O 1
ATOM 5883 N N . GLU B 1 354 ? -18.359 -11.398 -3.57 1 97.94 354 GLU B N 1
ATOM 5884 C CA . GLU B 1 354 ? -18.438 -12.859 -3.592 1 97.94 354 GLU B CA 1
ATOM 5885 C C . GLU B 1 354 ? -17.219 -13.461 -4.305 1 97.94 354 GLU B C 1
ATOM 5887 O O . GLU B 1 354 ? -17.047 -13.258 -5.508 1 97.94 354 GLU B O 1
ATOM 5892 N N . VAL B 1 355 ? -16.422 -14.148 -3.57 1 98.62 355 VAL B N 1
ATOM 5893 C CA . VAL B 1 355 ? -15.25 -14.773 -4.195 1 98.62 355 VAL B CA 1
ATOM 5894 C C . VAL B 1 355 ? -15.711 -15.906 -5.117 1 98.62 355 VAL B C 1
ATOM 5896 O O . VAL B 1 355 ? -16.438 -16.797 -4.695 1 98.62 355 VAL B O 1
ATOM 5899 N N . LEU B 1 356 ? -15.281 -15.812 -6.348 1 98.75 356 LEU B N 1
ATOM 5900 C CA . LEU B 1 356 ? -15.711 -16.797 -7.332 1 98.75 356 LEU B CA 1
ATOM 5901 C C . LEU B 1 356 ? -14.672 -17.891 -7.504 1 98.75 356 LEU B C 1
ATOM 5903 O O . LEU B 1 356 ? -15.016 -19.062 -7.664 1 98.75 356 LEU B O 1
ATOM 5907 N N . PHE B 1 357 ? -13.406 -17.5 -7.5 1 98.88 357 PHE B N 1
ATOM 5908 C CA . PHE B 1 357 ? -12.359 -18.5 -7.676 1 98.88 357 PHE B CA 1
ATOM 5909 C C . PHE B 1 357 ? -11 -17.938 -7.309 1 98.88 357 PHE B C 1
ATOM 5911 O O . PHE B 1 357 ? -10.398 -17.188 -8.094 1 98.88 357 PHE B O 1
ATOM 5918 N N . PRO B 1 358 ? -10.445 -18.234 -6.223 1 98.81 358 PRO B N 1
ATOM 5919 C CA . PRO B 1 358 ? -9.086 -17.891 -5.812 1 98.81 358 PRO B CA 1
ATOM 5920 C C . PRO B 1 358 ? -8.07 -18.953 -6.188 1 98.81 358 PRO B C 1
ATOM 5922 O O . PRO B 1 358 ? -7.859 -19.906 -5.43 1 98.81 358 PRO B O 1
ATOM 5925 N N . ALA B 1 359 ? -7.375 -18.812 -7.27 1 98.69 359 ALA B N 1
ATOM 5926 C CA . ALA B 1 359 ? -6.598 -19.875 -7.898 1 98.69 359 ALA B CA 1
ATOM 5927 C C . ALA B 1 359 ? -5.48 -20.359 -6.977 1 98.69 359 ALA B C 1
ATOM 5929 O O . ALA B 1 359 ? -5.215 -21.547 -6.887 1 98.69 359 ALA B O 1
ATOM 5930 N N . TRP B 1 360 ? -4.773 -19.422 -6.27 1 98.12 360 TRP B N 1
ATOM 5931 C CA . TRP B 1 360 ? -3.699 -19.828 -5.371 1 98.12 360 TRP B CA 1
ATOM 5932 C C . TRP B 1 360 ? -4.234 -20.688 -4.238 1 98.12 360 TRP B C 1
ATOM 5934 O O . TRP B 1 360 ? -3.689 -21.766 -3.957 1 98.12 360 TRP B O 1
ATOM 5944 N N . PHE B 1 361 ? -5.359 -20.234 -3.645 1 98.25 361 PHE B N 1
ATOM 5945 C CA . PHE B 1 361 ? -5.992 -20.984 -2.561 1 98.25 361 PHE B CA 1
ATOM 5946 C C . PHE B 1 361 ? -6.391 -22.375 -3.02 1 98.25 361 PHE B C 1
ATOM 5948 O O . PHE B 1 361 ? -6.148 -23.359 -2.316 1 98.25 361 PHE B O 1
ATOM 5955 N N . VAL B 1 362 ? -6.949 -22.5 -4.207 1 98.12 362 VAL B N 1
ATOM 5956 C CA . VAL B 1 362 ? -7.383 -23.766 -4.773 1 98.12 362 VAL B CA 1
ATOM 5957 C C . VAL B 1 362 ? -6.18 -24.688 -4.973 1 98.12 362 VAL B C 1
ATOM 5959 O O . VAL B 1 362 ? -6.258 -25.891 -4.699 1 98.12 362 VAL B O 1
ATOM 5962 N N . GLY B 1 363 ? -5.113 -24.125 -5.426 1 94.94 363 GLY B N 1
ATOM 5963 C CA . GLY B 1 363 ? -3.904 -24.891 -5.637 1 94.94 363 GLY B CA 1
ATOM 5964 C C . GLY B 1 363 ? -3.285 -25.391 -4.344 1 94.94 363 GLY B C 1
ATOM 5965 O O . GLY B 1 363 ? -2.66 -26.453 -4.316 1 94.94 363 GLY B O 1
ATOM 5966 N N . GLN B 1 364 ? -3.441 -24.672 -3.254 1 91.94 364 GLN B N 1
ATOM 5967 C CA . GLN B 1 364 ? -2.818 -25.016 -1.978 1 91.94 364 GLN B CA 1
ATOM 5968 C C . GLN B 1 364 ? -3.721 -25.922 -1.153 1 91.94 364 GLN B C 1
ATOM 5970 O O . GLN B 1 364 ? -3.24 -26.672 -0.292 1 91.94 364 GLN B O 1
ATOM 5975 N N . ASP B 1 365 ? -5 -25.922 -1.415 1 94.06 365 ASP B N 1
ATOM 5976 C CA . ASP B 1 365 ? -5.961 -26.75 -0.704 1 94.06 365 ASP B CA 1
ATOM 5977 C C . ASP B 1 365 ? -5.875 -28.203 -1.171 1 94.06 365 ASP B C 1
ATOM 5979 O O . ASP B 1 365 ? -6.066 -28.484 -2.355 1 94.06 365 ASP B O 1
ATOM 5983 N N . PRO B 1 366 ? -5.633 -29.125 -0.304 1 92 366 PRO B N 1
ATOM 5984 C CA . PRO B 1 366 ? -5.395 -30.516 -0.715 1 92 366 PRO B CA 1
ATOM 5985 C C . PRO B 1 366 ? -6.582 -31.125 -1.459 1 92 366 PRO B C 1
ATOM 5987 O O . PRO B 1 366 ? -6.395 -31.812 -2.461 1 92 366 PRO B O 1
ATOM 5990 N N . GLU B 1 367 ? -7.77 -30.844 -1 1 96.75 367 GLU B N 1
ATOM 5991 C CA . GLU B 1 367 ? -8.945 -31.422 -1.628 1 96.75 367 GLU B CA 1
ATOM 5992 C C . GLU B 1 367 ? -9.227 -30.797 -2.984 1 96.75 367 GLU B C 1
ATOM 5994 O O . GLU B 1 367 ? -9.469 -31.484 -3.969 1 96.75 367 GLU B O 1
ATOM 5999 N N . LEU B 1 368 ? -9.203 -29.5 -3.057 1 98 368 LEU B N 1
ATOM 6000 C CA . LEU B 1 368 ? -9.5 -28.781 -4.297 1 98 368 LEU B CA 1
ATOM 6001 C C . LEU B 1 368 ? -8.414 -29.031 -5.336 1 98 368 LEU B C 1
ATOM 6003 O O . LEU B 1 368 ? -8.711 -29.172 -6.523 1 98 368 LEU B O 1
ATOM 6007 N N . SER B 1 369 ? -7.215 -29.078 -4.871 1 96.12 369 SER B N 1
ATOM 6008 C CA . SER B 1 369 ? -6.109 -29.344 -5.785 1 96.12 369 SER B CA 1
ATOM 6009 C C . SER B 1 369 ? -6.215 -30.734 -6.391 1 96.12 369 SER B C 1
ATOM 6011 O O . SER B 1 369 ? -5.992 -30.922 -7.59 1 96.12 369 SER B O 1
ATOM 6013 N N . ALA B 1 370 ? -6.477 -31.719 -5.551 1 96 370 ALA B N 1
ATOM 6014 C CA . ALA B 1 370 ? -6.668 -33.094 -6.039 1 96 370 ALA B CA 1
ATOM 6015 C C . ALA B 1 370 ? -7.828 -33.156 -7.031 1 96 370 ALA B C 1
ATOM 6017 O O . ALA B 1 370 ? -7.746 -33.844 -8.039 1 96 370 ALA B O 1
ATOM 6018 N N . HIS B 1 371 ? -8.898 -32.438 -6.672 1 98 371 HIS B N 1
ATOM 6019 C CA . HIS B 1 371 ? -10.07 -32.375 -7.543 1 98 371 HIS B CA 1
ATOM 6020 C C . HIS B 1 371 ? -9.711 -31.781 -8.906 1 98 371 HIS B C 1
ATOM 6022 O O . HIS B 1 371 ? -10.086 -32.344 -9.945 1 98 371 HIS B O 1
ATOM 6028 N N . ALA B 1 372 ? -9.008 -30.734 -8.938 1 98 372 ALA B N 1
ATOM 6029 C CA . ALA B 1 372 ? -8.578 -30.094 -10.172 1 98 372 ALA B CA 1
ATOM 6030 C C . ALA B 1 372 ? -7.707 -31.031 -11.008 1 98 372 ALA B C 1
ATOM 6032 O O . ALA B 1 372 ? -7.895 -31.141 -12.219 1 98 372 ALA B O 1
ATOM 6033 N N . LYS B 1 373 ? -6.781 -31.688 -10.383 1 96.38 373 LYS B N 1
ATOM 6034 C CA . LYS B 1 373 ? -5.879 -32.594 -11.062 1 96.38 373 LYS B CA 1
ATOM 6035 C C . LYS B 1 373 ? -6.648 -33.75 -11.703 1 96.38 373 LYS B C 1
ATOM 6037 O O . LYS B 1 373 ? -6.375 -34.125 -12.844 1 96.38 373 LYS B O 1
ATOM 6042 N N . GLY B 1 374 ? -7.559 -34.25 -10.961 1 97.31 374 GLY B N 1
ATOM 6043 C CA . GLY B 1 374 ? -8.375 -35.344 -11.477 1 97.31 374 GLY B CA 1
ATOM 6044 C C . GLY B 1 374 ? -9.164 -34.969 -12.711 1 97.31 374 GLY B C 1
ATOM 6045 O O . GLY B 1 374 ? -9.398 -35.812 -13.586 1 97.31 374 GLY B O 1
ATOM 6046 N N . LEU B 1 375 ? -9.516 -33.688 -12.797 1 98 375 LEU B N 1
ATOM 6047 C CA . LEU B 1 375 ? -10.391 -33.25 -13.867 1 98 375 LEU B CA 1
ATOM 6048 C C . LEU B 1 375 ? -9.57 -32.781 -15.07 1 98 375 LEU B C 1
ATOM 6050 O O . LEU B 1 375 ? -9.984 -32.938 -16.219 1 98 375 LEU B O 1
ATOM 6054 N N . LEU B 1 376 ? -8.367 -32.188 -14.797 1 97.81 376 LEU B N 1
ATOM 6055 C CA . LEU B 1 376 ? -7.762 -31.359 -15.828 1 97.81 376 LEU B CA 1
ATOM 6056 C C . LEU B 1 376 ? -6.461 -31.984 -16.328 1 97.81 376 LEU B C 1
ATOM 6058 O O . LEU B 1 376 ? -6 -31.656 -17.422 1 97.81 376 LEU B O 1
ATOM 6062 N N . GLN B 1 377 ? -5.84 -32.781 -15.508 1 95.94 377 GLN B N 1
ATOM 6063 C CA . GLN B 1 377 ? -4.586 -33.406 -15.891 1 95.94 377 GLN B CA 1
ATOM 6064 C C . GLN B 1 377 ? -4.844 -34.719 -16.641 1 95.94 377 GLN B C 1
ATOM 6066 O O . GLN B 1 377 ? -4.672 -35.812 -16.094 1 95.94 377 GLN B O 1
ATOM 6071 N N . LYS B 1 378 ? -5.133 -34.625 -17.891 1 94.88 378 LYS B N 1
ATOM 6072 C CA . LYS B 1 378 ? -5.398 -35.781 -18.766 1 94.88 378 LYS B CA 1
ATOM 6073 C C . LYS B 1 378 ? -4.754 -35.562 -20.125 1 94.88 378 LYS B C 1
ATOM 6075 O O . LYS B 1 378 ? -4.629 -34.438 -20.609 1 94.88 378 LYS B O 1
ATOM 6080 N N . GLY B 1 379 ? -4.367 -36.688 -20.719 1 94.19 379 GLY B N 1
ATOM 6081 C CA . GLY B 1 379 ? -3.801 -36.594 -22.047 1 94.19 379 GLY B CA 1
ATOM 6082 C C . GLY B 1 379 ? -2.514 -35.812 -22.109 1 94.19 379 GLY B C 1
ATOM 6083 O O . GLY B 1 379 ? -1.593 -36.031 -21.328 1 94.19 379 GLY B O 1
ATOM 6084 N N . PRO B 1 380 ? -2.477 -34.844 -23.078 1 94.19 380 PRO B N 1
ATOM 6085 C CA . PRO B 1 380 ? -1.258 -34.031 -23.234 1 94.19 380 PRO B CA 1
ATOM 6086 C C . PRO B 1 380 ? -0.973 -33.156 -22.031 1 94.19 380 PRO B C 1
ATOM 6088 O O . PRO B 1 380 ? 0.122 -32.594 -21.922 1 94.19 380 PRO B O 1
ATOM 6091 N N . LEU B 1 381 ? -1.927 -33 -21.219 1 95.94 381 LEU B N 1
ATOM 6092 C CA . LEU B 1 381 ? -1.772 -32.094 -20.094 1 95.94 381 LEU B CA 1
ATOM 6093 C C . LEU B 1 381 ? -1.445 -32.875 -18.812 1 95.94 381 LEU B C 1
ATOM 6095 O O . LEU B 1 381 ? -1.479 -32.312 -17.719 1 95.94 381 LEU B O 1
ATOM 6099 N N . ASP B 1 382 ? -0.996 -34.062 -19.156 1 91.38 382 ASP B N 1
ATOM 6100 C CA . ASP B 1 382 ? -0.622 -34.875 -18 1 91.38 382 ASP B CA 1
ATOM 6101 C C . ASP B 1 382 ? 0.572 -34.281 -17.266 1 91.38 382 ASP B C 1
ATOM 6103 O O . ASP B 1 382 ? 1.521 -33.812 -17.891 1 91.38 382 ASP B O 1
ATOM 6107 N N . ARG B 1 383 ? 0.636 -33.969 -16.031 1 86.94 383 ARG B N 1
ATOM 6108 C CA . ARG B 1 383 ? 1.696 -33.5 -15.141 1 86.94 383 ARG B CA 1
ATOM 6109 C C . ARG B 1 383 ? 1.834 -32 -15.188 1 86.94 383 ARG B C 1
ATOM 6111 O O . ARG B 1 383 ? 2.793 -31.438 -14.648 1 86.94 383 ARG B O 1
ATOM 6118 N N . LEU B 1 384 ? 1.003 -31.359 -16.078 1 93.56 384 LEU B N 1
ATOM 6119 C CA . LEU B 1 384 ? 1.005 -29.891 -16.062 1 93.56 384 LEU B CA 1
ATOM 6120 C C . LEU B 1 384 ? 0.742 -29.359 -14.648 1 93.56 384 LEU B C 1
ATOM 6122 O O . LEU B 1 384 ? -0.206 -29.797 -13.984 1 93.56 384 LEU B O 1
ATOM 6126 N N . ASP B 1 385 ? 1.646 -28.531 -14.164 1 92.25 385 ASP B N 1
ATOM 6127 C CA . ASP B 1 385 ? 1.425 -27.938 -12.852 1 92.25 385 ASP B CA 1
ATOM 6128 C C . ASP B 1 385 ? 0.216 -27 -12.875 1 92.25 385 ASP B C 1
ATOM 6130 O O . ASP B 1 385 ? 0.152 -26.078 -13.688 1 92.25 385 ASP B O 1
ATOM 6134 N N . LEU B 1 386 ? -0.733 -27.25 -12.016 1 93.44 386 LEU B N 1
ATOM 6135 C CA . LEU B 1 386 ? -1.979 -26.484 -12 1 93.44 386 LEU B CA 1
ATOM 6136 C C . LEU B 1 386 ? -1.979 -25.469 -10.859 1 93.44 386 LEU B C 1
ATOM 6138 O O . LEU B 1 386 ? -2.938 -25.406 -10.086 1 93.44 386 LEU B O 1
ATOM 6142 N N . TYR B 1 387 ? -1.019 -24.609 -10.781 1 89 387 TYR B N 1
ATOM 6143 C CA . TYR B 1 387 ? -1.147 -23.516 -9.836 1 89 387 TYR B CA 1
ATOM 6144 C C . TYR B 1 387 ? -1.668 -22.25 -10.531 1 89 387 TYR B C 1
ATOM 6146 O O . TYR B 1 387 ? -1.64 -22.156 -11.758 1 89 387 TYR B O 1
ATOM 6154 N N . GLY B 1 388 ? -2.115 -21.406 -9.852 1 96.5 388 GLY B N 1
ATOM 6155 C CA . GLY B 1 388 ? -2.545 -20.109 -10.352 1 96.5 388 GLY B CA 1
ATOM 6156 C C . GLY B 1 388 ? -2.494 -19.016 -9.297 1 96.5 388 GLY B C 1
ATOM 6157 O O . GLY B 1 388 ? -2.342 -19.297 -8.109 1 96.5 388 GLY B O 1
ATOM 6158 N N . ALA B 1 389 ? -2.504 -17.828 -9.812 1 97.69 389 ALA B N 1
ATOM 6159 C CA . ALA B 1 389 ? -2.488 -16.656 -8.93 1 97.69 389 ALA B CA 1
ATOM 6160 C C . ALA B 1 389 ? -3.547 -15.641 -9.352 1 97.69 389 ALA B C 1
ATOM 6162 O O . ALA B 1 389 ? -3.389 -14.438 -9.117 1 97.69 389 ALA B O 1
ATOM 6163 N N . SER B 1 390 ? -4.578 -16.109 -10.062 1 98.56 390 SER B N 1
ATOM 6164 C CA . SER B 1 390 ? -5.738 -15.281 -10.391 1 98.56 390 SER B CA 1
ATOM 6165 C C . SER B 1 390 ? -6.754 -15.273 -9.258 1 98.56 390 SER B C 1
ATOM 6167 O O . SER B 1 390 ? -7.043 -16.312 -8.664 1 98.56 390 SER B O 1
ATOM 6169 N N . PHE B 1 391 ? -7.227 -14.109 -8.93 1 98.88 391 PHE B N 1
ATOM 6170 C CA . PHE B 1 391 ? -8.281 -13.953 -7.938 1 98.88 391 PHE B CA 1
ATOM 6171 C C . PHE B 1 391 ? -9.547 -13.391 -8.57 1 98.88 391 PHE B C 1
ATOM 6173 O O . PHE B 1 391 ? -9.57 -12.242 -9.008 1 98.88 391 PHE B O 1
ATOM 6180 N N . TRP B 1 392 ? -10.602 -14.219 -8.688 1 98.88 392 TRP B N 1
ATOM 6181 C CA . TRP B 1 392 ? -11.867 -13.852 -9.32 1 98.88 392 TRP B CA 1
ATOM 6182 C C . TRP B 1 392 ? -12.945 -13.578 -8.266 1 98.88 392 TRP B C 1
ATOM 6184 O O . TRP B 1 392 ? -13.109 -14.367 -7.332 1 98.88 392 TRP B O 1
ATOM 6194 N N . MET B 1 393 ? -13.625 -12.5 -8.383 1 98.62 393 MET B N 1
ATOM 6195 C CA . MET B 1 393 ? -14.727 -12.188 -7.473 1 98.62 393 MET B CA 1
ATOM 6196 C C . MET B 1 393 ? -15.82 -11.406 -8.195 1 98.62 393 MET B C 1
ATOM 6198 O O . MET B 1 393 ? -15.633 -10.977 -9.336 1 98.62 393 MET B O 1
ATOM 6202 N N . ARG B 1 394 ? -16.953 -11.328 -7.609 1 98.56 394 ARG B N 1
ATOM 6203 C CA . ARG B 1 394 ? -18.078 -10.547 -8.109 1 98.56 394 ARG B CA 1
ATOM 6204 C C . ARG B 1 394 ? -18.469 -9.453 -7.121 1 98.56 394 ARG B C 1
ATOM 6206 O O . ARG B 1 394 ? -18.547 -9.688 -5.914 1 98.56 394 ARG B O 1
ATOM 6213 N N . LYS B 1 395 ? -18.578 -8.227 -7.645 1 97.56 395 LYS B N 1
ATOM 6214 C CA . LYS B 1 395 ? -19.078 -7.125 -6.824 1 97.56 395 LYS B CA 1
ATOM 6215 C C . LYS B 1 395 ? -20.531 -7.352 -6.406 1 97.56 395 LYS B C 1
ATOM 6217 O O . LYS B 1 395 ? -21.359 -7.73 -7.227 1 97.56 395 LYS B O 1
ATOM 6222 N N . THR B 1 396 ? -20.859 -7.133 -5.102 1 95.56 396 THR B N 1
ATOM 6223 C CA . THR B 1 396 ? -22.219 -7.332 -4.633 1 95.56 396 THR B CA 1
ATOM 6224 C C . THR B 1 396 ? -22.859 -6 -4.254 1 95.56 396 THR B C 1
ATOM 6226 O O . THR B 1 396 ? -22.172 -5.043 -3.91 1 95.56 396 THR B O 1
#

Organism: NCBI:txid2803784